Protein AF-0000000080333945 (afdb_homodimer)

Organism: Anopheles sinensis (NCBI:txid74873)

Structure (mmCIF, N/CA/C/O backbone):
data_AF-0000000080333945-model_v1
#
loop_
_entity.id
_entity.type
_entity.pdbx_description
1 polymer 'AGAP010807-PA-like protein'
#
loop_
_atom_site.group_PDB
_atom_site.id
_atom_site.type_symbol
_atom_site.label_atom_id
_atom_site.label_alt_id
_atom_site.label_comp_id
_atom_site.label_asym_id
_atom_site.label_entity_id
_atom_site.label_seq_id
_atom_site.pdbx_PDB_ins_code
_atom_site.Cartn_x
_atom_site.Cartn_y
_atom_site.Cartn_z
_atom_site.occupancy
_atom_site.B_iso_or_equiv
_atom_site.auth_seq_id
_atom_site.auth_comp_id
_atom_site.auth_asym_id
_atom_site.auth_atom_id
_atom_site.pdbx_PDB_model_num
ATOM 1 N N . MET A 1 1 ? 21.953 26.672 -57.531 1 22.06 1 MET A N 1
ATOM 2 C CA . MET A 1 1 ? 21.219 27.766 -56.906 1 22.06 1 MET A CA 1
ATOM 3 C C . MET A 1 1 ? 20.031 27.234 -56.094 1 22.06 1 MET A C 1
ATOM 5 O O . MET A 1 1 ? 18.891 27.328 -56.562 1 22.06 1 MET A O 1
ATOM 9 N N . ILE A 1 2 ? 20.094 26.062 -55.5 1 25.38 2 ILE A N 1
ATOM 10 C CA . ILE A 1 2 ? 19.094 25.094 -55.062 1 25.38 2 ILE A CA 1
ATOM 11 C C . ILE A 1 2 ? 18.297 25.672 -53.906 1 25.38 2 ILE A C 1
ATOM 13 O O . ILE A 1 2 ? 18.859 26.031 -52.875 1 25.38 2 ILE A O 1
ATOM 17 N N . GLU A 1 3 ? 17.062 26.25 -54.094 1 21.92 3 GLU A N 1
ATOM 18 C CA . GLU A 1 3 ? 16.094 27.062 -53.375 1 21.92 3 GLU A CA 1
ATOM 19 C C . GLU A 1 3 ? 15.695 26.406 -52.031 1 21.92 3 GLU A C 1
ATOM 21 O O . GLU A 1 3 ? 15.945 25.219 -51.844 1 21.92 3 GLU A O 1
ATOM 26 N N . GLY A 1 4 ? 14.664 27.062 -51.219 1 21.2 4 GLY A N 1
ATOM 27 C CA . GLY A 1 4 ? 14.234 27.5 -49.906 1 21.2 4 GLY A CA 1
ATOM 28 C C . GLY A 1 4 ? 13.398 26.469 -49.156 1 21.2 4 GLY A C 1
ATOM 29 O O . GLY A 1 4 ? 12.203 26.328 -49.438 1 21.2 4 GLY A O 1
ATOM 30 N N . PHE A 1 5 ? 13.852 25.266 -49.031 1 24.31 5 PHE A N 1
ATOM 31 C CA . PHE A 1 5 ? 12.969 24.203 -48.562 1 24.31 5 PHE A CA 1
ATOM 32 C C . PHE A 1 5 ? 12.367 24.531 -47.219 1 24.31 5 PHE A C 1
ATOM 34 O O . PHE A 1 5 ? 13.102 24.828 -46.25 1 24.31 5 PHE A O 1
ATOM 41 N N . GLY A 1 6 ? 11.133 25.062 -47.156 1 22.2 6 GLY A N 1
ATOM 42 C CA . GLY A 1 6 ? 10.203 25.562 -46.156 1 22.2 6 GLY A CA 1
ATOM 43 C C . GLY A 1 6 ? 9.992 24.609 -45 1 22.2 6 GLY A C 1
ATOM 44 O O . GLY A 1 6 ? 9.922 23.391 -45.219 1 22.2 6 GLY A O 1
ATOM 45 N N . GLY A 1 7 ? 10.469 24.906 -43.719 1 23.62 7 GLY A N 1
ATOM 46 C CA . GLY A 1 7 ? 10.672 24.438 -42.344 1 23.62 7 GLY A CA 1
ATOM 47 C C . GLY A 1 7 ? 9.406 23.906 -41.719 1 23.62 7 GLY A C 1
ATOM 48 O O . GLY A 1 7 ? 8.492 24.672 -41.406 1 23.62 7 GLY A O 1
ATOM 49 N N . LEU A 1 8 ? 8.805 22.766 -42.219 1 22.42 8 LEU A N 1
ATOM 50 C CA . LEU A 1 8 ? 7.52 22.219 -41.781 1 22.42 8 LEU A CA 1
ATOM 51 C C . LEU A 1 8 ? 7.52 22 -40.25 1 22.42 8 LEU A C 1
ATOM 53 O O . LEU A 1 8 ? 8.32 21.234 -39.75 1 22.42 8 LEU A O 1
ATOM 57 N N . ASN A 1 9 ? 7.148 23.109 -39.406 1 20.66 9 ASN A N 1
ATOM 58 C CA . ASN A 1 9 ? 6.961 23.391 -37.969 1 20.66 9 ASN A CA 1
ATOM 59 C C . ASN A 1 9 ? 5.969 22.422 -37.344 1 20.66 9 ASN A C 1
ATOM 61 O O . ASN A 1 9 ? 4.758 22.656 -37.375 1 20.66 9 ASN A O 1
ATOM 65 N N . LEU A 1 10 ? 6.102 21.078 -37.531 1 21.31 10 LEU A N 1
ATOM 66 C CA . LEU A 1 10 ? 5.09 20.125 -37.094 1 21.31 10 LEU A CA 1
ATOM 67 C C . LEU A 1 10 ? 4.973 20.125 -35.562 1 21.31 10 LEU A C 1
ATOM 69 O O . LEU A 1 10 ? 5.797 19.531 -34.875 1 21.31 10 LEU A O 1
ATOM 73 N N . TRP A 1 11 ? 4.621 21.344 -34.875 1 22.47 11 TRP A N 1
ATOM 74 C CA . TRP A 1 11 ? 4.355 21.625 -33.469 1 22.47 11 TRP A CA 1
ATOM 75 C C . TRP A 1 11 ? 3.25 20.734 -32.938 1 22.47 11 TRP A C 1
ATOM 77 O O . TRP A 1 11 ? 2.094 20.828 -33.344 1 22.47 11 TRP A O 1
ATOM 87 N N . VAL A 1 12 ? 3.48 19.406 -32.844 1 23.69 12 VAL A N 1
ATOM 88 C CA . VAL A 1 12 ? 2.463 18.422 -32.469 1 23.69 12 VAL A CA 1
ATOM 89 C C . VAL A 1 12 ? 1.834 18.797 -31.141 1 23.69 12 VAL A C 1
ATOM 91 O O . VAL A 1 12 ? 2.543 19.125 -30.188 1 23.69 12 VAL A O 1
ATOM 94 N N . PRO A 1 13 ? 0.468 19.156 -31.125 1 26.7 13 PRO A N 1
ATOM 95 C CA . PRO A 1 13 ? -0.441 19.656 -30.094 1 26.7 13 PRO A CA 1
ATOM 96 C C . PRO A 1 13 ? -0.54 18.719 -28.891 1 26.7 13 PRO A C 1
ATOM 98 O O . PRO A 1 13 ? -1.544 18.719 -28.172 1 26.7 13 PRO A O 1
ATOM 101 N N . LEU A 1 14 ? 0.524 17.891 -28.797 1 26.08 14 LEU A N 1
ATOM 102 C CA . LEU A 1 14 ? 0.558 16.859 -27.766 1 26.08 14 LEU A CA 1
ATOM 103 C C . LEU A 1 14 ? 0.188 17.422 -26.406 1 26.08 14 LEU A C 1
ATOM 105 O O . LEU A 1 14 ? 0.113 16.688 -25.422 1 26.08 14 LEU A O 1
ATOM 109 N N . ASP A 1 15 ? 0.391 18.812 -26.297 1 27.78 15 ASP A N 1
ATOM 110 C CA . ASP A 1 15 ? 0.693 19.469 -25.031 1 27.78 15 ASP A CA 1
ATOM 111 C C . ASP A 1 15 ? -0.567 19.641 -24.188 1 27.78 15 ASP A C 1
ATOM 113 O O . ASP A 1 15 ? -0.484 19.953 -23 1 27.78 15 ASP A O 1
ATOM 117 N N . LYS A 1 16 ? -1.778 19.672 -24.938 1 30.72 16 LYS A N 1
ATOM 118 C CA . LYS A 1 16 ? -2.875 20.328 -24.234 1 30.72 16 LYS A CA 1
ATOM 119 C C . LYS A 1 16 ? -3.514 19.406 -23.203 1 30.72 16 LYS A C 1
ATOM 121 O O . LYS A 1 16 ? -3.859 19.844 -22.109 1 30.72 16 LYS A O 1
ATOM 126 N N . GLU A 1 17 ? -3.713 18.141 -23.688 1 31.28 17 GLU A N 1
ATOM 127 C CA . GLU A 1 17 ? -4.527 17.297 -22.828 1 31.28 17 GLU A CA 1
ATOM 128 C C . GLU A 1 17 ? -3.793 16.938 -21.547 1 31.28 17 GLU A C 1
ATOM 130 O O . GLU A 1 17 ? -4.406 16.875 -20.469 1 31.28 17 GLU A O 1
ATOM 135 N N . LEU A 1 18 ? -2.488 16.719 -21.719 1 28.02 18 LEU A N 1
ATOM 136 C CA . LEU A 1 18 ? -1.695 16.469 -20.516 1 28.02 18 LEU A CA 1
ATOM 137 C C . LEU A 1 18 ? -1.685 17.688 -19.609 1 28.02 18 LEU A C 1
ATOM 139 O O . LEU A 1 18 ? -1.792 17.562 -18.391 1 28.02 18 LEU A O 1
ATOM 143 N N . VAL A 1 19 ? -1.687 18.859 -20.297 1 29.7 19 VAL A N 1
ATOM 144 C CA . VAL A 1 19 ? -1.774 20.094 -19.547 1 29.7 19 VAL A CA 1
ATOM 145 C C . VAL A 1 19 ? -3.102 20.156 -18.781 1 29.7 19 VAL A C 1
ATOM 147 O O . VAL A 1 19 ? -3.146 20.578 -17.625 1 29.7 19 VAL A O 1
ATOM 150 N N . GLU A 1 20 ? -4.125 19.625 -19.438 1 32.75 20 GLU A N 1
ATOM 151 C CA . GLU A 1 20 ? -5.43 19.75 -18.797 1 32.75 20 GLU A CA 1
ATOM 152 C C . GLU A 1 20 ? -5.547 18.844 -17.594 1 32.75 20 GLU A C 1
ATOM 154 O O . GLU A 1 20 ? -6.082 19.234 -16.547 1 32.75 20 GLU A O 1
ATOM 159 N N . LYS A 1 21 ? -5.074 17.625 -17.75 1 30.67 21 LYS A N 1
ATOM 160 C CA . LYS A 1 21 ? -5.156 16.703 -16.625 1 30.67 21 LYS A CA 1
ATOM 161 C C . LYS A 1 21 ? -4.242 17.156 -15.492 1 30.67 21 LYS A C 1
ATOM 163 O O . LYS A 1 21 ? -4.598 17.031 -14.312 1 30.67 21 LYS A O 1
ATOM 168 N N . ILE A 1 22 ? -3.055 17.609 -15.789 1 30.59 22 ILE A N 1
ATOM 169 C CA . ILE A 1 22 ? -2.158 18.234 -14.82 1 30.59 22 ILE A CA 1
ATOM 170 C C . ILE A 1 22 ? -2.828 19.469 -14.219 1 30.59 22 ILE A C 1
ATOM 172 O O . ILE A 1 22 ? -2.707 19.719 -13.016 1 30.59 22 ILE A O 1
ATOM 176 N N . GLN A 1 23 ? -3.545 20.156 -15 1 32.81 23 GLN A N 1
ATOM 177 C CA . GLN A 1 23 ? -4.289 21.312 -14.531 1 32.81 23 GLN A CA 1
ATOM 178 C C . GLN A 1 23 ? -5.434 20.906 -13.609 1 32.81 23 GLN A C 1
ATOM 180 O O . GLN A 1 23 ? -5.781 21.625 -12.68 1 32.81 23 GLN A O 1
ATOM 185 N N . GLN A 1 24 ? -5.992 19.734 -13.805 1 35.88 24 GLN A N 1
ATOM 186 C CA . GLN A 1 24 ? -7.109 19.281 -12.984 1 35.88 24 GLN A CA 1
ATOM 187 C C . GLN A 1 24 ? -6.641 18.891 -11.586 1 35.88 24 GLN A C 1
ATOM 189 O O . GLN A 1 24 ? -7.363 19.094 -10.609 1 35.88 24 GLN A O 1
ATOM 194 N N . LEU A 1 25 ? -5.496 18.25 -11.367 1 35.06 25 LEU A N 1
ATOM 195 C CA . LEU A 1 25 ? -4.949 17.797 -10.094 1 35.06 25 LEU A CA 1
ATOM 196 C C . LEU A 1 25 ? -4.547 18.984 -9.227 1 35.06 25 LEU A C 1
ATOM 198 O O . LEU A 1 25 ? -4.66 18.938 -8 1 35.06 25 LEU A O 1
ATOM 202 N N . GLY A 1 26 ? -3.867 20 -9.695 1 37.34 26 GLY A N 1
ATOM 203 C CA . GLY A 1 26 ? -3.859 21.297 -9.062 1 37.34 26 GLY A CA 1
ATOM 204 C C . GLY A 1 26 ? -5.23 21.75 -8.586 1 37.34 26 GLY A C 1
ATOM 205 O O . GLY A 1 26 ? -5.363 22.781 -7.941 1 37.34 26 GLY A O 1
ATOM 206 N N . ALA A 1 27 ? -6.203 20.984 -8.898 1 40.22 27 ALA A N 1
ATOM 207 C CA . ALA A 1 27 ? -7.66 21.109 -8.898 1 40.22 27 ALA A CA 1
ATOM 208 C C . ALA A 1 27 ? -8.25 20.688 -7.555 1 40.22 27 ALA A C 1
ATOM 210 O O . ALA A 1 27 ? -9.352 21.109 -7.195 1 40.22 27 ALA A O 1
ATOM 211 N N . HIS A 1 28 ? -7.402 19.953 -6.785 1 45.16 28 HIS A N 1
ATOM 212 C CA . HIS A 1 28 ? -8.172 19.5 -5.633 1 45.16 28 HIS A CA 1
ATOM 213 C C . HIS A 1 28 ? -8.484 20.656 -4.688 1 45.16 28 HIS A C 1
ATOM 215 O O . HIS A 1 28 ? -9.609 20.797 -4.207 1 45.16 28 HIS A O 1
ATOM 221 N N . ASN A 1 29 ? -7.211 21.406 -4.285 1 49.5 29 ASN A N 1
ATOM 222 C CA . ASN A 1 29 ? -7.574 22.562 -3.465 1 49.5 29 ASN A CA 1
ATOM 223 C C . ASN A 1 29 ? -8.539 23.484 -4.195 1 49.5 29 ASN A C 1
ATOM 225 O O . ASN A 1 29 ? -9.477 24.016 -3.594 1 49.5 29 ASN A O 1
ATOM 229 N N . LYS A 1 30 ? -8.086 23.484 -5.512 1 49.66 30 LYS A N 1
ATOM 230 C CA . LYS A 1 30 ? -9.055 24.219 -6.316 1 49.66 30 LYS A CA 1
ATOM 231 C C . LYS A 1 30 ? -10.414 23.516 -6.32 1 49.66 30 LYS A C 1
ATOM 233 O O . LYS A 1 30 ? -11.453 24.172 -6.219 1 49.66 30 LYS A O 1
ATOM 238 N N . GLN A 1 31 ? -10.102 22.281 -6.32 1 51.66 31 GLN A N 1
ATOM 239 C CA . GLN A 1 31 ? -11.336 21.484 -6.32 1 51.66 31 GLN A CA 1
ATOM 240 C C . GLN A 1 31 ? -12.039 21.578 -4.973 1 51.66 31 GLN A C 1
ATOM 242 O O . GLN A 1 31 ? -13.258 21.766 -4.918 1 51.66 31 GLN A O 1
ATOM 247 N N . LEU A 1 32 ? -11.023 21.453 -3.961 1 58.5 32 LEU A N 1
ATOM 248 C CA . LEU A 1 32 ? -11.664 21.562 -2.656 1 58.5 32 LEU A CA 1
ATOM 249 C C . LEU A 1 32 ? -12.25 22.953 -2.457 1 58.5 32 LEU A C 1
ATOM 251 O O . LEU A 1 32 ? -13.375 23.094 -1.962 1 58.5 32 LEU A O 1
ATOM 255 N N . LYS A 1 33 ? -11.289 23.875 -2.807 1 58.22 33 LYS A N 1
ATOM 256 C CA . LYS A 1 33 ? -11.781 25.234 -2.715 1 58.22 33 LYS A CA 1
ATOM 257 C C . LYS A 1 33 ? -13.039 25.438 -3.559 1 58.22 33 LYS A C 1
ATOM 259 O O . LYS A 1 33 ? -14.023 26.016 -3.1 1 58.22 33 LYS A O 1
ATOM 264 N N . CYS A 1 34 ? -12.859 24.859 -4.695 1 55.25 34 CYS A N 1
ATOM 265 C CA . CYS A 1 34 ? -13.992 24.984 -5.605 1 55.25 34 CYS A CA 1
ATOM 266 C C . CYS A 1 34 ? -15.188 24.188 -5.094 1 55.25 34 CYS A C 1
ATOM 268 O O . CYS A 1 34 ? -16.328 24.656 -5.145 1 55.25 34 CYS A O 1
ATOM 270 N N . ILE A 1 35 ? -14.859 23.109 -4.543 1 56.53 35 ILE A N 1
ATOM 271 C CA . ILE A 1 35 ? -15.922 22.25 -4.047 1 56.53 35 ILE A CA 1
ATOM 272 C C . ILE A 1 35 ? -16.547 22.859 -2.799 1 56.53 35 ILE A C 1
ATOM 274 O O . ILE A 1 35 ? -17.781 22.906 -2.674 1 56.53 35 ILE A O 1
ATOM 278 N N . VAL A 1 36 ? -15.664 23.266 -2.031 1 57.97 36 VAL A N 1
ATOM 279 C CA . VAL A 1 36 ? -16.156 23.859 -0.792 1 57.97 36 VAL A CA 1
ATOM 280 C C . VAL A 1 36 ? -16.938 25.141 -1.104 1 57.97 36 VAL A C 1
ATOM 282 O O . VAL A 1 36 ? -18.016 25.359 -0.557 1 57.97 36 VAL A O 1
ATOM 285 N N . GLN A 1 37 ? -16.391 25.844 -2.018 1 57 37 GLN A N 1
ATOM 286 C CA . GLN A 1 37 ? -17.031 27.094 -2.398 1 57 37 GLN A CA 1
ATOM 287 C C . GLN A 1 37 ? -18.375 26.828 -3.072 1 57 37 GLN A C 1
ATOM 289 O O . GLN A 1 37 ? -19.359 27.516 -2.791 1 57 37 GLN A O 1
ATOM 294 N N . LYS A 1 38 ? -18.281 25.953 -3.959 1 56.44 38 LYS A N 1
ATOM 295 C CA . LYS A 1 38 ? -19.484 25.641 -4.738 1 56.44 38 LYS A CA 1
ATOM 296 C C . LYS A 1 38 ? -20.578 25.062 -3.854 1 56.44 38 LYS A C 1
ATOM 298 O O . LYS A 1 38 ? -21.766 25.344 -4.051 1 56.44 38 LYS A O 1
ATOM 303 N N . ASN A 1 39 ? -20.062 24.312 -2.924 1 55.12 39 ASN A N 1
ATOM 304 C CA . ASN A 1 39 ? -21.078 23.547 -2.211 1 55.12 39 ASN A CA 1
ATOM 305 C C . ASN A 1 39 ? -21.453 24.188 -0.884 1 55.12 39 ASN A C 1
ATOM 307 O O . ASN A 1 39 ? -22.484 23.875 -0.304 1 55.12 39 ASN A O 1
ATOM 311 N N . LEU A 1 40 ? -20.547 24.938 -0.497 1 56.5 40 LEU A N 1
ATOM 312 C CA . LEU A 1 40 ? -20.875 25.547 0.785 1 56.5 40 LEU A CA 1
ATOM 313 C C . LEU A 1 40 ? -21.266 27.016 0.606 1 56.5 40 LEU A C 1
ATOM 315 O O . LEU A 1 40 ? -21.812 27.625 1.52 1 56.5 40 LEU A O 1
ATOM 319 N N . LYS A 1 41 ? -20.812 27.531 -0.583 1 53.62 41 LYS A N 1
ATOM 320 C CA . LYS A 1 41 ? -21.25 28.906 -0.824 1 53.62 41 LYS A CA 1
ATOM 321 C C . LYS A 1 41 ? -22.703 28.938 -1.295 1 53.62 41 LYS A C 1
ATOM 323 O O . LYS A 1 41 ? -23.156 28.031 -1.998 1 53.62 41 LYS A O 1
ATOM 328 N N . PRO A 1 42 ? -23.453 29.766 -0.825 1 48.09 42 PRO A N 1
ATOM 329 C CA . PRO A 1 42 ? -24.828 29.969 -1.262 1 48.09 42 PRO A CA 1
ATOM 330 C C . PRO A 1 42 ? -24.953 30.141 -2.775 1 48.09 42 PRO A C 1
ATOM 332 O O . PRO A 1 42 ? -25.984 30.594 -3.27 1 48.09 42 PRO A O 1
ATOM 335 N N . GLY A 1 43 ? -24.078 29.594 -3.605 1 41.62 43 GLY A N 1
ATOM 336 C CA . GLY A 1 43 ? -24.281 29.938 -5.004 1 41.62 43 GLY A CA 1
ATOM 337 C C . GLY A 1 43 ? -25.422 29.172 -5.648 1 41.62 43 GLY A C 1
ATOM 338 O O . GLY A 1 43 ? -25.984 28.25 -5.039 1 41.62 43 GLY A O 1
ATOM 339 N N . ASP A 1 44 ? -25.828 29.547 -7.027 1 38.88 44 ASP A N 1
ATOM 340 C CA . ASP A 1 44 ? -26.906 29.125 -7.934 1 38.88 44 ASP A CA 1
ATOM 341 C C . ASP A 1 44 ? -26.766 27.641 -8.297 1 38.88 44 ASP A C 1
ATOM 343 O O . ASP A 1 44 ? -25.734 27.234 -8.844 1 38.88 44 ASP A O 1
ATOM 347 N N . VAL A 1 45 ? -27.188 26.734 -7.566 1 34.97 45 VAL A N 1
ATOM 348 C CA . VAL A 1 45 ? -27.344 25.359 -8.023 1 34.97 45 VAL A CA 1
ATOM 349 C C . VAL A 1 45 ? -28 25.344 -9.406 1 34.97 45 VAL A C 1
ATOM 351 O O . VAL A 1 45 ? -29.109 25.844 -9.578 1 34.97 45 VAL A O 1
ATOM 354 N N . ALA A 1 46 ? -27.297 25.25 -10.391 1 34.31 46 ALA A N 1
ATOM 355 C CA . ALA A 1 46 ? -27.812 25 -11.734 1 34.31 46 ALA A CA 1
ATOM 356 C C . ALA A 1 46 ? -28.641 23.734 -11.766 1 34.31 46 ALA A C 1
ATOM 358 O O . ALA A 1 46 ? -28.109 22.625 -11.711 1 34.31 46 ALA A O 1
ATOM 359 N N . ASN A 1 47 ? -29.812 23.5 -11.062 1 31.92 47 ASN A N 1
ATOM 360 C CA . ASN A 1 47 ? -30.656 22.391 -11.5 1 31.92 47 ASN A CA 1
ATOM 361 C C . ASN A 1 47 ? -30.922 22.453 -13 1 31.92 47 ASN A C 1
ATOM 363 O O . ASN A 1 47 ? -30.969 23.531 -13.586 1 31.92 47 ASN A O 1
ATOM 367 N N . GLY A 1 48 ? -30.766 21.422 -13.719 1 32.44 48 GLY A N 1
ATOM 368 C CA . GLY A 1 48 ? -31.297 21.219 -15.055 1 32.44 48 GLY A CA 1
ATOM 369 C C . GLY A 1 48 ? -32.656 21.859 -15.258 1 32.44 48 GLY A C 1
ATOM 370 O O . GLY A 1 48 ? -32.844 22.641 -16.188 1 32.44 48 GLY A O 1
ATOM 371 N N . LYS A 1 49 ? -33.781 21 -15.109 1 34 49 LYS A N 1
ATOM 372 C CA . LYS A 1 49 ? -35.094 21.406 -15.609 1 34 49 LYS A CA 1
ATOM 373 C C . LYS A 1 49 ? -35.594 22.688 -14.938 1 34 49 LYS A C 1
ATOM 375 O O . LYS A 1 49 ? -35.469 22.828 -13.711 1 34 49 LYS A O 1
ATOM 380 N N . ALA A 1 50 ? -35.906 23.781 -15.719 1 34.69 50 ALA A N 1
ATOM 381 C CA . ALA A 1 50 ? -36.625 25.062 -15.633 1 34.69 50 ALA A CA 1
ATOM 382 C C . ALA A 1 50 ? -37.875 24.938 -14.758 1 34.69 50 ALA A C 1
ATOM 384 O O . ALA A 1 50 ? -39 24.906 -15.258 1 34.69 50 ALA A O 1
ATOM 385 N N . SER A 1 51 ? -38.25 24.016 -13.977 1 34.91 51 SER A N 1
ATOM 386 C CA . SER A 1 51 ? -39.438 24.453 -13.266 1 34.91 51 SER A CA 1
ATOM 387 C C . SER A 1 51 ? -39.188 25.734 -12.484 1 34.91 51 SER A C 1
ATOM 389 O O . SER A 1 51 ? -38.062 25.984 -12.039 1 34.91 51 SER A O 1
ATOM 391 N N . LYS A 1 52 ? -40.125 26.844 -12.492 1 37.22 52 LYS A N 1
ATOM 392 C CA . LYS A 1 52 ? -40.188 28.172 -11.875 1 37.22 52 LYS A CA 1
ATOM 393 C C . LYS A 1 52 ? -39.719 28.125 -10.422 1 37.22 52 LYS A C 1
ATOM 395 O O . LYS A 1 52 ? -40.531 28.234 -9.5 1 37.22 52 LYS A O 1
ATOM 400 N N . LYS A 1 53 ? -39.031 27.188 -10.086 1 36.66 53 LYS A N 1
ATOM 401 C CA . LYS A 1 53 ? -38.781 27.203 -8.648 1 36.66 53 LYS A CA 1
ATOM 402 C C . LYS A 1 53 ? -38.094 28.5 -8.227 1 36.66 53 LYS A C 1
ATOM 404 O O . LYS A 1 53 ? -37.25 29.047 -8.961 1 36.66 53 LYS A O 1
ATOM 409 N N . ARG A 1 54 ? -38.781 29.328 -7.254 1 40.53 54 ARG A N 1
ATOM 410 C CA . ARG A 1 54 ? -38.375 30.625 -6.707 1 40.53 54 ARG A CA 1
ATOM 411 C C . ARG A 1 54 ? -36.875 30.703 -6.5 1 40.53 54 ARG A C 1
ATOM 413 O O . ARG A 1 54 ? -36.25 29.734 -6.062 1 40.53 54 ARG A O 1
ATOM 420 N N . PRO A 1 55 ? -36.25 31.578 -7.242 1 40.31 55 PRO A N 1
ATOM 421 C CA . PRO A 1 55 ? -34.812 31.766 -7.039 1 40.31 55 PRO A CA 1
ATOM 422 C C . PRO A 1 55 ? -34.406 31.828 -5.562 1 40.31 55 PRO A C 1
ATOM 424 O O . PRO A 1 55 ? -35.125 32.438 -4.762 1 40.31 55 PRO A O 1
ATOM 427 N N . PHE A 1 56 ? -34 30.781 -4.945 1 41.25 56 PHE A N 1
ATOM 428 C CA . PHE A 1 56 ? -33.469 30.875 -3.584 1 41.25 56 PHE A CA 1
ATOM 429 C C . PHE A 1 56 ? -32.781 32.219 -3.373 1 41.25 56 PHE A C 1
ATOM 431 O O . PHE A 1 56 ? -31.922 32.594 -4.168 1 41.25 56 PHE A O 1
ATOM 438 N N . ASP A 1 57 ? -33.531 33.219 -2.945 1 42.84 57 ASP A N 1
ATOM 439 C CA . ASP A 1 57 ? -32.938 34.5 -2.58 1 42.84 57 ASP A CA 1
ATOM 440 C C . ASP A 1 57 ? -31.703 34.312 -1.685 1 42.84 57 ASP A C 1
ATOM 442 O O . ASP A 1 57 ? -31.844 34.156 -0.469 1 42.84 57 ASP A O 1
ATOM 446 N N . PHE A 1 58 ? -30.656 33.938 -2.148 1 44.47 58 PHE A N 1
ATOM 447 C CA . PHE A 1 58 ? -29.344 33.719 -1.529 1 44.47 58 PHE A CA 1
ATOM 448 C C . PHE A 1 58 ? -28.922 34.938 -0.717 1 44.47 58 PHE A C 1
ATOM 450 O O . PHE A 1 58 ? -28.078 34.844 0.174 1 44.47 58 PHE A O 1
ATOM 457 N N . CYS A 1 59 ? -29.391 36.156 -1.177 1 46.16 59 CYS A N 1
ATOM 458 C CA . CYS A 1 59 ? -29.031 37.375 -0.462 1 46.16 59 CYS A CA 1
ATOM 459 C C . CYS A 1 59 ? -29.453 37.281 1.002 1 46.16 59 CYS A C 1
ATOM 461 O O . CYS A 1 59 ? -28.984 38.062 1.828 1 46.16 59 CYS A O 1
ATOM 463 N N . LYS A 1 60 ? -30.328 36.375 1.305 1 55.91 60 LYS A N 1
ATOM 464 C CA . LYS A 1 60 ? -30.891 36.344 2.65 1 55.91 60 LYS A CA 1
ATOM 465 C C . LYS A 1 60 ? -30.203 35.281 3.514 1 55.91 60 LYS A C 1
ATOM 467 O O . LYS A 1 60 ? -30.656 34.969 4.621 1 55.91 60 LYS A O 1
ATOM 472 N N . CYS A 1 61 ? -28.984 34.75 3.039 1 72.12 61 CYS A N 1
ATOM 473 C CA . CYS A 1 61 ? -28.438 33.719 3.881 1 72.12 61 CYS A CA 1
ATOM 474 C C . CYS A 1 61 ? -27.422 34.25 4.859 1 72.12 61 CYS A C 1
ATOM 476 O O . CYS A 1 61 ? -26.688 35.188 4.535 1 72.12 61 CYS A O 1
ATOM 478 N N . PHE A 1 62 ? -27.453 33.844 6.113 1 89 62 PHE A N 1
ATOM 479 C CA . PHE A 1 62 ? -26.484 34.219 7.148 1 89 62 PHE A CA 1
ATOM 480 C C . PHE A 1 62 ? -25.156 33.5 6.914 1 89 62 PHE A C 1
ATOM 482 O O . PHE A 1 62 ? -25.109 32.438 6.305 1 89 62 PHE A O 1
ATOM 489 N N . LYS A 1 63 ? -24.094 34.25 7.219 1 89.25 63 LYS A N 1
ATOM 490 C CA . LYS A 1 63 ? -22.766 33.688 7.078 1 89.25 63 LYS A CA 1
ATOM 491 C C . LYS A 1 63 ? -22.078 33.531 8.43 1 89.25 63 LYS A C 1
ATOM 493 O O . LYS A 1 63 ? -22.438 34.25 9.383 1 89.25 63 LYS A O 1
ATOM 498 N N . ARG A 1 64 ? -21.141 32.625 8.477 1 91.38 64 ARG A N 1
ATOM 499 C CA . ARG A 1 64 ? -20.281 32.5 9.656 1 91.38 64 ARG A CA 1
ATOM 500 C C . ARG A 1 64 ? -18.875 32.062 9.273 1 91.38 64 ARG A C 1
ATOM 502 O O . ARG A 1 64 ? -18.688 31.375 8.273 1 91.38 64 ARG A O 1
ATOM 509 N N . LEU A 1 65 ? -17.922 32.469 10.148 1 92.56 65 LEU A N 1
ATOM 510 C CA . LEU A 1 65 ? -16.547 32 10.023 1 92.56 65 LEU A CA 1
ATOM 511 C C . LEU A 1 65 ? -16.375 30.672 10.758 1 92.56 65 LEU A C 1
ATOM 513 O O . LEU A 1 65 ? -16.812 30.516 11.898 1 92.56 65 LEU A O 1
ATOM 517 N N . ILE A 1 66 ? -15.75 29.703 10.047 1 95.25 66 ILE A N 1
ATOM 518 C CA . ILE A 1 66 ? -15.461 28.438 10.703 1 95.25 66 ILE A CA 1
ATOM 519 C C . ILE A 1 66 ? -14.016 28.031 10.422 1 95.25 66 ILE A C 1
ATOM 521 O O . ILE A 1 66 ? -13.391 28.531 9.484 1 95.25 66 ILE A O 1
ATOM 525 N N . LEU A 1 67 ? -13.461 27.156 11.273 1 96.56 67 LEU A N 1
ATOM 526 C CA . LEU A 1 67 ? -12.336 26.297 10.93 1 96.56 67 LEU A CA 1
ATOM 527 C C . LEU A 1 67 ? -12.828 24.938 10.453 1 96.56 67 LEU A C 1
ATOM 529 O O . LEU A 1 67 ? -13.695 24.328 11.086 1 96.56 67 LEU A O 1
ATOM 533 N N . LEU A 1 68 ? -12.32 24.5 9.375 1 96.12 68 LEU A N 1
ATOM 534 C CA . LEU A 1 68 ? -12.672 23.203 8.82 1 96.12 68 LEU A CA 1
ATOM 535 C C . LEU A 1 68 ? -11.469 22.266 8.828 1 96.12 68 LEU A C 1
ATOM 537 O O . LEU A 1 68 ? -10.438 22.562 8.227 1 96.12 68 LEU A O 1
ATOM 541 N N . ARG A 1 69 ? -11.656 21.109 9.516 1 97.19 69 ARG A N 1
ATOM 542 C CA . ARG A 1 69 ? -10.602 20.109 9.594 1 97.19 69 ARG A CA 1
ATOM 543 C C . ARG A 1 69 ? -10.828 19 8.57 1 97.19 69 ARG A C 1
ATOM 545 O O . ARG A 1 69 ? -11.914 18.422 8.508 1 97.19 69 ARG A O 1
ATOM 552 N N . PHE A 1 70 ? -9.82 18.719 7.809 1 95.94 70 PHE A N 1
ATOM 553 C CA . PHE A 1 70 ? -9.922 17.641 6.836 1 95.94 70 PHE A CA 1
ATOM 554 C C . PHE A 1 70 ? -8.57 16.953 6.652 1 95.94 70 PHE A C 1
ATOM 556 O O . PHE A 1 70 ? -7.543 17.469 7.105 1 95.94 70 PHE A O 1
ATOM 563 N N . TYR A 1 71 ? -8.586 15.703 6.125 1 96.94 71 TYR A N 1
ATOM 564 C CA . TYR A 1 71 ? -7.348 15.031 5.742 1 96.94 71 TYR A CA 1
ATOM 565 C C . TYR A 1 71 ? -7.324 14.734 4.246 1 96.94 71 TYR A C 1
ATOM 567 O O . TYR A 1 71 ? -8.367 14.766 3.586 1 96.94 71 TYR A O 1
ATOM 575 N N . TYR A 1 72 ? -6.156 14.617 3.746 1 94.12 72 TYR A N 1
ATOM 576 C CA . TYR A 1 72 ? -6 14.109 2.389 1 94.12 72 TYR A CA 1
ATOM 577 C C . TYR A 1 72 ? -4.758 13.234 2.275 1 94.12 72 TYR A C 1
ATOM 579 O O . TYR A 1 72 ? -3.758 13.469 2.959 1 94.12 72 TYR A O 1
ATOM 587 N N . LEU A 1 73 ? -4.875 12.227 1.43 1 95.94 73 LEU A N 1
ATOM 588 C CA . LEU A 1 73 ? -3.752 11.406 0.998 1 95.94 73 LEU A CA 1
ATOM 589 C C . LEU A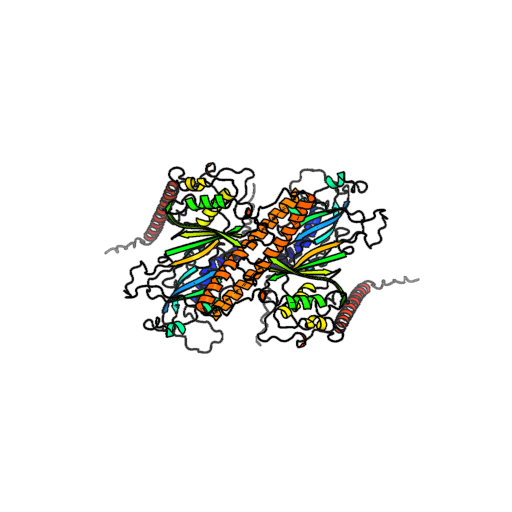 1 73 ? -3.178 11.914 -0.319 1 95.94 73 LEU A C 1
ATOM 591 O O . LEU A 1 73 ? -3.809 11.781 -1.37 1 95.94 73 LEU A O 1
ATOM 595 N N . GLY A 1 74 ? -1.944 12.469 -0.232 1 93.06 74 GLY A N 1
ATOM 596 C CA . GLY A 1 74 ? -1.426 13.281 -1.319 1 93.06 74 GLY A CA 1
ATOM 597 C C . GLY A 1 74 ? -0.657 12.477 -2.352 1 93.06 74 GLY A C 1
ATOM 598 O O . GLY A 1 74 ? -0.078 13.047 -3.281 1 93.06 74 GLY A O 1
ATOM 599 N N . TRP A 1 75 ? -0.681 11.188 -2.354 1 91.44 75 TRP A N 1
ATOM 600 C CA . TRP A 1 75 ? 0.234 10.344 -3.121 1 91.44 75 TRP A CA 1
ATOM 601 C C . TRP A 1 75 ? -0.006 10.508 -4.617 1 91.44 75 TRP A C 1
ATOM 603 O O . TRP A 1 75 ? 0.942 10.539 -5.406 1 91.44 75 TRP A O 1
ATOM 613 N N . ASP A 1 76 ? -1.204 10.523 -4.969 1 77.38 76 ASP A N 1
ATOM 614 C CA . ASP A 1 76 ? -1.526 10.625 -6.387 1 77.38 76 ASP A CA 1
ATOM 615 C C . ASP A 1 76 ? -1.905 12.062 -6.762 1 77.38 76 ASP A C 1
ATOM 617 O O . ASP A 1 76 ? -2.373 12.312 -7.875 1 77.38 76 ASP A O 1
ATOM 621 N N . TYR A 1 77 ? -1.687 12.812 -5.617 1 61.44 77 TYR A N 1
ATOM 622 C CA . TYR A 1 77 ? -2.16 14.18 -5.797 1 61.44 77 TYR A CA 1
ATOM 623 C C . TYR A 1 77 ? -1.013 15.109 -6.18 1 61.44 77 TYR A C 1
ATOM 625 O O . TYR A 1 77 ? 0.12 14.93 -5.723 1 61.44 77 TYR A O 1
ATOM 633 N N . GLN A 1 78 ? -1.074 15.867 -7.281 1 52.47 78 GLN A N 1
ATOM 634 C CA . GLN A 1 78 ? -0.08 16.891 -7.582 1 52.47 78 GLN A CA 1
ATOM 635 C C . GLN A 1 78 ? -0.135 18.031 -6.566 1 52.47 78 GLN A C 1
ATOM 637 O O . GLN A 1 78 ? -1.219 18.453 -6.156 1 52.47 78 GLN A O 1
ATOM 642 N N . GLY A 1 79 ? 0.703 18.438 -5.727 1 46.62 79 GLY A N 1
ATOM 643 C CA . GLY A 1 79 ? 0.998 19.297 -4.586 1 46.62 79 GLY A CA 1
ATOM 644 C C . GLY A 1 79 ? 0.014 20.438 -4.43 1 46.62 79 GLY A C 1
ATOM 645 O O . GLY A 1 79 ? -0.516 20.953 -5.418 1 46.62 79 GLY A O 1
ATOM 646 N N . PHE A 1 80 ? -0.489 20.812 -3.246 1 47.31 80 PHE A N 1
ATOM 647 C CA . PHE A 1 80 ? -1.433 21.844 -2.836 1 47.31 80 PHE A CA 1
ATOM 648 C C . PHE A 1 80 ? -0.906 23.234 -3.189 1 47.31 80 PHE A C 1
ATOM 650 O O . PHE A 1 80 ? -1.686 24.156 -3.402 1 47.31 80 PHE A O 1
ATOM 657 N N . ALA A 1 81 ? 0.424 23.625 -3.369 1 43.75 81 ALA A N 1
ATOM 658 C CA . ALA A 1 81 ? 1.005 24.953 -3.426 1 43.75 81 ALA A CA 1
ATOM 659 C C . ALA A 1 81 ? 0.665 25.656 -4.742 1 43.75 81 ALA A C 1
ATOM 661 O O . ALA A 1 81 ? 0.513 26.875 -4.789 1 43.75 81 ALA A O 1
ATOM 662 N N . ALA A 1 82 ? 0.742 25.047 -5.887 1 36.75 82 ALA A N 1
ATOM 663 C CA . ALA A 1 82 ? 0.966 25.766 -7.141 1 36.75 82 ALA A CA 1
ATOM 664 C C . ALA A 1 82 ? -0.222 26.656 -7.484 1 36.75 82 ALA A C 1
ATOM 666 O O . ALA A 1 82 ? -0.066 27.672 -8.172 1 36.75 82 ALA A O 1
ATOM 667 N N . GLN A 1 83 ? -1.485 26.25 -7.262 1 38.5 83 GLN A N 1
ATOM 668 C CA . GLN A 1 83 ? -2.553 26.891 -8.023 1 38.5 83 GLN A CA 1
ATOM 669 C C . GLN A 1 83 ? -3.08 28.125 -7.293 1 38.5 83 GLN A C 1
ATOM 671 O O . GLN A 1 83 ? -3.971 28.812 -7.793 1 38.5 83 GLN A O 1
ATOM 676 N N . GLU A 1 84 ? -2.633 28.375 -6.164 1 40.66 84 GLU A N 1
ATOM 677 C CA . GLU A 1 84 ? -3.148 29.609 -5.605 1 40.66 84 GLU A CA 1
ATOM 678 C C . GLU A 1 84 ? -2.943 30.781 -6.57 1 40.66 84 GLU A C 1
ATOM 680 O O . GLU A 1 84 ? -3.781 31.672 -6.648 1 40.66 84 GLU A O 1
ATOM 685 N N . ASP A 1 85 ? -1.799 30.734 -7.305 1 38.22 85 ASP A N 1
ATOM 686 C CA . ASP A 1 85 ? -1.507 31.938 -8.07 1 38.22 85 ASP A CA 1
ATOM 687 C C . ASP A 1 85 ? -2.27 31.953 -9.391 1 38.22 85 ASP A C 1
ATOM 689 O O . ASP A 1 85 ? -2.42 33 -10.023 1 38.22 85 ASP A O 1
ATOM 693 N N . SER A 1 86 ? -2.475 30.781 -9.969 1 34.56 86 SER A N 1
ATOM 694 C CA . SER A 1 86 ? -2.893 30.891 -11.367 1 34.56 86 SER A CA 1
ATOM 695 C C . SER A 1 86 ? -4.402 31.062 -11.477 1 34.56 86 SER A C 1
ATOM 697 O O . SER A 1 86 ? -4.934 31.219 -12.578 1 34.56 86 SER A O 1
ATOM 699 N N . VAL A 1 87 ? -5.184 30.453 -10.609 1 33.12 87 VAL A N 1
ATOM 700 C CA . VAL A 1 87 ? -6.582 30.609 -10.992 1 33.12 87 VAL A CA 1
ATOM 701 C C . VAL A 1 87 ? -7 32.062 -10.82 1 33.12 87 VAL A C 1
ATOM 703 O O . VAL A 1 87 ? -7.129 32.562 -9.695 1 33.12 87 VAL A O 1
ATOM 706 N N . ASP A 1 88 ? -6.648 32.906 -11.602 1 33.09 88 ASP A N 1
ATOM 707 C CA . ASP A 1 88 ? -7.316 34.188 -11.875 1 33.09 88 ASP A CA 1
ATOM 708 C C . ASP A 1 88 ? -8.82 33.969 -12.047 1 33.09 88 ASP A C 1
ATOM 710 O O . ASP A 1 88 ? -9.5 34.844 -12.633 1 33.09 88 ASP A O 1
ATOM 714 N N . THR A 1 89 ? -9.328 32.719 -12.219 1 33.16 89 THR A N 1
ATOM 715 C CA . THR A 1 89 ? -10.742 32.812 -12.555 1 33.16 89 THR A CA 1
ATOM 716 C C . THR A 1 89 ? -11.477 33.719 -11.539 1 33.16 89 THR A C 1
ATOM 718 O O . THR A 1 89 ? -11.094 33.75 -10.367 1 33.16 89 THR A O 1
ATOM 721 N N . ILE A 1 90 ? -12.461 34.594 -12.039 1 32.84 90 ILE A N 1
ATOM 722 C CA . ILE A 1 90 ? -13.414 35.625 -11.641 1 32.84 90 ILE A CA 1
ATOM 723 C C . ILE A 1 90 ? -14.172 35.156 -10.391 1 32.84 90 ILE A C 1
ATOM 725 O O . ILE A 1 90 ? -15.047 35.875 -9.898 1 32.84 90 ILE A O 1
ATOM 729 N N . ALA A 1 91 ? -14.281 33.812 -10.211 1 35.56 91 ALA A N 1
ATOM 730 C CA . ALA A 1 91 ? -15.203 33.688 -9.086 1 35.56 91 ALA A CA 1
ATOM 731 C C . ALA A 1 91 ? -14.617 34.281 -7.82 1 35.56 91 ALA A C 1
ATOM 733 O O . ALA A 1 91 ? -13.414 34.156 -7.562 1 35.56 91 ALA A O 1
ATOM 734 N N . GLU A 1 92 ? -15.281 35.219 -7.18 1 36.22 92 GLU A N 1
ATOM 735 C CA . GLU A 1 92 ? -14.961 35.969 -5.969 1 36.22 92 GLU A CA 1
ATOM 736 C C . GLU A 1 92 ? -14.242 35.094 -4.949 1 36.22 92 GLU A C 1
ATOM 738 O O . GLU A 1 92 ? -14.695 33.969 -4.656 1 36.22 92 GLU A O 1
ATOM 743 N N . LYS A 1 93 ? -12.977 35.156 -4.855 1 43.88 93 LYS A N 1
ATOM 744 C CA . LYS A 1 93 ? -12.195 34.656 -3.738 1 43.88 93 LYS A CA 1
ATOM 745 C C . LYS A 1 93 ? -13.016 34.625 -2.451 1 43.88 93 LYS A C 1
ATOM 747 O O . LYS A 1 93 ? -13.617 35.656 -2.092 1 43.88 93 LYS A O 1
ATOM 752 N N . PRO A 1 94 ? -13.445 33.344 -2.016 1 49.22 94 PRO A N 1
ATOM 753 C CA . PRO A 1 94 ? -14.117 33.5 -0.719 1 49.22 94 PRO A CA 1
ATOM 754 C C . PRO A 1 94 ? -13.438 34.5 0.19 1 49.22 94 PRO A C 1
ATOM 756 O O . PRO A 1 94 ? -12.211 34.688 0.138 1 49.22 94 PRO A O 1
ATOM 759 N N . GLN A 1 95 ? -14.164 35.406 0.633 1 56 95 GLN A N 1
ATOM 760 C CA . GLN A 1 95 ? -13.719 36.312 1.674 1 56 95 GLN A CA 1
ATOM 761 C C . GLN A 1 95 ? -13.156 35.562 2.875 1 56 95 GLN A C 1
ATOM 763 O O . GLN A 1 95 ? -13.789 34.625 3.377 1 56 95 GLN A O 1
ATOM 768 N N . ASN A 1 96 ? -11.867 35.5 3.291 1 68.38 96 ASN A N 1
ATOM 769 C CA . ASN A 1 96 ? -11.18 35.062 4.504 1 68.38 96 ASN A CA 1
ATOM 770 C C . ASN A 1 96 ? -10.703 33.625 4.414 1 68.38 96 ASN A C 1
ATOM 772 O O . ASN A 1 96 ? -10.836 32.875 5.375 1 68.38 96 ASN A O 1
ATOM 776 N N . TYR A 1 97 ? -10.391 33.156 3.256 1 78.88 97 TYR A N 1
ATOM 777 C CA . TYR A 1 97 ? -9.844 31.812 3.102 1 78.88 97 TYR A CA 1
ATOM 778 C C . TYR A 1 97 ? -8.359 31.797 3.467 1 78.88 97 TYR A C 1
ATOM 780 O O . TYR A 1 97 ? -7.547 32.469 2.832 1 78.88 97 TYR A O 1
ATOM 788 N N . ASN A 1 98 ? -8.07 30.969 4.605 1 85.06 98 ASN A N 1
ATOM 789 C CA . ASN A 1 98 ? -6.691 30.75 5.031 1 85.06 98 ASN A CA 1
ATOM 790 C C . ASN A 1 98 ? -6.438 29.281 5.344 1 85.06 98 ASN A C 1
ATOM 792 O O . ASN A 1 98 ? -7.246 28.625 6.012 1 85.06 98 ASN A O 1
ATOM 796 N N . ARG A 1 99 ? -5.34 28.828 4.832 1 87.06 99 ARG A N 1
ATOM 797 C CA . ARG A 1 99 ? -4.934 27.453 5.105 1 87.06 99 ARG A CA 1
ATOM 798 C C . ARG A 1 99 ? -3.836 27.406 6.164 1 87.06 99 ARG A C 1
ATOM 800 O O . ARG A 1 99 ? -2.93 28.25 6.164 1 87.06 99 ARG A O 1
ATOM 807 N N . CYS A 1 100 ? -3.918 26.391 6.926 1 88.38 100 CYS A N 1
ATOM 808 C CA . CYS A 1 100 ? -2.973 26.25 8.031 1 88.38 100 CYS A CA 1
ATOM 809 C C . CYS A 1 100 ? -1.591 25.859 7.52 1 88.38 100 CYS A C 1
ATOM 811 O O . CYS A 1 100 ? -0.583 26.422 7.953 1 88.38 100 CYS A O 1
ATOM 813 N N . GLY A 1 101 ? -1.547 24.828 6.652 1 82.06 101 GLY A N 1
ATOM 814 C CA . GLY A 1 101 ? -0.262 24.359 6.16 1 82.06 101 GLY A CA 1
ATOM 815 C C . GLY A 1 101 ? -0.266 24.062 4.676 1 82.06 101 GLY A C 1
ATOM 816 O O . GLY A 1 101 ? -1.249 23.547 4.145 1 82.06 101 GLY A O 1
ATOM 817 N N . ARG A 1 102 ? 0.851 24.516 4.004 1 79.31 102 ARG A N 1
ATOM 818 C CA . ARG A 1 102 ? 1.058 24.141 2.609 1 79.31 102 ARG A CA 1
ATOM 819 C C . ARG A 1 102 ? 1.871 22.859 2.502 1 79.31 102 ARG A C 1
ATOM 821 O O . ARG A 1 102 ? 2.793 22.625 3.289 1 79.31 102 ARG A O 1
ATOM 828 N N . THR A 1 103 ? 1.313 21.922 1.778 1 87.25 103 THR A N 1
ATOM 829 C CA . THR A 1 103 ? 2.043 20.688 1.539 1 87.25 103 THR A CA 1
ATOM 830 C C . THR A 1 103 ? 2.453 20.578 0.073 1 87.25 103 THR A C 1
ATOM 832 O O . THR A 1 103 ? 1.715 21 -0.818 1 87.25 103 THR A O 1
ATOM 835 N N . ASP A 1 104 ? 3.639 20.125 -0.118 1 86.69 104 ASP A N 1
ATOM 836 C CA . ASP A 1 104 ? 4.148 19.906 -1.467 1 86.69 104 ASP A CA 1
ATOM 837 C C . ASP A 1 104 ? 3.438 18.719 -2.131 1 86.69 104 ASP A C 1
ATOM 839 O O . ASP A 1 104 ? 2.705 17.984 -1.473 1 86.69 104 ASP A O 1
ATOM 843 N N . LYS A 1 105 ? 3.744 18.641 -3.412 1 86.06 105 LYS A N 1
ATOM 844 C CA . LYS A 1 105 ? 3.234 17.516 -4.176 1 86.06 105 LYS A CA 1
ATOM 845 C C . LYS A 1 105 ? 3.643 16.188 -3.533 1 86.06 105 LYS A C 1
ATOM 847 O O . LYS A 1 105 ? 4.789 16.031 -3.109 1 86.06 105 LYS A O 1
ATOM 852 N N . GLY A 1 106 ? 2.611 15.297 -3.422 1 91.94 106 GLY A N 1
ATOM 853 C CA . GLY A 1 106 ? 2.885 13.953 -2.922 1 91.94 106 GLY A CA 1
ATOM 854 C C . GLY A 1 106 ? 2.783 13.852 -1.413 1 91.94 106 GLY A C 1
ATOM 855 O O . GLY A 1 106 ? 2.717 12.75 -0.865 1 91.94 106 GLY A O 1
ATOM 856 N N . VAL A 1 107 ? 2.787 15 -0.785 1 95.44 107 VAL A N 1
ATOM 857 C CA . VAL A 1 107 ? 2.756 15.016 0.674 1 95.44 107 VAL A CA 1
ATOM 858 C C . VAL A 1 107 ? 1.311 14.945 1.162 1 95.44 107 VAL A C 1
ATOM 860 O O . VAL A 1 107 ? 0.424 15.586 0.591 1 95.44 107 VAL A O 1
ATOM 863 N N . SER A 1 108 ? 1.082 14.141 2.215 1 96.94 108 SER A N 1
ATOM 864 C CA . SER A 1 108 ? -0.243 13.977 2.803 1 96.94 108 SER A CA 1
ATOM 865 C C . SER A 1 108 ? -0.434 14.898 4.004 1 96.94 108 SER A C 1
ATOM 867 O O . SER A 1 108 ? 0.533 15.461 4.52 1 96.94 108 SER A O 1
ATOM 869 N N . ALA A 1 109 ? -1.693 15.062 4.352 1 97.19 109 ALA A N 1
ATOM 870 C CA . ALA A 1 109 ? -2.031 15.766 5.586 1 97.19 109 ALA A CA 1
ATOM 871 C C . ALA A 1 109 ? -3.186 15.078 6.309 1 97.19 109 ALA A C 1
ATOM 873 O O . ALA A 1 109 ? -4.238 14.828 5.719 1 97.19 109 ALA A O 1
ATOM 874 N N . PHE A 1 110 ? -2.938 14.766 7.566 1 98.25 110 PHE A N 1
ATOM 875 C CA . PHE A 1 110 ? -3.986 14.188 8.406 1 98.25 110 PHE A CA 1
ATOM 876 C C . PHE A 1 110 ? -4.77 15.281 9.117 1 98.25 110 PHE A C 1
ATOM 878 O O . PHE A 1 110 ? -5.969 15.141 9.359 1 98.25 110 PHE A O 1
ATOM 885 N N . HIS A 1 111 ? -4.082 16.312 9.414 1 96.94 111 HIS A N 1
ATOM 886 C CA . HIS A 1 111 ? -4.68 17.422 10.141 1 96.94 111 HIS A CA 1
ATOM 887 C C . HIS A 1 111 ? -4.469 18.734 9.398 1 96.94 111 HIS A C 1
ATOM 889 O O . HIS A 1 111 ? -3.82 19.656 9.922 1 96.94 111 HIS A O 1
ATOM 895 N N . GLN A 1 112 ? -5.141 18.859 8.305 1 94.81 112 GLN A N 1
ATOM 896 C CA . GLN A 1 112 ? -5.199 20.156 7.629 1 94.81 112 GLN A CA 1
ATOM 897 C C . GLN A 1 112 ? -6.418 20.953 8.086 1 94.81 112 GLN A C 1
ATOM 899 O O . GLN A 1 112 ? -7.453 20.375 8.422 1 94.81 112 GLN A O 1
ATOM 904 N N . VAL A 1 113 ? -6.203 22.266 8.219 1 95.88 113 VAL A N 1
ATOM 905 C CA . VAL A 1 113 ? -7.289 23.141 8.672 1 95.88 113 VAL A CA 1
ATOM 906 C C . VAL A 1 113 ? -7.344 24.391 7.801 1 95.88 113 VAL A C 1
ATOM 908 O O . VAL A 1 113 ? -6.305 24.969 7.477 1 95.88 113 VAL A O 1
ATOM 911 N N . ILE A 1 114 ? -8.586 24.781 7.434 1 92.81 114 ILE A N 1
ATOM 912 C CA . ILE A 1 114 ? -8.781 26.031 6.723 1 92.81 114 ILE A CA 1
ATOM 913 C C . ILE A 1 114 ? -9.812 26.891 7.461 1 92.81 114 ILE A C 1
ATOM 915 O O . ILE A 1 114 ? -10.68 26.359 8.156 1 92.81 114 ILE A O 1
ATOM 919 N N . SER A 1 115 ? -9.594 28.172 7.449 1 92.31 115 SER A N 1
ATOM 920 C CA . SER A 1 115 ? -10.617 29.125 7.875 1 92.31 115 SER A CA 1
ATOM 921 C C . SER A 1 115 ? -11.367 29.703 6.68 1 92.31 115 SER A C 1
ATOM 923 O O . SER A 1 115 ? -10.766 30.062 5.672 1 92.31 115 SER A O 1
ATOM 925 N N . LEU A 1 116 ? -12.711 29.703 6.781 1 89.62 116 LEU A N 1
ATOM 926 C CA . LEU A 1 116 ? -13.5 30.203 5.664 1 89.62 116 LEU A CA 1
ATOM 927 C C . LEU A 1 116 ? -14.891 30.625 6.129 1 89.62 116 LEU A C 1
ATOM 929 O O . LEU A 1 116 ? -15.391 30.125 7.141 1 89.62 116 LEU A O 1
ATOM 933 N N . ASP A 1 117 ? -15.453 31.562 5.371 1 88.56 117 ASP A N 1
ATOM 934 C CA . ASP A 1 117 ? -16.859 31.922 5.582 1 88.56 117 ASP A CA 1
ATOM 935 C C . ASP A 1 117 ? -17.781 30.953 4.859 1 88.56 117 ASP A C 1
ATOM 937 O O . ASP A 1 117 ? -17.578 30.641 3.686 1 88.56 117 ASP A O 1
ATOM 941 N N . VAL A 1 118 ? -18.812 30.5 5.656 1 88.25 118 VAL A N 1
ATOM 942 C CA . VAL A 1 118 ? -19.781 29.578 5.07 1 88.25 118 VAL A CA 1
ATOM 943 C C . VAL A 1 118 ? -21.203 30.047 5.367 1 88.25 118 VAL A C 1
ATOM 945 O O . VAL A 1 118 ? -21.406 30.891 6.227 1 88.25 118 VAL A O 1
ATOM 948 N N . ARG A 1 119 ? -22.078 29.469 4.625 1 87.75 119 ARG A N 1
ATOM 949 C CA . ARG A 1 119 ? -23.484 29.719 4.895 1 87.75 119 ARG A CA 1
ATOM 950 C C . ARG A 1 119 ? -23.891 29.172 6.258 1 87.75 119 ARG A C 1
ATOM 952 O O . ARG A 1 119 ? -23.422 28.094 6.66 1 87.75 119 ARG A O 1
ATOM 959 N N . SER A 1 120 ? -24.797 29.938 6.938 1 92 120 SER A N 1
ATOM 960 C CA . SER A 1 120 ? -25.312 29.5 8.227 1 92 120 SER A CA 1
ATOM 961 C C . SER A 1 120 ? -26.844 29.516 8.242 1 92 120 SER A C 1
ATOM 963 O O . SER A 1 120 ? -27.469 30.344 7.594 1 92 120 SER A O 1
ATOM 965 N N . LYS A 1 121 ? -27.406 28.609 9 1 91.94 121 LYS A N 1
ATOM 966 C CA . LYS A 1 121 ? -28.844 28.562 9.203 1 91.94 121 LYS A CA 1
ATOM 967 C C . LYS A 1 121 ? -29.312 29.672 10.141 1 91.94 121 LYS A C 1
ATOM 969 O O . LYS A 1 121 ? -30.484 30.062 10.125 1 91.94 121 LYS A O 1
ATOM 974 N N . PHE A 1 122 ? -28.453 30.203 10.906 1 94.25 122 PHE A N 1
ATOM 975 C CA . PHE A 1 122 ? -28.859 31.062 12.008 1 94.25 122 PHE A CA 1
ATOM 976 C C . PHE A 1 122 ? -28.25 32.438 11.867 1 94.25 122 PHE A C 1
ATOM 978 O O . PHE A 1 122 ? -27.156 32.594 11.328 1 94.25 122 PHE A O 1
ATOM 985 N N . PRO A 1 123 ? -28.969 33.438 12.344 1 93.56 123 PRO A N 1
ATOM 986 C CA . PRO A 1 123 ? -28.391 34.781 12.352 1 93.56 123 PRO A CA 1
ATOM 987 C C . PRO A 1 123 ? -27.172 34.906 13.273 1 93.56 123 PRO A C 1
ATOM 989 O O . PRO A 1 123 ? -27.031 34.125 14.211 1 93.56 123 PRO A O 1
ATOM 992 N N . PRO A 1 124 ? -26.328 35.844 13.016 1 90.75 124 PRO A N 1
ATOM 993 C CA . PRO A 1 124 ? -25.047 36 13.734 1 90.75 124 PRO A CA 1
ATOM 994 C C . PRO A 1 124 ? -25.234 36 15.25 1 90.75 124 PRO A C 1
ATOM 996 O O . PRO A 1 124 ? -24.438 35.375 15.969 1 90.75 124 PRO A O 1
ATOM 999 N N . GLU A 1 125 ? -26.328 36.562 15.773 1 91.88 125 GLU A N 1
ATOM 1000 C CA . GLU A 1 125 ? -26.516 36.75 17.203 1 91.88 125 GLU A CA 1
ATOM 1001 C C . GLU A 1 125 ? -26.859 35.406 17.875 1 91.88 125 GLU A C 1
ATOM 1003 O O . GLU A 1 125 ? -26.719 35.25 19.078 1 91.88 125 GLU A O 1
ATOM 1008 N N . GLU A 1 126 ? -27.188 34.438 17.078 1 94.88 126 GLU A N 1
ATOM 1009 C CA . GLU A 1 126 ? -27.688 33.156 17.625 1 94.88 126 GLU A CA 1
ATOM 1010 C C . GLU A 1 126 ? -26.781 32 17.25 1 94.88 126 GLU A C 1
ATOM 1012 O O . GLU A 1 126 ? -27 30.859 17.656 1 94.88 126 GLU A O 1
ATOM 1017 N N . GLN A 1 127 ? -25.766 32.219 16.594 1 93.62 127 GLN A N 1
ATOM 1018 C CA . GLN A 1 127 ? -24.969 31.172 15.953 1 93.62 127 GLN A CA 1
ATOM 1019 C C . GLN A 1 127 ? -24.156 30.391 16.984 1 93.62 127 GLN A C 1
ATOM 1021 O O . GLN A 1 127 ? -23.828 29.234 16.766 1 93.62 127 GLN A O 1
ATOM 1026 N N . LEU A 1 128 ? -23.875 30.984 18.094 1 93.25 128 LEU A N 1
ATOM 1027 C CA . LEU A 1 128 ? -22.969 30.344 19.047 1 93.25 128 LEU A CA 1
ATOM 1028 C C . LEU A 1 128 ? -23.75 29.641 20.156 1 93.25 128 LEU A C 1
ATOM 1030 O O . LEU A 1 128 ? -23.156 29.016 21.031 1 93.25 128 LEU A O 1
ATOM 1034 N N . LEU A 1 129 ? -25.109 29.75 20.031 1 94.62 129 LEU A N 1
ATOM 1035 C CA . LEU A 1 129 ? -25.938 28.984 20.969 1 94.62 129 LEU A CA 1
ATOM 1036 C C . LEU A 1 129 ? -25.797 27.484 20.719 1 94.62 129 LEU A C 1
ATOM 1038 O O . LEU A 1 129 ? -25.812 27.047 19.578 1 94.62 129 LEU A O 1
ATOM 1042 N N . ASP A 1 130 ? -25.688 26.719 21.766 1 93.75 130 ASP A N 1
ATOM 1043 C CA . ASP A 1 130 ? -25.422 25.281 21.688 1 93.75 130 ASP A CA 1
ATOM 1044 C C . ASP A 1 130 ? -26.469 24.578 20.828 1 93.75 130 ASP A C 1
ATOM 1046 O O . ASP A 1 130 ? -26.141 23.719 20 1 93.75 130 ASP A O 1
ATOM 1050 N N . GLU A 1 131 ? -27.656 24.875 21.062 1 95.38 131 GLU A N 1
ATOM 1051 C CA . GLU A 1 131 ? -28.75 24.25 20.312 1 95.38 131 GLU A CA 1
ATOM 1052 C C . GLU A 1 131 ? -28.641 24.547 18.828 1 95.38 131 GLU A C 1
ATOM 1054 O O . GLU A 1 131 ? -28.953 23.703 17.984 1 95.38 131 GLU A O 1
ATOM 1059 N N . ASN A 1 132 ? -28.25 25.812 18.547 1 95.44 132 ASN A N 1
ATOM 1060 C CA . ASN A 1 132 ? -28.156 26.219 17.141 1 95.44 132 ASN A CA 1
ATOM 1061 C C . ASN A 1 132 ? -26.922 25.609 16.469 1 95.44 132 ASN A C 1
ATOM 1063 O O . ASN A 1 132 ? -26.953 25.297 15.273 1 95.44 132 ASN A O 1
ATOM 1067 N N . VAL A 1 133 ? -25.859 25.484 17.266 1 95.44 133 VAL A N 1
ATOM 1068 C CA . VAL A 1 133 ? -24.688 24.812 16.734 1 95.44 133 VAL A CA 1
ATOM 1069 C C . VAL A 1 133 ? -25.016 23.359 16.391 1 95.44 133 VAL A C 1
ATOM 1071 O O . VAL A 1 133 ? -24.641 22.859 15.336 1 95.44 133 VAL A O 1
ATOM 1074 N N . ALA A 1 134 ? -25.75 22.688 17.203 1 94.19 134 ALA A N 1
ATOM 1075 C CA . ALA A 1 134 ? -26.141 21.297 17 1 94.19 134 ALA A CA 1
ATOM 1076 C C . ALA A 1 134 ? -27.062 21.156 15.789 1 94.19 134 ALA A C 1
ATOM 1078 O O . ALA A 1 134 ? -27.047 20.141 15.094 1 94.19 134 ALA A O 1
ATOM 1079 N N . ALA A 1 135 ? -27.828 22.172 15.547 1 95.12 135 ALA A N 1
ATOM 1080 C CA . ALA A 1 135 ? -28.844 22.125 14.492 1 95.12 135 ALA A CA 1
ATOM 1081 C C . ALA A 1 135 ? -28.312 22.734 13.195 1 95.12 135 ALA A C 1
ATOM 1083 O O . ALA A 1 135 ? -29.031 22.812 12.203 1 95.12 135 ALA A O 1
ATOM 1084 N N . GLU A 1 136 ? -27.125 23.172 13.203 1 95.38 136 GLU A N 1
ATOM 1085 C CA . GLU A 1 136 ? -26.516 23.812 12.047 1 95.38 136 GLU A CA 1
ATOM 1086 C C . GLU A 1 136 ? -26.359 22.844 10.883 1 95.38 136 GLU A C 1
ATOM 1088 O O . GLU A 1 136 ? -26.516 21.641 11.055 1 95.38 136 GLU A O 1
ATOM 1093 N N . LEU A 1 137 ? -26.016 23.406 9.703 1 92.69 137 LEU A N 1
ATOM 1094 C CA . LEU A 1 137 ? -25.75 22.609 8.516 1 92.69 137 LEU A CA 1
ATOM 1095 C C . LEU A 1 137 ? -24.594 21.625 8.773 1 92.69 137 LEU A C 1
ATOM 1097 O O . LEU A 1 137 ? -23.641 21.969 9.469 1 92.69 137 LEU A O 1
ATOM 1101 N N . ASP A 1 138 ? -24.734 20.438 8.203 1 93.56 138 ASP A N 1
ATOM 1102 C CA . ASP A 1 138 ? -23.656 19.453 8.305 1 93.56 138 ASP A CA 1
ATOM 1103 C C . ASP A 1 138 ? -22.594 19.688 7.23 1 93.56 138 ASP A C 1
ATOM 1105 O O . ASP A 1 138 ? -22.547 18.984 6.223 1 93.56 138 ASP A O 1
ATOM 1109 N N . TYR A 1 139 ? -21.75 20.609 7.527 1 93.94 139 TYR A N 1
ATOM 1110 C CA . TYR A 1 139 ? -20.75 21.047 6.555 1 93.94 139 TYR A CA 1
ATOM 1111 C C . TYR A 1 139 ? -19.906 19.875 6.078 1 93.94 139 TYR A C 1
ATOM 1113 O O . TYR A 1 139 ? -19.625 19.734 4.883 1 93.94 139 TYR A O 1
ATOM 1121 N N . CYS A 1 140 ? -19.469 19.031 6.98 1 95.62 140 CYS A N 1
ATOM 1122 C CA . CYS A 1 140 ? -18.594 17.922 6.641 1 95.62 140 CYS A CA 1
ATOM 1123 C C . CYS A 1 140 ? -19.297 16.922 5.73 1 95.62 140 CYS A C 1
ATOM 1125 O O . CYS A 1 140 ? -18.75 16.5 4.711 1 95.62 140 CYS A O 1
ATOM 1127 N N . ALA A 1 141 ? -20.484 16.562 6.082 1 93.75 141 ALA A N 1
ATOM 1128 C CA . ALA A 1 141 ? -21.25 15.625 5.258 1 93.75 141 ALA A CA 1
ATOM 1129 C C . ALA A 1 141 ? -21.484 16.188 3.859 1 93.75 141 ALA A C 1
ATOM 1131 O O . ALA A 1 141 ? -21.344 15.461 2.865 1 93.75 141 ALA A O 1
ATOM 1132 N N . MET A 1 142 ? -21.828 17.469 3.838 1 90.31 142 MET A N 1
ATOM 1133 C CA . MET A 1 142 ? -22.094 18.141 2.562 1 90.31 142 MET A CA 1
ATOM 1134 C C . MET A 1 142 ? -20.859 18.094 1.671 1 90.31 142 MET A C 1
ATOM 1136 O O . MET A 1 142 ? -20.953 17.812 0.476 1 90.31 142 MET A O 1
ATOM 1140 N N . LEU A 1 143 ? -19.75 18.312 2.207 1 90.94 143 LEU A N 1
ATOM 1141 C CA . LEU A 1 143 ? -18.5 18.344 1.442 1 90.94 143 LEU A CA 1
ATOM 1142 C C . LEU A 1 143 ? -18.062 16.938 1.067 1 90.94 143 LEU A C 1
ATOM 1144 O O . LEU A 1 143 ? -17.609 16.703 -0.057 1 90.94 143 LEU A O 1
ATOM 1148 N N . ASN A 1 144 ? -18.188 15.984 1.972 1 92.69 144 ASN A N 1
ATOM 1149 C CA . ASN A 1 144 ? -17.734 14.617 1.762 1 92.69 144 ASN A CA 1
ATOM 1150 C C . ASN A 1 144 ? -18.531 13.922 0.658 1 92.69 144 ASN A C 1
ATOM 1152 O O . ASN A 1 144 ? -18.062 12.945 0.069 1 92.69 144 ASN A O 1
ATOM 1156 N N . ARG A 1 145 ? -19.641 14.414 0.344 1 87.56 145 ARG A N 1
ATOM 1157 C CA . ARG A 1 145 ? -20.438 13.852 -0.731 1 87.56 145 ARG A CA 1
ATOM 1158 C C . ARG A 1 145 ? -19.797 14.102 -2.09 1 87.56 145 ARG A C 1
ATOM 1160 O O . ARG A 1 145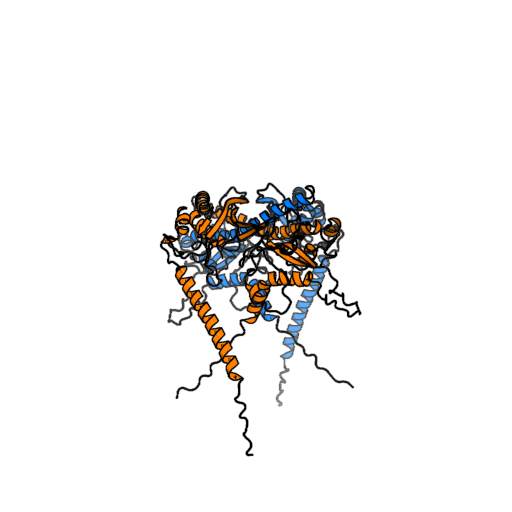 ? -19.984 13.32 -3.027 1 87.56 145 ARG A O 1
ATOM 1167 N N . VAL A 1 146 ? -19.047 15.141 -2.154 1 85.31 146 VAL A N 1
ATOM 1168 C CA . VAL A 1 146 ? -18.531 15.523 -3.465 1 85.31 146 VAL A CA 1
ATOM 1169 C C . VAL A 1 146 ? -17.016 15.344 -3.49 1 85.31 146 VAL A C 1
ATOM 1171 O O . VAL A 1 146 ? -16.391 15.414 -4.555 1 85.31 146 VAL A O 1
ATOM 1174 N N . LEU A 1 147 ? -16.453 15.07 -2.381 1 87.81 147 LEU A N 1
ATOM 1175 C CA . LEU A 1 147 ? -15 14.922 -2.311 1 87.81 147 LEU A CA 1
ATOM 1176 C C . LEU A 1 147 ? -14.578 13.516 -2.699 1 87.81 147 LEU A C 1
ATOM 1178 O O . LEU A 1 147 ? -15.289 12.547 -2.416 1 87.81 147 LEU A O 1
ATOM 1182 N N . PRO A 1 148 ? -13.422 13.406 -3.357 1 86.19 148 PRO A N 1
ATOM 1183 C CA . PRO A 1 148 ? -12.898 12.062 -3.615 1 86.19 148 PRO A CA 1
ATOM 1184 C C . PRO A 1 148 ? -12.562 11.305 -2.332 1 86.19 148 PRO A C 1
ATOM 1186 O O . PRO A 1 148 ? -12.484 11.906 -1.258 1 86.19 148 PRO A O 1
ATOM 1189 N N . GLU A 1 149 ? -12.312 10.047 -2.455 1 87.94 149 GLU A N 1
ATOM 1190 C CA . GLU A 1 149 ? -12.156 9.164 -1.3 1 87.94 149 GLU A CA 1
ATOM 1191 C C . GLU A 1 149 ? -10.875 9.492 -0.533 1 87.94 149 GLU A C 1
ATOM 1193 O O . GLU A 1 149 ? -10.758 9.18 0.654 1 87.94 149 GLU A O 1
ATOM 1198 N N . GLU A 1 150 ? -9.93 10.156 -1.171 1 92.06 150 GLU A N 1
ATOM 1199 C CA . GLU A 1 150 ? -8.633 10.43 -0.551 1 92.06 150 GLU A CA 1
ATOM 1200 C C . GLU A 1 150 ? -8.672 11.719 0.259 1 92.06 150 GLU A C 1
ATOM 1202 O O . GLU A 1 150 ? -7.699 12.062 0.938 1 92.06 150 GLU A O 1
ATOM 1207 N N . ILE A 1 151 ? -9.727 12.453 0.208 1 93.06 151 ILE A N 1
ATOM 1208 C CA . ILE A 1 151 ? -9.922 13.695 0.95 1 93.06 151 ILE A CA 1
ATOM 1209 C C . ILE A 1 151 ? -11.242 13.633 1.721 1 93.06 151 ILE A C 1
ATOM 1211 O O . ILE A 1 151 ? -12.297 13.367 1.141 1 93.06 151 ILE A O 1
ATOM 1215 N N . ARG A 1 152 ? -11.133 13.859 3 1 96.06 152 ARG A N 1
ATOM 1216 C CA . ARG A 1 152 ? -12.352 13.836 3.803 1 96.06 152 ARG A CA 1
ATOM 1217 C C . ARG A 1 152 ? -12.328 14.914 4.879 1 96.06 152 ARG A C 1
ATOM 1219 O O . ARG A 1 152 ? -11.289 15.141 5.516 1 96.06 152 ARG A O 1
ATOM 1226 N N . CYS A 1 153 ? -13.484 15.562 4.988 1 96.62 153 CYS A N 1
ATOM 1227 C CA . CYS A 1 153 ? -13.688 16.484 6.098 1 96.62 153 CYS A CA 1
ATOM 1228 C C . CYS A 1 153 ? -14.109 15.75 7.359 1 96.62 153 CYS A C 1
ATOM 1230 O O . CYS A 1 153 ? -14.953 14.844 7.305 1 96.62 153 CYS A O 1
ATOM 1232 N N . LEU A 1 154 ? -13.578 16.156 8.461 1 97.88 154 LEU A N 1
ATOM 1233 C CA . LEU A 1 154 ? -13.781 15.398 9.695 1 97.88 154 LEU A CA 1
ATOM 1234 C C . LEU A 1 154 ? -14.625 16.203 10.688 1 97.88 154 LEU A C 1
ATOM 1236 O O . LEU A 1 154 ? -15.492 15.648 11.359 1 97.88 154 LEU A O 1
ATOM 1240 N N . ALA A 1 155 ? -14.32 17.5 10.742 1 98.06 155 ALA A N 1
ATOM 1241 C CA . ALA A 1 155 ? -14.953 18.312 11.773 1 98.06 155 ALA A CA 1
ATOM 1242 C C . ALA A 1 155 ? -14.859 19.797 11.422 1 98.06 155 ALA A C 1
ATOM 1244 O O . ALA A 1 155 ? -14.109 20.188 10.523 1 98.06 155 ALA A O 1
ATOM 1245 N N . TRP A 1 156 ? -15.68 20.578 12.062 1 97.12 156 TRP A N 1
ATOM 1246 C CA . TRP A 1 156 ? -15.602 22.031 11.945 1 97.12 156 TRP A CA 1
ATOM 1247 C C . TRP A 1 156 ? -15.727 22.688 13.32 1 97.12 156 TRP A C 1
ATOM 1249 O O . TRP A 1 156 ? -16.172 22.062 14.281 1 97.12 156 TRP A O 1
ATOM 1259 N N . MET A 1 157 ? -15.219 23.859 13.414 1 97.5 157 MET A N 1
ATOM 1260 C CA . MET A 1 157 ? -15.25 24.656 14.648 1 97.5 157 MET A CA 1
ATOM 1261 C C . MET A 1 157 ? -15.797 26.047 14.383 1 97.5 157 MET A C 1
ATOM 1263 O O . MET A 1 157 ? -15.297 26.766 13.516 1 97.5 157 MET A O 1
ATOM 1267 N N . PRO A 1 158 ? -16.906 26.406 15.07 1 96.06 158 PRO A N 1
ATOM 1268 C CA . PRO A 1 158 ? -17.391 27.797 14.938 1 96.06 158 PRO A CA 1
ATOM 1269 C C . PRO A 1 158 ? -16.438 28.812 15.562 1 96.06 158 PRO A C 1
ATOM 1271 O O . PRO A 1 158 ? -15.922 28.578 16.656 1 96.06 158 PRO A O 1
ATOM 1274 N N . MET A 1 159 ? -16.266 29.875 14.844 1 93.06 159 MET A N 1
ATOM 1275 C CA . MET A 1 159 ? -15.352 30.875 15.383 1 93.06 159 MET A CA 1
ATOM 1276 C C . MET A 1 159 ? -16.125 32.031 16 1 93.06 159 MET A C 1
ATOM 1278 O O . MET A 1 159 ? -17.156 32.469 15.469 1 93.06 159 MET A O 1
ATOM 1282 N N . VAL A 1 160 ? -15.578 32.438 17.125 1 90.5 160 VAL A N 1
ATOM 1283 C CA . VAL A 1 160 ? -16.172 33.562 17.812 1 90.5 160 VAL A CA 1
ATOM 1284 C C . VAL A 1 160 ? -15.562 34.875 17.266 1 90.5 160 VAL A C 1
ATOM 1286 O O . VAL A 1 160 ? -16.25 35.875 17.156 1 90.5 160 VAL A O 1
ATOM 1289 N N . ASN A 1 161 ? -14.305 34.781 17 1 89.5 161 ASN A N 1
ATOM 1290 C CA . ASN A 1 161 ? -13.547 35.906 16.453 1 89.5 161 ASN A CA 1
ATOM 1291 C C . ASN A 1 161 ? -13.516 35.875 14.93 1 89.5 161 ASN A C 1
ATOM 1293 O O . ASN A 1 161 ? -12.891 34.969 14.336 1 89.5 161 ASN A O 1
ATOM 1297 N N . PRO A 1 162 ? -14.102 36.781 14.289 1 86.38 162 PRO A N 1
ATOM 1298 C CA . PRO A 1 162 ? -14.172 36.812 12.828 1 86.38 162 PRO A CA 1
ATOM 1299 C C . PRO A 1 162 ? -12.812 37.031 12.172 1 86.38 162 PRO A C 1
ATOM 1301 O O . PRO A 1 162 ? -12.672 36.844 10.961 1 86.38 162 PRO A O 1
ATOM 1304 N N . SER A 1 163 ? -11.844 37.406 12.891 1 88.25 163 SER A N 1
ATOM 1305 C CA . SER A 1 163 ? -10.523 37.688 12.328 1 88.25 163 SER A CA 1
ATOM 1306 C C . SER A 1 163 ? -9.594 36.5 12.5 1 88.25 163 SER A C 1
ATOM 1308 O O . SER A 1 163 ? -8.422 36.562 12.117 1 88.25 163 SER A O 1
ATOM 1310 N N . TYR A 1 164 ? -10.125 35.469 13.148 1 92.81 164 TYR A N 1
ATOM 1311 C CA . TYR A 1 164 ? -9.289 34.312 13.406 1 92.81 164 TYR A CA 1
ATOM 1312 C C . TYR A 1 164 ? -8.844 33.656 12.102 1 92.81 164 TYR A C 1
ATOM 1314 O O . TYR A 1 164 ? -9.641 33.5 11.172 1 92.81 164 TYR A O 1
ATOM 1322 N N . SER A 1 165 ? -7.562 33.312 11.977 1 92.06 165 SER A N 1
ATOM 1323 C CA . SER A 1 165 ? -6.973 32.781 10.758 1 92.06 165 SER A CA 1
ATOM 1324 C C . SER A 1 165 ? -6.32 31.422 11.016 1 92.06 165 SER A C 1
ATOM 1326 O O . SER A 1 165 ? -5.484 31.281 11.914 1 92.06 165 SER A O 1
ATOM 1328 N N . ALA A 1 166 ? -6.668 30.453 10.188 1 92.88 166 ALA A N 1
ATOM 1329 C CA . ALA A 1 166 ? -6.043 29.125 10.312 1 92.88 166 ALA A CA 1
ATOM 1330 C C . ALA A 1 166 ? -4.535 29.219 10.109 1 92.88 166 ALA A C 1
ATOM 1332 O O . ALA A 1 166 ? -3.779 28.422 10.664 1 92.88 166 ALA A O 1
ATOM 1333 N N . ARG A 1 167 ? -4.086 30.109 9.336 1 90.56 167 ARG A N 1
ATOM 1334 C CA . ARG A 1 167 ? -2.67 30.25 9 1 90.56 167 ARG A CA 1
ATOM 1335 C C . ARG A 1 167 ? -1.918 30.984 10.102 1 90.56 167 ARG A C 1
ATOM 1337 O O . ARG A 1 167 ? -0.961 30.453 10.672 1 90.56 167 ARG A O 1
ATOM 1344 N N . PHE A 1 168 ? -2.48 32.188 10.492 1 91.06 168 PHE A N 1
ATOM 1345 C CA . PHE A 1 168 ? -1.717 33.094 11.328 1 91.06 168 PHE A CA 1
ATOM 1346 C C . PHE A 1 168 ? -1.896 32.75 12.805 1 91.06 168 PHE A C 1
ATOM 1348 O O . PHE A 1 168 ? -1.061 33.125 13.633 1 91.06 168 PHE A O 1
ATOM 1355 N N . ASP A 1 169 ? -2.934 32.094 13.07 1 94.31 169 ASP A N 1
ATOM 1356 C CA . ASP A 1 169 ? -3.199 31.797 14.469 1 94.31 169 ASP A CA 1
ATOM 1357 C C . ASP A 1 169 ? -2.826 30.344 14.789 1 94.31 169 ASP A C 1
ATOM 1359 O O . ASP A 1 169 ? -3.184 29.828 15.844 1 94.31 169 ASP A O 1
ATOM 1363 N N . CYS A 1 170 ? -2.154 29.719 13.82 1 95.12 170 CYS A N 1
ATOM 1364 C CA . CYS A 1 170 ? -1.61 28.391 14.078 1 95.12 170 CYS A CA 1
ATOM 1365 C C . CYS A 1 170 ? -0.376 28.469 14.969 1 95.12 170 CYS A C 1
ATOM 1367 O O . CYS A 1 170 ? 0.601 29.125 14.625 1 95.12 170 CYS A O 1
ATOM 1369 N N . ARG A 1 171 ? -0.437 27.766 16.031 1 95.19 171 ARG A N 1
ATOM 1370 C CA . ARG A 1 171 ? 0.623 27.812 17.047 1 95.19 171 ARG A CA 1
ATOM 1371 C C . ARG A 1 171 ? 1.757 26.859 16.688 1 95.19 171 ARG A C 1
ATOM 1373 O O . ARG A 1 171 ? 2.928 27.156 16.922 1 95.19 171 ARG A O 1
ATOM 1380 N N . SER A 1 172 ? 1.393 25.688 16.219 1 96.94 172 SER A N 1
ATOM 1381 C CA . SER A 1 172 ? 2.422 24.719 15.883 1 96.94 172 SER A CA 1
ATOM 1382 C C . SER A 1 172 ? 1.904 23.688 14.875 1 96.94 172 SER A C 1
ATOM 1384 O O . SER A 1 172 ? 0.695 23.484 14.758 1 96.94 172 SER A O 1
ATOM 1386 N N . ARG A 1 173 ? 2.842 23.203 14.125 1 97.25 173 ARG A N 1
ATOM 1387 C CA . ARG A 1 173 ? 2.609 22.109 13.18 1 97.25 173 ARG A CA 1
ATOM 1388 C C . ARG A 1 173 ? 3.477 20.906 13.516 1 97.25 173 ARG A C 1
ATOM 1390 O O . ARG A 1 173 ? 4.645 21.047 13.883 1 97.25 173 ARG A O 1
ATOM 1397 N N . THR A 1 174 ? 2.877 19.75 13.508 1 98.19 174 THR A N 1
ATOM 1398 C CA . THR A 1 174 ? 3.582 18.484 13.703 1 98.19 174 THR A CA 1
ATOM 1399 C C . THR A 1 174 ? 3.582 17.656 12.422 1 98.19 174 THR A C 1
ATOM 1401 O O . THR A 1 174 ? 2.529 17.422 11.82 1 98.19 174 THR A O 1
ATOM 1404 N N . TYR A 1 175 ? 4.762 17.281 12.031 1 98.25 175 TYR A N 1
ATOM 1405 C CA . TYR A 1 175 ? 4.926 16.406 10.867 1 98.25 175 TYR A CA 1
ATOM 1406 C C . TYR A 1 175 ? 5.41 15.023 11.289 1 98.25 175 TYR A C 1
ATOM 1408 O O . TYR A 1 175 ? 6.137 14.883 12.273 1 98.25 175 TYR A O 1
ATOM 1416 N N . ARG A 1 176 ? 4.961 14 10.539 1 98.81 176 ARG A N 1
ATOM 1417 C CA . ARG A 1 176 ? 5.496 12.648 10.656 1 98.81 176 ARG A CA 1
ATOM 1418 C C . ARG A 1 176 ? 6.031 12.148 9.32 1 98.81 176 ARG A C 1
ATOM 1420 O O . ARG A 1 176 ? 5.402 12.359 8.281 1 98.81 176 ARG A O 1
ATOM 1427 N N . TYR A 1 177 ? 7.195 11.641 9.336 1 98.81 177 TYR A N 1
ATOM 1428 C CA . TYR A 1 177 ? 7.797 10.977 8.18 1 98.81 177 TYR A CA 1
ATOM 1429 C C . TYR A 1 177 ? 7.984 9.492 8.438 1 98.81 177 TYR A C 1
ATOM 1431 O O . TYR A 1 177 ? 8.828 9.094 9.242 1 98.81 177 TYR A O 1
ATOM 1439 N N . PHE A 1 178 ? 7.277 8.633 7.68 1 98.88 178 PHE A N 1
ATOM 1440 C CA . PHE A 1 178 ? 7.246 7.199 7.926 1 98.88 178 PHE A CA 1
ATOM 1441 C C . PHE A 1 178 ? 8.336 6.488 7.129 1 98.88 178 PHE A C 1
ATOM 1443 O O . PHE A 1 178 ? 8.555 6.797 5.957 1 98.88 178 PHE A O 1
ATOM 1450 N N . PHE A 1 179 ? 9.047 5.543 7.809 1 98.75 179 PHE A N 1
ATOM 1451 C CA . PHE A 1 179 ? 10.133 4.848 7.129 1 98.75 179 PHE A CA 1
ATOM 1452 C C . PHE A 1 179 ? 10.375 3.479 7.754 1 98.75 179 PHE A C 1
ATOM 1454 O O . PHE A 1 179 ? 10.07 3.264 8.93 1 98.75 179 PHE A O 1
ATOM 1461 N N . PRO A 1 180 ? 10.828 2.57 6.938 1 98.56 180 PRO A N 1
ATOM 1462 C CA . PRO A 1 180 ? 11.227 1.277 7.5 1 98.56 180 PRO A CA 1
ATOM 1463 C C . PRO A 1 180 ? 12.555 1.34 8.242 1 98.56 180 PRO A C 1
ATOM 1465 O O . PRO A 1 180 ? 13.438 2.123 7.879 1 98.56 180 PRO A O 1
ATOM 1468 N N . ARG A 1 181 ? 12.742 0.527 9.18 1 97.62 181 ARG A N 1
ATOM 1469 C CA . ARG A 1 181 ? 13.984 0.463 9.945 1 97.62 181 ARG A CA 1
ATOM 1470 C C . ARG A 1 181 ? 15.156 0.054 9.055 1 97.62 181 ARG A C 1
ATOM 1472 O O . ARG A 1 181 ? 16.219 0.688 9.078 1 97.62 181 ARG A O 1
ATOM 1479 N N . GLY A 1 182 ? 14.836 -1.041 8.211 1 96.25 182 GLY A N 1
ATOM 1480 C CA . GLY A 1 182 ? 15.945 -1.548 7.41 1 96.25 182 GLY A CA 1
ATOM 1481 C C . GLY A 1 182 ? 17.188 -1.847 8.234 1 96.25 182 GLY A C 1
ATOM 1482 O O . GLY A 1 182 ? 17.094 -2.465 9.297 1 96.25 182 GLY A O 1
ATOM 1483 N N . ASN A 1 183 ? 18.328 -1.423 7.68 1 95.06 183 ASN A N 1
ATOM 1484 C CA . ASN A 1 183 ? 19.578 -1.57 8.406 1 95.06 183 ASN A CA 1
ATOM 1485 C C . ASN A 1 183 ? 20.062 -0.236 8.961 1 95.06 183 ASN A C 1
ATOM 1487 O O . ASN A 1 183 ? 21.266 -0.06 9.203 1 95.06 183 ASN A O 1
ATOM 1491 N N . LEU A 1 184 ? 19.219 0.619 9.164 1 97.81 184 LEU A N 1
ATOM 1492 C CA . LEU A 1 184 ? 19.547 1.962 9.617 1 97.81 184 LEU A CA 1
ATOM 1493 C C . LEU A 1 184 ? 20 1.947 11.078 1 97.81 184 LEU A C 1
ATOM 1495 O O . LEU A 1 184 ? 19.406 1.234 11.898 1 97.81 184 LEU A O 1
ATOM 1499 N N . ASN A 1 185 ? 21 2.705 11.414 1 98.38 185 ASN A N 1
ATOM 1500 C CA . ASN A 1 185 ? 21.375 2.971 12.797 1 98.38 185 ASN A CA 1
ATOM 1501 C C . ASN A 1 185 ? 20.453 4.016 13.438 1 98.38 185 ASN A C 1
ATOM 1503 O O . ASN A 1 185 ? 20.766 5.211 13.406 1 98.38 185 ASN A O 1
ATOM 1507 N N . ILE A 1 186 ? 19.438 3.588 14.094 1 98.56 186 ILE A N 1
ATOM 1508 C CA . ILE A 1 186 ? 18.391 4.457 14.609 1 98.56 186 ILE A CA 1
ATOM 1509 C C . ILE A 1 186 ? 18.938 5.332 15.727 1 98.56 186 ILE A C 1
ATOM 1511 O O . ILE A 1 186 ? 18.594 6.508 15.836 1 98.56 186 ILE A O 1
ATOM 1515 N N . SER A 1 187 ? 19.766 4.766 16.531 1 98.62 187 SER A N 1
ATOM 1516 C CA . SER A 1 187 ? 20.375 5.531 17.625 1 98.62 187 SER A CA 1
ATOM 1517 C C . SER A 1 187 ? 21.172 6.711 17.094 1 98.62 187 SER A C 1
ATOM 1519 O O . SER A 1 187 ? 21.094 7.816 17.625 1 98.62 187 SER A O 1
ATOM 1521 N N . ALA A 1 188 ? 21.953 6.496 16.078 1 98.81 188 ALA A N 1
ATOM 1522 C CA . ALA A 1 188 ? 22.719 7.578 15.461 1 98.81 188 ALA A CA 1
ATOM 1523 C C . ALA A 1 188 ? 21.797 8.641 14.867 1 98.81 188 ALA A C 1
ATOM 1525 O O . ALA A 1 188 ? 22.062 9.836 14.969 1 98.81 188 ALA A O 1
ATOM 1526 N N . MET A 1 189 ? 20.75 8.195 14.234 1 98.88 189 MET A N 1
ATOM 1527 C CA . MET A 1 189 ? 19.75 9.125 13.68 1 98.88 189 MET A CA 1
ATOM 1528 C C . MET A 1 189 ? 19.141 9.992 14.773 1 98.88 189 MET A C 1
ATOM 1530 O O . MET A 1 189 ? 18.984 11.195 14.602 1 98.88 189 MET A O 1
ATOM 1534 N N . GLU A 1 190 ? 18.828 9.352 15.867 1 98.75 190 GLU A N 1
ATOM 1535 C CA . GLU A 1 190 ? 18.25 10.07 17 1 98.75 190 GLU A CA 1
ATOM 1536 C C . GLU A 1 190 ? 19.234 11.109 17.547 1 98.75 190 GLU A C 1
ATOM 1538 O O . GLU A 1 190 ? 18.828 12.234 17.875 1 98.75 190 GLU A O 1
ATOM 1543 N N . GLU A 1 191 ? 20.438 10.68 17.688 1 98.75 191 GLU A N 1
ATOM 1544 C CA . GLU A 1 191 ? 21.453 11.617 18.141 1 98.75 191 GLU A CA 1
ATOM 1545 C C . GLU A 1 191 ? 21.562 12.82 17.203 1 98.75 191 GLU A C 1
ATOM 1547 O O . GLU A 1 191 ? 21.594 13.961 17.656 1 98.75 191 GLU A O 1
ATOM 1552 N N . ALA A 1 192 ? 21.578 12.562 15.961 1 98.88 192 ALA A N 1
ATOM 1553 C CA . ALA A 1 192 ? 21.641 13.633 14.961 1 98.88 192 ALA A CA 1
ATOM 1554 C C . ALA A 1 192 ? 20.406 14.539 15.055 1 98.88 192 ALA A C 1
ATOM 1556 O O . ALA A 1 192 ? 20.531 15.766 15.023 1 98.88 192 ALA A O 1
ATOM 1557 N N . ALA A 1 193 ? 19.25 13.977 15.172 1 98.75 193 ALA A N 1
ATOM 1558 C CA . ALA A 1 193 ? 18 14.711 15.234 1 98.75 193 ALA A CA 1
ATOM 1559 C C . ALA A 1 193 ? 17.969 15.656 16.438 1 98.75 193 ALA A C 1
ATOM 1561 O O . ALA A 1 193 ? 17.484 16.781 16.344 1 98.75 193 ALA A O 1
ATOM 1562 N N . ARG A 1 194 ? 18.547 15.266 17.484 1 98.31 194 ARG A N 1
ATOM 1563 C CA . ARG A 1 194 ? 18.531 16.031 18.719 1 98.31 194 ARG A CA 1
ATOM 1564 C C . ARG A 1 194 ? 19.297 17.344 18.562 1 98.31 194 ARG A C 1
ATOM 1566 O O . ARG A 1 194 ? 19 18.328 19.234 1 98.31 194 ARG A O 1
ATOM 1573 N N . HIS A 1 195 ? 20.25 17.359 17.719 1 98.56 195 HIS A N 1
ATOM 1574 C CA . HIS A 1 195 ? 21.016 18.578 17.484 1 98.56 195 HIS A CA 1
ATOM 1575 C C . HIS A 1 195 ? 20.156 19.672 16.859 1 98.56 195 HIS A C 1
ATOM 1577 O O . HIS A 1 195 ? 20.531 20.844 16.859 1 98.56 195 HIS A O 1
ATOM 1583 N N . MET A 1 196 ? 18.984 19.281 16.344 1 98.5 196 MET A N 1
ATOM 1584 C CA . MET A 1 196 ? 18.141 20.234 15.625 1 98.5 196 MET A CA 1
ATOM 1585 C C . MET A 1 196 ? 17.141 20.891 16.578 1 98.5 196 MET A C 1
ATOM 1587 O O . MET A 1 196 ? 16.438 21.828 16.188 1 98.5 196 MET A O 1
ATOM 1591 N N . LEU A 1 197 ? 17.078 20.422 17.797 1 98.31 197 LEU A N 1
ATOM 1592 C CA . LEU A 1 197 ? 16.172 21 18.781 1 98.31 197 LEU A CA 1
ATOM 1593 C C . LEU A 1 197 ? 16.547 22.453 19.062 1 98.31 197 LEU A C 1
ATOM 1595 O O . LEU A 1 197 ? 17.719 22.766 19.219 1 98.31 197 LEU A O 1
ATOM 1599 N N . GLY A 1 198 ? 15.516 23.297 19.094 1 97.94 198 GLY A N 1
ATOM 1600 C CA . GLY A 1 198 ? 15.742 24.719 19.375 1 97.94 198 GLY A CA 1
ATOM 1601 C C . GLY A 1 198 ? 15.766 25.562 18.109 1 97.94 198 GLY A C 1
ATOM 1602 O O . GLY A 1 198 ? 15.219 25.172 17.078 1 97.94 198 GLY A O 1
ATOM 1603 N N . SER A 1 199 ? 16.25 26.797 18.266 1 98.06 199 SER A N 1
ATOM 1604 C CA . SER A 1 199 ? 16.297 27.766 17.172 1 98.06 199 SER A CA 1
ATOM 1605 C C . SER A 1 199 ? 17.625 27.719 16.438 1 98.06 199 SER A C 1
ATOM 1607 O O . SER A 1 199 ? 18.688 27.828 17.047 1 98.06 199 SER A O 1
ATOM 1609 N N . HIS A 1 200 ? 17.562 27.469 15.148 1 98.25 200 HIS A N 1
ATOM 1610 C CA . HIS A 1 200 ? 18.75 27.375 14.305 1 98.25 200 HIS A CA 1
ATOM 1611 C C . HIS A 1 200 ? 18.484 27.953 12.914 1 98.25 200 HIS A C 1
ATOM 1613 O O . HIS A 1 200 ? 17.344 28.172 12.539 1 98.25 200 HIS A O 1
ATOM 1619 N N . ASP A 1 201 ? 19.562 28.328 12.258 1 97.69 201 ASP A N 1
ATOM 1620 C CA . ASP A 1 201 ? 19.5 28.625 10.828 1 97.69 201 ASP A CA 1
ATOM 1621 C C . ASP A 1 201 ? 19.516 27.359 9.992 1 97.69 201 ASP A C 1
ATOM 1623 O O . ASP A 1 201 ? 20.531 26.656 9.93 1 97.69 201 ASP A O 1
ATOM 1627 N N . PHE A 1 202 ? 18.438 27.062 9.266 1 98 202 PHE A N 1
ATOM 1628 C CA . PHE A 1 202 ? 18.266 25.797 8.586 1 98 202 PHE A CA 1
ATOM 1629 C C . PHE A 1 202 ? 18.5 25.938 7.086 1 98 202 PHE A C 1
ATOM 1631 O O . PHE A 1 202 ? 18.031 25.125 6.293 1 98 202 PHE A O 1
ATOM 1638 N N . ARG A 1 203 ? 19.219 26.938 6.613 1 96.25 203 ARG A N 1
ATOM 1639 C CA . ARG A 1 203 ? 19.391 27.234 5.195 1 96.25 203 ARG A CA 1
ATOM 1640 C C . ARG A 1 203 ? 20.016 26.078 4.457 1 96.25 203 ARG A C 1
ATOM 1642 O O . ARG A 1 203 ? 19.766 25.875 3.268 1 96.25 203 ARG A O 1
ATOM 1649 N N . ASN A 1 204 ? 20.859 25.25 5.199 1 97.62 204 ASN A N 1
ATOM 1650 C CA . ASN A 1 204 ? 21.516 24.094 4.59 1 97.62 204 ASN A CA 1
ATOM 1651 C C . ASN A 1 204 ? 20.625 22.859 4.621 1 97.62 204 ASN A C 1
ATOM 1653 O O . ASN A 1 204 ? 21 21.812 4.098 1 97.62 204 ASN A O 1
ATOM 1657 N N . LEU A 1 205 ? 19.438 22.953 5.281 1 98 205 LEU A N 1
ATOM 1658 C CA . LEU A 1 205 ? 18.5 21.828 5.438 1 98 205 LEU A CA 1
ATOM 1659 C C . LEU A 1 205 ? 17.125 22.188 4.867 1 98 205 LEU A C 1
ATOM 1661 O O . LEU A 1 205 ? 16.109 21.812 5.434 1 98 205 LEU A O 1
ATOM 1665 N N . CYS A 1 206 ? 17.125 22.953 3.838 1 96.75 206 CYS A N 1
ATOM 1666 C CA . CYS A 1 206 ? 15.906 23.312 3.129 1 96.75 206 CYS A CA 1
ATOM 1667 C C . CYS A 1 206 ? 16.203 23.672 1.681 1 96.75 206 CYS A C 1
ATOM 1669 O O . CYS A 1 206 ? 17.344 23.547 1.226 1 96.75 206 CYS A O 1
ATOM 1671 N N . LYS A 1 207 ? 15.18 23.953 0.911 1 92.19 207 LYS A N 1
ATOM 1672 C CA . LYS A 1 207 ? 15.328 24.641 -0.365 1 92.19 207 LYS A CA 1
ATOM 1673 C C . LYS A 1 207 ? 15.141 26.156 -0.196 1 92.19 207 LYS A C 1
ATOM 1675 O O . LYS A 1 207 ? 14.109 26.609 0.307 1 92.19 207 LYS A O 1
ATOM 1680 N N . MET A 1 208 ? 16.125 26.859 -0.581 1 87.56 208 MET A N 1
ATOM 1681 C CA . MET A 1 208 ? 16.062 28.297 -0.371 1 87.56 208 MET A CA 1
ATOM 1682 C C . MET A 1 208 ? 15.094 28.953 -1.352 1 87.56 208 MET A C 1
ATOM 1684 O O . MET A 1 208 ? 15.32 28.922 -2.562 1 87.56 208 MET A O 1
ATOM 1688 N N . ASP A 1 209 ? 14.109 29.438 -0.846 1 82.06 209 ASP A N 1
ATOM 1689 C CA . ASP A 1 209 ? 13.047 30.062 -1.628 1 82.06 209 ASP A CA 1
ATOM 1690 C C . ASP A 1 209 ? 13.188 31.578 -1.645 1 82.06 209 ASP A C 1
ATOM 1692 O O . ASP A 1 209 ? 12.242 32.281 -1.319 1 82.06 209 ASP A O 1
ATOM 1696 N N . VAL A 1 210 ? 14.289 32.094 -2.041 1 81.88 210 VAL A N 1
ATOM 1697 C CA . VAL A 1 210 ? 14.578 33.531 -2.01 1 81.88 210 VAL A CA 1
ATOM 1698 C C . VAL A 1 210 ? 13.711 34.25 -3.031 1 81.88 210 VAL A C 1
ATOM 1700 O O . VAL A 1 210 ? 13.297 35.406 -2.801 1 81.88 210 VAL A O 1
ATOM 1703 N N . GLY A 1 211 ? 13.445 33.594 -4.043 1 76.62 211 GLY A N 1
ATOM 1704 C CA . GLY A 1 211 ? 12.602 34.156 -5.074 1 76.62 211 GLY A CA 1
ATOM 1705 C C . GLY A 1 211 ? 11.227 34.562 -4.57 1 76.62 211 GLY A C 1
ATOM 1706 O O . GLY A 1 211 ? 10.625 35.5 -5.078 1 76.62 211 GLY A O 1
ATOM 1707 N N . ASN A 1 212 ? 10.828 33.875 -3.576 1 77.31 212 ASN A N 1
ATOM 1708 C CA . ASN A 1 212 ? 9.516 34.156 -3.01 1 77.31 212 ASN A CA 1
ATOM 1709 C C . ASN A 1 212 ? 9.617 35.031 -1.765 1 77.31 212 ASN A C 1
ATOM 1711 O O . ASN A 1 212 ? 8.68 35.125 -0.973 1 77.31 212 ASN A O 1
ATOM 1715 N N . GLY A 1 213 ? 10.836 35.562 -1.561 1 81.62 213 GLY A N 1
ATOM 1716 C CA . GLY A 1 213 ? 10.984 36.594 -0.538 1 81.62 213 GLY A CA 1
ATOM 1717 C C . GLY A 1 213 ? 11.477 36.031 0.789 1 81.62 213 GLY A C 1
ATOM 1718 O O . GLY A 1 213 ? 11.555 36.781 1.777 1 81.62 213 GLY A O 1
ATOM 1719 N N . VAL A 1 214 ? 11.758 34.844 0.818 1 86.75 214 VAL A N 1
ATOM 1720 C CA . VAL A 1 214 ? 12.25 34.25 2.059 1 86.75 214 VAL A CA 1
ATOM 1721 C C . VAL A 1 214 ? 13.742 34.562 2.213 1 86.75 214 VAL A C 1
ATOM 1723 O O . VAL A 1 214 ? 14.562 34.031 1.439 1 86.75 214 VAL A O 1
ATOM 1726 N N . VAL A 1 215 ? 14.062 35.344 3.219 1 89.31 215 VAL A N 1
ATOM 1727 C CA . VAL A 1 215 ? 15.461 35.719 3.387 1 89.31 215 VAL A CA 1
ATOM 1728 C C . VAL A 1 215 ? 15.93 35.344 4.793 1 89.31 215 VAL A C 1
ATOM 1730 O O . VAL A 1 215 ? 17.094 35.562 5.133 1 89.31 215 VAL A O 1
ATOM 1733 N N . ASN A 1 216 ? 14.992 34.969 5.598 1 92.56 216 ASN A N 1
ATOM 1734 C CA . ASN A 1 216 ? 15.297 34.469 6.938 1 92.56 216 ASN A CA 1
ATOM 1735 C C . ASN A 1 216 ? 15.078 32.969 7.043 1 92.56 216 ASN A C 1
ATOM 1737 O O . ASN A 1 216 ? 13.992 32.469 6.75 1 92.56 216 ASN A O 1
ATOM 1741 N N . PHE A 1 217 ? 16.047 32.312 7.535 1 95.69 217 PHE A N 1
ATOM 1742 C CA . PHE A 1 217 ? 15.984 30.844 7.52 1 95.69 217 PHE A CA 1
ATOM 1743 C C . PHE A 1 217 ? 16.078 30.281 8.93 1 95.69 217 PHE A C 1
ATOM 1745 O O . PHE A 1 217 ? 16.359 29.094 9.109 1 95.69 217 PHE A O 1
ATOM 1752 N N . VAL A 1 218 ? 15.953 31.156 9.906 1 97.19 218 VAL A N 1
ATOM 1753 C CA . VAL A 1 218 ? 15.922 30.703 11.297 1 97.19 218 VAL A CA 1
ATOM 1754 C C . VAL A 1 218 ? 14.547 30.156 11.633 1 97.19 218 VAL A C 1
ATOM 1756 O O . VAL A 1 218 ? 13.523 30.781 11.336 1 97.19 218 VAL A O 1
ATOM 1759 N N . ARG A 1 219 ? 14.508 28.969 12.094 1 97.31 219 ARG A N 1
ATOM 1760 C CA . ARG A 1 219 ? 13.305 28.312 12.586 1 97.31 219 ARG A CA 1
ATOM 1761 C C . ARG A 1 219 ? 13.57 27.625 13.922 1 97.31 219 ARG A C 1
ATOM 1763 O O . ARG A 1 219 ? 14.719 27.406 14.297 1 97.31 219 ARG A O 1
ATOM 1770 N N . SER A 1 220 ? 12.484 27.328 14.602 1 97.75 220 SER A N 1
ATOM 1771 C CA . SER A 1 220 ? 12.594 26.641 15.883 1 97.75 220 SER A CA 1
ATOM 1772 C C . SER A 1 220 ? 11.859 25.297 15.859 1 97.75 220 SER A C 1
ATOM 1774 O O . SER A 1 220 ? 10.68 25.234 15.523 1 97.75 220 SER A O 1
ATOM 1776 N N . ILE A 1 221 ? 12.57 24.281 16.156 1 98.25 221 ILE A N 1
ATOM 1777 C CA . ILE A 1 221 ? 11.984 22.953 16.344 1 98.25 221 ILE A CA 1
ATOM 1778 C C . ILE A 1 221 ? 11.773 22.672 17.828 1 98.25 221 ILE A C 1
ATOM 1780 O O . ILE A 1 221 ? 12.734 22.672 18.594 1 98.25 221 ILE A O 1
ATOM 1784 N N . GLU A 1 222 ? 10.562 22.422 18.188 1 98.31 222 GLU A N 1
ATOM 1785 C CA . GLU A 1 222 ? 10.18 22.25 19.578 1 98.31 222 GLU A CA 1
ATOM 1786 C C . GLU A 1 222 ? 10.336 20.797 20.016 1 98.31 222 GLU A C 1
ATOM 1788 O O . GLU A 1 222 ? 10.602 20.516 21.188 1 98.31 222 GLU A O 1
ATOM 1793 N N . GLU A 1 223 ? 10.031 19.969 19.156 1 98.31 223 GLU A N 1
ATOM 1794 C CA . GLU A 1 223 ? 10.117 18.531 19.406 1 98.31 223 GLU A CA 1
ATOM 1795 C C . GLU A 1 223 ? 10.602 17.781 18.172 1 98.31 223 GLU A C 1
ATOM 1797 O O . GLU A 1 223 ? 10.234 18.109 17.047 1 98.31 223 GLU A O 1
ATOM 1802 N N . ILE A 1 224 ? 11.453 16.828 18.422 1 98.5 224 ILE A N 1
ATOM 1803 C CA . ILE A 1 224 ? 11.906 15.945 17.359 1 98.5 224 ILE A CA 1
ATOM 1804 C C . ILE A 1 224 ? 12.242 14.57 17.938 1 98.5 224 ILE A C 1
ATOM 1806 O O . ILE A 1 224 ? 12.969 14.469 18.922 1 98.5 224 ILE A O 1
ATOM 1810 N N . CYS A 1 225 ? 11.648 13.539 17.438 1 98.5 225 CYS A N 1
ATOM 1811 C CA . CYS A 1 225 ? 11.906 12.203 17.938 1 98.5 225 CYS A CA 1
ATOM 1812 C C . CYS A 1 225 ? 11.609 11.148 16.875 1 98.5 225 CYS A C 1
ATOM 1814 O O . CYS A 1 225 ? 10.914 11.422 15.898 1 98.5 225 CYS A O 1
ATOM 1816 N N . ILE A 1 226 ? 12.227 10.031 17.016 1 98.69 226 ILE A N 1
ATOM 1817 C CA . ILE A 1 226 ? 11.922 8.859 16.203 1 98.69 226 ILE A CA 1
ATOM 1818 C C . ILE A 1 226 ? 11.172 7.832 17.062 1 98.69 226 ILE A C 1
ATOM 1820 O O . ILE A 1 226 ? 11.602 7.496 18.156 1 98.69 226 ILE A O 1
ATOM 1824 N N . ARG A 1 227 ? 10.055 7.355 16.547 1 98.25 227 ARG A N 1
ATOM 1825 C CA . ARG A 1 227 ? 9.203 6.438 17.297 1 98.25 227 ARG A CA 1
ATOM 1826 C C . ARG A 1 227 ? 8.891 5.188 16.484 1 98.25 227 ARG A C 1
ATOM 1828 O O . ARG A 1 227 ? 8.789 5.25 15.25 1 98.25 227 ARG A O 1
ATOM 1835 N N . PRO A 1 228 ? 8.703 4.02 17.219 1 97.25 228 PRO A N 1
ATOM 1836 C CA . PRO A 1 228 ? 8.195 2.84 16.516 1 97.25 228 PRO A CA 1
ATOM 1837 C C . PRO A 1 228 ? 6.715 2.963 16.156 1 97.25 228 PRO A C 1
ATOM 1839 O O . PRO A 1 228 ? 5.953 3.621 16.875 1 97.25 228 PRO A O 1
ATOM 1842 N N . SER A 1 229 ? 6.289 2.391 15.039 1 97.19 229 SER A N 1
ATOM 1843 C CA . SER A 1 229 ? 4.891 2.375 14.625 1 97.19 229 SER A CA 1
ATOM 1844 C C . SER A 1 229 ? 4.367 0.947 14.516 1 97.19 229 SER A C 1
ATOM 1846 O O . SER A 1 229 ? 3.703 0.45 15.43 1 97.19 229 SER A O 1
ATOM 1848 N N . GLN A 1 230 ? 4.73 0.163 13.469 1 96.62 230 GLN A N 1
ATOM 1849 C CA . GLN A 1 230 ? 4.324 -1.225 13.273 1 96.62 230 GLN A CA 1
ATOM 1850 C C . GLN A 1 230 ? 5.531 -2.16 13.312 1 96.62 230 GLN A C 1
ATOM 1852 O O . GLN A 1 230 ? 6.531 -1.92 12.633 1 96.62 230 GLN A O 1
ATOM 1857 N N . ALA A 1 231 ? 5.379 -3.205 14.086 1 95.75 231 ALA A N 1
ATOM 1858 C CA . ALA A 1 231 ? 6.445 -4.199 14.18 1 95.75 231 ALA A CA 1
ATOM 1859 C C . ALA A 1 231 ? 6.172 -5.387 13.266 1 95.75 231 ALA A C 1
ATOM 1861 O O . ALA A 1 231 ? 5.027 -5.828 13.133 1 95.75 231 ALA A O 1
ATOM 1862 N N . ASP A 1 232 ? 7.227 -5.852 12.625 1 94.94 232 ASP A N 1
ATOM 1863 C CA . ASP A 1 232 ? 7.109 -7.059 11.812 1 94.94 232 ASP A CA 1
ATOM 1864 C C . ASP A 1 232 ? 6.848 -8.281 12.68 1 94.94 232 ASP A C 1
ATOM 1866 O O . ASP A 1 232 ? 7.434 -8.43 13.758 1 94.94 232 ASP A O 1
ATOM 1870 N N . THR A 1 233 ? 6.027 -9.18 12.203 1 91.5 233 THR A N 1
ATOM 1871 C CA . THR A 1 233 ? 5.629 -10.352 12.977 1 91.5 233 THR A CA 1
ATOM 1872 C C . THR A 1 233 ? 6.73 -11.406 12.969 1 91.5 233 THR A C 1
ATOM 1874 O O . THR A 1 233 ? 6.898 -12.141 13.945 1 91.5 233 THR A O 1
ATOM 1877 N N . THR A 1 234 ? 7.562 -11.727 11.852 1 84.12 234 THR A N 1
ATOM 1878 C CA . THR A 1 234 ? 8.562 -12.773 11.719 1 84.12 234 THR A CA 1
ATOM 1879 C C . THR A 1 234 ? 9.844 -12.398 12.461 1 84.12 234 THR A C 1
ATOM 1881 O O . THR A 1 234 ? 10.883 -13.047 12.297 1 84.12 234 THR A O 1
ATOM 1884 N N . ASP A 1 235 ? 9.906 -11.523 13.406 1 79.06 235 ASP A N 1
ATOM 1885 C CA . ASP A 1 235 ? 11.016 -11.062 14.234 1 79.06 235 ASP A CA 1
ATOM 1886 C C . ASP A 1 235 ? 12.141 -10.492 13.367 1 79.06 235 ASP A C 1
ATOM 1888 O O . ASP A 1 235 ? 13.305 -10.477 13.781 1 79.06 235 ASP A O 1
ATOM 1892 N N . ASP A 1 236 ? 12 -10.297 12.148 1 91.12 236 ASP A N 1
ATOM 1893 C CA . ASP A 1 236 ? 12.938 -9.516 11.344 1 91.12 236 ASP A CA 1
ATOM 1894 C C . ASP A 1 236 ? 12.703 -8.023 11.523 1 91.12 236 ASP A C 1
ATOM 1896 O O . ASP A 1 236 ? 11.883 -7.43 10.812 1 91.12 236 ASP A O 1
ATOM 1900 N N . ARG A 1 237 ? 13.461 -7.426 12.344 1 93.25 237 ARG A N 1
ATOM 1901 C CA . ARG A 1 237 ? 13.266 -6.043 12.766 1 93.25 237 ARG A CA 1
ATOM 1902 C C . ARG A 1 237 ? 13.508 -5.078 11.609 1 93.25 237 ARG A C 1
ATOM 1904 O O . ARG A 1 237 ? 13.133 -3.908 11.68 1 93.25 237 ARG A O 1
ATOM 1911 N N . SER A 1 238 ? 14.156 -5.555 10.547 1 96.06 238 SER A N 1
ATOM 1912 C CA . SER A 1 238 ? 14.438 -4.672 9.422 1 96.06 238 SER A CA 1
ATOM 1913 C C . SER A 1 238 ? 13.156 -4.223 8.734 1 96.06 238 SER A C 1
ATOM 1915 O O . SER A 1 238 ? 13.141 -3.209 8.031 1 96.06 238 SER A O 1
ATOM 1917 N N . TYR A 1 239 ? 12.047 -4.941 8.961 1 97.44 239 TYR A N 1
ATOM 1918 C CA . TYR A 1 239 ? 10.781 -4.605 8.32 1 97.44 239 TYR A CA 1
ATOM 1919 C C . TYR A 1 239 ? 9.859 -3.869 9.281 1 97.44 239 TYR A C 1
ATOM 1921 O O . TYR A 1 239 ? 8.68 -3.664 8.984 1 97.44 239 TYR A O 1
ATOM 1929 N N . ASP A 1 240 ? 10.414 -3.465 10.461 1 97.62 240 ASP A N 1
ATOM 1930 C CA . ASP A 1 240 ? 9.664 -2.576 11.344 1 97.62 240 ASP A CA 1
ATOM 1931 C C . ASP A 1 240 ? 9.414 -1.224 10.68 1 97.62 240 ASP A C 1
ATOM 1933 O O . ASP A 1 240 ? 10.289 -0.701 9.984 1 97.62 240 ASP A O 1
ATOM 1937 N N . MET A 1 241 ? 8.242 -0.694 10.922 1 98.31 241 MET A N 1
ATOM 1938 C CA . MET A 1 241 ? 7.957 0.669 10.484 1 98.31 241 MET A CA 1
ATOM 1939 C C . MET A 1 241 ? 8.109 1.655 11.641 1 98.31 241 MET A C 1
ATOM 1941 O O . MET A 1 241 ? 7.703 1.365 12.766 1 98.31 241 MET A O 1
ATOM 1945 N N . MET A 1 242 ? 8.664 2.799 11.281 1 98.38 242 MET A N 1
ATOM 1946 C CA . MET A 1 242 ? 8.906 3.881 12.227 1 98.38 242 MET A CA 1
ATOM 1947 C C . MET A 1 242 ? 8.492 5.227 11.641 1 98.38 242 MET A C 1
ATOM 1949 O O . MET A 1 242 ? 8.148 5.312 10.461 1 98.38 242 MET A O 1
ATOM 1953 N N . TYR A 1 243 ? 8.492 6.223 12.508 1 98.75 243 TYR A N 1
ATOM 1954 C CA . TYR A 1 243 ? 8.328 7.555 11.945 1 98.75 243 TYR A CA 1
ATOM 1955 C C . TYR A 1 243 ? 9.156 8.578 12.719 1 98.75 243 TYR A C 1
ATOM 1957 O O . TYR A 1 243 ? 9.375 8.43 13.922 1 98.75 243 TYR A O 1
ATOM 1965 N N . LEU A 1 244 ? 9.68 9.531 12.008 1 98.81 244 LEU A N 1
ATOM 1966 C CA . LEU A 1 244 ? 10.219 10.766 12.562 1 98.81 244 LEU A CA 1
ATOM 1967 C C . LEU A 1 244 ? 9.109 11.781 12.812 1 98.81 244 LEU A C 1
ATOM 1969 O O . LEU A 1 244 ? 8.297 12.047 11.93 1 98.81 244 LEU A O 1
ATOM 1973 N N . GLN A 1 245 ? 9.086 12.305 14 1 98.75 245 GLN A N 1
ATOM 1974 C CA . GLN A 1 245 ? 8.109 13.336 14.336 1 98.75 245 GLN A CA 1
ATOM 1975 C C . GLN A 1 245 ? 8.805 14.656 14.672 1 98.75 245 GLN A C 1
ATOM 1977 O O . GLN A 1 245 ? 9.758 14.68 15.453 1 98.75 245 GLN A O 1
ATOM 1982 N N . LEU A 1 246 ? 8.328 15.727 14.039 1 97.88 246 LEU A N 1
ATOM 1983 C CA . LEU A 1 246 ? 8.828 17.078 14.289 1 97.88 246 LEU A CA 1
ATOM 1984 C C . LEU A 1 246 ? 7.68 18.031 14.57 1 97.88 246 LEU A C 1
ATOM 1986 O O . LEU A 1 246 ? 6.641 17.984 13.906 1 97.88 246 LEU A O 1
ATOM 1990 N N . ARG A 1 247 ? 7.918 18.797 15.562 1 98.5 247 ARG A N 1
ATOM 1991 C CA . ARG A 1 247 ? 6.957 19.859 15.875 1 98.5 247 ARG A CA 1
ATOM 1992 C C . ARG A 1 247 ? 7.641 21.219 15.922 1 98.5 247 ARG A C 1
ATOM 1994 O O . ARG A 1 247 ? 8.703 21.375 16.531 1 98.5 247 ARG A O 1
ATOM 2001 N N . GLY A 1 248 ? 7.113 22.141 15.203 1 97.31 248 GLY A N 1
ATOM 2002 C CA . GLY A 1 248 ? 7.57 23.516 15.172 1 97.31 248 GLY A CA 1
ATOM 2003 C C . GLY A 1 248 ? 6.496 24.5 14.742 1 97.31 248 GLY A C 1
ATOM 2004 O O . GLY A 1 248 ? 5.406 24.094 14.336 1 97.31 248 GLY A O 1
ATOM 2005 N N . LYS A 1 249 ? 6.793 25.75 14.852 1 92.44 249 LYS A N 1
ATOM 2006 C CA . LYS A 1 249 ? 5.82 26.781 14.484 1 92.44 249 LYS A CA 1
ATOM 2007 C C . LYS A 1 249 ? 5.668 26.875 12.969 1 92.44 249 LYS A C 1
ATOM 2009 O O . LYS A 1 249 ? 4.547 26.969 12.461 1 92.44 249 LYS A O 1
ATOM 2014 N N . ALA A 1 250 ? 6.746 26.938 12.336 1 92.81 250 ALA A N 1
ATOM 2015 C CA . ALA A 1 250 ? 6.793 27.031 10.875 1 92.81 250 ALA A CA 1
ATOM 2016 C C . ALA A 1 250 ? 8.016 26.312 10.32 1 92.81 250 ALA A C 1
ATOM 2018 O O . ALA A 1 250 ? 9.047 26.203 10.992 1 92.81 250 ALA A O 1
ATOM 2019 N N . PHE A 1 251 ? 7.863 25.859 9.125 1 95 251 PHE A N 1
ATOM 2020 C CA . PHE A 1 251 ? 8.953 25.156 8.445 1 95 251 PHE A CA 1
ATOM 2021 C C . PHE A 1 251 ? 9.273 25.828 7.109 1 95 251 PHE A C 1
ATOM 2023 O O . PHE A 1 251 ? 8.398 26.438 6.496 1 95 251 PHE A O 1
ATOM 2030 N N . LEU A 1 252 ? 10.469 25.688 6.738 1 95.31 252 LEU A N 1
ATOM 2031 C CA . LEU A 1 252 ? 10.906 26.188 5.438 1 95.31 252 LEU A CA 1
ATOM 2032 C C . LEU A 1 252 ? 10.531 25.203 4.328 1 95.31 252 LEU A C 1
ATOM 2034 O O . LEU A 1 252 ? 10.117 24.078 4.602 1 95.31 252 LEU A O 1
ATOM 2038 N N . TRP A 1 253 ? 10.648 25.719 3.078 1 93.62 253 TRP A N 1
ATOM 2039 C CA . TRP A 1 253 ? 10.32 24.906 1.915 1 93.62 253 TRP A CA 1
ATOM 2040 C C . TRP A 1 253 ? 11.172 23.641 1.884 1 93.62 253 TRP A C 1
ATOM 2042 O O . TRP A 1 253 ? 12.406 23.719 1.912 1 93.62 253 TRP A O 1
ATOM 2052 N N . HIS A 1 254 ? 10.555 22.516 1.947 1 95.75 254 HIS A N 1
ATOM 2053 C CA . HIS A 1 254 ? 11.148 21.188 1.848 1 95.75 254 HIS A CA 1
ATOM 2054 C C . HIS A 1 254 ? 12.016 20.875 3.064 1 95.75 254 HIS A C 1
ATOM 2056 O O . HIS A 1 254 ? 12.836 19.953 3.031 1 95.75 254 HIS A O 1
ATOM 2062 N N . GLN A 1 255 ? 11.93 21.578 4.082 1 97.56 255 GLN A N 1
ATOM 2063 C CA . GLN A 1 255 ? 12.805 21.453 5.246 1 97.56 255 GLN A CA 1
ATOM 2064 C C . GLN A 1 255 ? 12.734 20.031 5.824 1 97.56 255 GLN A C 1
ATOM 2066 O O . GLN A 1 255 ? 13.766 19.406 6.059 1 97.56 255 GLN A O 1
ATOM 2071 N N . VAL A 1 256 ? 11.516 19.469 6.059 1 98.12 256 VAL A N 1
ATOM 2072 C CA . VAL A 1 256 ? 11.367 18.156 6.699 1 98.12 256 VAL A CA 1
ATOM 2073 C C . VAL A 1 256 ? 11.992 17.078 5.824 1 98.12 256 VAL A C 1
ATOM 2075 O O . VAL A 1 256 ? 12.672 16.188 6.324 1 98.12 256 VAL A O 1
ATOM 2078 N N . ARG A 1 257 ? 11.812 17.141 4.551 1 98 257 ARG A N 1
ATOM 2079 C CA . ARG A 1 257 ? 12.352 16.141 3.627 1 98 257 ARG A CA 1
ATOM 2080 C C . ARG A 1 257 ? 13.875 16.25 3.535 1 98 257 ARG A C 1
ATOM 2082 O O . ARG A 1 257 ? 14.562 15.25 3.363 1 98 257 ARG A O 1
ATOM 2089 N N . CYS A 1 258 ? 14.406 17.484 3.588 1 98.06 258 CYS A N 1
ATOM 2090 C CA . CYS A 1 258 ? 15.852 17.656 3.627 1 98.06 258 CYS A CA 1
ATOM 2091 C C . CYS A 1 258 ? 16.438 17.094 4.926 1 98.06 258 CYS A C 1
ATOM 2093 O O . CYS A 1 258 ? 17.469 16.438 4.914 1 98.06 258 CYS A O 1
ATOM 2095 N N . ILE A 1 259 ? 15.773 17.391 6.004 1 98.69 259 ILE A N 1
ATOM 2096 C CA . ILE A 1 259 ? 16.172 16.859 7.297 1 98.69 259 ILE A CA 1
ATOM 2097 C C . ILE A 1 259 ? 16.219 15.336 7.227 1 98.69 259 ILE A C 1
ATOM 2099 O O . ILE A 1 259 ? 17.219 14.719 7.625 1 98.69 259 ILE A O 1
ATOM 2103 N N . MET A 1 260 ? 15.195 14.734 6.68 1 98.62 260 MET A N 1
ATOM 2104 C CA . MET A 1 260 ? 15.133 13.281 6.602 1 98.62 260 MET A CA 1
ATOM 2105 C C . MET A 1 260 ? 16.25 12.727 5.711 1 98.62 260 MET A C 1
ATOM 2107 O O . MET A 1 260 ? 16.812 11.68 6.004 1 98.62 260 MET A O 1
ATOM 2111 N N . ALA A 1 261 ? 16.5 13.391 4.629 1 98 261 ALA A N 1
ATOM 2112 C CA . ALA A 1 261 ? 17.562 12.953 3.732 1 98 261 ALA A CA 1
ATOM 2113 C C . ALA A 1 261 ? 18.891 12.844 4.473 1 98 261 ALA A C 1
ATOM 2115 O O . ALA A 1 261 ? 19.609 11.844 4.332 1 98 261 ALA A O 1
ATOM 2116 N N . VAL A 1 262 ? 19.219 13.836 5.246 1 98.38 262 VAL A N 1
ATOM 2117 C CA . VAL A 1 262 ? 20.469 13.859 5.996 1 98.38 262 VAL A CA 1
ATOM 2118 C C . VAL A 1 262 ? 20.438 12.781 7.078 1 98.38 262 VAL A C 1
ATOM 2120 O O . VAL A 1 262 ? 21.422 12.062 7.277 1 98.38 262 VAL A O 1
ATOM 2123 N N . LEU A 1 263 ? 19.328 12.641 7.766 1 98.81 263 LEU A N 1
ATOM 2124 C CA . LEU A 1 263 ? 19.203 11.625 8.805 1 98.81 263 LEU A CA 1
ATOM 2125 C C . LEU A 1 263 ? 19.359 10.227 8.227 1 98.81 263 LEU A C 1
ATOM 2127 O O . LEU A 1 263 ? 19.922 9.336 8.875 1 98.81 263 LEU A O 1
ATOM 2131 N N . LEU A 1 264 ? 18.875 10.016 7.008 1 98.19 264 LEU A N 1
ATOM 2132 C CA . LEU A 1 264 ? 19.031 8.727 6.34 1 98.19 264 LEU A CA 1
ATOM 2133 C C . LEU A 1 264 ? 20.5 8.438 6.059 1 98.19 264 LEU A C 1
ATOM 2135 O O . LEU A 1 264 ? 20.969 7.305 6.23 1 98.19 264 LEU A O 1
ATOM 2139 N N . LEU A 1 265 ? 21.25 9.438 5.648 1 97.38 265 LEU A N 1
ATOM 2140 C CA . LEU A 1 265 ? 22.688 9.266 5.438 1 97.38 265 LEU A CA 1
ATOM 2141 C C . LEU A 1 265 ? 23.375 8.859 6.73 1 97.38 265 LEU A C 1
ATOM 2143 O O . LEU A 1 265 ? 24.25 7.992 6.73 1 97.38 265 LEU A O 1
ATOM 2147 N N . VAL A 1 266 ? 22.969 9.508 7.816 1 98.56 266 VAL A N 1
ATOM 2148 C CA . VAL A 1 266 ? 23.531 9.18 9.125 1 98.56 266 VAL A CA 1
ATOM 2149 C C . VAL A 1 266 ? 23.156 7.738 9.492 1 98.56 266 VAL A C 1
ATOM 2151 O O . VAL A 1 266 ? 24.016 6.965 9.922 1 98.56 266 VAL A O 1
ATOM 2154 N N . GLY A 1 267 ? 21.891 7.391 9.344 1 98.25 267 GLY A N 1
ATOM 2155 C CA . GLY A 1 267 ? 21.438 6.043 9.656 1 98.25 267 GLY A CA 1
ATOM 2156 C C . GLY A 1 267 ? 22.156 4.977 8.844 1 98.25 267 GLY A C 1
ATOM 2157 O O . GLY A 1 267 ? 22.344 3.854 9.312 1 98.25 267 GLY A O 1
ATOM 2158 N N . GLN A 1 268 ? 22.578 5.34 7.629 1 96.31 268 GLN A N 1
ATOM 2159 C CA . GLN A 1 268 ? 23.266 4.414 6.734 1 96.31 268 GLN A CA 1
ATOM 2160 C C . GLN A 1 268 ? 24.75 4.34 7.059 1 96.31 268 GLN A C 1
ATOM 2162 O O . GLN A 1 268 ? 25.484 3.557 6.453 1 96.31 268 GLN A O 1
ATOM 2167 N N . GLY A 1 269 ? 25.203 5.188 7.961 1 96.69 269 GLY A N 1
ATOM 2168 C CA . GLY A 1 269 ? 26.594 5.211 8.359 1 96.69 269 GLY A CA 1
ATOM 2169 C C . GLY A 1 269 ? 27.484 5.988 7.398 1 96.69 269 GLY A C 1
ATOM 2170 O O . GLY A 1 269 ? 28.703 5.934 7.492 1 96.69 269 GLY A O 1
ATOM 2171 N N . LYS A 1 270 ? 26.906 6.641 6.512 1 96.25 270 LYS A N 1
ATOM 2172 C CA . LYS A 1 270 ? 27.656 7.418 5.527 1 96.25 270 LYS A CA 1
ATOM 2173 C C . LYS A 1 270 ? 28.109 8.75 6.109 1 96.25 270 LYS A C 1
ATOM 2175 O O . LYS A 1 270 ? 29.078 9.336 5.645 1 96.25 270 LYS A O 1
ATOM 2180 N N . GLU A 1 271 ? 27.359 9.328 7.02 1 98.06 271 GLU A N 1
ATOM 2181 C CA . GLU A 1 271 ? 27.703 10.523 7.785 1 98.06 271 GLU A CA 1
ATOM 2182 C C . GLU A 1 271 ? 27.625 10.25 9.289 1 98.06 271 GLU A C 1
ATOM 2184 O O . GLU A 1 271 ? 26.906 9.352 9.727 1 98.06 271 GLU A O 1
ATOM 2189 N N . THR A 1 272 ? 28.328 11.008 10.047 1 98.38 272 THR A N 1
ATOM 2190 C CA . THR A 1 272 ? 28.203 10.953 11.5 1 98.38 272 THR A CA 1
ATOM 2191 C C . THR A 1 272 ? 27.109 11.891 11.992 1 98.38 272 THR A C 1
ATOM 2193 O O . THR A 1 272 ? 26.703 12.812 11.281 1 98.38 272 THR A O 1
ATOM 2196 N N . PRO A 1 273 ? 26.594 11.617 13.195 1 98.69 273 PRO A N 1
ATOM 2197 C CA . PRO A 1 273 ? 25.562 12.508 13.742 1 98.69 273 PRO A CA 1
ATOM 2198 C C . PRO A 1 273 ? 26.031 13.969 13.797 1 98.69 273 PRO A C 1
ATOM 2200 O O . PRO A 1 273 ? 25.203 14.875 13.68 1 98.69 273 PRO A O 1
ATOM 2203 N N . ALA A 1 274 ? 27.281 14.211 13.859 1 98.44 274 ALA A N 1
ATOM 2204 C CA . ALA A 1 274 ? 27.859 15.547 13.984 1 98.44 274 ALA A CA 1
ATOM 2205 C C . ALA A 1 274 ? 27.625 16.359 12.711 1 98.44 274 ALA A C 1
ATOM 2207 O O . ALA A 1 274 ? 27.766 17.594 12.719 1 98.44 274 ALA A O 1
ATOM 2208 N N . ILE A 1 275 ? 27.25 15.688 11.672 1 98.69 275 ILE A N 1
ATOM 2209 C CA . ILE A 1 275 ? 27.047 16.359 10.391 1 98.69 275 ILE A CA 1
ATOM 2210 C C . ILE A 1 275 ? 25.938 17.391 10.523 1 98.69 275 ILE A C 1
ATOM 2212 O O . ILE A 1 275 ? 25.969 18.453 9.875 1 98.69 275 ILE A O 1
ATOM 2216 N N . VAL A 1 276 ? 24.984 17.125 11.375 1 98.75 276 VAL A N 1
ATOM 2217 C CA . VAL A 1 276 ? 23.875 18.047 11.562 1 98.75 276 VAL A CA 1
ATOM 2218 C C . VAL A 1 276 ? 24.375 19.359 12.18 1 98.75 276 VAL A C 1
ATOM 2220 O O . VAL A 1 276 ? 24.016 20.438 11.727 1 98.75 276 VAL A O 1
ATOM 2223 N N . GLN A 1 277 ? 25.234 19.25 13.125 1 98.44 277 GLN A N 1
ATOM 2224 C CA . GLN A 1 277 ? 25.828 20.438 13.742 1 98.44 277 GLN A CA 1
ATOM 2225 C C . GLN A 1 277 ? 26.625 21.234 12.719 1 98.44 277 GLN A C 1
ATOM 2227 O O . GLN A 1 277 ? 26.578 22.469 12.719 1 98.44 277 GLN A O 1
ATOM 2232 N N . GLU A 1 278 ? 27.328 20.531 11.93 1 98.38 278 GLU A N 1
ATOM 2233 C CA . GLU A 1 278 ? 28.109 21.188 10.883 1 98.38 278 GLU A CA 1
ATOM 2234 C C . GLU A 1 278 ? 27.203 21.969 9.922 1 98.38 278 GLU A C 1
ATOM 2236 O O . GLU A 1 278 ? 27.5 23.109 9.57 1 98.38 278 GLU A O 1
ATOM 2241 N N . LEU A 1 279 ? 26.125 21.406 9.547 1 98.38 279 LEU A N 1
ATOM 2242 C CA . LEU A 1 279 ? 25.219 22.016 8.578 1 98.38 279 LEU A CA 1
ATOM 2243 C C . LEU A 1 279 ? 24.469 23.188 9.195 1 98.38 279 LEU A C 1
ATOM 2245 O O . LEU A 1 279 ? 24.062 24.109 8.492 1 98.38 279 LEU A O 1
ATOM 2249 N N . LEU A 1 280 ? 24.297 23.156 10.508 1 98.31 280 LEU A N 1
ATOM 2250 C CA . LEU A 1 280 ? 23.594 24.219 11.211 1 98.31 280 LEU A CA 1
ATOM 2251 C C . LEU A 1 280 ? 24.531 25.391 11.492 1 98.31 280 LEU A C 1
ATOM 2253 O O . LEU A 1 280 ? 24.078 26.5 11.781 1 98.31 280 LEU A O 1
ATOM 2257 N N . ASP A 1 281 ? 25.828 25.141 11.469 1 97.75 281 ASP A N 1
ATOM 2258 C CA . ASP A 1 281 ? 26.828 26.188 11.617 1 97.75 281 ASP A CA 1
ATOM 2259 C C . ASP A 1 281 ? 27.047 26.938 10.297 1 97.75 281 ASP A C 1
ATOM 2261 O O . ASP A 1 281 ? 27.969 26.609 9.547 1 97.75 281 ASP A O 1
ATOM 2265 N N . VAL A 1 282 ? 26.297 27.922 10.062 1 95.5 282 VAL A N 1
ATOM 2266 C CA . VAL A 1 282 ? 26.266 28.578 8.758 1 95.5 282 VAL A CA 1
ATOM 2267 C C . VAL A 1 282 ? 27.438 29.547 8.633 1 95.5 282 VAL A C 1
ATOM 2269 O O . VAL A 1 282 ? 27.703 30.078 7.555 1 95.5 282 VAL A O 1
ATOM 2272 N N . GLU A 1 283 ? 28.109 29.875 9.695 1 95.56 283 GLU A N 1
ATOM 2273 C CA . GLU A 1 283 ? 29.344 30.641 9.602 1 95.56 283 GLU A CA 1
ATOM 2274 C C . GLU A 1 283 ? 30.469 29.797 9.008 1 95.56 283 GLU A C 1
ATOM 2276 O O . GLU A 1 283 ? 31.219 30.266 8.133 1 95.56 283 GLU A O 1
ATOM 2281 N N . LYS A 1 284 ? 30.531 28.594 9.523 1 95.5 284 LYS A N 1
ATOM 2282 C CA . LYS A 1 284 ? 31.547 27.656 9.031 1 95.5 284 LYS A CA 1
ATOM 2283 C C . LYS A 1 284 ? 31.156 27.094 7.668 1 95.5 284 LYS A C 1
ATOM 2285 O O . LYS A 1 284 ? 32 26.891 6.809 1 95.5 284 LYS A O 1
ATOM 2290 N N . ASN A 1 285 ? 29.844 26.859 7.48 1 96 285 ASN A N 1
ATOM 2291 C CA . ASN A 1 285 ? 29.297 26.312 6.246 1 96 285 ASN A CA 1
ATOM 2292 C C . ASN A 1 285 ? 28.156 27.172 5.707 1 96 285 ASN A C 1
ATOM 2294 O O . ASN A 1 285 ? 26.984 26.812 5.84 1 96 285 ASN A O 1
ATOM 2298 N N . PRO A 1 286 ? 28.484 28.203 5 1 93.31 286 PRO A N 1
ATOM 2299 C CA . PRO A 1 286 ? 27.469 29.188 4.613 1 93.31 286 PRO A CA 1
ATOM 2300 C C . PRO A 1 286 ? 26.609 28.734 3.443 1 93.31 286 PRO A C 1
ATOM 2302 O O . PRO A 1 286 ? 25.531 29.297 3.207 1 93.31 286 PRO A O 1
ATOM 2305 N N . CYS A 1 287 ? 27.172 27.719 2.686 1 93.75 287 CYS A N 1
ATOM 2306 C CA . CYS A 1 287 ? 26.453 27.281 1.491 1 93.75 287 CYS A CA 1
ATOM 2307 C C . CYS A 1 287 ? 26.047 25.828 1.6 1 93.75 287 CYS A C 1
ATOM 2309 O O . CYS A 1 287 ? 26.844 24.984 2.064 1 93.75 287 CYS A O 1
ATOM 2311 N N . LYS A 1 288 ? 24.891 25.547 1.118 1 95.38 288 LYS A N 1
ATOM 2312 C CA . LYS A 1 288 ? 24.312 24.203 1.207 1 95.38 288 LYS A CA 1
ATOM 2313 C C . LYS A 1 288 ? 25.047 23.234 0.278 1 95.38 288 LYS A C 1
ATOM 2315 O O . LYS A 1 288 ? 25.172 23.5 -0.922 1 95.38 288 LYS A O 1
ATOM 2320 N N . PRO A 1 289 ? 25.5 22.109 0.849 1 95.88 289 PRO A N 1
ATOM 2321 C CA . PRO A 1 289 ? 26.031 21.062 -0.039 1 95.88 289 PRO A CA 1
ATOM 2322 C C . PRO A 1 289 ? 24.938 20.422 -0.897 1 95.88 289 PRO A C 1
ATOM 2324 O O . PRO A 1 289 ? 23.781 20.375 -0.488 1 95.88 289 PRO A O 1
ATOM 2327 N N . GLN A 1 290 ? 25.359 19.906 -2.025 1 93.25 290 GLN A N 1
ATOM 2328 C CA . GLN A 1 290 ? 24.406 19.266 -2.934 1 93.25 290 GLN A CA 1
ATOM 2329 C C . GLN A 1 290 ? 23.984 17.891 -2.422 1 93.25 290 GLN A C 1
ATOM 2331 O O . GLN A 1 290 ? 24.828 17.047 -2.154 1 93.25 290 GLN A O 1
ATOM 2336 N N . TYR A 1 291 ? 22.703 17.719 -2.264 1 94.12 291 TYR A N 1
ATOM 2337 C CA . TYR A 1 291 ? 22.094 16.406 -1.982 1 94.12 291 TYR A CA 1
ATOM 2338 C C . TYR A 1 291 ? 20.625 16.391 -2.367 1 94.12 291 TYR A C 1
ATOM 2340 O O . TYR A 1 291 ? 19.984 17.453 -2.471 1 94.12 291 TYR A O 1
ATOM 2348 N N . SER A 1 292 ? 20.109 15.18 -2.6 1 93.31 292 SER A N 1
ATOM 2349 C CA . SER A 1 292 ? 18.688 15.023 -2.93 1 93.31 292 SER A CA 1
ATOM 2350 C C . SER A 1 292 ? 17.844 14.898 -1.67 1 93.31 292 SER A C 1
ATOM 2352 O O . SER A 1 292 ? 18.234 14.234 -0.71 1 93.31 292 SER A O 1
ATOM 2354 N N . MET A 1 293 ? 16.719 15.539 -1.656 1 95.12 293 MET A N 1
ATOM 2355 C CA . MET A 1 293 ? 15.812 15.438 -0.513 1 95.12 293 MET A CA 1
ATOM 2356 C C . MET A 1 293 ? 15.125 14.078 -0.482 1 95.12 293 MET A C 1
ATOM 2358 O O . MET A 1 293 ? 15.133 13.352 -1.477 1 95.12 293 MET A O 1
ATOM 2362 N N . ALA A 1 294 ? 14.57 13.727 0.663 1 97.5 294 ALA A N 1
ATOM 2363 C CA . ALA A 1 294 ? 13.875 12.453 0.832 1 97.5 294 ALA A CA 1
ATOM 2364 C C . ALA A 1 294 ? 12.523 12.461 0.111 1 97.5 294 ALA A C 1
ATOM 2366 O O . ALA A 1 294 ? 11.992 13.531 -0.2 1 97.5 294 ALA A O 1
ATOM 2367 N N . SER A 1 295 ? 11.992 11.312 -0.134 1 96.44 295 SER A N 1
ATOM 2368 C CA . SER A 1 295 ? 10.727 11.125 -0.835 1 96.44 295 SER A CA 1
ATOM 2369 C C . SER A 1 295 ? 9.594 11.891 -0.155 1 96.44 295 SER A C 1
ATOM 2371 O O . SER A 1 295 ? 9.594 12.047 1.067 1 96.44 295 SER A O 1
ATOM 2373 N N . ASP A 1 296 ? 8.633 12.32 -0.942 1 95.81 296 ASP A N 1
ATOM 2374 C CA . ASP A 1 296 ? 7.496 13.078 -0.434 1 95.81 296 ASP A CA 1
ATOM 2375 C C . ASP A 1 296 ? 6.41 12.148 0.107 1 95.81 296 ASP A C 1
ATOM 2377 O O . ASP A 1 296 ? 5.699 12.5 1.049 1 95.81 296 ASP A O 1
ATOM 2381 N N . VAL A 1 297 ? 6.332 10.922 -0.324 1 95.94 297 VAL A N 1
ATOM 2382 C CA . VAL A 1 297 ? 5.234 9.992 -0.077 1 95.94 297 VAL A CA 1
ATOM 2383 C C . VAL A 1 297 ? 5.109 9.727 1.422 1 95.94 297 VAL A C 1
ATOM 2385 O O . VAL A 1 297 ? 4.004 9.719 1.966 1 95.94 297 VAL A O 1
ATOM 2388 N N . PRO A 1 298 ? 6.176 9.664 2.156 1 98.31 298 PRO A N 1
ATOM 2389 C CA . PRO A 1 298 ? 6.07 9.281 3.564 1 98.31 298 PRO A CA 1
ATOM 2390 C C . PRO A 1 298 ? 5.719 10.453 4.477 1 98.31 298 PRO A C 1
ATOM 2392 O O . PRO A 1 298 ? 5.547 10.273 5.684 1 98.31 298 PRO A O 1
ATOM 2395 N N . LEU A 1 299 ? 5.695 11.609 3.957 1 98.19 299 LEU A N 1
ATOM 2396 C CA . LEU A 1 299 ? 5.531 12.797 4.785 1 98.19 299 LEU A CA 1
ATOM 2397 C C . LEU A 1 299 ? 4.055 13.125 4.984 1 98.19 299 LEU A C 1
ATOM 2399 O O . LEU A 1 299 ? 3.268 13.062 4.035 1 98.19 299 LEU A O 1
ATOM 2403 N N . ASN A 1 300 ? 3.693 13.406 6.234 1 98.5 300 ASN A N 1
ATOM 2404 C CA . ASN A 1 300 ? 2.316 13.711 6.617 1 98.5 300 ASN A CA 1
ATOM 2405 C C . ASN A 1 300 ? 2.25 14.859 7.613 1 98.5 300 ASN A C 1
ATOM 2407 O O . ASN A 1 300 ? 2.932 14.836 8.641 1 98.5 300 ASN A O 1
ATOM 2411 N N . LEU A 1 301 ? 1.535 15.992 7.262 1 97.88 301 LEU A N 1
ATOM 2412 C CA . LEU A 1 301 ? 1.15 16.969 8.273 1 97.88 301 LEU A CA 1
ATOM 2413 C C . LEU A 1 301 ? 0.156 16.375 9.258 1 97.88 301 LEU A C 1
ATOM 2415 O O . LEU A 1 301 ? -1.029 16.234 8.945 1 97.88 301 LEU A O 1
ATOM 2419 N N . TYR A 1 302 ? 0.587 16.141 10.453 1 98.19 302 TYR A N 1
ATOM 2420 C CA . TYR A 1 302 ? -0.136 15.188 11.289 1 98.19 302 TYR A CA 1
ATOM 2421 C C . TYR A 1 302 ? -0.99 15.906 12.32 1 98.19 302 TYR A C 1
ATOM 2423 O O . TYR A 1 302 ? -2.027 15.398 12.75 1 98.19 302 TYR A O 1
ATOM 2431 N N . GLU A 1 303 ? -0.499 17.078 12.75 1 97.38 303 GLU A N 1
ATOM 2432 C CA . GLU A 1 303 ? -1.26 17.812 13.75 1 97.38 303 GLU A CA 1
ATOM 2433 C C . GLU A 1 303 ? -0.968 19.312 13.68 1 97.38 303 GLU A C 1
ATOM 2435 O O . GLU A 1 303 ? 0.18 19.719 13.484 1 97.38 303 GLU A O 1
ATOM 2440 N N . CYS A 1 304 ? -2.031 20.078 13.781 1 96.69 304 CYS A N 1
ATOM 2441 C CA . CYS A 1 304 ? -1.93 21.516 13.922 1 96.69 304 CYS A CA 1
ATOM 2442 C C . CYS A 1 304 ? -2.564 21.984 15.227 1 96.69 304 CYS A C 1
ATOM 2444 O O . CYS A 1 304 ? -3.658 21.547 15.578 1 96.69 304 CYS A O 1
ATOM 2446 N N . GLN A 1 305 ? -1.832 22.812 15.914 1 96.5 305 GLN A N 1
ATOM 2447 C CA . GLN A 1 305 ? -2.361 23.438 17.125 1 96.5 305 GLN A CA 1
ATOM 2448 C C . GLN A 1 305 ? -2.572 24.922 16.922 1 96.5 305 GLN A C 1
ATOM 2450 O O . GLN A 1 305 ? -1.815 25.578 16.203 1 96.5 305 GLN A O 1
ATOM 2455 N N . PHE A 1 306 ? -3.537 25.469 17.656 1 96.25 306 PHE A N 1
ATOM 2456 C CA . PHE A 1 306 ? -3.934 26.844 17.422 1 96.25 306 PHE A CA 1
ATOM 2457 C C . PHE A 1 306 ? -3.885 27.656 18.719 1 96.25 306 PHE A C 1
ATOM 2459 O O . PHE A 1 306 ? -4.086 27.109 19.797 1 96.25 306 PHE A O 1
ATOM 2466 N N . ASN A 1 307 ? -3.736 28.938 18.5 1 95.44 307 ASN A N 1
ATOM 2467 C CA . ASN A 1 307 ? -3.697 29.859 19.625 1 95.44 307 ASN A CA 1
ATOM 2468 C C . ASN A 1 307 ? -5.086 30.078 20.219 1 95.44 307 ASN A C 1
ATOM 2470 O O . ASN A 1 307 ? -6.074 30.156 19.5 1 95.44 307 ASN A O 1
ATOM 2474 N N . GLU A 1 308 ? -5.074 30.203 21.516 1 94.5 308 GLU A N 1
ATOM 2475 C CA . GLU A 1 308 ? -6.336 30.453 22.188 1 94.5 308 GLU A CA 1
ATOM 2476 C C . GLU A 1 308 ? -6.926 31.812 21.781 1 94.5 308 GLU A C 1
ATOM 2478 O O . GLU A 1 308 ? -8.141 31.953 21.688 1 94.5 308 GLU A O 1
ATOM 2483 N N . LYS A 1 309 ? -6.066 32.719 21.609 1 92.81 309 LYS A N 1
ATOM 2484 C CA . LYS A 1 309 ? -6.477 34.062 21.172 1 92.81 309 LYS A CA 1
ATOM 2485 C C . LYS A 1 309 ? -5.746 34.469 19.906 1 92.81 309 LYS A C 1
ATOM 2487 O O . LYS A 1 309 ? -4.547 34.219 19.766 1 92.81 309 LYS A O 1
ATOM 2492 N N . SER A 1 310 ? -6.562 35 19.016 1 90.88 310 SER A N 1
ATOM 2493 C CA . SER A 1 310 ? -5.941 35.469 17.781 1 90.88 310 SER A CA 1
ATOM 2494 C C . SER A 1 310 ? -4.98 36.625 18.062 1 90.88 310 SER A C 1
ATOM 2496 O O . SER A 1 310 ? -5.23 37.438 18.953 1 90.88 310 SER A O 1
ATOM 2498 N N . GLY A 1 311 ? -3.924 36.688 17.297 1 81.06 311 GLY A N 1
ATOM 2499 C CA . GLY A 1 311 ? -2.996 37.812 17.391 1 81.06 311 GLY A CA 1
ATOM 2500 C C . GLY A 1 311 ? -3.449 39.031 16.609 1 81.06 311 GLY A C 1
ATOM 2501 O O . GLY A 1 311 ? -2.908 40.125 16.781 1 81.06 311 GLY A O 1
ATOM 2502 N N . GLU A 1 312 ? -4.434 38.781 15.773 1 75.69 312 GLU A N 1
ATOM 2503 C CA . GLU A 1 312 ? -4.91 39.875 14.938 1 75.69 312 GLU A CA 1
ATOM 2504 C C . GLU A 1 312 ? -5.918 40.75 15.688 1 75.69 312 GLU A C 1
ATOM 2506 O O . GLU A 1 312 ? -6.754 40.219 16.438 1 75.69 312 GLU A O 1
ATOM 2511 N N . PRO A 1 313 ? -5.715 42.094 15.562 1 68.38 313 PRO A N 1
ATOM 2512 C CA . PRO A 1 313 ? -6.676 43 16.219 1 68.38 313 PRO A CA 1
ATOM 2513 C C . PRO A 1 313 ? -8.102 42.781 15.711 1 68.38 313 PRO A C 1
ATOM 2515 O O . PRO A 1 313 ? -8.305 42.531 14.516 1 68.38 313 PRO A O 1
ATOM 2518 N N . SER A 1 314 ? -8.93 42.312 16.531 1 66.56 314 SER A N 1
ATOM 2519 C CA . SER A 1 314 ? -10.32 42.219 16.125 1 66.56 314 SER A CA 1
ATOM 2520 C C . SER A 1 314 ? -11.156 43.344 16.703 1 66.56 314 SER A C 1
ATOM 2522 O O . SER A 1 314 ? -10.867 43.844 17.797 1 66.56 314 SER A O 1
ATOM 2524 N N . ASP A 1 315 ? -11.914 44.031 15.828 1 59.19 315 ASP A N 1
ATOM 2525 C CA . ASP A 1 315 ? -12.828 45.062 16.281 1 59.19 315 ASP A CA 1
ATOM 2526 C C . ASP A 1 315 ? -13.82 44.531 17.312 1 59.19 315 ASP A C 1
ATOM 2528 O O . ASP A 1 315 ? -14.484 45.312 17.984 1 59.19 315 ASP A O 1
ATOM 2532 N N . ARG A 1 316 ? -14.055 43.281 17.281 1 59.91 316 ARG A N 1
ATOM 2533 C CA . ARG A 1 316 ? -15.023 42.719 18.219 1 59.91 316 ARG A CA 1
ATOM 2534 C C . ARG A 1 316 ? -14.336 42.156 19.453 1 59.91 316 ARG A C 1
ATOM 2536 O O . ARG A 1 316 ? -13.5 41.25 19.359 1 59.91 316 ARG A O 1
ATOM 2543 N N . LYS A 1 317 ? -14.125 43.031 20.469 1 55.03 317 LYS A N 1
ATOM 2544 C CA . LYS A 1 317 ? -13.625 42.594 21.766 1 55.03 317 LYS A CA 1
ATOM 2545 C C . LYS A 1 317 ? -14.523 41.5 22.344 1 55.03 317 LYS A C 1
ATOM 2547 O O . LYS A 1 317 ? -15.719 41.719 22.531 1 55.03 317 LYS A O 1
ATOM 2552 N N . THR A 1 318 ? -14.242 40.219 22 1 60.72 318 THR A N 1
ATOM 2553 C CA . THR A 1 318 ? -15.039 39.219 22.688 1 60.72 318 THR A CA 1
ATOM 2554 C C . THR A 1 318 ? -14.5 38.969 24.094 1 60.72 318 THR A C 1
ATOM 2556 O O . THR A 1 318 ? -13.289 39.062 24.328 1 60.72 318 THR A O 1
ATOM 2559 N N . ASP A 1 319 ? -15.352 39.125 25.125 1 62.12 319 ASP A N 1
ATOM 2560 C CA . ASP A 1 319 ? -15.047 38.906 26.531 1 62.12 319 ASP A CA 1
ATOM 2561 C C . ASP A 1 319 ? -14.664 37.438 26.781 1 62.12 319 ASP A C 1
ATOM 2563 O O . ASP A 1 319 ? -14.383 37.062 27.922 1 62.12 319 ASP A O 1
ATOM 2567 N N . ASP A 1 320 ? -14.555 36.75 25.625 1 71.25 320 ASP A N 1
ATOM 2568 C CA . ASP A 1 320 ? -14.289 35.344 25.812 1 71.25 320 ASP A CA 1
ATOM 2569 C C . ASP A 1 320 ? -12.812 35.094 26.109 1 71.25 320 ASP A C 1
ATOM 2571 O O . ASP A 1 320 ? -11.945 35.781 25.594 1 71.25 320 ASP A O 1
ATOM 2575 N N . LYS A 1 321 ? -12.523 34.25 27.062 1 81.5 321 LYS A N 1
ATOM 2576 C CA . LYS A 1 321 ? -11.172 33.844 27.453 1 81.5 321 LYS A CA 1
ATOM 2577 C C . LYS A 1 321 ? -10.453 33.156 26.281 1 81.5 321 LYS A C 1
ATOM 2579 O O . LYS A 1 321 ? -9.234 33.281 26.141 1 81.5 321 LYS A O 1
ATOM 2584 N N . SER A 1 322 ? -11.203 32.562 25.344 1 91.25 322 SER A N 1
ATOM 2585 C CA . SER A 1 322 ? -10.625 31.859 24.203 1 91.25 322 SER A CA 1
ATOM 2586 C C . SER A 1 322 ? -11.438 32.094 22.938 1 91.25 322 SER A C 1
ATOM 2588 O O . SER A 1 322 ? -12.664 32.219 22.984 1 91.25 322 SER A O 1
ATOM 2590 N N . ASP A 1 323 ? -10.711 32.188 21.812 1 93.06 323 ASP A N 1
ATOM 2591 C CA . ASP A 1 323 ? -11.367 32.312 20.516 1 93.06 323 ASP A CA 1
ATOM 2592 C C . ASP A 1 323 ? -11.758 30.922 19.984 1 93.06 323 ASP A C 1
ATOM 2594 O O . ASP A 1 323 ? -12.492 30.812 19 1 93.06 323 ASP A O 1
ATOM 2598 N N . LEU A 1 324 ? -11.281 29.922 20.641 1 94.38 324 LEU A N 1
ATOM 2599 C CA . LEU A 1 324 ? -11.484 28.547 20.172 1 94.38 324 LEU A CA 1
ATOM 2600 C C . LEU A 1 324 ? -12.695 27.922 20.844 1 94.38 324 LEU A C 1
ATOM 2602 O O . LEU A 1 324 ? -13.039 28.266 21.969 1 94.38 324 LEU A O 1
ATOM 2606 N N . ARG A 1 325 ? -13.359 27.141 20.125 1 94.31 325 ARG A N 1
ATOM 2607 C CA . ARG A 1 325 ? -14.406 26.234 20.625 1 94.31 325 ARG A CA 1
ATOM 2608 C C . ARG A 1 325 ? -14.047 24.781 20.359 1 94.31 325 ARG A C 1
ATOM 2610 O O . ARG A 1 325 ? -12.953 24.484 19.875 1 94.31 325 ARG A O 1
ATOM 2617 N N . GLU A 1 326 ? -14.914 23.906 20.719 1 94.56 326 GLU A N 1
ATOM 2618 C CA . GLU A 1 326 ? -14.688 22.484 20.484 1 94.56 326 GLU A CA 1
ATOM 2619 C C . GLU A 1 326 ? -14.953 22.125 19.016 1 94.56 326 GLU A C 1
ATOM 2621 O O . GLU A 1 326 ? -15.859 22.688 18.391 1 94.56 326 GLU A O 1
ATOM 2626 N N . TRP A 1 327 ? -14.094 21.219 18.562 1 97.31 327 TRP A N 1
ATOM 2627 C CA . TRP A 1 327 ? -14.375 20.656 17.234 1 97.31 327 TRP A CA 1
ATOM 2628 C C . TRP A 1 327 ? -15.719 19.922 17.234 1 97.31 327 TRP A C 1
ATOM 2630 O O . TRP A 1 327 ? -16.016 19.156 18.156 1 97.31 327 TRP A O 1
ATOM 2640 N N . ILE A 1 328 ? -16.516 20.156 16.25 1 97.44 328 ILE A N 1
ATOM 2641 C CA . ILE A 1 328 ? -17.812 19.5 16.125 1 97.44 328 ILE A CA 1
ATOM 2642 C C . ILE A 1 328 ? -17.719 18.328 15.156 1 97.44 328 ILE A C 1
ATOM 2644 O O . ILE A 1 328 ? -17.453 18.516 13.969 1 97.44 328 ILE A O 1
ATOM 2648 N N . TYR A 1 329 ? -17.953 17.188 15.75 1 96.75 329 TYR A N 1
ATOM 2649 C CA . TYR A 1 329 ? -18 15.945 14.984 1 96.75 329 TYR A CA 1
ATOM 2650 C C . TYR A 1 329 ? -19.438 15.438 14.883 1 96.75 329 TYR A C 1
ATOM 2652 O O . TYR A 1 329 ? -20.219 15.57 15.828 1 96.75 329 TYR A O 1
ATOM 2660 N N . LYS A 1 330 ? -19.766 14.938 13.719 1 96.44 330 LYS A N 1
ATOM 2661 C CA . LYS A 1 330 ? -21 14.172 13.578 1 96.44 330 LYS A CA 1
ATOM 2662 C C . LYS A 1 330 ? -20.719 12.68 13.531 1 96.44 330 LYS A C 1
ATOM 2664 O O . LYS A 1 330 ? -19.844 12.234 12.773 1 96.44 330 LYS A O 1
ATOM 2669 N N . GLU A 1 331 ? -21.406 11.938 14.281 1 95.25 331 GLU A N 1
ATOM 2670 C CA . GLU A 1 331 ? -21.156 10.508 14.445 1 95.25 331 GLU A CA 1
ATOM 2671 C C . GLU A 1 331 ? -21.203 9.773 13.109 1 95.25 331 GLU A C 1
ATOM 2673 O O . GLU A 1 331 ? -20.297 9.008 12.781 1 95.25 331 GLU A O 1
ATOM 2678 N N . ASP A 1 332 ? -22.234 10 12.383 1 94.75 332 ASP A N 1
ATOM 2679 C CA . ASP A 1 332 ? -22.422 9.305 11.117 1 94.75 332 ASP A CA 1
ATOM 2680 C C . ASP A 1 332 ? -21.281 9.625 10.141 1 94.75 332 ASP A C 1
ATOM 2682 O O . ASP A 1 332 ? -20.766 8.734 9.461 1 94.75 332 ASP A O 1
ATOM 2686 N N . ASN A 1 333 ? -20.938 10.859 10.117 1 95.06 333 ASN A N 1
ATOM 2687 C CA . ASN A 1 333 ? -19.875 11.281 9.211 1 95.06 333 ASN A CA 1
ATOM 2688 C C . ASN A 1 333 ? -18.531 10.68 9.602 1 95.06 333 ASN A C 1
ATOM 2690 O O . ASN A 1 333 ? -17.797 10.18 8.742 1 95.06 333 ASN A O 1
ATOM 2694 N N . LEU A 1 334 ? -18.219 10.719 10.844 1 95.94 334 LEU A N 1
ATOM 2695 C CA . LEU A 1 334 ? -16.938 10.188 11.312 1 95.94 334 LEU A CA 1
ATOM 2696 C C . LEU A 1 334 ? -16.875 8.68 11.125 1 95.94 334 LEU A C 1
ATOM 2698 O O . LEU A 1 334 ? -15.844 8.141 10.719 1 95.94 334 LEU A O 1
ATOM 2702 N N . SER A 1 335 ? -17.984 8 11.375 1 95.25 335 SER A N 1
ATOM 2703 C CA . SER A 1 335 ? -18.062 6.559 11.18 1 95.25 335 SER A CA 1
ATOM 2704 C C . SER A 1 335 ? -17.828 6.191 9.719 1 95.25 335 SER A C 1
ATOM 2706 O O . SER A 1 335 ? -17.062 5.273 9.414 1 95.25 335 SER A O 1
ATOM 2708 N N . ARG A 1 336 ? -18.469 6.891 8.875 1 94.88 336 ARG A N 1
ATOM 2709 C CA . ARG A 1 336 ? -18.328 6.648 7.441 1 94.88 336 ARG A CA 1
ATOM 2710 C C . ARG A 1 336 ? -16.891 6.902 6.98 1 94.88 336 ARG A C 1
ATOM 2712 O O . ARG A 1 336 ? -16.344 6.125 6.207 1 94.88 336 ARG A O 1
ATOM 2719 N N . THR A 1 337 ? -16.359 7.961 7.469 1 96.06 337 THR A N 1
ATOM 2720 C CA . THR A 1 337 ? -14.992 8.32 7.098 1 96.06 337 THR A CA 1
ATOM 2721 C C . THR A 1 337 ? -14.008 7.258 7.578 1 96.06 337 THR A C 1
ATOM 2723 O O . THR A 1 337 ? -13.094 6.875 6.844 1 96.06 337 THR A O 1
ATOM 2726 N N . ILE A 1 338 ? -14.18 6.762 8.75 1 96.62 338 ILE A N 1
ATOM 2727 C CA . ILE A 1 338 ? -13.328 5.719 9.297 1 96.62 338 ILE A CA 1
ATOM 2728 C C . ILE A 1 338 ? -13.445 4.453 8.453 1 96.62 338 ILE A C 1
ATOM 2730 O O . ILE A 1 338 ? -12.445 3.834 8.102 1 96.62 338 ILE A O 1
ATOM 2734 N N . SER A 1 339 ? -14.648 4.09 8.078 1 95.81 339 SER A N 1
ATOM 2735 C CA . SER A 1 339 ? -14.875 2.908 7.25 1 95.81 339 SER A CA 1
ATOM 2736 C C . SER A 1 339 ? -14.203 3.047 5.887 1 95.81 339 SER A C 1
ATOM 2738 O O . SER A 1 339 ? -13.594 2.096 5.391 1 95.81 339 SER A O 1
ATOM 2740 N N . GLU A 1 340 ? -14.344 4.211 5.332 1 96.06 340 GLU A N 1
ATOM 2741 C CA . GLU A 1 340 ? -13.734 4.469 4.031 1 96.06 340 GLU A CA 1
ATOM 2742 C C . GLU A 1 340 ? -12.211 4.418 4.113 1 96.06 340 GLU A C 1
ATOM 2744 O O . GLU A 1 340 ? -11.547 3.896 3.215 1 96.06 340 GLU A O 1
ATOM 2749 N N . LEU A 1 341 ? -11.68 4.953 5.16 1 97.44 341 LEU A N 1
ATOM 2750 C CA . LEU A 1 341 ? -10.234 4.914 5.367 1 97.44 341 LEU A CA 1
ATOM 2751 C C . LEU A 1 341 ? -9.766 3.488 5.617 1 97.44 341 LEU A C 1
ATOM 2753 O O . LEU A 1 341 ? -8.672 3.109 5.191 1 97.44 341 LEU A O 1
ATOM 2757 N N . GLN A 1 342 ? -10.562 2.66 6.293 1 97.69 342 GLN A N 1
ATOM 2758 C CA . GLN A 1 342 ? -10.273 1.243 6.477 1 97.69 342 GLN A CA 1
ATOM 2759 C C . GLN A 1 342 ? -10.195 0.52 5.133 1 97.69 342 GLN A C 1
ATOM 2761 O O . GLN A 1 342 ? -9.344 -0.35 4.941 1 97.69 342 GLN A O 1
ATOM 2766 N N . THR A 1 343 ? -11.078 0.89 4.277 1 96.44 343 THR A N 1
ATOM 2767 C CA . THR A 1 343 ? -11.07 0.312 2.939 1 96.44 343 THR A CA 1
ATOM 2768 C C . THR A 1 343 ? -9.766 0.629 2.223 1 96.44 343 THR A C 1
ATOM 2770 O O . THR A 1 343 ? -9.148 -0.254 1.616 1 96.44 343 THR A O 1
ATOM 2773 N N . LEU A 1 344 ? -9.359 1.849 2.322 1 96.56 344 LEU A N 1
ATOM 2774 C CA . LEU A 1 344 ? -8.102 2.248 1.713 1 96.56 344 LEU A CA 1
ATOM 2775 C C . LEU A 1 344 ? -6.926 1.531 2.371 1 96.56 344 LEU A C 1
ATOM 2777 O O . LEU A 1 344 ? -5.992 1.097 1.689 1 96.56 344 LEU A O 1
ATOM 2781 N N . TRP A 1 345 ? -6.977 1.408 3.654 1 98.31 345 TRP A N 1
ATOM 2782 C CA . TRP A 1 345 ? -5.953 0.675 4.391 1 98.31 345 TRP A CA 1
ATOM 2783 C C . TRP A 1 345 ? -5.844 -0.761 3.889 1 98.31 345 TRP A C 1
ATOM 2785 O O . TRP A 1 345 ? -4.742 -1.262 3.65 1 98.31 345 TRP A O 1
ATOM 2795 N N . THR A 1 346 ? -6.961 -1.425 3.732 1 98.31 346 THR A N 1
ATOM 2796 C CA . THR A 1 346 ? -7 -2.812 3.281 1 98.31 346 THR A CA 1
ATOM 2797 C C . THR A 1 346 ? -6.34 -2.955 1.913 1 98.31 346 THR A C 1
ATOM 2799 O O . THR A 1 346 ? -5.555 -3.879 1.69 1 98.31 346 THR A O 1
ATOM 2802 N N . LYS A 1 347 ? -6.629 -2.043 1.062 1 96.12 347 LYS A N 1
ATOM 2803 C CA . LYS A 1 347 ? -6.066 -2.074 -0.285 1 96.12 347 LYS A CA 1
ATOM 2804 C C . LYS A 1 347 ? -4.543 -2.066 -0.245 1 96.12 347 LYS A C 1
ATOM 2806 O O . LYS A 1 347 ? -3.893 -2.85 -0.942 1 96.12 347 LYS A O 1
ATOM 2811 N N . HIS A 1 348 ? -3.982 -1.27 0.578 1 97.44 348 HIS A N 1
ATOM 2812 C CA . HIS A 1 348 ? -2.531 -1.17 0.676 1 97.44 348 HIS A CA 1
ATOM 2813 C C . HIS A 1 348 ? -1.957 -2.301 1.522 1 97.44 348 HIS A C 1
ATOM 2815 O O . HIS A 1 348 ? -0.879 -2.82 1.223 1 97.44 348 HIS A O 1
ATOM 2821 N N . SER A 1 349 ? -2.699 -2.674 2.561 1 98.5 349 SER A N 1
ATOM 2822 C CA . SER A 1 349 ? -2.215 -3.697 3.48 1 98.5 349 SER A CA 1
ATOM 2823 C C . SER A 1 349 ? -2.127 -5.059 2.797 1 98.5 349 SER A C 1
ATOM 2825 O O . SER A 1 349 ? -1.213 -5.84 3.07 1 98.5 349 SER A O 1
ATOM 2827 N N . VAL A 1 350 ? -3.037 -5.328 1.952 1 98.44 350 VAL A N 1
ATOM 2828 C CA . VAL A 1 350 ? -3.023 -6.566 1.183 1 98.44 350 VAL A CA 1
ATOM 2829 C C . VAL A 1 350 ? -1.747 -6.645 0.349 1 98.44 350 VAL A C 1
ATOM 2831 O O . VAL A 1 350 ? -1.051 -7.66 0.362 1 98.44 350 VAL A O 1
ATOM 2834 N N . LYS A 1 351 ? -1.428 -5.594 -0.319 1 98 351 LYS A N 1
ATOM 2835 C CA . LYS A 1 351 ? -0.235 -5.555 -1.16 1 98 351 LYS A CA 1
ATOM 2836 C C . LYS A 1 351 ? 1.033 -5.672 -0.32 1 98 351 LYS A C 1
ATOM 2838 O O . LYS A 1 351 ? 1.937 -6.441 -0.657 1 98 351 LYS A O 1
ATOM 2843 N N . THR A 1 352 ? 1.046 -4.941 0.76 1 98.56 352 THR A N 1
ATOM 2844 C CA . THR A 1 352 ? 2.191 -4.949 1.662 1 98.56 352 THR A CA 1
ATOM 2845 C C . THR A 1 352 ? 2.434 -6.348 2.221 1 98.56 352 THR A C 1
ATOM 2847 O O . THR A 1 352 ? 3.564 -6.836 2.217 1 98.56 352 THR A O 1
ATOM 2850 N N . THR A 1 353 ? 1.386 -6.984 2.664 1 98.56 353 THR A N 1
ATOM 2851 C CA . THR A 1 353 ? 1.477 -8.305 3.281 1 98.56 353 THR A CA 1
ATOM 2852 C C . THR A 1 353 ? 1.899 -9.352 2.254 1 98.56 353 THR A C 1
ATOM 2854 O O . THR A 1 353 ? 2.74 -10.211 2.543 1 98.56 353 THR A O 1
ATOM 2857 N N . MET A 1 354 ? 1.273 -9.258 1.119 1 98.62 354 MET A N 1
ATOM 2858 C CA . MET A 1 354 ? 1.624 -10.172 0.038 1 98.62 354 MET A CA 1
ATOM 2859 C C . MET A 1 354 ? 3.111 -10.086 -0.285 1 98.62 354 MET A C 1
ATOM 2861 O O . MET A 1 354 ? 3.803 -11.109 -0.317 1 98.62 354 MET A O 1
ATOM 2865 N N . ILE A 1 355 ? 3.65 -8.875 -0.49 1 98.62 355 ILE A N 1
ATOM 2866 C CA . ILE A 1 355 ? 5.055 -8.68 -0.827 1 98.62 355 ILE A CA 1
ATOM 2867 C C . ILE A 1 355 ? 5.934 -9.148 0.331 1 98.62 355 ILE A C 1
ATOM 2869 O O . ILE A 1 355 ? 6.992 -9.75 0.113 1 98.62 355 ILE A O 1
ATOM 2873 N N . ARG A 1 356 ? 5.484 -8.883 1.553 1 98.31 356 ARG A N 1
ATOM 2874 C CA . ARG A 1 356 ? 6.277 -9.297 2.705 1 98.31 356 ARG A CA 1
ATOM 2875 C C . ARG A 1 356 ? 6.414 -10.812 2.76 1 98.31 356 ARG A C 1
ATOM 2877 O O . ARG A 1 356 ? 7.488 -11.336 3.061 1 98.31 356 ARG A O 1
ATOM 2884 N N . GLU A 1 357 ? 5.316 -11.547 2.498 1 98 357 GLU A N 1
ATOM 2885 C CA . GLU A 1 357 ? 5.359 -13.008 2.441 1 98 357 GLU A CA 1
ATOM 2886 C C . GLU A 1 357 ? 6.316 -13.484 1.351 1 98 357 GLU A C 1
ATOM 2888 O O . GLU A 1 357 ? 7.07 -14.438 1.555 1 98 357 GLU A O 1
ATOM 2893 N N . MET A 1 358 ? 6.258 -12.836 0.206 1 98.25 358 MET A N 1
ATOM 2894 C CA . MET A 1 358 ? 7.168 -13.164 -0.888 1 98.25 358 MET A CA 1
ATOM 2895 C C . MET A 1 358 ? 8.617 -12.953 -0.47 1 98.25 358 MET A C 1
ATOM 2897 O O . MET A 1 358 ? 9.477 -13.805 -0.733 1 98.25 358 MET A O 1
ATOM 2901 N N . LEU A 1 359 ? 8.859 -11.836 0.194 1 97.62 359 LEU A N 1
ATOM 2902 C CA . LEU A 1 359 ? 10.211 -11.5 0.633 1 97.62 359 LEU A CA 1
ATOM 2903 C C . LEU A 1 359 ? 10.719 -12.508 1.655 1 97.62 359 LEU A C 1
ATOM 2905 O O . LEU A 1 359 ? 11.883 -12.906 1.618 1 97.62 359 LEU A O 1
ATOM 2909 N N . ALA A 1 360 ? 9.844 -12.898 2.557 1 96.19 360 ALA A N 1
ATOM 2910 C CA . ALA A 1 360 ? 10.234 -13.906 3.537 1 96.19 360 ALA A CA 1
ATOM 2911 C C . ALA A 1 360 ? 10.633 -15.211 2.855 1 96.19 360 ALA A C 1
ATOM 2913 O O . ALA A 1 360 ? 11.641 -15.82 3.207 1 96.19 360 ALA A O 1
ATOM 2914 N N . THR A 1 361 ? 9.836 -15.609 1.865 1 96.44 361 THR A N 1
ATOM 2915 C CA . THR A 1 361 ? 10.117 -16.828 1.119 1 96.44 361 THR A CA 1
ATOM 2916 C C . THR A 1 361 ? 11.43 -16.703 0.351 1 96.44 361 THR A C 1
ATOM 2918 O O . THR A 1 361 ? 12.266 -17.609 0.376 1 96.44 361 THR A O 1
ATOM 2921 N N . LEU A 1 362 ? 11.648 -15.578 -0.345 1 96.56 362 LEU A N 1
ATOM 2922 C CA . LEU A 1 362 ? 12.852 -15.367 -1.148 1 96.56 362 LEU A CA 1
ATOM 2923 C C . LEU A 1 362 ? 14.094 -15.305 -0.265 1 96.56 362 LEU A C 1
ATOM 2925 O O . LEU A 1 362 ? 15.172 -15.742 -0.674 1 96.56 362 LEU A O 1
ATOM 2929 N N . HIS A 1 363 ? 13.953 -14.719 0.878 1 94.44 363 HIS A N 1
ATOM 2930 C CA . HIS A 1 363 ? 15.078 -14.711 1.809 1 94.44 363 HIS A CA 1
ATOM 2931 C C . HIS A 1 363 ? 15.469 -16.125 2.217 1 94.44 363 HIS A C 1
ATOM 2933 O O . HIS A 1 363 ? 16.656 -16.438 2.344 1 94.44 363 HIS A O 1
ATOM 2939 N N . GLY A 1 364 ? 14.461 -16.953 2.477 1 93.88 364 GLY A N 1
ATOM 2940 C CA . GLY A 1 364 ? 14.742 -18.359 2.73 1 93.88 364 GLY A CA 1
ATOM 2941 C C . GLY A 1 364 ? 15.469 -19.031 1.585 1 93.88 364 GLY A C 1
ATOM 2942 O O . GLY A 1 364 ? 16.438 -19.766 1.805 1 93.88 364 GLY A O 1
ATOM 2943 N N . VAL A 1 365 ? 15.062 -18.75 0.393 1 95.62 365 VAL A N 1
ATOM 2944 C CA . VAL A 1 365 ? 15.695 -19.297 -0.804 1 95.62 365 VAL A CA 1
ATOM 2945 C C . VAL A 1 365 ? 17.141 -18.797 -0.896 1 95.62 365 VAL A C 1
ATOM 2947 O O . VAL A 1 365 ? 18.047 -19.562 -1.21 1 95.62 365 VAL A O 1
ATOM 2950 N N . PHE A 1 366 ? 17.344 -17.531 -0.669 1 96 366 PHE A N 1
ATOM 2951 C CA . PHE A 1 366 ? 18.672 -16.938 -0.723 1 96 366 PHE A CA 1
ATOM 2952 C C . PHE A 1 366 ? 19.609 -17.609 0.273 1 96 366 PHE A C 1
ATOM 2954 O O . PHE A 1 366 ? 20.734 -17.969 -0.076 1 96 366 PHE A O 1
ATOM 2961 N N . GLN A 1 367 ? 19.094 -17.828 1.493 1 93.94 367 GLN A N 1
ATOM 2962 C CA . GLN A 1 367 ? 19.906 -18.453 2.543 1 93.94 367 GLN A CA 1
ATOM 2963 C C . GLN A 1 367 ? 20.234 -19.906 2.201 1 93.94 367 GLN A C 1
ATOM 2965 O O . GLN A 1 367 ? 21.344 -20.359 2.422 1 93.94 367 GLN A O 1
ATOM 2970 N N . GLU A 1 368 ? 19.281 -20.562 1.678 1 94 368 GLU A N 1
ATOM 2971 C CA . GLU A 1 368 ? 19.453 -21.953 1.321 1 94 368 GLU A CA 1
ATOM 2972 C C . GLU A 1 368 ? 20.484 -22.125 0.204 1 94 368 GLU A C 1
ATOM 2974 O O . GLU A 1 368 ? 21.266 -23.078 0.2 1 94 368 GLU A O 1
ATOM 2979 N N . ASN A 1 369 ? 20.531 -21.188 -0.711 1 93.94 369 ASN A N 1
ATOM 2980 C CA . ASN A 1 369 ? 21.359 -21.328 -1.897 1 93.94 369 ASN A CA 1
ATOM 2981 C C . ASN A 1 369 ? 22.734 -20.672 -1.7 1 93.94 369 ASN A C 1
ATOM 2983 O O . ASN A 1 369 ? 23.719 -21.141 -2.262 1 93.94 369 ASN A O 1
ATOM 2987 N N . PHE A 1 370 ? 22.797 -19.641 -0.907 1 93.31 370 PHE A N 1
ATOM 2988 C CA . PHE A 1 370 ? 24.031 -18.875 -0.897 1 93.31 370 PHE A CA 1
ATOM 2989 C C . PHE A 1 370 ? 24.516 -18.656 0.529 1 93.31 370 PHE A C 1
ATOM 2991 O O . PHE A 1 370 ? 25.531 -18 0.746 1 93.31 370 PHE A O 1
ATOM 2998 N N . GLY A 1 371 ? 23.891 -19.109 1.532 1 85.38 371 GLY A N 1
ATOM 2999 C CA . GLY A 1 371 ? 24.344 -19.047 2.912 1 85.38 371 GLY A CA 1
ATOM 3000 C C . GLY A 1 371 ? 23.703 -17.922 3.705 1 85.38 371 GLY A C 1
ATOM 3001 O O . GLY A 1 371 ? 23.188 -16.969 3.129 1 85.38 371 GLY A O 1
ATOM 3002 N N . ALA A 1 372 ? 23.656 -18.062 5.02 1 70.69 372 ALA A N 1
ATOM 3003 C CA . ALA A 1 372 ? 22.906 -17.266 5.98 1 70.69 372 ALA A CA 1
ATOM 3004 C C . ALA A 1 372 ? 23.578 -15.914 6.227 1 70.69 372 ALA A C 1
ATOM 3006 O O . ALA A 1 372 ? 22.922 -14.969 6.68 1 70.69 372 ALA A O 1
ATOM 3007 N N . ALA A 1 373 ? 24.75 -15.742 5.984 1 64.19 373 ALA A N 1
ATOM 3008 C CA . ALA A 1 373 ? 25.516 -14.609 6.508 1 64.19 373 ALA A CA 1
ATOM 3009 C C . ALA A 1 373 ? 25.078 -13.305 5.848 1 64.19 373 ALA A C 1
ATOM 3011 O O . ALA A 1 373 ? 25.375 -12.219 6.355 1 64.19 373 ALA A O 1
ATOM 3012 N N . ARG A 1 374 ? 24.203 -13.453 4.848 1 69.56 374 ARG A N 1
ATOM 3013 C CA . ARG A 1 374 ? 23.984 -12.195 4.133 1 69.56 374 ARG A CA 1
ATOM 3014 C C . ARG A 1 374 ? 22.516 -11.836 4.078 1 69.56 374 ARG A C 1
ATOM 3016 O O . ARG A 1 374 ? 21.703 -12.578 3.51 1 69.56 374 ARG A O 1
ATOM 3023 N N . SER A 1 375 ? 22.078 -10.938 5.105 1 82.81 375 SER A N 1
ATOM 3024 C CA . SER A 1 375 ? 20.719 -10.438 5.008 1 82.81 375 SER A CA 1
ATOM 3025 C C . SER A 1 375 ? 20.641 -9.195 4.129 1 82.81 375 SER A C 1
ATOM 3027 O O . SER A 1 375 ? 21.531 -8.344 4.172 1 82.81 375 SER A O 1
ATOM 3029 N N . ILE A 1 376 ? 19.719 -9.242 3.189 1 90.06 376 ILE A N 1
ATOM 3030 C CA . ILE A 1 376 ? 19.5 -8.094 2.318 1 90.06 376 ILE A CA 1
ATOM 3031 C C . ILE A 1 376 ? 18.453 -7.172 2.934 1 90.06 376 ILE A C 1
ATOM 3033 O O . ILE A 1 376 ? 17.297 -7.562 3.09 1 90.06 376 ILE A O 1
ATOM 3037 N N . SER A 1 377 ? 18.875 -6.012 3.426 1 92.69 377 SER A N 1
ATOM 3038 C CA . SER A 1 377 ? 17.969 -5.062 4.078 1 92.69 377 SER A CA 1
ATOM 3039 C C . SER A 1 377 ? 18.109 -3.672 3.461 1 92.69 377 SER A C 1
ATOM 3041 O O . SER A 1 377 ? 18.609 -2.748 4.102 1 92.69 377 SER A O 1
ATOM 3043 N N . ASN A 1 378 ? 17.562 -3.5 2.258 1 91.56 378 ASN A N 1
ATOM 3044 C CA . ASN A 1 378 ? 17.672 -2.244 1.527 1 91.56 378 ASN A CA 1
ATOM 3045 C C . ASN A 1 378 ? 16.344 -1.504 1.472 1 91.56 378 ASN A C 1
ATOM 3047 O O . ASN A 1 378 ? 16.109 -0.715 0.557 1 91.56 378 ASN A O 1
ATOM 3051 N N . GLN A 1 379 ? 15.516 -1.72 2.465 1 93.56 379 GLN A N 1
ATOM 3052 C CA . GLN A 1 379 ? 14.148 -1.207 2.447 1 93.56 379 GLN A CA 1
ATOM 3053 C C . GLN A 1 379 ? 14.133 0.318 2.408 1 93.56 379 GLN A C 1
ATOM 3055 O O . GLN A 1 379 ? 13.258 0.919 1.783 1 93.56 379 GLN A O 1
ATOM 3060 N N . ALA A 1 380 ? 15.094 0.925 3.037 1 91.19 380 ALA A N 1
ATOM 3061 C CA . ALA A 1 380 ? 15.062 2.375 3.209 1 91.19 380 ALA A CA 1
ATOM 3062 C C . ALA A 1 380 ? 15.742 3.082 2.039 1 91.19 380 ALA A C 1
ATOM 3064 O O . ALA A 1 380 ? 15.672 4.309 1.919 1 91.19 380 ALA A O 1
ATOM 3065 N N . ASP A 1 381 ? 16.328 2.354 1.079 1 90 381 ASP A N 1
ATOM 3066 C CA . ASP A 1 381 ? 17.141 2.93 0.014 1 90 381 ASP A CA 1
ATOM 3067 C C . ASP A 1 381 ? 16.281 3.771 -0.934 1 90 381 ASP A C 1
ATOM 3069 O O . ASP A 1 381 ? 16.766 4.766 -1.487 1 90 381 ASP A O 1
ATOM 3073 N N . SER A 1 382 ? 15.094 3.434 -1.024 1 90.62 382 SER A N 1
ATOM 3074 C CA . SER A 1 382 ? 14.234 4.098 -2 1 90.62 382 SER A CA 1
ATOM 3075 C C . SER A 1 382 ? 13.734 5.438 -1.474 1 90.62 382 SER A C 1
ATOM 3077 O O . SER A 1 382 ? 13.141 6.219 -2.221 1 90.62 382 SER A O 1
ATOM 3079 N N . LEU A 1 383 ? 13.984 5.723 -0.286 1 94.81 383 LEU A N 1
ATOM 3080 C CA . LEU A 1 383 ? 13.453 6.941 0.32 1 94.81 383 LEU A CA 1
ATOM 3081 C C . LEU A 1 383 ? 14.273 8.156 -0.111 1 94.81 383 LEU A C 1
ATOM 3083 O O . LEU A 1 383 ? 13.805 9.297 0.005 1 94.81 383 LEU A O 1
ATOM 3087 N N . THR A 1 384 ? 15.469 7.938 -0.481 1 89.06 384 THR A N 1
ATOM 3088 C CA . THR A 1 384 ? 16.281 9.031 -1.002 1 89.06 384 THR A CA 1
ATOM 3089 C C . THR A 1 384 ? 16.125 9.148 -2.516 1 89.06 384 THR A C 1
ATOM 3091 O O . THR A 1 384 ? 16.312 8.164 -3.24 1 89.06 384 THR A O 1
ATOM 3094 N N . GLN A 1 385 ? 15.836 10.312 -2.857 1 82.75 385 GLN A N 1
ATOM 3095 C CA . GLN A 1 385 ? 15.641 10.547 -4.285 1 82.75 385 GLN A CA 1
ATOM 3096 C C . GLN A 1 385 ? 16.969 10.719 -5 1 82.75 385 GLN A C 1
ATOM 3098 O O . GLN A 1 385 ? 18 10.984 -4.367 1 82.75 385 GLN A O 1
ATOM 3103 N N . GLY A 1 386 ? 16.984 10.438 -6.184 1 74.44 386 GLY A N 1
ATOM 3104 C CA . GLY A 1 386 ? 18.156 10.688 -6.996 1 74.44 386 GLY A CA 1
ATOM 3105 C C . GLY A 1 386 ? 18.984 9.445 -7.246 1 74.44 386 GLY A C 1
ATOM 3106 O O . GLY A 1 386 ? 18.688 8.375 -6.711 1 74.44 386 GLY A O 1
ATOM 3107 N N . VAL A 1 387 ? 19.953 9.562 -8.102 1 68.81 387 VAL A N 1
ATOM 3108 C CA . VAL A 1 387 ? 20.812 8.461 -8.516 1 68.81 387 VAL A CA 1
ATOM 3109 C C . VAL A 1 387 ? 21.891 8.234 -7.469 1 68.81 387 VAL A C 1
ATOM 3111 O O . VAL A 1 387 ? 22.5 9.188 -6.969 1 68.81 387 VAL A O 1
ATOM 3114 N N . ARG A 1 388 ? 21.984 7.027 -7.02 1 68.56 388 ARG A N 1
ATOM 3115 C CA . ARG A 1 388 ? 23.016 6.656 -6.062 1 68.56 388 ARG A CA 1
ATOM 3116 C C . ARG A 1 388 ? 24.375 6.504 -6.75 1 68.56 388 ARG A C 1
ATOM 3118 O O . ARG A 1 388 ? 24.469 5.871 -7.805 1 68.56 388 ARG A O 1
ATOM 3125 N N . SER A 1 389 ? 25.234 7.254 -6.203 1 69.56 389 SER A N 1
ATOM 3126 C CA . SER A 1 389 ? 26.578 7.145 -6.73 1 69.56 389 SER A CA 1
ATOM 3127 C C . SER A 1 389 ? 27.266 5.871 -6.242 1 69.56 389 SER A C 1
ATOM 3129 O O . SER A 1 389 ? 26.984 5.391 -5.141 1 69.56 389 SER A O 1
ATOM 3131 N N . LYS A 1 390 ? 28.047 5.223 -7.074 1 76.25 390 LYS A N 1
ATOM 3132 C CA . LYS A 1 390 ? 28.828 4.039 -6.73 1 76.25 390 LYS A CA 1
ATOM 3133 C C . LYS A 1 390 ? 29.75 4.316 -5.551 1 76.25 390 LYS A C 1
ATOM 3135 O O . LYS A 1 390 ? 29.859 3.494 -4.637 1 76.25 390 LYS A O 1
ATOM 3140 N N . GLU A 1 391 ? 30.312 5.547 -5.566 1 86.81 391 GLU A N 1
ATOM 3141 C CA . GLU A 1 391 ? 31.156 5.949 -4.453 1 86.81 391 GLU A CA 1
ATOM 3142 C C . GLU A 1 391 ? 30.547 7.109 -3.676 1 86.81 391 GLU A C 1
ATOM 3144 O O . GLU A 1 391 ? 30.203 8.141 -4.262 1 86.81 391 GLU A O 1
ATOM 3149 N N . TYR A 1 392 ? 30.422 6.891 -2.41 1 91.19 392 TYR A N 1
ATOM 3150 C CA . TYR A 1 392 ? 29.797 7.918 -1.577 1 91.19 392 TYR A CA 1
ATOM 3151 C C . TYR A 1 392 ? 30.75 9.086 -1.359 1 91.19 392 TYR A C 1
ATOM 3153 O O . TYR A 1 392 ? 31.922 8.891 -1 1 91.19 392 TYR A O 1
ATOM 3161 N N . CYS A 1 393 ? 30.328 10.266 -1.628 1 93.81 393 CYS A N 1
ATOM 3162 C CA . CYS A 1 393 ? 31.031 11.508 -1.312 1 93.81 393 CYS A CA 1
ATOM 3163 C C . CYS A 1 393 ? 30.422 12.195 -0.104 1 93.81 393 CYS A C 1
ATOM 3165 O O . CYS A 1 393 ? 29.25 12.578 -0.136 1 93.81 393 CYS A O 1
ATOM 3167 N N . PRO A 1 394 ? 31.266 12.359 0.913 1 95.81 394 PRO A N 1
ATOM 3168 C CA . PRO A 1 394 ? 30.719 13.031 2.102 1 95.81 394 PRO A CA 1
ATOM 3169 C C . PRO A 1 394 ? 30.109 14.391 1.787 1 95.81 394 PRO A C 1
ATOM 3171 O O . PRO A 1 394 ? 30.578 15.094 0.894 1 95.81 394 PRO A O 1
ATOM 3174 N N . LEU A 1 395 ? 29.109 14.719 2.562 1 96.12 395 LEU A N 1
ATOM 3175 C CA . LEU A 1 395 ? 28.297 15.891 2.279 1 96.12 395 LEU A CA 1
ATOM 3176 C C . LEU A 1 395 ? 29.156 17.141 2.193 1 96.12 395 LEU A C 1
ATOM 3178 O O . LEU A 1 395 ? 29.016 17.938 1.257 1 96.12 395 LEU A O 1
ATOM 3182 N N . LEU A 1 396 ? 30.062 17.328 3.111 1 96.25 396 LEU A N 1
ATOM 3183 C CA . LEU A 1 396 ? 30.828 18.562 3.219 1 96.25 396 LEU A CA 1
ATOM 3184 C C . LEU A 1 396 ? 31.875 18.656 2.113 1 96.25 396 LEU A C 1
ATOM 3186 O O . LEU A 1 396 ? 32.469 19.719 1.896 1 96.25 396 LEU A O 1
ATOM 3190 N N . GLN A 1 397 ? 32.094 17.609 1.374 1 94.81 397 GLN A N 1
ATOM 3191 C CA . GLN A 1 397 ? 33.062 17.578 0.278 1 94.81 397 GLN A CA 1
ATOM 3192 C C . GLN A 1 397 ? 32.344 17.75 -1.069 1 94.81 397 GLN A C 1
ATOM 3194 O O . GLN A 1 397 ? 33 17.828 -2.109 1 94.81 397 GLN A O 1
ATOM 3199 N N . ARG A 1 398 ? 31.078 17.828 -1.034 1 94.5 398 ARG A N 1
ATOM 3200 C CA . ARG A 1 398 ? 30.312 17.969 -2.27 1 94.5 398 ARG A CA 1
ATOM 3201 C C . ARG A 1 398 ? 30.281 19.406 -2.75 1 94.5 398 ARG A C 1
ATOM 3203 O O . ARG A 1 398 ? 30.656 20.328 -2.006 1 94.5 398 ARG A O 1
ATOM 3210 N N . GLN A 1 399 ? 29.891 19.516 -4.039 1 90.44 399 GLN A N 1
ATOM 3211 C CA . GLN A 1 399 ? 29.656 20.844 -4.586 1 90.44 399 GLN A CA 1
ATOM 3212 C C . GLN A 1 399 ? 28.578 21.594 -3.801 1 90.44 399 GLN A C 1
ATOM 3214 O O . GLN A 1 399 ? 27.594 21 -3.383 1 90.44 399 GLN A O 1
ATOM 3219 N N . ARG A 1 400 ? 28.812 22.891 -3.656 1 91.06 400 ARG A N 1
ATOM 3220 C CA . ARG A 1 400 ? 27.906 23.703 -2.854 1 91.06 400 ARG A CA 1
ATOM 3221 C C . ARG A 1 400 ? 27.062 24.625 -3.736 1 91.06 400 ARG A C 1
ATOM 3223 O O . ARG A 1 400 ? 27.5 25 -4.828 1 91.06 400 ARG A O 1
ATOM 3230 N N . CYS A 1 401 ? 25.922 24.891 -3.252 1 86.94 401 CYS A N 1
ATOM 3231 C CA . CYS A 1 401 ? 25.031 25.844 -3.93 1 86.94 401 CYS A CA 1
ATOM 3232 C C . CYS A 1 401 ? 25.516 27.266 -3.723 1 86.94 401 CYS A C 1
ATOM 3234 O O . CYS A 1 401 ? 26.5 27.5 -3.014 1 86.94 401 CYS A O 1
ATOM 3236 N N . GLU A 1 402 ? 24.859 28.188 -4.414 1 83.38 402 GLU A N 1
ATOM 3237 C CA . GLU A 1 402 ? 25.156 29.609 -4.258 1 83.38 402 GLU A CA 1
ATOM 3238 C C . GLU A 1 402 ? 24.812 30.094 -2.852 1 83.38 402 GLU A C 1
ATOM 3240 O O . GLU A 1 402 ? 23.891 29.562 -2.217 1 83.38 402 GLU A O 1
ATOM 3245 N N . SER A 1 403 ? 25.547 31.094 -2.457 1 83.94 403 SER A N 1
ATOM 3246 C CA . SER A 1 403 ? 25.297 31.641 -1.127 1 83.94 403 SER A CA 1
ATOM 3247 C C . SER A 1 403 ? 23.969 32.375 -1.065 1 83.94 403 SER A C 1
ATOM 3249 O O . SER A 1 403 ? 23.406 32.75 -2.1 1 83.94 403 SER A O 1
ATOM 3251 N N . LEU A 1 404 ? 23.453 32.5 0.105 1 84.19 404 LEU A N 1
ATOM 3252 C CA . LEU A 1 404 ? 22.219 33.25 0.336 1 84.19 404 LEU A CA 1
ATOM 3253 C C . LEU A 1 404 ? 22.359 34.688 -0.18 1 84.19 404 LEU A C 1
ATOM 3255 O O . LEU A 1 404 ? 21.469 35.188 -0.848 1 84.19 404 LEU A O 1
ATOM 3259 N N . GLU A 1 405 ? 23.469 35.25 0.137 1 83.12 405 GLU A N 1
ATOM 3260 C CA . GLU A 1 405 ? 23.75 36.625 -0.26 1 83.12 405 GLU A CA 1
ATOM 3261 C C . GLU A 1 405 ? 23.703 36.781 -1.777 1 83.12 405 GLU A C 1
ATOM 3263 O O . GLU A 1 405 ? 23.125 37.75 -2.291 1 83.12 405 GLU A O 1
ATOM 3268 N N . ASN A 1 406 ? 24.312 35.844 -2.379 1 84.88 406 ASN A N 1
ATOM 3269 C CA . ASN A 1 406 ? 24.312 35.875 -3.838 1 84.88 406 ASN A CA 1
ATOM 3270 C C . ASN A 1 406 ? 22.906 35.719 -4.398 1 84.88 406 ASN A C 1
ATOM 3272 O O . ASN A 1 406 ? 22.547 36.375 -5.371 1 84.88 406 ASN A O 1
ATOM 3276 N N . ARG A 1 407 ? 22.141 34.938 -3.779 1 84.25 407 ARG A N 1
ATOM 3277 C CA . ARG A 1 407 ? 20.766 34.688 -4.238 1 84.25 407 ARG A CA 1
ATOM 3278 C C . ARG A 1 407 ? 19.891 35.906 -3.996 1 84.25 407 ARG A C 1
ATOM 3280 O O . ARG A 1 407 ? 19.062 36.281 -4.84 1 84.25 407 ARG A O 1
ATOM 3287 N N . ILE A 1 408 ? 20.094 36.5 -2.867 1 81.5 408 ILE A N 1
ATOM 3288 C CA . ILE A 1 408 ? 19.344 37.719 -2.547 1 81.5 408 ILE A CA 1
ATOM 3289 C C . ILE A 1 408 ? 19.641 38.812 -3.572 1 81.5 408 ILE A C 1
ATOM 3291 O O . ILE A 1 408 ? 18.734 39.469 -4.07 1 81.5 408 ILE A O 1
ATOM 3295 N N . GLU A 1 409 ? 20.922 38.969 -3.842 1 81.69 409 GLU A N 1
ATOM 3296 C CA . GLU A 1 409 ? 21.344 39.938 -4.832 1 81.69 409 GLU A CA 1
ATOM 3297 C C . GLU A 1 409 ? 20.734 39.656 -6.203 1 81.69 409 GLU A C 1
ATOM 3299 O O . GLU A 1 409 ? 20.281 40.562 -6.898 1 81.69 409 GLU A O 1
ATOM 3304 N N . HIS A 1 410 ? 20.781 38.469 -6.504 1 81.38 410 HIS A N 1
ATOM 3305 C CA . HIS A 1 410 ? 20.266 38.031 -7.793 1 81.38 410 HIS A CA 1
ATOM 3306 C C . HIS A 1 410 ? 18.766 38.344 -7.922 1 81.38 410 HIS A C 1
ATOM 3308 O O . HIS A 1 410 ? 18.328 38.906 -8.922 1 81.38 410 HIS A O 1
ATOM 3314 N N . TYR A 1 411 ? 18.016 38.031 -6.941 1 79.38 411 TYR A N 1
ATOM 3315 C CA . TYR A 1 411 ? 16.562 38.219 -7.023 1 79.38 411 TYR A CA 1
ATOM 3316 C C . TYR A 1 411 ? 16.172 39.656 -6.766 1 79.38 411 TYR A C 1
ATOM 3318 O O . TYR A 1 411 ? 15.148 40.125 -7.277 1 79.38 411 TYR A O 1
ATOM 3326 N N . SER A 1 412 ? 16.953 40.406 -5.93 1 75.44 412 SER A N 1
ATOM 3327 C CA . SER A 1 412 ? 16.734 41.844 -5.77 1 75.44 412 SER A CA 1
ATOM 3328 C C . SER A 1 412 ? 16.922 42.594 -7.09 1 75.44 412 SER A C 1
ATOM 3330 O O . SER A 1 412 ? 16.172 43.5 -7.414 1 75.44 412 SER A O 1
ATOM 3332 N N . LYS A 1 413 ? 17.875 42.156 -7.789 1 70.06 413 LYS A N 1
ATOM 3333 C CA . LYS A 1 413 ? 18.141 42.719 -9.102 1 70.06 413 LYS A CA 1
ATOM 3334 C C . LYS A 1 413 ? 17.031 42.375 -10.086 1 70.06 413 LYS A C 1
ATOM 3336 O O . LYS A 1 413 ? 16.594 43.25 -10.867 1 70.06 413 LYS A O 1
ATOM 3341 N N . LYS A 1 414 ? 16.609 41.219 -10 1 70.06 414 LYS A N 1
ATOM 3342 C CA . LYS A 1 414 ? 15.539 40.781 -10.883 1 70.06 414 LYS A CA 1
ATOM 3343 C C . LYS A 1 414 ? 14.234 41.531 -10.586 1 70.06 414 LYS A C 1
ATOM 3345 O O . LYS A 1 414 ? 13.516 41.906 -11.508 1 70.06 414 LYS A O 1
ATOM 3350 N N . ARG A 1 415 ? 13.836 41.688 -9.289 1 66.56 415 ARG A N 1
ATOM 3351 C CA . ARG A 1 415 ? 12.648 42.438 -8.898 1 66.56 415 ARG A CA 1
ATOM 3352 C C . ARG A 1 415 ? 12.773 43.906 -9.289 1 66.56 415 ARG A C 1
ATOM 3354 O O . ARG A 1 415 ? 11.805 44.531 -9.734 1 66.56 415 ARG A O 1
ATOM 3361 N N . ARG A 1 416 ? 13.945 44.469 -9.156 1 60.34 416 ARG A N 1
ATOM 3362 C CA . ARG A 1 416 ? 14.195 45.844 -9.602 1 60.34 416 ARG A CA 1
ATOM 3363 C C . ARG A 1 416 ? 14.031 45.969 -11.117 1 60.34 416 ARG A C 1
ATOM 3365 O O . ARG A 1 416 ? 13.469 46.938 -11.609 1 60.34 416 ARG A O 1
ATOM 3372 N N . ILE A 1 417 ? 14.453 44.906 -11.68 1 59.75 417 ILE A N 1
ATOM 3373 C CA . ILE A 1 417 ? 14.336 44.875 -13.133 1 59.75 417 ILE A CA 1
ATOM 3374 C C . ILE A 1 417 ? 12.867 44.719 -13.523 1 59.75 417 ILE A C 1
ATOM 3376 O O . ILE A 1 417 ? 12.406 45.375 -14.461 1 59.75 417 ILE A O 1
ATOM 3380 N N . GLU A 1 418 ? 12.188 43.906 -12.805 1 59.91 418 GLU A N 1
ATOM 3381 C CA . GLU A 1 418 ? 10.766 43.688 -13.086 1 59.91 418 GLU A CA 1
ATOM 3382 C C . GLU A 1 418 ? 9.961 44.969 -12.773 1 59.91 418 GLU A C 1
ATOM 3384 O O . GLU A 1 418 ? 9.039 45.312 -13.516 1 59.91 418 GLU A O 1
ATOM 3389 N N . VAL A 1 419 ? 10.242 45.75 -11.75 1 59.34 419 VAL A N 1
ATOM 3390 C CA . VAL A 1 419 ? 9.586 47 -11.383 1 59.34 419 VAL A CA 1
ATOM 3391 C C . VAL A 1 419 ? 9.969 48.094 -12.383 1 59.34 419 VAL A C 1
ATOM 3393 O O . VAL A 1 419 ? 9.117 48.906 -12.789 1 59.34 419 VAL A O 1
ATOM 3396 N N . SER A 1 420 ? 11.203 48.156 -12.766 1 57.47 420 SER A N 1
ATOM 3397 C CA . SER A 1 420 ? 11.641 49.125 -13.766 1 57.47 420 SER A CA 1
ATOM 3398 C C . SER A 1 420 ? 11.016 48.844 -15.125 1 57.47 420 SER A C 1
ATOM 3400 O O . SER A 1 420 ? 10.625 49.75 -15.844 1 57.47 420 SER A O 1
ATOM 3402 N N . ALA A 1 421 ? 10.906 47.562 -15.312 1 52.91 421 ALA A N 1
ATOM 3403 C CA . ALA A 1 421 ? 10.32 47.188 -16.594 1 52.91 421 ALA A CA 1
ATOM 3404 C C . ALA A 1 421 ? 8.82 47.5 -16.625 1 52.91 421 ALA A C 1
ATOM 3406 O O . ALA A 1 421 ? 8.289 47.938 -17.641 1 52.91 421 ALA A O 1
ATOM 3407 N N . LYS A 1 422 ? 8.203 47.344 -15.555 1 58.69 422 LYS A N 1
ATOM 3408 C CA . LYS A 1 422 ? 6.789 47.656 -15.445 1 58.69 422 LYS A CA 1
ATOM 3409 C C . LYS A 1 422 ? 6.578 49.188 -15.461 1 58.69 422 LYS A C 1
ATOM 3411 O O . LYS A 1 422 ? 5.578 49.656 -15.992 1 58.69 422 LYS A O 1
ATOM 3416 N N . SER A 1 423 ? 7.469 49.875 -14.961 1 57.03 423 SER A N 1
ATOM 3417 C CA . SER A 1 423 ? 7.41 51.344 -15.008 1 57.03 423 SER A CA 1
ATOM 3418 C C . SER A 1 423 ? 7.652 51.844 -16.422 1 57.03 423 SER A C 1
ATOM 3420 O O . SER A 1 423 ? 7.016 52.812 -16.844 1 57.03 423 SER A O 1
ATOM 3422 N N . ILE A 1 424 ? 8.484 51.25 -17.125 1 58.12 424 ILE A N 1
ATOM 3423 C CA . ILE A 1 424 ? 8.75 51.625 -18.5 1 58.12 424 ILE A CA 1
ATOM 3424 C C . ILE A 1 424 ? 7.543 51.312 -19.375 1 58.12 424 ILE A C 1
ATOM 3426 O O . ILE A 1 424 ? 7.148 52.094 -20.234 1 58.12 424 ILE A O 1
ATOM 3430 N N . GLU A 1 425 ? 7.004 50.188 -19.125 1 56.72 425 GLU A N 1
ATOM 3431 C CA . GLU A 1 425 ? 5.824 49.781 -19.891 1 56.72 425 GLU A CA 1
ATOM 3432 C C . GLU A 1 425 ? 4.633 50.688 -19.562 1 56.72 425 GLU A C 1
ATOM 3434 O O . GLU A 1 425 ? 3.842 51.031 -20.453 1 56.72 425 GLU A O 1
ATOM 3439 N N . SER A 1 426 ? 4.488 51.125 -18.375 1 57.09 426 SER A N 1
ATOM 3440 C CA . SER A 1 426 ? 3.434 52.062 -17.984 1 57.09 426 SER A CA 1
ATOM 3441 C C . SER A 1 426 ? 3.691 53.469 -18.516 1 57.09 426 SER A C 1
ATOM 3443 O O . SER A 1 426 ? 2.756 54.156 -18.906 1 57.09 426 SER A O 1
ATOM 3445 N N . ASN A 1 427 ? 4.879 53.969 -18.641 1 50.72 427 ASN A N 1
ATOM 3446 C CA . ASN A 1 427 ? 5.215 55.25 -19.203 1 50.72 427 ASN A CA 1
ATOM 3447 C C . ASN A 1 427 ? 5.109 55.25 -20.719 1 50.72 427 ASN A C 1
ATOM 3449 O O . ASN A 1 427 ? 4.785 56.281 -21.328 1 50.72 427 ASN A O 1
ATOM 3453 N N . ALA A 1 428 ? 5.434 54.031 -21.203 1 53.31 428 ALA A N 1
ATOM 3454 C CA . ALA A 1 428 ? 5.332 53.938 -22.656 1 53.31 428 ALA A CA 1
ATOM 3455 C C . ALA A 1 428 ? 3.877 53.969 -23.109 1 53.31 428 ALA A C 1
ATOM 3457 O O . ALA A 1 428 ? 3.568 54.469 -24.188 1 53.31 428 ALA A O 1
ATOM 3458 N N . ALA A 1 429 ? 2.914 53.719 -22.328 1 52.09 429 ALA A N 1
ATOM 3459 C CA . ALA A 1 429 ? 1.482 53.719 -22.609 1 52.09 429 ALA A CA 1
ATOM 3460 C C . ALA A 1 429 ? 0.907 55.125 -22.406 1 52.09 429 ALA A C 1
ATOM 3462 O O . ALA A 1 429 ? -0.114 55.469 -23.016 1 52.09 429 ALA A O 1
ATOM 3463 N N . ARG A 1 430 ? 1.438 55.938 -21.609 1 50.34 430 ARG A N 1
ATOM 3464 C CA . ARG A 1 430 ? 0.927 57.281 -21.359 1 50.34 430 ARG A CA 1
ATOM 3465 C C . ARG A 1 430 ? 1.343 58.25 -22.484 1 50.34 430 ARG A C 1
ATOM 3467 O O . ARG A 1 430 ? 0.713 59.281 -22.688 1 50.34 430 ARG A O 1
ATOM 3474 N N . THR A 1 431 ? 2.453 58 -23.094 1 46 431 THR A N 1
ATOM 3475 C CA . THR A 1 431 ? 2.975 58.969 -24.031 1 46 431 THR A CA 1
ATOM 3476 C C . THR A 1 431 ? 2.172 58.938 -25.344 1 46 431 THR A C 1
ATOM 3478 O O . THR A 1 431 ? 2.332 59.812 -26.188 1 46 431 THR A O 1
ATOM 3481 N N . ASP A 1 432 ? 1.452 57.844 -25.562 1 43.53 432 ASP A N 1
ATOM 3482 C CA . ASP A 1 432 ? 0.871 57.844 -26.906 1 43.53 432 ASP A CA 1
ATOM 3483 C C . ASP A 1 432 ? -0.355 58.75 -26.969 1 43.53 432 ASP A C 1
ATOM 3485 O O . ASP A 1 432 ? -0.971 58.906 -28.031 1 43.53 432 ASP A O 1
ATOM 3489 N N . GLY A 1 433 ? -0.979 59.125 -25.797 1 37.84 433 GLY A N 1
ATOM 3490 C CA . GLY A 1 433 ? -2.291 59.719 -26 1 37.84 433 GLY A CA 1
ATOM 3491 C C . GLY A 1 433 ? -2.232 61.219 -26.297 1 37.84 433 GLY A C 1
ATOM 3492 O O . GLY A 1 433 ? -3.268 61.875 -26.422 1 37.84 433 GLY A O 1
ATOM 3493 N N . SER A 1 434 ? -1.229 61.906 -25.75 1 36.62 434 SER A N 1
ATOM 3494 C CA . SER A 1 434 ? -1.455 63.344 -25.75 1 36.62 434 SER A CA 1
ATOM 3495 C C . SER A 1 434 ? -1.222 63.938 -27.141 1 36.62 434 SER A C 1
ATOM 3497 O O . SER A 1 434 ? -0.078 64.062 -27.578 1 36.62 434 SER A O 1
ATOM 3499 N N . GLY A 1 435 ? -2.062 63.562 -28.109 1 36.38 435 GLY A N 1
ATOM 3500 C CA . GLY A 1 435 ? -2.027 64.25 -29.391 1 36.38 435 GLY A CA 1
ATOM 3501 C C . GLY A 1 435 ? -2.201 65.75 -29.266 1 36.38 435 GLY A C 1
ATOM 3502 O O . GLY A 1 435 ? -2.867 66.188 -28.344 1 36.38 435 GLY A O 1
ATOM 3503 N N . PRO A 1 436 ? -1.172 66.562 -29.656 1 35.19 436 PRO A N 1
ATOM 3504 C CA . PRO A 1 436 ? -1.124 68.062 -29.547 1 35.19 436 PRO A CA 1
ATOM 3505 C C . PRO A 1 436 ? -2.367 68.688 -30.125 1 35.19 436 PRO A C 1
ATOM 3507 O O . PRO A 1 436 ? -2.838 68.312 -31.203 1 35.19 436 PRO A O 1
ATOM 3510 N N . SER A 1 437 ? -3.471 68.938 -29.328 1 32.78 437 SER A N 1
ATOM 3511 C CA . SER A 1 437 ? -4.641 69.688 -29.797 1 32.78 437 SER A CA 1
ATOM 3512 C C . SER A 1 437 ? -4.246 71.062 -30.328 1 32.78 437 SER A C 1
ATOM 3514 O O . SER A 1 437 ? -3.561 71.812 -29.656 1 32.78 437 SER A O 1
ATOM 3516 N N . THR A 1 438 ? -4.031 71.25 -31.672 1 30.98 438 THR A N 1
ATOM 3517 C CA . THR A 1 438 ? -3.707 72.375 -32.5 1 30.98 438 THR A CA 1
ATOM 3518 C C . THR A 1 438 ? -4.715 73.5 -32.25 1 30.98 438 THR A C 1
ATOM 3520 O O . THR A 1 438 ? -5.914 73.312 -32.469 1 30.98 438 THR A O 1
ATOM 3523 N N . GLN A 1 439 ? -4.543 74.375 -31.234 1 28.45 439 GLN A N 1
ATOM 3524 C CA . GLN A 1 439 ? -5.301 75.562 -30.953 1 28.45 439 GLN A CA 1
ATOM 3525 C C . GLN A 1 439 ? -5.277 76.562 -32.125 1 28.45 439 GLN A C 1
ATOM 3527 O O . GLN A 1 439 ? -4.207 76.938 -32.594 1 28.45 439 GLN A O 1
ATOM 3532 N N . THR A 1 440 ? -6.25 76.375 -33.062 1 27.86 440 THR A N 1
ATOM 3533 C CA . THR A 1 440 ? -6.504 77.25 -34.219 1 27.86 440 THR A CA 1
ATOM 3534 C C . THR A 1 440 ? -6.754 78.688 -33.719 1 27.86 440 THR A C 1
ATOM 3536 O O . THR A 1 440 ? -7.672 78.938 -32.938 1 27.86 440 THR A O 1
ATOM 3539 N N . VAL A 1 441 ? -5.734 79.438 -33.469 1 25.64 441 VAL A N 1
ATOM 3540 C CA . VAL A 1 441 ? -5.73 80.875 -33.188 1 25.64 441 VAL A CA 1
ATOM 3541 C C . VAL A 1 441 ? -6.492 81.625 -34.312 1 25.64 441 VAL A C 1
ATOM 3543 O O . VAL A 1 441 ? -6.152 81.5 -35.469 1 25.64 441 VAL A O 1
ATOM 3546 N N . GLY A 1 442 ? -7.863 81.688 -34.125 1 25.02 442 GLY A N 1
ATOM 3547 C CA . GLY A 1 442 ? -8.711 82.625 -34.875 1 25.02 442 GLY A CA 1
ATOM 3548 C C . GLY A 1 442 ? -8.18 84.062 -34.906 1 25.02 442 GLY A C 1
ATOM 3549 O O . GLY A 1 442 ? -7.582 84.5 -33.938 1 25.02 442 GLY A O 1
ATOM 3550 N N . SER A 1 443 ? -7.879 84.625 -36.094 1 28.81 443 SER A N 1
ATOM 3551 C CA . SER A 1 443 ? -7.609 86 -36.594 1 28.81 443 SER A CA 1
ATOM 3552 C C . SER A 1 443 ? -8.586 87 -36.031 1 28.81 443 SER A C 1
ATOM 3554 O O . SER A 1 443 ? -9.742 86.688 -35.75 1 28.81 443 SER A O 1
ATOM 3556 N N . THR A 1 444 ? -8.117 88.375 -35.781 1 24.5 444 THR A N 1
ATOM 3557 C CA . THR A 1 444 ? -8.727 89.688 -35.781 1 24.5 444 THR A CA 1
ATOM 3558 C C . THR A 1 444 ? -9.477 89.938 -37.094 1 24.5 444 THR A C 1
ATOM 3560 O O . THR A 1 444 ? -8.953 89.688 -38.156 1 24.5 444 THR A O 1
ATOM 3563 N N . MET B 1 1 ? -44.062 19.312 -45.594 1 23.02 1 MET B N 1
ATOM 3564 C CA . MET B 1 1 ? -43 18.922 -46.5 1 23.02 1 MET B CA 1
ATOM 3565 C C . MET B 1 1 ? -41.656 18.859 -45.781 1 23.02 1 MET B C 1
ATOM 3567 O O . MET B 1 1 ? -41 19.891 -45.562 1 23.02 1 MET B O 1
ATOM 3571 N N . ILE B 1 2 ? -41.562 18.047 -44.656 1 25.97 2 ILE B N 1
ATOM 3572 C CA . ILE B 1 2 ? -40.781 17.969 -43.438 1 25.97 2 ILE B CA 1
ATOM 3573 C C . ILE B 1 2 ? -39.344 17.531 -43.75 1 25.97 2 ILE B C 1
ATOM 3575 O O . ILE B 1 2 ? -39.125 16.391 -44.188 1 25.97 2 ILE B O 1
ATOM 3579 N N . GLU B 1 3 ? -38.5 18.375 -44.438 1 21.62 3 GLU B N 1
ATOM 3580 C CA . GLU B 1 3 ? -37.219 18.188 -45.094 1 21.62 3 GLU B CA 1
ATOM 3581 C C . GLU B 1 3 ? -36.219 17.5 -44.188 1 21.62 3 GLU B C 1
ATOM 3583 O O . GLU B 1 3 ? -36.375 17.484 -42.969 1 21.62 3 GLU B O 1
ATOM 3588 N N . GLY B 1 4 ? -34.938 17.109 -44.656 1 21.81 4 GLY B N 1
ATOM 3589 C CA . GLY B 1 4 ? -33.875 16.125 -44.75 1 21.81 4 GLY B CA 1
ATOM 3590 C C . GLY B 1 4 ? -32.812 16.281 -43.688 1 21.81 4 GLY B C 1
ATOM 3591 O O . GLY B 1 4 ? -31.828 17.016 -43.906 1 21.81 4 GLY B O 1
ATOM 3592 N N . PHE B 1 5 ? -33.156 16.484 -42.406 1 24.92 5 PHE B N 1
ATOM 3593 C CA . PHE B 1 5 ? -32.188 16.953 -41.438 1 24.92 5 PHE B CA 1
ATOM 3594 C C . PHE B 1 5 ? -31.016 15.969 -41.344 1 24.92 5 PHE B C 1
ATOM 3596 O O . PHE B 1 5 ? -31.219 14.773 -41.125 1 24.92 5 PHE B O 1
ATOM 3603 N N . GLY B 1 6 ? -29.875 16.219 -42.031 1 23.06 6 GLY B N 1
ATOM 3604 C CA . GLY B 1 6 ? -28.578 15.602 -42.281 1 23.06 6 GLY B CA 1
ATOM 3605 C C . GLY B 1 6 ? -27.891 15.148 -41 1 23.06 6 GLY B C 1
ATOM 3606 O O . GLY B 1 6 ? -27.875 15.867 -40 1 23.06 6 GLY B O 1
ATOM 3607 N N . GLY B 1 7 ? -27.781 13.773 -40.656 1 23.86 7 GLY B N 1
ATOM 3608 C CA . GLY B 1 7 ? -27.391 12.828 -39.625 1 23.86 7 GLY B CA 1
ATOM 3609 C C . GLY B 1 7 ? -25.938 12.992 -39.188 1 23.86 7 GLY B C 1
ATOM 3610 O O . GLY B 1 7 ? -25.016 12.547 -39.875 1 23.86 7 GLY B O 1
ATOM 3611 N N . LEU B 1 8 ? -25.547 14.258 -38.625 1 22.53 8 LEU B N 1
ATOM 3612 C CA . LEU B 1 8 ? -24.156 14.547 -38.312 1 22.53 8 LEU B CA 1
ATOM 3613 C C . LEU B 1 8 ? -23.594 13.484 -37.375 1 22.53 8 LEU B C 1
ATOM 3615 O O . LEU B 1 8 ? -24.094 13.297 -36.25 1 22.53 8 LEU B O 1
ATOM 3619 N N . ASN B 1 9 ? -22.922 12.344 -37.938 1 21.41 9 ASN B N 1
ATOM 3620 C CA . ASN B 1 9 ? -22.234 11.117 -37.5 1 21.41 9 ASN B CA 1
ATOM 3621 C C . ASN B 1 9 ? -21.047 11.422 -36.594 1 21.41 9 ASN B C 1
ATOM 3623 O O . ASN B 1 9 ? -19.938 11.656 -37.094 1 21.41 9 ASN B O 1
ATOM 3627 N N . LEU B 1 10 ? -21.188 12.344 -35.562 1 21.84 10 LEU B N 1
ATOM 3628 C CA . LEU B 1 10 ? -20.031 12.789 -34.781 1 21.84 10 LEU B CA 1
ATOM 3629 C C . LEU B 1 10 ? -19.391 11.633 -34.031 1 21.84 10 LEU B C 1
ATOM 3631 O O . LEU B 1 10 ? -19.891 11.211 -33 1 21.84 10 LEU B O 1
ATOM 3635 N N . TRP B 1 11 ? -18.906 10.547 -34.781 1 22.44 11 TRP B N 1
ATOM 3636 C CA . TRP B 1 11 ? -18.172 9.352 -34.344 1 22.44 11 TRP B CA 1
ATOM 3637 C C . TRP B 1 11 ? -16.906 9.727 -33.594 1 22.44 11 TRP B C 1
ATOM 3639 O O . TRP B 1 11 ? -15.969 10.281 -34.188 1 22.44 11 TRP B O 1
ATOM 3649 N N . VAL B 1 12 ? -17.031 10.422 -32.438 1 24.12 12 VAL B N 1
ATOM 3650 C CA . VAL B 1 12 ? -15.883 10.93 -31.703 1 24.12 12 VAL B CA 1
ATOM 3651 C C . VAL B 1 12 ? -14.898 9.797 -31.438 1 24.12 12 VAL B C 1
ATOM 3653 O O . VAL B 1 12 ? -15.289 8.703 -31.016 1 24.12 12 VAL B O 1
ATOM 3656 N N . PRO B 1 13 ? -13.68 9.922 -32.094 1 26.69 13 PRO B N 1
ATOM 3657 C CA . PRO B 1 13 ? -12.547 8.992 -32.125 1 26.69 13 PRO B CA 1
ATOM 3658 C C . PRO B 1 13 ? -12.047 8.625 -30.734 1 26.69 13 PRO B C 1
ATOM 3660 O O . PRO B 1 13 ? -11.25 9.359 -30.156 1 26.69 13 PRO B O 1
ATOM 3663 N N . LEU B 1 14 ? -13.086 8.469 -29.859 1 25.55 14 LEU B N 1
ATOM 3664 C CA . LEU B 1 14 ? -12.883 8.148 -28.453 1 25.55 14 LEU B CA 1
ATOM 3665 C C . LEU B 1 14 ? -11.758 7.129 -28.281 1 25.55 14 LEU B C 1
ATOM 3667 O O . LEU B 1 14 ? -11.117 7.074 -27.234 1 25.55 14 LEU B O 1
ATOM 3671 N N . ASP B 1 15 ? -11.805 6.117 -29.234 1 27.86 15 ASP B N 1
ATOM 3672 C CA . ASP B 1 15 ? -11.625 4.734 -28.812 1 27.86 15 ASP B CA 1
ATOM 3673 C C . ASP B 1 15 ? -10.148 4.348 -28.781 1 27.86 15 ASP B C 1
ATOM 3675 O O . ASP B 1 15 ? -9.812 3.186 -28.547 1 27.86 15 ASP B O 1
ATOM 3679 N N . LYS B 1 16 ? -9.258 5.164 -29.531 1 30.59 16 LYS B N 1
ATOM 3680 C CA . LYS B 1 16 ? -8.031 4.504 -29.953 1 30.59 16 LYS B CA 1
ATOM 3681 C C . LYS B 1 16 ? -7.051 4.371 -28.797 1 30.59 16 LYS B C 1
ATOM 3683 O O . LYS B 1 16 ? -6.379 3.346 -28.656 1 30.59 16 LYS B O 1
ATOM 3688 N N . GLU B 1 17 ? -6.988 5.551 -28.094 1 30.61 17 GLU B N 1
ATOM 3689 C CA . GLU B 1 17 ? -5.914 5.555 -27.094 1 30.61 17 GLU B CA 1
ATOM 3690 C C . GLU B 1 17 ? -6.184 4.539 -26 1 30.61 17 GLU B C 1
ATOM 3692 O O . GLU B 1 17 ? -5.254 3.895 -25.5 1 30.61 17 GLU B O 1
ATOM 3697 N N . LEU B 1 18 ? -7.523 4.453 -25.656 1 27.66 18 LEU B N 1
ATOM 3698 C CA . LEU B 1 18 ? -7.887 3.445 -24.672 1 27.66 18 LEU B CA 1
ATOM 3699 C C . LEU B 1 18 ? -7.609 2.041 -25.203 1 27.66 18 LEU B C 1
ATOM 3701 O O . LEU B 1 18 ? -7.113 1.185 -24.469 1 27.66 18 LEU B O 1
ATOM 3705 N N . VAL B 1 19 ? -7.852 1.937 -26.516 1 29.7 19 VAL B N 1
ATOM 3706 C CA . VAL B 1 19 ? -7.586 0.646 -27.141 1 29.7 19 VAL B CA 1
ATOM 3707 C C . VAL B 1 19 ? -6.09 0.34 -27.094 1 29.7 19 VAL B C 1
ATOM 3709 O O . VAL B 1 19 ? -5.691 -0.794 -26.812 1 29.7 19 VAL B O 1
ATOM 3712 N N . GLU B 1 20 ? -5.312 1.428 -27.25 1 32.75 20 GLU B N 1
ATOM 3713 C CA . GLU B 1 20 ? -3.877 1.161 -27.312 1 32.75 20 GLU B CA 1
ATOM 3714 C C . GLU B 1 20 ? -3.332 0.765 -25.953 1 32.75 20 GLU B C 1
ATOM 3716 O O . GLU B 1 20 ? -2.506 -0.144 -25.844 1 32.75 20 GLU B O 1
ATOM 3721 N N . LYS B 1 21 ? -3.771 1.474 -24.953 1 30.78 21 LYS B N 1
ATOM 3722 C CA . LYS B 1 21 ? -3.295 1.163 -23.609 1 30.78 21 LYS B CA 1
ATOM 3723 C C . LYS B 1 21 ? -3.812 -0.194 -23.141 1 30.78 21 LYS B C 1
ATOM 3725 O O . LYS B 1 21 ? -3.094 -0.943 -22.469 1 30.78 21 LYS B O 1
ATOM 3730 N N . ILE B 1 22 ? -5.047 -0.512 -23.406 1 30.2 22 ILE B N 1
ATOM 3731 C CA . ILE B 1 22 ? -5.621 -1.833 -23.188 1 30.2 22 ILE B CA 1
ATOM 3732 C C . ILE B 1 22 ? -4.836 -2.879 -23.969 1 30.2 22 ILE B C 1
ATOM 3734 O O . ILE B 1 22 ? -4.578 -3.977 -23.469 1 30.2 22 ILE B O 1
ATOM 3738 N N . GLN B 1 23 ? -4.41 -2.541 -25.125 1 33.03 23 GLN B N 1
ATOM 3739 C CA . GLN B 1 23 ? -3.629 -3.447 -25.969 1 33.03 23 GLN B CA 1
ATOM 3740 C C . GLN B 1 23 ? -2.232 -3.658 -25.391 1 33.03 23 GLN B C 1
ATOM 3742 O O . GLN B 1 23 ? -1.661 -4.742 -25.516 1 33.03 23 GLN B O 1
ATOM 3747 N N . GLN B 1 24 ? -1.692 -2.691 -24.688 1 36.03 24 GLN B N 1
ATOM 3748 C CA . GLN B 1 24 ? -0.349 -2.785 -24.125 1 36.03 24 GLN B CA 1
ATOM 3749 C C . GLN B 1 24 ? -0.325 -3.711 -22.922 1 36.03 24 GLN B C 1
ATOM 3751 O O . GLN B 1 24 ? 0.657 -4.422 -22.688 1 36.03 24 GLN B O 1
ATOM 3756 N N . LEU B 1 25 ? -1.299 -3.744 -22.016 1 34.84 25 LEU B N 1
ATOM 3757 C CA . LEU B 1 25 ? -1.401 -4.527 -20.797 1 34.84 25 LEU B CA 1
ATOM 3758 C C . LEU B 1 25 ? -1.55 -6.012 -21.109 1 34.84 25 LEU B C 1
ATOM 3760 O O . LEU B 1 25 ? -1.022 -6.859 -20.375 1 34.84 25 LEU B O 1
ATOM 3764 N N . GLY B 1 26 ? -2.404 -6.469 -21.969 1 37.44 26 GLY B N 1
ATOM 3765 C CA . GLY B 1 26 ? -2.322 -7.766 -22.609 1 37.44 26 GLY B CA 1
ATOM 3766 C C . GLY B 1 26 ? -0.918 -8.117 -23.078 1 37.44 26 GLY B C 1
ATOM 3767 O O . GLY B 1 26 ? -0.657 -9.242 -23.484 1 37.44 26 GLY B O 1
ATOM 3768 N N . ALA B 1 27 ? -0.036 -7.238 -22.938 1 40.72 27 ALA B N 1
ATOM 3769 C CA . ALA B 1 27 ? 1.304 -7.02 -23.469 1 40.72 27 ALA B CA 1
ATOM 3770 C C . ALA B 1 27 ? 2.365 -7.641 -22.578 1 40.72 27 ALA B C 1
ATOM 3772 O O . ALA B 1 27 ? 3.447 -8.008 -23.031 1 40.72 27 ALA B O 1
ATOM 3773 N N . HIS B 1 28 ? 1.946 -7.898 -21.281 1 45.31 28 HIS B N 1
ATOM 3774 C CA . HIS B 1 28 ? 3.117 -8.336 -20.531 1 45.31 28 HIS B CA 1
ATOM 3775 C C . HIS B 1 28 ? 3.541 -9.742 -20.953 1 45.31 28 HIS B C 1
ATOM 3777 O O . HIS B 1 28 ? 4.73 -10 -21.156 1 45.31 28 HIS B O 1
ATOM 3783 N N . ASN B 1 29 ? 2.373 -10.734 -20.812 1 49.72 29 ASN B N 1
ATOM 3784 C CA . ASN B 1 29 ? 2.809 -12.031 -21.312 1 49.72 29 ASN B CA 1
ATOM 3785 C C . ASN B 1 29 ? 3.307 -11.953 -22.75 1 49.72 29 ASN B C 1
ATOM 3787 O O . ASN B 1 29 ? 4.305 -12.586 -23.109 1 49.72 29 ASN B O 1
ATOM 3791 N N . LYS B 1 30 ? 2.418 -11.094 -23.375 1 49.84 30 LYS B N 1
ATOM 3792 C CA . LYS B 1 30 ? 2.926 -10.828 -24.719 1 49.84 30 LYS B CA 1
ATOM 3793 C C . LYS B 1 30 ? 4.281 -10.133 -24.656 1 49.84 30 LYS B C 1
ATOM 3795 O O . LYS B 1 30 ? 5.184 -10.453 -25.438 1 49.84 30 LYS B O 1
ATOM 3800 N N . GLN B 1 31 ? 4.176 -9.344 -23.641 1 52.22 31 GLN B N 1
ATOM 3801 C CA . GLN B 1 31 ? 5.43 -8.617 -23.484 1 52.22 31 GLN B CA 1
ATOM 3802 C C . GLN B 1 31 ? 6.543 -9.539 -23 1 52.22 31 GLN B C 1
ATOM 3804 O O . GLN B 1 31 ? 7.66 -9.5 -23.516 1 52.22 31 GLN B O 1
ATOM 3809 N N . LEU B 1 32 ? 5.98 -10.359 -21.938 1 58.66 32 LEU B N 1
ATOM 3810 C CA . LEU B 1 32 ? 7.02 -11.281 -21.484 1 58.66 32 LEU B CA 1
ATOM 3811 C C . LEU B 1 32 ? 7.418 -12.25 -22.594 1 58.66 32 LEU B C 1
ATOM 3813 O O . LEU B 1 32 ? 8.609 -12.516 -22.781 1 58.66 32 LEU B O 1
ATOM 3817 N N . LYS B 1 33 ? 6.266 -12.781 -23.125 1 57.91 33 LYS B N 1
ATOM 3818 C CA . LYS B 1 33 ? 6.547 -13.672 -24.25 1 57.91 33 LYS B CA 1
ATOM 3819 C C . LYS B 1 33 ? 7.383 -12.969 -25.312 1 57.91 33 LYS B C 1
ATOM 3821 O O . LYS B 1 33 ? 8.359 -13.531 -25.812 1 57.91 33 LYS B O 1
ATOM 3826 N N . CYS B 1 34 ? 6.898 -11.797 -25.516 1 55.53 34 CYS B N 1
ATOM 3827 C CA . CYS B 1 34 ? 7.613 -11.023 -26.516 1 55.53 34 CYS B CA 1
ATOM 3828 C C . CYS B 1 34 ? 9.016 -10.664 -26.047 1 55.53 34 CYS B C 1
ATOM 3830 O O . CYS B 1 34 ? 9.977 -10.75 -26.812 1 55.53 34 CYS B O 1
ATOM 3832 N N . ILE B 1 35 ? 9.062 -10.406 -24.812 1 56.56 35 ILE B N 1
ATOM 3833 C CA . ILE B 1 35 ? 10.352 -10.016 -24.25 1 56.56 35 ILE B CA 1
ATOM 3834 C C . ILE B 1 35 ? 11.273 -11.234 -24.172 1 56.56 35 ILE B C 1
ATOM 3836 O O . ILE B 1 35 ? 12.438 -11.156 -24.562 1 56.56 35 ILE B O 1
ATOM 3840 N N . VAL B 1 36 ? 10.648 -12.211 -23.734 1 57.91 36 VAL B N 1
ATOM 3841 C CA . VAL B 1 36 ? 11.445 -13.43 -23.609 1 57.91 36 VAL B CA 1
ATOM 3842 C C . VAL B 1 36 ? 11.875 -13.914 -24.984 1 57.91 36 VAL B C 1
ATOM 3844 O O . VAL B 1 36 ? 13.039 -14.273 -25.203 1 57.91 36 VAL B O 1
ATOM 3847 N N . GLN B 1 37 ? 10.945 -13.812 -25.859 1 56.62 37 GLN B N 1
ATOM 3848 C CA . GLN B 1 37 ? 11.227 -14.242 -27.234 1 56.62 37 GLN B CA 1
ATOM 3849 C C . GLN B 1 37 ? 12.281 -13.352 -27.875 1 56.62 37 GLN B C 1
ATOM 3851 O O . GLN B 1 37 ? 13.188 -13.852 -28.547 1 56.62 37 GLN B O 1
ATOM 3856 N N . LYS B 1 38 ? 12 -12.133 -27.719 1 56.12 38 LYS B N 1
ATOM 3857 C CA . LYS B 1 38 ? 12.898 -11.164 -28.344 1 56.12 38 LYS B CA 1
ATOM 3858 C C . LYS B 1 38 ? 14.297 -11.242 -27.75 1 56.12 38 LYS B C 1
ATOM 3860 O O . LYS B 1 38 ? 15.289 -11.086 -28.469 1 56.12 38 LYS B O 1
ATOM 3865 N N . ASN B 1 39 ? 14.258 -11.5 -26.469 1 54.28 39 ASN B N 1
ATOM 3866 C CA . ASN B 1 39 ? 15.547 -11.328 -25.812 1 54.28 39 ASN B CA 1
ATOM 3867 C C . ASN B 1 39 ? 16.25 -12.672 -25.609 1 54.28 39 ASN B C 1
ATOM 3869 O O . ASN B 1 39 ? 17.469 -12.703 -25.375 1 54.28 39 ASN B O 1
ATOM 3873 N N . LEU B 1 40 ? 15.43 -13.609 -25.641 1 55.16 40 LEU B N 1
ATOM 3874 C CA . LEU B 1 40 ? 16.094 -14.898 -25.453 1 55.16 40 LEU B CA 1
ATOM 3875 C C . LEU B 1 40 ? 16.203 -15.656 -26.766 1 55.16 40 LEU B C 1
ATOM 3877 O O . LEU B 1 40 ? 16.906 -16.656 -26.859 1 55.16 40 LEU B O 1
ATOM 3881 N N . LYS B 1 41 ? 15.344 -15.133 -27.75 1 52.09 41 LYS B N 1
ATOM 3882 C CA . LYS B 1 41 ? 15.531 -15.734 -29.062 1 52.09 41 LYS B CA 1
ATOM 3883 C C . LYS B 1 41 ? 16.766 -15.172 -29.766 1 52.09 41 LYS B C 1
ATOM 3885 O O . LYS B 1 41 ? 17.125 -14.008 -29.562 1 52.09 41 LYS B O 1
ATOM 3890 N N . PRO B 1 42 ? 17.484 -15.891 -30.344 1 46.44 42 PRO B N 1
ATOM 3891 C CA . PRO B 1 42 ? 18.656 -15.461 -31.125 1 46.44 42 PRO B CA 1
ATOM 3892 C C . PRO B 1 42 ? 18.312 -14.383 -32.156 1 46.44 42 PRO B C 1
ATOM 3894 O O . PRO B 1 42 ? 19.078 -14.148 -33.094 1 46.44 42 PRO B O 1
ATOM 3897 N N . GLY B 1 43 ? 17.297 -13.547 -31.984 1 40.84 43 GLY B N 1
ATOM 3898 C CA . GLY B 1 43 ? 17.016 -12.664 -33.094 1 40.84 43 GLY B CA 1
ATOM 3899 C C . GLY B 1 43 ? 18.062 -11.586 -33.281 1 40.84 43 GLY B C 1
ATOM 3900 O O . GLY B 1 43 ? 18.922 -11.391 -32.406 1 40.84 43 GLY B O 1
ATOM 3901 N N . ASP B 1 44 ? 17.984 -10.734 -34.5 1 38.5 44 ASP B N 1
ATOM 3902 C CA . ASP B 1 44 ? 18.797 -9.672 -35.062 1 38.5 44 ASP B CA 1
ATOM 3903 C C . ASP B 1 44 ? 18.859 -8.469 -34.125 1 38.5 44 ASP B C 1
ATOM 3905 O O . ASP B 1 44 ? 17.828 -7.855 -33.812 1 38.5 44 ASP B O 1
ATOM 3909 N N . VAL B 1 45 ? 19.641 -8.406 -33.188 1 35.34 45 VAL B N 1
ATOM 3910 C CA . VAL B 1 45 ? 19.922 -7.129 -32.531 1 35.34 45 VAL B CA 1
ATOM 3911 C C . VAL B 1 45 ? 20.141 -6.043 -33.562 1 35.34 45 VAL B C 1
ATOM 3913 O O . VAL B 1 45 ? 21.094 -6.125 -34.375 1 35.34 45 VAL B O 1
ATOM 3916 N N . ALA B 1 46 ? 19.125 -5.398 -33.938 1 32.59 46 ALA B N 1
ATOM 3917 C CA . ALA B 1 46 ? 19.297 -4.207 -34.781 1 32.59 46 ALA B CA 1
ATOM 3918 C C . ALA B 1 46 ? 20.203 -3.188 -34.094 1 32.59 46 ALA B C 1
ATOM 3920 O O . ALA B 1 46 ? 19.781 -2.516 -33.125 1 32.59 46 ALA B O 1
ATOM 3921 N N . ASN B 1 47 ? 21.562 -3.418 -33.938 1 32.34 47 ASN B N 1
ATOM 3922 C CA . ASN B 1 47 ? 22.484 -2.346 -33.594 1 32.34 47 ASN B CA 1
ATOM 3923 C C . ASN B 1 47 ? 22.375 -1.171 -34.562 1 32.34 47 ASN B C 1
ATOM 3925 O O . ASN B 1 47 ? 22.109 -1.362 -35.75 1 32.34 47 ASN B O 1
ATOM 3929 N N . GLY B 1 48 ? 22.281 -0.011 -34.219 1 31.36 48 GLY B N 1
ATOM 3930 C CA . GLY B 1 48 ? 22.438 1.242 -34.938 1 31.36 48 GLY B CA 1
ATOM 3931 C C . GLY B 1 48 ? 23.516 1.184 -36 1 31.36 48 GLY B C 1
ATOM 3932 O O . GLY B 1 48 ? 23.266 1.55 -37.156 1 31.36 48 GLY B O 1
ATOM 3933 N N . LYS B 1 49 ? 24.875 1.637 -35.719 1 32.84 49 LYS B N 1
ATOM 3934 C CA . LYS B 1 49 ? 25.797 1.888 -36.812 1 32.84 49 LYS B CA 1
ATOM 3935 C C . LYS B 1 49 ? 26.047 0.619 -37.625 1 32.84 49 LYS B C 1
ATOM 3937 O O . LYS B 1 49 ? 26.328 -0.439 -37.062 1 32.84 49 LYS B O 1
ATOM 3942 N N . ALA B 1 50 ? 25.719 0.631 -38.906 1 32.94 50 ALA B N 1
ATOM 3943 C CA . ALA B 1 50 ? 25.969 -0.233 -40.031 1 32.94 50 ALA B CA 1
ATOM 3944 C C . ALA B 1 50 ? 27.391 -0.78 -40 1 32.94 50 ALA B C 1
ATOM 3946 O O . ALA B 1 50 ? 28.266 -0.318 -40.75 1 32.94 50 ALA B O 1
ATOM 3947 N N . SER B 1 51 ? 28.25 -0.784 -39.031 1 34.47 51 SER B N 1
ATOM 3948 C CA . SER B 1 51 ? 29.438 -1.533 -39.406 1 34.47 51 SER B CA 1
ATOM 3949 C C . SER B 1 51 ? 29.078 -2.949 -39.844 1 34.47 51 SER B C 1
ATOM 3951 O O . SER B 1 51 ? 28.109 -3.525 -39.375 1 34.47 51 SER B O 1
ATOM 3953 N N . LYS B 1 52 ? 29.641 -3.578 -41 1 36.47 52 LYS B N 1
ATOM 3954 C CA . LYS B 1 52 ? 29.594 -4.879 -41.656 1 36.47 52 LYS B CA 1
ATOM 3955 C C . LYS B 1 52 ? 29.594 -6.016 -40.656 1 36.47 52 LYS B C 1
ATOM 3957 O O . LYS B 1 52 ? 30.625 -6.633 -40.406 1 36.47 52 LYS B O 1
ATOM 3962 N N . LYS B 1 53 ? 29.234 -5.676 -39.5 1 36.41 53 LYS B N 1
ATOM 3963 C CA . LYS B 1 53 ? 29.422 -6.785 -38.562 1 36.41 53 LYS B CA 1
ATOM 3964 C C . LYS B 1 53 ? 28.688 -8.031 -39.031 1 36.41 53 LYS B C 1
ATOM 3966 O O . LYS B 1 53 ? 27.594 -7.934 -39.594 1 36.41 53 LYS B O 1
ATOM 3971 N N . ARG B 1 54 ? 29.438 -9.211 -39.281 1 40.09 54 ARG B N 1
ATOM 3972 C CA . ARG B 1 54 ? 29.031 -10.531 -39.75 1 40.09 54 ARG B CA 1
ATOM 3973 C C . ARG B 1 54 ? 27.672 -10.93 -39.156 1 40.09 54 ARG B C 1
ATOM 3975 O O . ARG B 1 54 ? 27.406 -10.68 -38 1 40.09 54 ARG B O 1
ATOM 3982 N N . PRO B 1 55 ? 26.672 -11.031 -40 1 40.06 55 PRO B N 1
ATOM 3983 C CA . PRO B 1 55 ? 25.375 -11.5 -39.531 1 40.06 55 PRO B CA 1
ATOM 3984 C C . PRO B 1 55 ? 25.484 -12.68 -38.562 1 40.06 55 PRO B C 1
ATOM 3986 O O . PRO B 1 55 ? 26.312 -13.57 -38.75 1 40.06 55 PRO B O 1
ATOM 3989 N N . PHE B 1 56 ? 25.469 -12.461 -37.312 1 40.97 56 PHE B N 1
ATOM 3990 C CA . PHE B 1 56 ? 25.422 -13.586 -36.375 1 40.97 56 PHE B CA 1
ATOM 3991 C C . PHE B 1 56 ? 24.594 -14.734 -36.938 1 40.97 56 PHE B C 1
ATOM 3993 O O . PHE B 1 56 ? 23.469 -14.531 -37.406 1 40.97 56 PHE B O 1
ATOM 4000 N N . ASP B 1 57 ? 25.234 -15.617 -37.656 1 42.5 57 ASP B N 1
ATOM 4001 C CA . ASP B 1 57 ? 24.594 -16.828 -38.156 1 42.5 57 ASP B CA 1
ATOM 4002 C C . ASP B 1 57 ? 23.797 -17.516 -37.062 1 42.5 57 ASP B C 1
ATOM 4004 O O . ASP B 1 57 ? 24.375 -18.266 -36.25 1 42.5 57 ASP B O 1
ATOM 4008 N N . PHE B 1 58 ? 22.734 -17.078 -36.688 1 44.22 58 PHE B N 1
ATOM 4009 C CA . PHE B 1 58 ? 21.766 -17.562 -35.688 1 44.22 58 PHE B CA 1
ATOM 4010 C C . PHE B 1 58 ? 21.469 -19.031 -35.906 1 44.22 58 PHE B C 1
ATOM 4012 O O . PHE B 1 58 ? 21.047 -19.734 -35 1 44.22 58 PHE B O 1
ATOM 4019 N N . CYS B 1 59 ? 21.562 -19.469 -37.219 1 45.84 59 CYS B N 1
ATOM 4020 C CA . CYS B 1 59 ? 21.266 -20.859 -37.531 1 45.84 59 CYS B CA 1
ATOM 4021 C C . CYS B 1 59 ? 22.203 -21.797 -36.75 1 45.84 59 CYS B C 1
ATOM 4023 O O . CYS B 1 59 ? 21.938 -23 -36.656 1 45.84 59 CYS B O 1
ATOM 4025 N N . LYS B 1 60 ? 23.234 -21.234 -36.219 1 55.56 60 LYS B N 1
ATOM 4026 C CA . LYS B 1 60 ? 24.25 -22.094 -35.594 1 55.56 60 LYS B CA 1
ATOM 4027 C C . LYS B 1 60 ? 24.109 -22.109 -34.062 1 55.56 60 LYS B C 1
ATOM 4029 O O . LYS B 1 60 ? 24.969 -22.641 -33.375 1 55.56 60 LYS B O 1
ATOM 4034 N N . CYS B 1 61 ? 22.891 -21.578 -33.531 1 71.62 61 CYS B N 1
ATOM 4035 C CA . CYS B 1 61 ? 22.859 -21.562 -32.062 1 71.62 61 CYS B CA 1
ATOM 4036 C C . CYS B 1 61 ? 22.141 -22.797 -31.531 1 71.62 61 CYS B C 1
ATOM 4038 O O . CYS B 1 61 ? 21.219 -23.312 -32.156 1 71.62 61 CYS B O 1
ATOM 4040 N N . PHE B 1 62 ? 22.672 -23.438 -30.484 1 88.88 62 PHE B N 1
ATOM 4041 C CA . PHE B 1 62 ? 22.078 -24.562 -29.781 1 88.88 62 PHE B CA 1
ATOM 4042 C C . PHE B 1 62 ? 20.875 -24.125 -28.953 1 88.88 62 PHE B C 1
ATOM 4044 O O . PHE B 1 62 ? 20.797 -22.969 -28.531 1 88.88 62 PHE B O 1
ATOM 4051 N N . LYS B 1 63 ? 19.891 -25 -28.953 1 89.06 63 LYS B N 1
ATOM 4052 C CA . LYS B 1 63 ? 18.688 -24.703 -28.172 1 89.06 63 LYS B CA 1
ATOM 4053 C C . LYS B 1 63 ? 18.531 -25.703 -27.031 1 89.06 63 LYS B C 1
ATOM 4055 O O . LYS B 1 63 ? 19.078 -26.812 -27.078 1 89.06 63 LYS B O 1
ATOM 4060 N N . ARG B 1 64 ? 17.828 -25.266 -26.016 1 91.19 64 ARG B N 1
ATOM 4061 C CA . ARG B 1 64 ? 17.469 -26.172 -24.922 1 91.19 64 ARG B CA 1
ATOM 4062 C C . ARG B 1 64 ? 16.094 -25.812 -24.359 1 91.19 64 ARG B C 1
ATOM 4064 O O . ARG B 1 64 ? 15.68 -24.656 -24.391 1 91.19 64 ARG B O 1
ATOM 4071 N N . LEU B 1 65 ? 15.43 -26.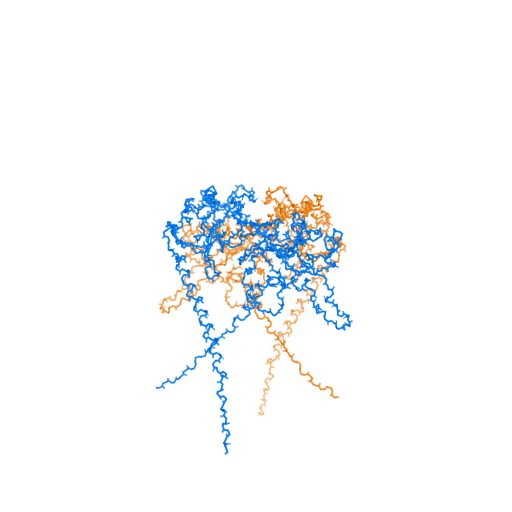875 -23.812 1 92.44 65 LEU B N 1
ATOM 4072 C CA . LEU B 1 65 ? 14.195 -26.672 -23.062 1 92.44 65 LEU B CA 1
ATOM 4073 C C . LEU B 1 65 ? 14.484 -26.328 -21.609 1 92.44 65 LEU B C 1
ATOM 4075 O O . LEU B 1 65 ? 15.305 -26.984 -20.969 1 92.44 65 LEU B O 1
ATOM 4079 N N . ILE B 1 66 ? 13.82 -25.266 -21.141 1 95.19 66 ILE B N 1
ATOM 4080 C CA . ILE B 1 66 ? 13.969 -24.922 -19.719 1 95.19 66 ILE B CA 1
ATOM 4081 C C . ILE B 1 66 ? 12.594 -24.688 -19.109 1 95.19 66 ILE B C 1
ATOM 4083 O O . ILE B 1 66 ? 11.617 -24.438 -19.812 1 95.19 66 ILE B O 1
ATOM 4087 N N . LEU B 1 67 ? 12.5 -24.797 -17.766 1 96.5 67 LEU B N 1
ATOM 4088 C CA . LEU B 1 67 ? 11.484 -24.141 -16.969 1 96.5 67 LEU B CA 1
ATOM 4089 C C . LEU B 1 67 ? 11.992 -22.797 -16.438 1 96.5 67 LEU B C 1
ATOM 4091 O O . LEU B 1 67 ? 13.109 -22.719 -15.914 1 96.5 67 LEU B O 1
ATOM 4095 N N . LEU B 1 68 ? 11.219 -21.812 -16.609 1 96 68 LEU B N 1
ATOM 4096 C CA . LEU B 1 68 ? 11.562 -20.484 -16.109 1 96 68 LEU B CA 1
ATOM 4097 C C . LEU B 1 68 ? 10.594 -20.047 -15.023 1 96 68 LEU B C 1
ATOM 4099 O O . LEU B 1 68 ? 9.383 -19.969 -15.25 1 96 68 LEU B O 1
ATOM 4103 N N . ARG B 1 69 ? 11.172 -19.734 -13.844 1 97.12 69 ARG B N 1
ATOM 4104 C CA . ARG B 1 69 ? 10.383 -19.281 -12.703 1 97.12 69 ARG B CA 1
ATOM 4105 C C . ARG B 1 69 ? 10.414 -17.766 -12.594 1 97.12 69 ARG B C 1
ATOM 4107 O O . ARG B 1 69 ? 11.484 -17.156 -12.586 1 97.12 69 ARG B O 1
ATOM 4114 N N . PHE B 1 70 ? 9.258 -17.172 -12.508 1 95.81 70 PHE B N 1
ATOM 4115 C CA . PHE B 1 70 ? 9.188 -15.719 -12.344 1 95.81 70 PHE B CA 1
ATOM 4116 C C . PHE B 1 70 ? 7.977 -15.336 -11.492 1 95.81 70 PHE B C 1
ATOM 4118 O O . PHE B 1 70 ? 7.102 -16.156 -11.234 1 95.81 70 PHE B O 1
ATOM 4125 N N . TYR B 1 71 ? 8.008 -14.109 -10.914 1 96.88 71 TYR B N 1
ATOM 4126 C CA . TYR B 1 71 ? 6.832 -13.578 -10.234 1 96.88 71 TYR B CA 1
ATOM 4127 C C . TYR B 1 71 ? 6.348 -12.297 -10.906 1 96.88 71 TYR B C 1
ATOM 4129 O O . TYR B 1 71 ? 7.086 -11.68 -11.68 1 96.88 71 TYR B O 1
ATOM 4137 N N . TYR B 1 72 ? 5.117 -12.031 -10.719 1 93.94 72 TYR B N 1
ATOM 4138 C CA . TYR B 1 72 ? 4.586 -10.727 -11.109 1 93.94 72 TYR B CA 1
ATOM 4139 C C . TYR B 1 72 ? 3.531 -10.25 -10.117 1 93.94 72 TYR B C 1
ATOM 4141 O O . TYR B 1 72 ? 2.801 -11.055 -9.547 1 93.94 72 TYR B O 1
ATOM 4149 N N . LEU B 1 73 ? 3.508 -8.953 -9.938 1 95.88 73 LEU B N 1
ATOM 4150 C CA . LEU B 1 73 ? 2.447 -8.258 -9.219 1 95.88 73 LEU B CA 1
ATOM 4151 C C . LEU B 1 73 ? 1.386 -7.734 -10.18 1 95.88 73 LEU B C 1
ATOM 4153 O O . LEU B 1 73 ? 1.632 -6.785 -10.922 1 95.88 73 LEU B O 1
ATOM 4157 N N . GLY B 1 74 ? 0.195 -8.352 -10.109 1 93 74 GLY B N 1
ATOM 4158 C CA . GLY B 1 74 ? -0.784 -8.188 -11.172 1 93 74 GLY B CA 1
ATOM 4159 C C . GLY B 1 74 ? -1.723 -7.02 -10.945 1 93 74 GLY B C 1
ATOM 4160 O O . GLY B 1 74 ? -2.666 -6.816 -11.719 1 93 74 GLY B O 1
ATOM 4161 N N . TRP B 1 75 ? -1.507 -6.152 -10.023 1 91.31 75 TRP B N 1
ATOM 4162 C CA . TRP B 1 75 ? -2.482 -5.168 -9.562 1 91.31 75 TRP B CA 1
ATOM 4163 C C . TRP B 1 75 ? -2.789 -4.152 -10.656 1 91.31 75 TRP B C 1
ATOM 4165 O O . TRP B 1 75 ? -3.939 -3.744 -10.828 1 91.31 75 TRP B O 1
ATOM 4175 N N . ASP B 1 76 ? -1.794 -3.721 -11.289 1 77 76 ASP B N 1
ATOM 4176 C CA . ASP B 1 76 ? -1.991 -2.713 -12.32 1 77 76 ASP B CA 1
ATOM 4177 C C . ASP B 1 76 ? -1.984 -3.346 -13.711 1 77 76 ASP B C 1
ATOM 4179 O O . ASP B 1 76 ? -1.964 -2.639 -14.719 1 77 76 ASP B O 1
ATOM 4183 N N . TYR B 1 77 ? -1.915 -4.711 -13.5 1 60.97 77 TYR B N 1
ATOM 4184 C CA . TYR B 1 77 ? -1.74 -5.426 -14.758 1 60.97 77 TYR B CA 1
ATOM 4185 C C . TYR B 1 77 ? -3.072 -5.957 -15.273 1 60.97 77 TYR B C 1
ATOM 4187 O O . TYR B 1 77 ? -3.941 -6.34 -14.484 1 60.97 77 TYR B O 1
ATOM 4195 N N . GLN B 1 78 ? -3.492 -5.648 -16.484 1 51.88 78 GLN B N 1
ATOM 4196 C CA . GLN B 1 78 ? -4.664 -6.289 -17.078 1 51.88 78 GLN B CA 1
ATOM 4197 C C . GLN B 1 78 ? -4.426 -7.781 -17.281 1 51.88 78 GLN B C 1
ATOM 4199 O O . GLN B 1 78 ? -3.328 -8.195 -17.672 1 51.88 78 GLN B O 1
ATOM 4204 N N . GLY B 1 79 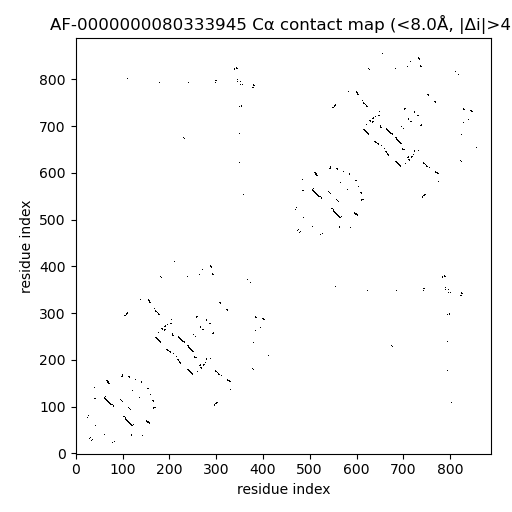? -5.055 -8.812 -16.828 1 47 79 GLY B N 1
ATOM 4205 C CA . GLY B 1 79 ? -5.066 -10.258 -16.656 1 47 79 GLY B CA 1
ATOM 4206 C C . GLY B 1 79 ? -4.281 -10.984 -17.719 1 47 79 GLY B C 1
ATOM 4207 O O . GLY B 1 79 ? -4.207 -10.531 -18.875 1 47 79 GLY B O 1
ATOM 4208 N N . PHE B 1 80 ? -3.469 -12 -17.453 1 47.41 80 PHE B N 1
ATOM 4209 C CA . PHE B 1 80 ? -2.615 -12.844 -18.281 1 47.41 80 PHE B CA 1
ATOM 4210 C C . PHE B 1 80 ? -3.441 -13.602 -19.328 1 47.41 80 PHE B C 1
ATOM 4212 O O . PHE B 1 80 ? -2.934 -13.953 -20.391 1 47.41 80 PHE B O 1
ATOM 4219 N N . ALA B 1 81 ? -4.812 -13.891 -19.281 1 43.34 81 ALA B N 1
ATOM 4220 C CA . ALA B 1 81 ? -5.582 -14.836 -20.094 1 43.34 81 ALA B CA 1
ATOM 4221 C C . ALA B 1 81 ? -5.785 -14.312 -21.516 1 43.34 81 ALA B C 1
ATOM 4223 O O . ALA B 1 81 ? -5.84 -15.094 -22.469 1 43.34 81 ALA B O 1
ATOM 4224 N N . ALA B 1 82 ? -6.129 -13.094 -21.766 1 36.62 82 ALA B N 1
ATOM 4225 C CA . ALA B 1 82 ? -6.863 -12.719 -22.969 1 36.62 82 ALA B CA 1
ATOM 4226 C C . ALA B 1 82 ? -6.004 -12.922 -24.219 1 36.62 82 ALA B C 1
ATOM 4228 O O . ALA B 1 82 ? -6.531 -13.156 -25.312 1 36.62 82 ALA B O 1
ATOM 4229 N N . GLN B 1 83 ? -4.703 -12.57 -24.234 1 38.47 83 GLN B N 1
ATOM 4230 C CA . GLN B 1 83 ? -4.082 -12.32 -25.531 1 38.47 83 GLN B CA 1
ATOM 4231 C C . GLN B 1 83 ? -3.553 -13.609 -26.156 1 38.47 83 GLN B C 1
ATOM 4233 O O . GLN B 1 83 ? -3.01 -13.594 -27.25 1 38.47 83 GLN B O 1
ATOM 4238 N N . GLU B 1 84 ? -3.637 -14.664 -25.5 1 40.84 84 GLU B N 1
ATOM 4239 C CA . GLU B 1 84 ? -3.166 -15.836 -26.234 1 40.84 84 GLU B CA 1
ATOM 4240 C C . GLU B 1 84 ? -3.855 -15.953 -27.578 1 40.84 84 GLU B C 1
ATOM 4242 O O . GLU B 1 84 ? -3.242 -16.391 -28.562 1 40.84 84 GLU B O 1
ATOM 4247 N N . ASP B 1 85 ? -5.152 -15.562 -27.625 1 38.09 85 ASP B N 1
ATOM 4248 C CA . ASP B 1 85 ? -5.863 -15.875 -28.859 1 38.09 85 ASP B CA 1
ATOM 4249 C C . ASP B 1 85 ? -5.594 -14.82 -29.938 1 38.09 85 ASP B C 1
ATOM 4251 O O . ASP B 1 85 ? -5.82 -15.07 -31.125 1 38.09 85 ASP B O 1
ATOM 4255 N N . SER B 1 86 ? -5.441 -13.57 -29.531 1 34.62 86 SER B N 1
ATOM 4256 C CA . SER B 1 86 ? -5.547 -12.594 -30.609 1 34.62 86 SER B CA 1
ATOM 4257 C C . SER B 1 86 ? -4.203 -12.391 -31.312 1 34.62 86 SER B C 1
ATOM 4259 O O . SER B 1 86 ? -4.105 -11.633 -32.281 1 34.62 86 SER B O 1
ATOM 4261 N N . VAL B 1 87 ? -3.084 -12.492 -30.594 1 33.28 87 VAL B N 1
ATOM 4262 C CA . VAL B 1 87 ? -1.94 -12.117 -31.406 1 33.28 87 VAL B CA 1
ATOM 4263 C C . VAL B 1 87 ? -1.733 -13.148 -32.531 1 33.28 87 VAL B C 1
ATOM 4265 O O . VAL B 1 87 ? -1.334 -14.281 -32.25 1 33.28 87 VAL B O 1
ATOM 4268 N N . ASP B 1 88 ? -2.436 -13.188 -33.469 1 33.22 88 ASP B N 1
ATOM 4269 C CA . ASP B 1 88 ? -2.123 -13.75 -34.781 1 33.22 88 ASP B CA 1
ATOM 4270 C C . ASP B 1 88 ? -0.738 -13.305 -35.25 1 33.22 88 ASP B C 1
ATOM 4272 O O . ASP B 1 88 ? -0.425 -13.391 -36.438 1 33.22 88 ASP B O 1
ATOM 4276 N N . THR B 1 89 ? -0.12 -12.219 -34.656 1 33.25 89 THR B N 1
ATOM 4277 C CA . THR B 1 89 ? 1.062 -11.859 -35.438 1 33.25 89 THR B CA 1
ATOM 4278 C C . THR B 1 89 ? 1.938 -13.086 -35.688 1 33.25 89 THR B C 1
ATOM 4280 O O . THR B 1 89 ? 1.984 -14 -34.844 1 33.25 89 THR B O 1
ATOM 4283 N N . ILE B 1 90 ? 2.547 -13.188 -36.938 1 32.97 90 ILE B N 1
ATOM 4284 C CA . ILE B 1 90 ? 3.391 -14.047 -37.75 1 32.97 90 ILE B CA 1
ATOM 4285 C C . ILE B 1 90 ? 4.574 -14.547 -36.938 1 32.97 90 ILE B C 1
ATOM 4287 O O . ILE B 1 90 ? 5.414 -15.297 -37.438 1 32.97 90 ILE B O 1
ATOM 4291 N N . ALA B 1 91 ? 5.027 -13.719 -35.906 1 35.56 91 ALA B N 1
ATOM 4292 C CA . ALA B 1 91 ? 6.285 -14.312 -35.5 1 35.56 91 ALA B CA 1
ATOM 4293 C C . ALA B 1 91 ? 6.062 -15.711 -34.906 1 35.56 91 ALA B C 1
ATOM 4295 O O . ALA B 1 91 ? 5.059 -15.961 -34.25 1 35.56 91 ALA B O 1
ATOM 4296 N N . GLU B 1 92 ? 6.754 -16.719 -35.406 1 36.28 92 GLU B N 1
ATOM 4297 C CA . GLU B 1 92 ? 6.734 -18.141 -35.062 1 36.28 92 GLU B CA 1
ATOM 4298 C C . GLU B 1 92 ? 6.559 -18.359 -33.562 1 36.28 92 GLU B C 1
ATOM 4300 O O . GLU B 1 92 ? 7.254 -17.734 -32.75 1 36.28 92 GLU B O 1
ATOM 4305 N N . LYS B 1 93 ? 5.402 -18.641 -33.094 1 44.22 93 LYS B N 1
ATOM 4306 C CA . LYS B 1 93 ? 5.137 -19.188 -31.781 1 44.22 93 LYS B CA 1
ATOM 4307 C C . LYS B 1 93 ? 6.332 -19.984 -31.266 1 44.22 93 LYS B C 1
ATOM 4309 O O . LYS B 1 93 ? 6.867 -20.844 -31.969 1 44.22 93 LYS B O 1
ATOM 4314 N N . PRO B 1 94 ? 7.078 -19.359 -30.234 1 49.28 94 PRO B N 1
ATOM 4315 C CA . PRO B 1 94 ? 8.102 -20.281 -29.75 1 49.28 94 PRO B CA 1
ATOM 4316 C C . PRO B 1 94 ? 7.617 -21.734 -29.703 1 49.28 94 PRO B C 1
ATOM 4318 O O . PRO B 1 94 ? 6.438 -21.984 -29.453 1 49.28 94 PRO B O 1
ATOM 4321 N N . GLN B 1 95 ? 8.305 -22.547 -30.344 1 56.06 95 GLN B N 1
ATOM 4322 C CA . GLN B 1 95 ? 8.094 -23.984 -30.234 1 56.06 95 GLN B CA 1
ATOM 4323 C C . GLN B 1 95 ? 8.086 -24.438 -28.766 1 56.06 95 GLN B C 1
ATOM 4325 O O . GLN B 1 95 ? 8.984 -24.078 -28 1 56.06 95 GLN B O 1
ATOM 4330 N N . ASN B 1 96 ? 7.043 -24.859 -28.031 1 68.25 96 ASN B N 1
ATOM 4331 C CA . ASN B 1 96 ? 6.867 -25.562 -26.766 1 68.25 96 ASN B CA 1
ATOM 4332 C C . ASN B 1 96 ? 6.617 -24.594 -25.609 1 68.25 96 ASN B C 1
ATOM 4334 O O . ASN B 1 96 ? 7.188 -24.75 -24.531 1 68.25 96 ASN B O 1
ATOM 4338 N N . TYR B 1 97 ? 6 -23.5 -25.875 1 78.69 97 TYR B N 1
ATOM 4339 C CA . TYR B 1 97 ? 5.645 -22.562 -24.812 1 78.69 97 TYR B CA 1
ATOM 4340 C C . TYR B 1 97 ? 4.402 -23.031 -24.062 1 78.69 97 TYR B C 1
ATOM 4342 O O . TYR B 1 97 ? 3.322 -23.156 -24.641 1 78.69 97 TYR B O 1
ATOM 4350 N N . ASN B 1 98 ? 4.648 -23.359 -22.688 1 85 98 ASN B N 1
ATOM 4351 C CA . ASN B 1 98 ? 3.553 -23.719 -21.797 1 85 98 ASN B CA 1
ATOM 4352 C C . ASN B 1 98 ? 3.654 -23 -20.469 1 85 98 ASN B C 1
ATOM 4354 O O . ASN B 1 98 ? 4.734 -22.906 -19.875 1 85 98 ASN B O 1
ATOM 4358 N N . ARG B 1 99 ? 2.525 -22.5 -20.062 1 87 99 ARG B N 1
ATOM 4359 C CA . ARG B 1 99 ? 2.457 -21.828 -18.766 1 87 99 ARG B CA 1
ATOM 4360 C C . ARG B 1 99 ? 1.804 -22.734 -17.734 1 87 99 ARG B C 1
ATOM 4362 O O . ARG B 1 99 ? 0.83 -23.422 -18.016 1 87 99 ARG B O 1
ATOM 4369 N N . CYS B 1 100 ? 2.307 -22.594 -16.562 1 88.31 100 CYS B N 1
ATOM 4370 C CA . CYS B 1 100 ? 1.825 -23.438 -15.477 1 88.31 100 CYS B CA 1
ATOM 4371 C C . CYS B 1 100 ? 0.43 -23.016 -15.031 1 88.31 100 CYS B C 1
ATOM 4373 O O . CYS B 1 100 ? -0.444 -23.875 -14.836 1 88.31 100 CYS B O 1
ATOM 4375 N N . GLY B 1 101 ? 0.256 -21.719 -14.789 1 82.12 101 GLY B N 1
ATOM 4376 C CA . GLY B 1 101 ? -1.029 -21.234 -14.305 1 82.12 101 GLY B CA 1
ATOM 4377 C C . GLY B 1 101 ? -1.488 -19.969 -14.984 1 82.12 101 GLY B C 1
ATOM 4378 O O . GLY B 1 101 ? -0.678 -19.078 -15.273 1 82.12 101 GLY B O 1
ATOM 4379 N N . ARG B 1 102 ? -2.816 -19.938 -15.344 1 79.38 102 ARG B N 1
ATOM 4380 C CA . ARG B 1 102 ? -3.428 -18.719 -15.844 1 79.38 102 ARG B CA 1
ATOM 4381 C C . ARG B 1 102 ? -4.027 -17.906 -14.703 1 79.38 102 ARG B C 1
ATOM 4383 O O . ARG B 1 102 ? -4.586 -18.469 -13.758 1 79.38 102 ARG B O 1
ATOM 4390 N N . THR B 1 103 ? -3.609 -16.672 -14.641 1 87.31 103 THR B N 1
ATOM 4391 C CA . THR B 1 103 ? -4.176 -15.781 -13.641 1 87.31 103 THR B CA 1
ATOM 4392 C C . THR B 1 103 ? -5.039 -14.703 -14.297 1 87.31 103 THR B C 1
ATOM 4394 O O . THR B 1 103 ? -4.723 -14.234 -15.391 1 87.31 103 THR B O 1
ATOM 4397 N N . ASP B 1 104 ? -6.133 -14.453 -13.695 1 86.69 104 ASP B N 1
ATOM 4398 C CA . ASP B 1 104 ? -7.027 -13.398 -14.164 1 86.69 104 ASP B CA 1
ATOM 4399 C C . ASP B 1 104 ? -6.418 -12.016 -13.953 1 86.69 104 ASP B C 1
ATOM 4401 O O . ASP B 1 104 ? -5.398 -11.883 -13.266 1 86.69 104 ASP B O 1
ATOM 4405 N N . LYS B 1 105 ? -7.133 -11.094 -14.555 1 85.88 105 LYS B N 1
ATOM 4406 C CA . LYS B 1 105 ? -6.75 -9.695 -14.359 1 85.88 105 LYS B CA 1
ATOM 4407 C C . LYS B 1 105 ? -6.707 -9.336 -12.883 1 85.88 105 LYS B C 1
ATOM 4409 O O . LYS B 1 105 ? -7.602 -9.711 -12.117 1 85.88 105 LYS B O 1
ATOM 4414 N N . GLY B 1 106 ? -5.566 -8.656 -12.523 1 91.81 106 GLY B N 1
ATOM 4415 C CA . GLY B 1 106 ? -5.449 -8.156 -11.156 1 91.81 106 GLY B CA 1
ATOM 4416 C C . GLY B 1 106 ? -4.824 -9.164 -10.211 1 91.81 106 GLY B C 1
ATOM 4417 O O . GLY B 1 106 ? -4.406 -8.805 -9.109 1 91.81 106 GLY B O 1
ATOM 4418 N N . VAL B 1 107 ? -4.789 -10.391 -10.664 1 95.38 107 VAL B N 1
ATOM 4419 C CA . VAL B 1 107 ? -4.266 -11.453 -9.812 1 95.38 107 VAL B CA 1
ATOM 4420 C C . VAL B 1 107 ? -2.748 -11.531 -9.953 1 95.38 107 VAL B C 1
ATOM 4422 O O . VAL B 1 107 ? -2.217 -11.406 -11.062 1 95.38 107 VAL B O 1
ATOM 4425 N N . SER B 1 108 ? -2.049 -11.727 -8.828 1 96.88 108 SER B N 1
ATOM 4426 C CA . SER B 1 108 ? -0.594 -11.836 -8.812 1 96.88 108 SER B CA 1
ATOM 4427 C C . SER B 1 108 ? -0.15 -13.297 -8.82 1 96.88 108 SER B C 1
ATOM 4429 O O . SER B 1 108 ? -0.957 -14.195 -8.586 1 96.88 108 SER B O 1
ATOM 4431 N N . ALA B 1 109 ? 1.111 -13.461 -9.156 1 97.12 109 ALA B N 1
ATOM 4432 C CA . ALA B 1 109 ? 1.739 -14.773 -9.047 1 97.12 109 ALA B CA 1
ATOM 4433 C C . ALA B 1 109 ? 3.162 -14.656 -8.508 1 97.12 109 ALA B C 1
ATOM 4435 O O . ALA B 1 109 ? 3.977 -13.898 -9.047 1 97.12 109 ALA B O 1
ATOM 4436 N N . PHE B 1 110 ? 3.406 -15.383 -7.434 1 98.25 110 PHE B N 1
ATOM 4437 C CA . PHE B 1 110 ? 4.75 -15.445 -6.871 1 98.25 110 PHE B CA 1
ATOM 4438 C C . PHE B 1 110 ? 5.551 -16.578 -7.504 1 98.25 110 PHE B C 1
ATOM 4440 O O . PHE B 1 110 ? 6.77 -16.469 -7.672 1 98.25 110 PHE B O 1
ATOM 4447 N N . HIS B 1 111 ? 4.859 -17.578 -7.816 1 97 111 HIS B N 1
ATOM 4448 C CA . HIS B 1 111 ? 5.488 -18.766 -8.398 1 97 111 HIS B CA 1
ATOM 4449 C C . HIS B 1 111 ? 4.824 -19.141 -9.719 1 97 111 HIS B C 1
ATOM 4451 O O . HIS B 1 111 ? 4.227 -20.219 -9.836 1 97 111 HIS B O 1
ATOM 4457 N N . GLN B 1 112 ? 5.07 -18.328 -10.711 1 94.81 112 GLN B N 1
ATOM 4458 C CA . GLN B 1 112 ? 4.695 -18.719 -12.07 1 94.81 112 GLN B CA 1
ATOM 4459 C C . GLN B 1 112 ? 5.852 -19.391 -12.789 1 94.81 112 GLN B C 1
ATOM 4461 O O . GLN B 1 112 ? 7.02 -19.094 -12.531 1 94.81 112 GLN B O 1
ATOM 4466 N N . VAL B 1 113 ? 5.496 -20.406 -13.594 1 95.81 113 VAL B N 1
ATOM 4467 C CA . VAL B 1 113 ? 6.523 -21.156 -14.32 1 95.81 113 VAL B CA 1
ATOM 4468 C C . VAL B 1 113 ? 6.082 -21.359 -15.766 1 95.81 113 VAL B C 1
ATOM 4470 O O . VAL B 1 113 ? 4.918 -21.672 -16.031 1 95.81 113 VAL B O 1
ATOM 4473 N N . ILE B 1 114 ? 7.047 -21.156 -16.688 1 92.62 114 ILE B N 1
ATOM 4474 C CA . ILE B 1 114 ? 6.789 -21.469 -18.094 1 92.62 114 ILE B CA 1
ATOM 4475 C C . ILE B 1 114 ? 7.859 -22.422 -18.609 1 92.62 114 ILE B C 1
ATOM 4477 O O . ILE B 1 114 ? 8.984 -22.438 -18.109 1 92.62 114 ILE B O 1
ATOM 4481 N N . SER B 1 115 ? 7.469 -23.297 -19.484 1 92.19 115 SER B N 1
ATOM 4482 C CA . SER B 1 115 ? 8.414 -24.078 -20.266 1 92.19 115 SER B CA 1
ATOM 4483 C C . SER B 1 115 ? 8.617 -23.484 -21.656 1 92.19 115 SER B C 1
ATOM 4485 O O . SER B 1 115 ? 7.656 -23.094 -22.312 1 92.19 115 SER B O 1
ATOM 4487 N N . LEU B 1 116 ? 9.883 -23.375 -22.062 1 89.31 116 LEU B N 1
ATOM 4488 C CA . LEU B 1 116 ? 10.156 -22.781 -23.359 1 89.31 116 LEU B CA 1
ATOM 4489 C C . LEU B 1 116 ? 11.547 -23.172 -23.859 1 89.31 116 LEU B C 1
ATOM 4491 O O . LEU B 1 116 ? 12.43 -23.5 -23.047 1 89.31 116 LEU B O 1
ATOM 4495 N N . ASP B 1 117 ? 11.672 -23.188 -25.172 1 88.31 117 ASP B N 1
ATOM 4496 C CA . ASP B 1 117 ? 12.984 -23.359 -25.781 1 88.31 117 ASP B CA 1
ATOM 4497 C C . ASP B 1 117 ? 13.758 -22.047 -25.828 1 88.31 117 ASP B C 1
ATOM 4499 O O . ASP B 1 117 ? 13.219 -21.016 -26.25 1 88.31 117 ASP B O 1
ATOM 4503 N N . VAL B 1 118 ? 15.039 -22.172 -25.391 1 87.75 118 VAL B N 1
ATOM 4504 C CA . VAL B 1 118 ? 15.875 -20.969 -25.391 1 87.75 118 VAL B CA 1
ATOM 4505 C C . VAL B 1 118 ? 17.219 -21.281 -26.047 1 87.75 118 VAL B C 1
ATOM 4507 O O . VAL B 1 118 ? 17.578 -22.453 -26.219 1 87.75 118 VAL B O 1
ATOM 4510 N N . ARG B 1 119 ? 17.875 -20.234 -26.375 1 87.31 119 ARG B N 1
ATOM 4511 C CA . ARG B 1 119 ? 19.234 -20.375 -26.875 1 87.31 119 ARG B CA 1
ATOM 4512 C C . ARG B 1 119 ? 20.156 -20.938 -25.797 1 87.31 119 ARG B C 1
ATOM 4514 O O . ARG B 1 119 ? 20.016 -20.578 -24.625 1 87.31 119 ARG B O 1
ATOM 4521 N N . SER B 1 120 ? 21.109 -21.797 -26.25 1 91.69 120 SER B N 1
ATOM 4522 C CA . SER B 1 120 ? 22.094 -22.359 -25.328 1 91.69 120 SER B CA 1
ATOM 4523 C C . SER B 1 120 ? 23.516 -22.141 -25.859 1 91.69 120 SER B C 1
ATOM 4525 O O . SER B 1 120 ? 23.734 -22.141 -27.062 1 91.69 120 SER B O 1
ATOM 4527 N N . LYS B 1 121 ? 24.438 -22 -24.922 1 91.75 121 LYS B N 1
ATOM 4528 C CA . LYS B 1 121 ? 25.859 -21.891 -25.266 1 91.75 121 LYS B CA 1
ATOM 4529 C C . LYS B 1 121 ? 26.422 -23.25 -25.672 1 91.75 121 LYS B C 1
ATOM 4531 O O . LYS B 1 121 ? 27.453 -23.312 -26.359 1 91.75 121 LYS B O 1
ATOM 4536 N N . PHE B 1 122 ? 25.812 -24.281 -25.312 1 94.12 122 PHE B N 1
ATOM 4537 C CA . PHE B 1 122 ? 26.422 -25.609 -25.422 1 94.12 122 PHE B CA 1
ATOM 4538 C C . PHE B 1 122 ? 25.594 -26.531 -26.297 1 94.12 122 PHE B C 1
ATOM 4540 O O . PHE B 1 122 ? 24.359 -26.406 -26.344 1 94.12 122 PHE B O 1
ATOM 4547 N N . PRO B 1 123 ? 26.266 -27.422 -26.969 1 93.44 123 PRO B N 1
ATOM 4548 C CA . PRO B 1 123 ? 25.516 -28.422 -27.734 1 93.44 123 PRO B CA 1
ATOM 4549 C C . PRO B 1 123 ? 24.688 -29.359 -26.859 1 93.44 123 PRO B C 1
ATOM 4551 O O . PRO B 1 123 ? 25 -29.531 -25.688 1 93.44 123 PRO B O 1
ATOM 4554 N N . PRO B 1 124 ? 23.656 -29.938 -27.422 1 90.56 124 PRO B N 1
ATOM 4555 C CA . PRO B 1 124 ? 22.703 -30.734 -26.656 1 90.56 124 PRO B CA 1
ATOM 4556 C C . PRO B 1 124 ? 23.375 -31.812 -25.797 1 90.56 124 PRO B C 1
ATOM 4558 O O . PRO B 1 124 ? 22.984 -32.031 -24.656 1 90.56 124 PRO B O 1
ATOM 4561 N N . GLU B 1 125 ? 24.484 -32.406 -26.266 1 91.81 125 GLU B N 1
ATOM 4562 C CA . GLU B 1 125 ? 25.125 -33.531 -25.594 1 91.81 125 GLU B CA 1
ATOM 4563 C C . GLU B 1 125 ? 25.891 -33.062 -24.359 1 91.81 125 GLU B C 1
ATOM 4565 O O . GLU B 1 125 ? 26.188 -33.875 -23.469 1 91.81 125 GLU B O 1
ATOM 4570 N N . GLU B 1 126 ? 26.078 -31.781 -24.234 1 94.81 126 GLU B N 1
ATOM 4571 C CA . GLU B 1 126 ? 26.922 -31.266 -23.172 1 94.81 126 GLU B CA 1
ATOM 4572 C C . GLU B 1 126 ? 26.125 -30.344 -22.25 1 94.81 126 GLU B C 1
ATOM 4574 O O . GLU B 1 126 ? 26.656 -29.844 -21.25 1 94.81 126 GLU B O 1
ATOM 4579 N N . GLN B 1 127 ? 24.922 -30.188 -22.438 1 93.5 127 GLN B N 1
ATOM 4580 C CA . GLN B 1 127 ? 24.141 -29.141 -21.797 1 93.5 127 GLN B CA 1
ATOM 4581 C C . GLN B 1 127 ? 23.859 -29.484 -20.344 1 93.5 127 GLN B C 1
ATOM 4583 O O . GLN B 1 127 ? 23.641 -28.578 -19.516 1 93.5 127 GLN B O 1
ATOM 4588 N N . LEU B 1 128 ? 23.891 -30.719 -20 1 93.12 128 LEU B N 1
ATOM 4589 C CA . LEU B 1 128 ? 23.469 -31.125 -18.656 1 93.12 128 LEU B CA 1
ATOM 4590 C C . LEU B 1 128 ? 24.672 -31.328 -17.75 1 93.12 128 LEU B C 1
ATOM 4592 O O . LEU B 1 128 ? 24.531 -31.641 -16.578 1 93.12 128 LEU B O 1
ATOM 4596 N N . LEU B 1 129 ? 25.891 -31.094 -18.359 1 94.56 129 LEU B N 1
ATOM 4597 C CA . LEU B 1 129 ? 27.094 -31.125 -17.531 1 94.56 129 LEU B CA 1
ATOM 4598 C C . LEU B 1 129 ? 27.109 -29.969 -16.547 1 94.56 129 LEU B C 1
ATOM 4600 O O . LEU B 1 129 ? 26.812 -28.828 -16.922 1 94.56 129 LEU B O 1
ATOM 4604 N N . ASP B 1 130 ? 27.469 -30.219 -15.328 1 93.75 130 ASP B N 1
ATOM 4605 C CA . ASP B 1 130 ? 27.422 -29.25 -14.25 1 93.75 130 ASP B CA 1
ATOM 4606 C C . ASP B 1 130 ? 28.219 -27.984 -14.617 1 93.75 130 ASP B C 1
ATOM 4608 O O . ASP B 1 130 ? 27.75 -26.875 -14.367 1 93.75 130 ASP B O 1
ATOM 4612 N N . GLU B 1 131 ? 29.359 -28.172 -15.102 1 95.25 131 GLU B N 1
ATOM 4613 C CA . GLU B 1 131 ? 30.203 -27.047 -15.453 1 95.25 131 GLU B CA 1
ATOM 4614 C C . GLU B 1 131 ? 29.562 -26.172 -16.531 1 95.25 131 GLU B C 1
ATOM 4616 O O . GLU B 1 131 ? 29.688 -24.953 -16.516 1 95.25 131 GLU B O 1
ATOM 4621 N N . ASN B 1 132 ? 28.906 -26.891 -17.469 1 95.38 132 ASN B N 1
ATOM 4622 C CA . ASN B 1 132 ? 28.281 -26.156 -18.578 1 95.38 132 ASN B CA 1
ATOM 4623 C C . ASN B 1 132 ? 27 -25.453 -18.125 1 95.38 132 ASN B C 1
ATOM 4625 O O . ASN B 1 132 ? 26.672 -24.375 -18.625 1 95.38 132 ASN B O 1
ATOM 4629 N N . VAL B 1 133 ? 26.297 -26.109 -17.203 1 95.38 133 VAL B N 1
ATOM 4630 C CA . VAL B 1 133 ? 25.125 -25.469 -16.625 1 95.38 133 VAL B CA 1
ATOM 4631 C C . VAL B 1 133 ? 25.547 -24.188 -15.898 1 95.38 133 VAL B C 1
ATOM 4633 O O . VAL B 1 133 ? 24.906 -23.141 -16.031 1 95.38 133 VAL B O 1
ATOM 4636 N N . ALA B 1 134 ? 26.609 -24.203 -15.172 1 94.12 134 ALA B N 1
ATOM 4637 C CA . ALA B 1 134 ? 27.125 -23.062 -14.422 1 94.12 134 ALA B CA 1
ATOM 4638 C C . ALA B 1 134 ? 27.594 -21.953 -15.367 1 94.12 134 ALA B C 1
ATOM 4640 O O . ALA B 1 134 ? 27.5 -20.766 -15.039 1 94.12 134 ALA B O 1
ATOM 4641 N N . ALA B 1 135 ? 28.062 -22.344 -16.516 1 95 135 ALA B N 1
ATOM 4642 C CA . ALA B 1 135 ? 28.641 -21.391 -17.453 1 95 135 ALA B CA 1
ATOM 4643 C C . ALA B 1 135 ? 27.609 -20.938 -18.484 1 95 135 ALA B C 1
ATOM 4645 O O . ALA B 1 135 ? 27.938 -20.156 -19.391 1 95 135 ALA B O 1
ATOM 4646 N N . GLU B 1 136 ? 26.438 -21.438 -18.391 1 95.25 136 GLU B N 1
ATOM 4647 C CA . GLU B 1 136 ? 25.375 -21.125 -19.344 1 95.25 136 GLU B CA 1
ATOM 4648 C C . GLU B 1 136 ? 25 -19.641 -19.281 1 95.25 136 GLU B C 1
ATOM 4650 O O . GLU B 1 136 ? 25.391 -18.938 -18.359 1 95.25 136 GLU B O 1
ATOM 4655 N N . LEU B 1 137 ? 24.203 -19.219 -20.281 1 92.5 137 LEU B N 1
ATOM 4656 C CA . LEU B 1 137 ? 23.656 -17.859 -20.312 1 92.5 137 LEU B CA 1
ATOM 4657 C C . LEU B 1 137 ? 22.844 -17.578 -19.062 1 92.5 137 LEU B C 1
ATOM 4659 O O . LEU B 1 137 ? 22.141 -18.453 -18.562 1 92.5 137 LEU B O 1
ATOM 4663 N N . ASP B 1 138 ? 22.938 -16.344 -18.594 1 93.38 138 ASP B N 1
ATOM 4664 C CA . ASP B 1 138 ? 22.125 -15.922 -17.453 1 93.38 138 ASP B CA 1
ATOM 4665 C C . ASP B 1 138 ? 20.75 -15.461 -17.906 1 93.38 138 ASP B C 1
ATOM 4667 O O . ASP B 1 138 ? 20.469 -14.266 -17.984 1 93.38 138 ASP B O 1
ATOM 4671 N N . TYR B 1 139 ? 19.906 -16.422 -18.109 1 93.62 139 TYR B N 1
ATOM 4672 C CA . TYR B 1 139 ? 18.594 -16.156 -18.656 1 93.62 139 TYR B CA 1
ATOM 4673 C C . TYR B 1 139 ? 17.828 -15.156 -17.797 1 93.62 139 TYR B C 1
ATOM 4675 O O . TYR B 1 139 ? 17.188 -14.242 -18.328 1 93.62 139 TYR B O 1
ATOM 4683 N N . CYS B 1 140 ? 17.875 -15.305 -16.516 1 95.44 140 CYS B N 1
ATOM 4684 C CA . CYS B 1 140 ? 17.125 -14.445 -15.609 1 95.44 140 CYS B CA 1
ATOM 4685 C C . CYS B 1 140 ? 17.625 -13.008 -15.672 1 95.44 140 CYS B C 1
ATOM 4687 O O . CYS B 1 140 ? 16.828 -12.07 -15.789 1 95.44 140 CYS B O 1
ATOM 4689 N N . ALA B 1 141 ? 18.906 -12.844 -15.609 1 93.62 141 ALA B N 1
ATOM 4690 C CA . ALA B 1 141 ? 19.469 -11.5 -15.68 1 93.62 141 ALA B CA 1
ATOM 4691 C C . ALA B 1 141 ? 19.125 -10.828 -17 1 93.62 141 ALA B C 1
ATOM 4693 O O . ALA B 1 141 ? 18.766 -9.641 -17.031 1 93.62 141 ALA B O 1
ATOM 4694 N N . MET B 1 142 ? 19.234 -11.633 -18.078 1 90.06 142 MET B N 1
ATOM 4695 C CA . MET B 1 142 ? 18.938 -11.109 -19.406 1 90.06 142 MET B CA 1
ATOM 4696 C C . MET B 1 142 ? 17.484 -10.625 -19.5 1 90.06 142 MET B C 1
ATOM 4698 O O . MET B 1 142 ? 17.219 -9.555 -20.047 1 90.06 142 MET B O 1
ATOM 4702 N N . LEU B 1 143 ? 16.609 -11.328 -18.953 1 90.62 143 LEU B N 1
ATOM 4703 C CA . LEU B 1 143 ? 15.195 -10.984 -19.016 1 90.62 143 LEU B CA 1
ATOM 4704 C C . LEU B 1 143 ? 14.883 -9.828 -18.062 1 90.62 143 LEU B C 1
ATOM 4706 O O . LEU B 1 143 ? 14.117 -8.93 -18.406 1 90.62 143 LEU B O 1
ATOM 4710 N N . ASN B 1 144 ? 15.461 -9.828 -16.875 1 92.56 144 ASN B N 1
ATOM 4711 C CA . ASN B 1 144 ? 15.18 -8.82 -15.852 1 92.56 144 ASN B CA 1
ATOM 4712 C C . ASN B 1 144 ? 15.648 -7.438 -16.281 1 92.56 144 ASN B C 1
ATOM 4714 O O . ASN B 1 144 ? 15.164 -6.426 -15.773 1 92.56 144 ASN B O 1
ATOM 4718 N N . ARG B 1 145 ? 16.5 -7.379 -17.219 1 87.25 145 ARG B N 1
ATOM 4719 C CA . ARG B 1 145 ? 16.969 -6.098 -17.734 1 87.25 145 ARG B CA 1
ATOM 4720 C C . ARG B 1 145 ? 15.867 -5.379 -18.5 1 87.25 145 ARG B C 1
ATOM 4722 O O . ARG B 1 145 ? 15.852 -4.148 -18.578 1 87.25 145 ARG B O 1
ATOM 4729 N N . VAL B 1 146 ? 14.992 -6.152 -19.047 1 84.69 146 VAL B N 1
ATOM 4730 C CA . VAL B 1 146 ? 14.008 -5.539 -19.922 1 84.69 146 VAL B CA 1
ATOM 4731 C C . VAL B 1 146 ? 12.617 -5.629 -19.297 1 84.69 146 VAL B C 1
ATOM 4733 O O . VAL B 1 146 ? 11.672 -5.004 -19.781 1 84.69 146 VAL B O 1
ATOM 4736 N N . LEU B 1 147 ? 12.508 -6.344 -18.234 1 87.38 147 LEU B N 1
ATOM 4737 C CA . LEU B 1 147 ? 11.211 -6.516 -17.594 1 87.38 147 LEU B CA 1
ATOM 4738 C C . LEU B 1 147 ? 10.906 -5.352 -16.672 1 87.38 147 LEU B C 1
ATOM 4740 O O . LEU B 1 147 ? 11.812 -4.797 -16.031 1 87.38 147 LEU B O 1
ATOM 4744 N N . PRO B 1 148 ? 9.625 -4.973 -16.594 1 85.94 148 PRO B N 1
ATOM 4745 C CA . PRO B 1 148 ? 9.266 -3.963 -15.594 1 85.94 148 PRO B CA 1
ATOM 4746 C C . PRO B 1 148 ? 9.508 -4.434 -14.156 1 85.94 148 PRO B C 1
ATOM 4748 O O . PRO B 1 148 ? 9.711 -5.629 -13.922 1 85.94 148 PRO B O 1
ATOM 4751 N N . GLU B 1 149 ? 9.438 -3.533 -13.234 1 87.75 149 GLU B N 1
ATOM 4752 C CA . GLU B 1 149 ? 9.82 -3.803 -11.852 1 87.75 149 GLU B CA 1
ATOM 4753 C C . GLU B 1 149 ? 8.844 -4.77 -11.188 1 87.75 149 GLU B C 1
ATOM 4755 O O . GLU B 1 149 ? 9.188 -5.441 -10.211 1 87.75 149 GLU B O 1
ATOM 4760 N N . GLU B 1 150 ? 7.641 -4.902 -11.727 1 91.94 150 GLU B N 1
ATOM 4761 C CA . GLU B 1 150 ? 6.609 -5.727 -11.102 1 91.94 150 GLU B CA 1
ATOM 4762 C C . GLU B 1 150 ? 6.711 -7.18 -11.57 1 91.94 150 GLU B C 1
ATOM 4764 O O . GLU B 1 150 ? 5.988 -8.047 -11.078 1 91.94 150 GLU B O 1
ATOM 4769 N N . ILE B 1 151 ? 7.562 -7.469 -12.492 1 92.88 151 ILE B N 1
ATOM 4770 C CA . ILE B 1 151 ? 7.797 -8.812 -13.016 1 92.88 151 ILE B CA 1
ATOM 4771 C C . ILE B 1 151 ? 9.289 -9.133 -12.961 1 92.88 151 ILE B C 1
ATOM 4773 O O . ILE B 1 151 ? 10.117 -8.367 -13.469 1 92.88 151 ILE B O 1
ATOM 4777 N N . ARG B 1 152 ? 9.602 -10.219 -12.32 1 95.88 152 ARG B N 1
ATOM 4778 C CA . ARG B 1 152 ? 11.008 -10.594 -12.234 1 95.88 152 ARG B CA 1
ATOM 4779 C C . ARG B 1 152 ? 11.18 -12.109 -12.359 1 95.88 152 ARG B C 1
ATOM 4781 O O . ARG B 1 152 ? 10.398 -12.875 -11.789 1 95.88 152 ARG B O 1
ATOM 4788 N N . CYS B 1 153 ? 12.18 -12.445 -13.156 1 96.5 153 CYS B N 1
ATOM 4789 C CA . CYS B 1 153 ? 12.602 -13.844 -13.234 1 96.5 153 CYS B CA 1
ATOM 4790 C C . CYS B 1 153 ? 13.539 -14.188 -12.078 1 96.5 153 CYS B C 1
ATOM 4792 O O . CYS B 1 153 ? 14.43 -13.414 -11.742 1 96.5 153 CYS B O 1
ATOM 4794 N N . LEU B 1 154 ? 13.359 -15.359 -11.539 1 97.88 154 LEU B N 1
ATOM 4795 C CA . LEU B 1 154 ? 14.086 -15.711 -10.328 1 97.88 154 LEU B CA 1
ATOM 4796 C C . LEU B 1 154 ? 15.078 -16.844 -10.594 1 97.88 154 LEU B C 1
ATOM 4798 O O . LEU B 1 154 ? 16.203 -16.812 -10.094 1 97.88 154 LEU B O 1
ATOM 4802 N N . ALA B 1 155 ? 14.625 -17.781 -11.383 1 98.06 155 ALA B N 1
ATOM 4803 C CA . ALA B 1 155 ? 15.43 -18.984 -11.578 1 98.06 155 ALA B CA 1
ATOM 4804 C C . ALA B 1 155 ? 14.992 -19.75 -12.828 1 98.06 155 ALA B C 1
ATOM 4806 O O . ALA B 1 155 ? 13.93 -19.469 -13.391 1 98.06 155 ALA B O 1
ATOM 4807 N N . TRP B 1 156 ? 15.852 -20.594 -13.281 1 97.06 156 TRP B N 1
ATOM 4808 C CA . TRP B 1 156 ? 15.516 -21.5 -14.375 1 97.06 156 TRP B CA 1
ATOM 4809 C C . TRP B 1 156 ? 16 -22.922 -14.078 1 97.06 156 TRP B C 1
ATOM 4811 O O . TRP B 1 156 ? 16.828 -23.125 -13.195 1 97.06 156 TRP B O 1
ATOM 4821 N N . MET B 1 157 ? 15.383 -23.875 -14.703 1 97.5 157 MET B N 1
ATOM 4822 C CA . MET B 1 157 ? 15.703 -25.281 -14.547 1 97.5 157 MET B CA 1
ATOM 4823 C C . MET B 1 157 ? 15.906 -25.953 -15.906 1 97.5 157 MET B C 1
ATOM 4825 O O . MET B 1 157 ? 15.039 -25.875 -16.766 1 97.5 157 MET B O 1
ATOM 4829 N N . PRO B 1 158 ? 17.109 -26.516 -16.141 1 96.06 158 PRO B N 1
ATOM 4830 C CA . PRO B 1 158 ? 17.297 -27.281 -17.375 1 96.06 158 PRO B CA 1
ATOM 4831 C C . PRO B 1 158 ? 16.469 -28.562 -17.422 1 96.06 158 PRO B C 1
ATOM 4833 O O . PRO B 1 158 ? 16.391 -29.281 -16.422 1 96.06 158 PRO B O 1
ATOM 4836 N N . MET B 1 159 ? 15.906 -28.781 -18.562 1 93.06 159 MET B N 1
ATOM 4837 C CA . MET B 1 159 ? 15.086 -29.984 -18.656 1 93.06 159 MET B CA 1
ATOM 4838 C C . MET B 1 159 ? 15.828 -31.094 -19.391 1 93.06 159 MET B C 1
ATOM 4840 O O . MET B 1 159 ? 16.531 -30.844 -20.375 1 93.06 159 MET B O 1
ATOM 4844 N N . VAL B 1 160 ? 15.648 -32.25 -18.812 1 90.56 160 VAL B N 1
ATOM 4845 C CA . VAL B 1 160 ? 16.25 -33.438 -19.438 1 90.56 160 VAL B CA 1
ATOM 4846 C C . VAL B 1 160 ? 15.297 -34 -20.5 1 90.56 160 VAL B C 1
ATOM 4848 O O . VAL B 1 160 ? 15.742 -34.5 -21.531 1 90.56 160 VAL B O 1
ATOM 4851 N N . ASN B 1 161 ? 14.055 -33.938 -20.156 1 89.56 161 ASN B N 1
ATOM 4852 C CA . ASN B 1 161 ? 12.992 -34.406 -21.031 1 89.56 161 ASN B CA 1
ATOM 4853 C C . ASN B 1 161 ? 12.445 -33.281 -21.906 1 89.56 161 ASN B C 1
ATOM 4855 O O . ASN B 1 161 ? 11.805 -32.344 -21.406 1 89.56 161 ASN B O 1
ATOM 4859 N N . PRO B 1 162 ? 12.617 -33.344 -23.172 1 86.38 162 PRO B N 1
ATOM 4860 C CA . PRO B 1 162 ? 12.188 -32.281 -24.078 1 86.38 162 PRO B CA 1
ATOM 4861 C C . PRO B 1 162 ? 10.672 -32.156 -24.172 1 86.38 162 PRO B C 1
ATOM 4863 O O . PRO B 1 162 ? 10.156 -31.188 -24.703 1 86.38 162 PRO B O 1
ATOM 4866 N N . SER B 1 163 ? 9.961 -33.094 -23.688 1 88.31 163 SER B N 1
ATOM 4867 C CA . SER B 1 163 ? 8.508 -33.062 -23.766 1 88.31 163 SER B CA 1
ATOM 4868 C C . SER B 1 163 ? 7.883 -32.531 -22.484 1 88.31 163 SER B C 1
ATOM 4870 O O . SER B 1 163 ? 6.66 -32.469 -22.359 1 88.31 163 SER B O 1
ATOM 4872 N N . TYR B 1 164 ? 8.758 -32.219 -21.531 1 92.88 164 TYR B N 1
ATOM 4873 C CA . TYR B 1 164 ? 8.258 -31.766 -20.25 1 92.88 164 TYR B CA 1
ATOM 4874 C C . TYR B 1 164 ? 7.504 -30.438 -20.406 1 92.88 164 TYR B C 1
ATOM 4876 O O . TYR B 1 164 ? 7.953 -29.547 -21.125 1 92.88 164 TYR B O 1
ATOM 4884 N N . SER B 1 165 ? 6.32 -30.328 -19.797 1 92.06 165 SER B N 1
ATOM 4885 C CA . SER B 1 165 ? 5.445 -29.172 -19.938 1 92.06 165 SER B CA 1
ATOM 4886 C C . SER B 1 165 ? 5.137 -28.547 -18.578 1 92.06 165 SER B C 1
ATOM 4888 O O . SER B 1 165 ? 4.688 -29.234 -17.656 1 92.06 165 SER B O 1
ATOM 4890 N N . ALA B 1 166 ? 5.332 -27.25 -18.484 1 92.88 166 ALA B N 1
ATOM 4891 C CA . ALA B 1 166 ? 4.996 -26.547 -17.25 1 92.88 166 ALA B CA 1
ATOM 4892 C C . ALA B 1 166 ? 3.512 -26.688 -16.922 1 92.88 166 ALA B C 1
ATOM 4894 O O . ALA B 1 166 ? 3.125 -26.672 -15.75 1 92.88 166 ALA B O 1
ATOM 4895 N N . ARG B 1 167 ? 2.697 -26.797 -17.891 1 90.56 167 ARG B N 1
ATOM 4896 C CA . ARG B 1 167 ? 1.252 -26.875 -17.703 1 90.56 167 ARG B CA 1
ATOM 4897 C C . ARG B 1 167 ? 0.813 -28.281 -17.328 1 90.56 167 ARG B C 1
ATOM 4899 O O . ARG B 1 167 ? 0.205 -28.5 -16.281 1 90.56 167 ARG B O 1
ATOM 4906 N N . PHE B 1 168 ? 1.285 -29.266 -18.141 1 91.06 168 PHE B N 1
ATOM 4907 C CA . PHE B 1 168 ? 0.721 -30.609 -18.047 1 91.06 168 PHE B CA 1
ATOM 4908 C C . PHE B 1 168 ? 1.441 -31.422 -16.969 1 91.06 168 PHE B C 1
ATOM 4910 O O . PHE B 1 168 ? 0.894 -32.406 -16.453 1 91.06 168 PHE B O 1
ATOM 4917 N N . ASP B 1 169 ? 2.588 -31.031 -16.703 1 94.31 169 ASP B N 1
ATOM 4918 C CA . ASP B 1 169 ? 3.355 -31.797 -15.719 1 94.31 169 ASP B CA 1
ATOM 4919 C C . ASP B 1 169 ? 3.344 -31.109 -14.359 1 94.31 169 ASP B C 1
ATOM 4921 O O . ASP B 1 169 ? 4.113 -31.469 -13.469 1 94.31 169 ASP B O 1
ATOM 4925 N N . CYS B 1 170 ? 2.488 -30.078 -14.25 1 95.12 170 CYS B N 1
ATOM 4926 C CA . CYS B 1 170 ? 2.281 -29.469 -12.945 1 95.12 170 CYS B CA 1
ATOM 4927 C C . CYS B 1 170 ? 1.428 -30.359 -12.047 1 95.12 170 CYS B C 1
ATOM 4929 O O . CYS B 1 170 ? 0.3 -30.703 -12.406 1 95.12 170 CYS B O 1
ATOM 4931 N N . ARG B 1 171 ? 1.968 -30.656 -10.922 1 95.19 171 ARG B N 1
ATOM 4932 C CA . ARG B 1 171 ? 1.318 -31.578 -9.992 1 95.19 171 ARG B CA 1
ATOM 4933 C C . ARG B 1 171 ? 0.292 -30.859 -9.133 1 95.19 171 ARG B C 1
ATOM 4935 O O . ARG B 1 171 ? -0.762 -31.406 -8.812 1 95.19 171 ARG B O 1
ATOM 4942 N N . SER B 1 172 ? 0.651 -29.672 -8.688 1 96.94 172 SER B N 1
ATOM 4943 C CA . SER B 1 172 ? -0.269 -28.922 -7.832 1 96.94 172 SER B CA 1
ATOM 4944 C C . SER B 1 172 ? 0.026 -27.422 -7.875 1 96.94 172 SER B C 1
ATOM 4946 O O . SER B 1 172 ? 1.146 -27.016 -8.188 1 96.94 172 SER B O 1
ATOM 4948 N N . ARG B 1 173 ? -1.024 -26.688 -7.652 1 97.25 173 ARG B N 1
ATOM 4949 C CA . ARG B 1 173 ? -0.962 -25.25 -7.508 1 97.25 173 ARG B CA 1
ATOM 4950 C C . ARG B 1 173 ? -1.463 -24.812 -6.137 1 97.25 173 ARG B C 1
ATOM 4952 O O . ARG B 1 173 ? -2.447 -25.344 -5.629 1 97.25 173 ARG B O 1
ATOM 4959 N N . THR B 1 174 ? -0.726 -23.922 -5.5 1 98.19 174 THR B N 1
ATOM 4960 C CA . THR B 1 174 ? -1.115 -23.328 -4.227 1 98.19 174 THR B CA 1
ATOM 4961 C C . THR B 1 174 ? -1.428 -21.844 -4.395 1 98.19 174 THR B C 1
ATOM 4963 O O . THR B 1 174 ? -0.618 -21.094 -4.945 1 98.19 174 THR B O 1
ATOM 4966 N N . TYR B 1 175 ? -2.602 -21.5 -3.963 1 98.25 175 TYR B N 1
ATOM 4967 C CA . TYR B 1 175 ? -3.016 -20.094 -3.973 1 98.25 175 TYR B CA 1
ATOM 4968 C C . TYR B 1 175 ? -3.107 -19.547 -2.555 1 98.25 175 TYR B C 1
ATOM 4970 O O . TYR B 1 175 ? -3.432 -20.281 -1.617 1 98.25 175 TYR B O 1
ATOM 4978 N N . ARG B 1 176 ? -2.789 -18.25 -2.416 1 98.81 176 ARG B N 1
ATOM 4979 C CA . ARG B 1 176 ? -3.035 -17.516 -1.182 1 98.81 176 ARG B CA 1
ATOM 4980 C C . ARG B 1 176 ? -3.908 -16.281 -1.439 1 98.81 176 ARG B C 1
ATOM 4982 O O . ARG B 1 176 ? -3.711 -15.57 -2.426 1 98.81 176 ARG B O 1
ATOM 4989 N N . TYR B 1 177 ? -4.91 -16.125 -0.661 1 98.81 177 TYR B N 1
ATOM 4990 C CA . TYR B 1 177 ? -5.758 -14.945 -0.674 1 98.81 177 TYR B CA 1
ATOM 4991 C C . TYR B 1 177 ? -5.617 -14.156 0.625 1 98.81 177 TYR B C 1
ATOM 4993 O O . TYR B 1 177 ? -6.062 -14.609 1.683 1 98.81 177 TYR B O 1
ATOM 5001 N N . PHE B 1 178 ? -5.086 -12.93 0.546 1 98.88 178 PHE B N 1
ATOM 5002 C CA . PHE B 1 178 ? -4.754 -12.141 1.725 1 98.88 178 PHE B CA 1
ATOM 5003 C C . PHE B 1 178 ? -5.93 -11.258 2.131 1 98.88 178 PHE B C 1
ATOM 5005 O O . PHE B 1 178 ? -6.582 -10.656 1.278 1 98.88 178 PHE B O 1
ATOM 5012 N N . PHE B 1 179 ? -6.203 -11.219 3.467 1 98.75 179 PHE B N 1
ATOM 5013 C CA . PHE B 1 179 ? -7.34 -10.43 3.934 1 98.75 179 PHE B CA 1
ATOM 5014 C C . PHE B 1 179 ? -7.137 -9.992 5.383 1 98.75 179 PHE B C 1
ATOM 5016 O O . PHE B 1 179 ? -6.422 -10.656 6.137 1 98.75 179 PHE B O 1
ATOM 5023 N N . PRO B 1 180 ? -7.699 -8.859 5.711 1 98.56 180 PRO B N 1
ATOM 5024 C CA . PRO B 1 180 ? -7.676 -8.461 7.121 1 98.56 180 PRO B CA 1
ATOM 5025 C C . PRO B 1 180 ? -8.664 -9.25 7.977 1 98.56 180 PRO B C 1
ATOM 5027 O O . PRO B 1 180 ? -9.727 -9.648 7.488 1 98.56 180 PRO B O 1
ATOM 5030 N N . ARG B 1 181 ? -8.391 -9.414 9.195 1 97.62 181 ARG B N 1
ATOM 5031 C CA . ARG B 1 181 ? -9.273 -10.117 10.125 1 97.62 181 ARG B CA 1
ATOM 5032 C C . ARG B 1 181 ? -10.602 -9.383 10.289 1 97.62 181 ARG B C 1
ATOM 5034 O O . ARG B 1 181 ? -11.672 -9.992 10.211 1 97.62 181 ARG B O 1
ATOM 5041 N N . GLY B 1 182 ? -10.43 -7.984 10.445 1 96.31 182 GLY B N 1
ATOM 5042 C CA . GLY B 1 182 ? -11.648 -7.234 10.711 1 96.31 182 GLY B CA 1
ATOM 5043 C C . GLY B 1 182 ? -12.477 -7.816 11.844 1 96.31 182 GLY B C 1
ATOM 5044 O O . GLY B 1 182 ? -11.938 -8.148 12.906 1 96.31 182 GLY B O 1
ATOM 5045 N N . ASN B 1 183 ? -13.781 -7.883 11.594 1 95.19 183 ASN B N 1
ATOM 5046 C CA . ASN B 1 183 ? -14.68 -8.5 12.562 1 95.19 183 ASN B CA 1
ATOM 5047 C C . ASN B 1 183 ? -15.148 -9.875 12.094 1 95.19 183 ASN B C 1
ATOM 5049 O O . ASN B 1 183 ? -16.203 -10.352 12.523 1 95.19 183 ASN B O 1
ATOM 5053 N N . LEU B 1 184 ? -14.414 -10.469 11.305 1 97.81 184 LEU B N 1
ATOM 5054 C CA . LEU B 1 184 ? -14.781 -11.758 10.727 1 97.81 184 LEU B CA 1
ATOM 5055 C C . LEU B 1 184 ? -14.68 -12.867 11.758 1 97.81 184 LEU B C 1
ATOM 5057 O O . LEU B 1 184 ? -13.75 -12.891 12.57 1 97.81 184 LEU B O 1
ATOM 5061 N N . ASN B 1 185 ? -15.617 -13.781 11.75 1 98.38 185 ASN B N 1
ATOM 5062 C CA . ASN B 1 185 ? -15.531 -15.016 12.523 1 98.38 185 ASN B CA 1
ATOM 5063 C C . ASN B 1 185 ? -14.625 -16.047 11.836 1 98.38 185 ASN B C 1
ATOM 5065 O O . ASN B 1 185 ? -15.102 -16.859 11.047 1 98.38 185 ASN B O 1
ATOM 5069 N N . ILE B 1 186 ? -13.398 -16.062 12.18 1 98.56 186 ILE B N 1
ATOM 5070 C CA . ILE B 1 186 ? -12.375 -16.859 11.508 1 98.56 186 ILE B CA 1
ATOM 5071 C C . ILE B 1 186 ? -12.648 -18.344 11.734 1 98.56 186 ILE B C 1
ATOM 5073 O O . ILE B 1 186 ? -12.469 -19.172 10.828 1 98.56 186 ILE B O 1
ATOM 5077 N N . SER B 1 187 ? -13.055 -18.672 12.906 1 98.62 187 SER B N 1
ATOM 5078 C CA . SER B 1 187 ? -13.352 -20.078 13.211 1 98.62 187 SER B CA 1
ATOM 5079 C C . SER B 1 187 ? -14.469 -20.609 12.312 1 98.62 187 SER B C 1
ATOM 5081 O O . SER B 1 187 ? -14.375 -21.734 11.805 1 98.62 187 SER B O 1
ATOM 5083 N N . ALA B 1 188 ? -15.492 -19.859 12.125 1 98.81 188 ALA B N 1
ATOM 5084 C CA . ALA B 1 188 ? -16.578 -20.25 11.234 1 98.81 188 ALA B CA 1
ATOM 5085 C C . ALA B 1 188 ? -16.094 -20.391 9.797 1 98.81 188 ALA B C 1
ATOM 5087 O O . ALA B 1 188 ? -16.5 -21.312 9.086 1 98.81 188 ALA B O 1
ATOM 5088 N N . MET B 1 189 ? -15.273 -19.484 9.375 1 98.88 189 MET B N 1
ATOM 5089 C CA . MET B 1 189 ? -14.688 -19.547 8.039 1 98.88 189 MET B CA 1
ATOM 5090 C C . MET B 1 189 ? -13.883 -20.828 7.863 1 98.88 189 MET B C 1
ATOM 5092 O O . MET B 1 189 ? -13.977 -21.484 6.824 1 98.88 189 MET B O 1
ATOM 5096 N N . GLU B 1 190 ? -13.109 -21.141 8.875 1 98.75 190 GLU B N 1
ATOM 5097 C CA . GLU B 1 190 ? -12.305 -22.359 8.836 1 98.75 190 GLU B CA 1
ATOM 5098 C C . GLU B 1 190 ? -13.18 -23.594 8.742 1 98.75 190 GLU B C 1
ATOM 5100 O O . GLU B 1 190 ? -12.875 -24.531 7.992 1 98.75 190 GLU B O 1
ATOM 5105 N N . GLU B 1 191 ? -14.188 -23.609 9.547 1 98.75 191 GLU B N 1
ATOM 5106 C CA . GLU B 1 191 ? -15.133 -24.719 9.492 1 98.75 191 GLU B CA 1
ATOM 5107 C C . GLU B 1 191 ? -15.727 -24.859 8.094 1 98.75 191 GLU B C 1
ATOM 5109 O O . GLU B 1 191 ? -15.781 -25.953 7.543 1 98.75 191 GLU B O 1
ATOM 5114 N N . ALA B 1 192 ? -16.125 -23.797 7.535 1 98.88 192 ALA B N 1
ATOM 5115 C CA . ALA B 1 192 ? -16.688 -23.797 6.184 1 98.88 192 ALA B CA 1
ATOM 5116 C C . ALA B 1 192 ? -15.656 -24.281 5.168 1 98.88 192 ALA B C 1
ATOM 5118 O O . ALA B 1 192 ? -15.969 -25.109 4.305 1 98.88 192 ALA B O 1
ATOM 5119 N N . ALA B 1 193 ? -14.461 -23.812 5.246 1 98.75 193 ALA B N 1
ATOM 5120 C CA . ALA B 1 193 ? -13.383 -24.156 4.324 1 98.75 193 ALA B CA 1
ATOM 5121 C C . ALA B 1 193 ? -13.102 -25.656 4.355 1 98.75 193 ALA B C 1
ATOM 5123 O O . ALA B 1 193 ? -12.859 -26.266 3.312 1 98.75 193 ALA B O 1
ATOM 5124 N N . ARG B 1 194 ? -13.203 -26.234 5.461 1 98.31 194 ARG B N 1
ATOM 5125 C CA . ARG B 1 194 ? -12.891 -27.656 5.637 1 98.31 194 ARG B CA 1
ATOM 5126 C C . ARG B 1 194 ? -13.859 -28.531 4.855 1 98.31 194 ARG B C 1
ATOM 5128 O O . ARG B 1 194 ? -13.508 -29.641 4.449 1 98.31 194 ARG B O 1
ATOM 5135 N N . HIS B 1 195 ? -15.031 -28.078 4.656 1 98.56 195 HIS B N 1
ATOM 5136 C CA . HIS B 1 195 ? -16.016 -28.844 3.9 1 98.56 195 HIS B CA 1
ATOM 5137 C C . HIS B 1 195 ? -15.586 -29 2.443 1 98.56 195 HIS B C 1
ATOM 5139 O O . HIS B 1 195 ? -16.125 -29.844 1.72 1 98.56 195 HIS B O 1
ATOM 5145 N N . MET B 1 196 ? -14.625 -28.172 2.018 1 98.5 196 MET B N 1
ATOM 5146 C CA . MET B 1 196 ? -14.234 -28.172 0.611 1 98.5 196 MET B CA 1
ATOM 5147 C C . MET B 1 196 ? -13.078 -29.125 0.359 1 98.5 196 MET B C 1
ATOM 5149 O O . MET B 1 196 ? -12.703 -29.375 -0.79 1 98.5 196 MET B O 1
ATOM 5153 N N . LEU B 1 197 ? -12.539 -29.688 1.418 1 98.31 197 LEU B N 1
ATOM 5154 C CA . LEU B 1 197 ? -11.445 -30.656 1.278 1 98.31 197 LEU B CA 1
ATOM 5155 C C . LEU B 1 197 ? -11.914 -31.891 0.531 1 98.31 197 LEU B C 1
ATOM 5157 O O . LEU B 1 197 ? -13 -32.406 0.795 1 98.31 197 LEU B O 1
ATOM 5161 N N . GLY B 1 198 ? -11.086 -32.344 -0.427 1 97.94 198 GLY B N 1
ATOM 5162 C CA . GLY B 1 198 ? -11.422 -33.5 -1.207 1 97.94 198 GLY B CA 1
ATOM 5163 C C . GLY B 1 198 ? -12.008 -33.188 -2.568 1 97.94 198 GLY B C 1
ATOM 5164 O O . GLY B 1 198 ? -11.789 -32.094 -3.094 1 97.94 198 GLY B O 1
ATOM 5165 N N . SER B 1 199 ? -12.602 -34.188 -3.193 1 98.06 199 SER B N 1
ATOM 5166 C CA . SER B 1 199 ? -13.156 -34.062 -4.539 1 98.06 199 SER B CA 1
ATOM 5167 C C . SER B 1 199 ? -14.633 -33.688 -4.496 1 98.06 199 SER B C 1
ATOM 5169 O O . SER B 1 199 ? -15.43 -34.375 -3.844 1 98.06 199 SER B O 1
ATOM 5171 N N . HIS B 1 200 ? -14.984 -32.594 -5.105 1 98.25 200 HIS B N 1
ATOM 5172 C CA . HIS B 1 200 ? -16.359 -32.094 -5.141 1 98.25 200 HIS B CA 1
ATOM 5173 C C . HIS B 1 200 ? -16.672 -31.438 -6.477 1 98.25 200 HIS B C 1
ATOM 5175 O O . HIS B 1 200 ? -15.773 -31.141 -7.258 1 98.25 200 HIS B O 1
ATOM 5181 N N . ASP B 1 201 ? -17.938 -31.391 -6.789 1 97.62 201 ASP B N 1
ATOM 5182 C CA . ASP B 1 201 ? -18.406 -30.547 -7.887 1 97.62 201 ASP B CA 1
ATOM 5183 C C . ASP B 1 201 ? -18.531 -29.094 -7.461 1 97.62 201 ASP B C 1
ATOM 5185 O O . ASP B 1 201 ? -19.375 -28.734 -6.641 1 97.62 201 ASP B O 1
ATOM 5189 N N . PHE B 1 202 ? -17.719 -28.203 -8.047 1 97.94 202 PHE B N 1
ATOM 5190 C CA . PHE B 1 202 ? -17.594 -26.812 -7.594 1 97.94 202 PHE B CA 1
ATOM 5191 C C . PHE B 1 202 ? -18.359 -25.875 -8.516 1 97.94 202 PHE B C 1
ATOM 5193 O O . PHE B 1 202 ? -18.062 -24.672 -8.562 1 97.94 202 PHE B O 1
ATOM 5200 N N . ARG B 1 203 ? -19.344 -26.312 -9.273 1 96.19 203 ARG B N 1
ATOM 5201 C CA . ARG B 1 203 ? -20.031 -25.5 -10.289 1 96.19 203 ARG B CA 1
ATOM 5202 C C . ARG B 1 203 ? -20.688 -24.281 -9.664 1 96.19 203 ARG B C 1
ATOM 5204 O O . ARG B 1 203 ? -20.828 -23.25 -10.312 1 96.19 203 ARG B O 1
ATOM 5211 N N . ASN B 1 204 ? -21.078 -24.406 -8.344 1 97.56 204 ASN B N 1
ATOM 5212 C CA . ASN B 1 204 ? -21.719 -23.281 -7.652 1 97.56 204 ASN B CA 1
ATOM 5213 C C . ASN B 1 204 ? -20.688 -22.344 -7.039 1 97.56 204 ASN B C 1
ATOM 5215 O O . ASN B 1 204 ? -21.047 -21.312 -6.461 1 97.56 204 ASN B O 1
ATOM 5219 N N . LEU B 1 205 ? -19.375 -22.703 -7.113 1 98 205 LEU B N 1
ATOM 5220 C CA . LEU B 1 205 ? -18.281 -21.922 -6.531 1 98 205 LEU B CA 1
ATOM 5221 C C . LEU B 1 205 ? -17.266 -21.531 -7.594 1 98 205 LEU B C 1
ATOM 5223 O O . LEU B 1 205 ? -16.062 -21.531 -7.328 1 98 205 LEU B O 1
ATOM 5227 N N . CYS B 1 206 ? -17.734 -21.297 -8.766 1 96.69 206 CYS B N 1
ATOM 5228 C CA . CYS B 1 206 ? -16.891 -20.844 -9.867 1 96.69 206 CYS B CA 1
ATOM 5229 C C . CYS B 1 206 ? -17.719 -20.078 -10.906 1 96.69 206 CYS B C 1
ATOM 5231 O O . CYS B 1 206 ? -18.906 -19.844 -10.703 1 96.69 206 CYS B O 1
ATOM 5233 N N . LYS B 1 207 ? -17.078 -19.547 -11.906 1 92.06 207 LYS B N 1
ATOM 5234 C CA . LYS B 1 207 ? -17.75 -19.094 -13.125 1 92.06 207 LYS B CA 1
ATOM 5235 C C . LYS B 1 207 ? -17.766 -20.203 -14.18 1 92.06 207 LYS B C 1
ATOM 5237 O O . LYS B 1 207 ? -16.703 -20.734 -14.547 1 92.06 207 LYS B O 1
ATOM 5242 N N . MET B 1 208 ? -18.922 -20.547 -14.594 1 87.12 208 MET B N 1
ATOM 5243 C CA . MET B 1 208 ? -19 -21.656 -15.539 1 87.12 208 MET B CA 1
ATOM 5244 C C . MET B 1 208 ? -18.531 -21.219 -16.922 1 87.12 208 MET B C 1
ATOM 5246 O O . MET B 1 208 ? -19.141 -20.359 -17.547 1 87.12 208 MET B O 1
ATOM 5250 N N . ASP B 1 209 ? -17.531 -21.781 -17.312 1 81.81 209 ASP B N 1
ATOM 5251 C CA . ASP B 1 209 ? -16.906 -21.453 -18.594 1 81.81 209 ASP B CA 1
ATOM 5252 C C . ASP B 1 209 ? -17.266 -22.484 -19.656 1 81.81 209 ASP B C 1
ATOM 5254 O O . ASP B 1 209 ? -16.391 -23.062 -20.297 1 81.81 209 ASP B O 1
ATOM 5258 N N . VAL B 1 210 ? -18.5 -22.734 -19.906 1 81.62 210 VAL B N 1
ATOM 5259 C CA . VAL B 1 210 ? -18.984 -23.766 -20.812 1 81.62 210 VAL B CA 1
ATOM 5260 C C . VAL B 1 210 ? -18.641 -23.375 -22.25 1 81.62 210 VAL B C 1
ATOM 5262 O O . VAL B 1 210 ? -18.344 -24.25 -23.078 1 81.62 210 VAL B O 1
ATOM 5265 N N . GLY B 1 211 ? -18.625 -22.141 -22.453 1 76.56 211 GLY B N 1
ATOM 5266 C CA . GLY B 1 211 ? -18.281 -21.656 -23.781 1 76.56 211 GLY B CA 1
ATOM 5267 C C . GLY B 1 211 ? -16.891 -22.078 -24.234 1 76.56 211 GLY B C 1
ATOM 5268 O O . GLY B 1 211 ? -16.656 -22.25 -25.438 1 76.56 211 GLY B O 1
ATOM 5269 N N . ASN B 1 212 ? -16.078 -22.266 -23.25 1 77.25 212 ASN B N 1
ATOM 5270 C CA . ASN B 1 212 ? -14.719 -22.672 -23.562 1 77.25 212 ASN B CA 1
ATOM 5271 C C . ASN B 1 212 ? -14.523 -24.172 -23.422 1 77.25 212 ASN B C 1
ATOM 5273 O O . ASN B 1 212 ? -13.398 -24.656 -23.328 1 77.25 212 ASN B O 1
ATOM 5277 N N . GLY B 1 213 ? -15.664 -24.875 -23.281 1 81.25 213 GLY B N 1
ATOM 5278 C CA . GLY B 1 213 ? -15.609 -26.328 -23.359 1 81.25 213 GLY B CA 1
ATOM 5279 C C . GLY B 1 213 ? -15.531 -27 -22 1 81.25 213 GLY B C 1
ATOM 5280 O O . GLY B 1 213 ? -15.383 -28.219 -21.906 1 81.25 213 GLY B O 1
ATOM 5281 N N . VAL B 1 214 ? -15.602 -26.266 -21.031 1 86.5 214 VAL B N 1
ATOM 5282 C CA . VAL B 1 214 ? -15.547 -26.844 -19.688 1 86.5 214 VAL B CA 1
ATOM 5283 C C . VAL B 1 214 ? -16.922 -27.375 -19.297 1 86.5 214 VAL B C 1
ATOM 5285 O O . VAL B 1 214 ? -17.875 -26.609 -19.125 1 86.5 214 VAL B O 1
ATOM 5288 N N . VAL B 1 215 ? -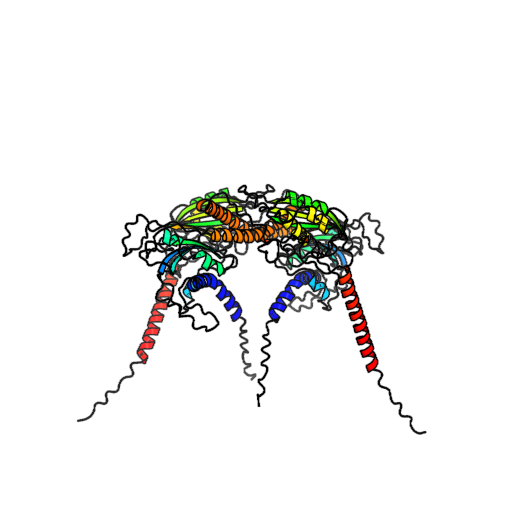17 -28.688 -19.156 1 89.06 215 VAL B N 1
ATOM 5289 C CA . VAL B 1 215 ? -18.297 -29.281 -18.859 1 89.06 215 VAL B CA 1
ATOM 5290 C C . VAL B 1 215 ? -18.203 -30.125 -17.594 1 89.06 215 VAL B C 1
ATOM 5292 O O . VAL B 1 215 ? -19.203 -30.688 -17.125 1 89.06 215 VAL B O 1
ATOM 5295 N N . ASN B 1 216 ? -16.984 -30.312 -17.141 1 92.38 216 ASN B N 1
ATOM 5296 C CA . ASN B 1 216 ? -16.75 -31 -15.883 1 92.38 216 ASN B CA 1
ATOM 5297 C C . ASN B 1 216 ? -16.281 -30.031 -14.797 1 92.38 216 ASN B C 1
ATOM 5299 O O . ASN B 1 216 ? -15.289 -29.328 -14.984 1 92.38 216 ASN B O 1
ATOM 5303 N N . PHE B 1 217 ? -16.922 -30.078 -13.688 1 95.5 217 PHE B N 1
ATOM 5304 C CA . PHE B 1 217 ? -16.641 -29.078 -12.672 1 95.5 217 PHE B CA 1
ATOM 5305 C C . PHE B 1 217 ? -16.156 -29.75 -11.383 1 95.5 217 PHE B C 1
ATOM 5307 O O . PHE B 1 217 ? -16.172 -29.125 -10.32 1 95.5 217 PHE B O 1
ATOM 5314 N N . VAL B 1 218 ? -15.836 -31.031 -11.461 1 97.12 218 VAL B N 1
ATOM 5315 C CA . VAL B 1 218 ? -15.266 -31.734 -10.32 1 97.12 218 VAL B CA 1
ATOM 5316 C C . VAL B 1 218 ? -13.781 -31.375 -10.18 1 97.12 218 VAL B C 1
ATOM 5318 O O . VAL B 1 218 ? -13.039 -31.438 -11.164 1 97.12 218 VAL B O 1
ATOM 5321 N N . ARG B 1 219 ? -13.422 -30.922 -9.062 1 97.31 219 ARG B N 1
ATOM 5322 C CA . ARG B 1 219 ? -12.031 -30.641 -8.703 1 97.31 219 ARG B CA 1
ATOM 5323 C C . ARG B 1 219 ? -11.719 -31.188 -7.309 1 97.31 219 ARG B C 1
ATOM 5325 O O . ARG B 1 219 ? -12.625 -31.5 -6.539 1 97.31 219 ARG B O 1
ATOM 5332 N N . SER B 1 220 ? -10.43 -31.312 -7.059 1 97.75 220 SER B N 1
ATOM 5333 C CA . SER B 1 220 ? -9.984 -31.797 -5.758 1 97.75 220 SER B CA 1
ATOM 5334 C C . SER B 1 220 ? -9.117 -30.766 -5.051 1 97.75 220 SER B C 1
ATOM 5336 O O . SER B 1 220 ? -8.117 -30.297 -5.609 1 97.75 220 SER B O 1
ATOM 5338 N N . ILE B 1 221 ? -9.516 -30.406 -3.893 1 98.25 221 ILE B N 1
ATOM 5339 C CA . ILE B 1 221 ? -8.703 -29.547 -3.029 1 98.25 221 ILE B CA 1
ATOM 5340 C C . ILE B 1 221 ? -7.961 -30.406 -2.008 1 98.25 221 ILE B C 1
ATOM 5342 O O . ILE B 1 221 ? -8.586 -31.109 -1.206 1 98.25 221 ILE B O 1
ATOM 5346 N N . GLU B 1 222 ? -6.668 -30.312 -2.035 1 98.31 222 GLU B N 1
ATOM 5347 C CA . GLU B 1 222 ? -5.812 -31.156 -1.202 1 98.31 222 GLU B CA 1
ATOM 5348 C C . GLU B 1 222 ? -5.578 -30.516 0.164 1 98.31 222 GLU B C 1
ATOM 5350 O O . GLU B 1 222 ? -5.379 -31.219 1.157 1 98.31 222 GLU B O 1
ATOM 5355 N N . GLU B 1 223 ? -5.48 -29.281 0.165 1 98.31 223 GLU B N 1
ATOM 5356 C CA . GLU B 1 223 ? -5.246 -28.516 1.384 1 98.31 223 GLU B CA 1
ATOM 5357 C C . GLU B 1 223 ? -6.004 -27.188 1.355 1 98.31 223 GLU B C 1
ATOM 5359 O O . GLU B 1 223 ? -6.094 -26.547 0.31 1 98.31 223 GLU B O 1
ATOM 5364 N N . ILE B 1 224 ? -6.562 -26.875 2.475 1 98.44 224 ILE B N 1
ATOM 5365 C CA . ILE B 1 224 ? -7.211 -25.578 2.633 1 98.44 224 ILE B CA 1
ATOM 5366 C C . ILE B 1 224 ? -7.113 -25.125 4.09 1 98.44 224 ILE B C 1
ATOM 5368 O O . ILE B 1 224 ? -7.434 -25.891 5.004 1 98.44 224 ILE B O 1
ATOM 5372 N N . CYS B 1 225 ? -6.566 -23.969 4.332 1 98.5 225 CYS B N 1
ATOM 5373 C CA . CYS B 1 225 ? -6.422 -23.484 5.695 1 98.5 225 CYS B CA 1
ATOM 5374 C C . CYS B 1 225 ? -6.352 -21.953 5.723 1 98.5 225 CYS B C 1
ATOM 5376 O O . CYS B 1 225 ? -6.086 -21.328 4.699 1 98.5 225 CYS B O 1
ATOM 5378 N N . ILE B 1 226 ? -6.707 -21.406 6.82 1 98.75 226 ILE B N 1
ATOM 5379 C CA . ILE B 1 226 ? -6.52 -19.984 7.09 1 98.75 226 ILE B CA 1
ATOM 5380 C C . ILE B 1 226 ? -5.383 -19.797 8.086 1 98.75 226 ILE B C 1
ATOM 5382 O O . ILE B 1 226 ? -5.352 -20.438 9.141 1 98.75 226 ILE B O 1
ATOM 5386 N N . ARG B 1 227 ? -4.441 -18.922 7.746 1 98.25 227 ARG B N 1
ATOM 5387 C CA . ARG B 1 227 ? -3.258 -18.719 8.578 1 98.25 227 ARG B CA 1
ATOM 5388 C C . ARG B 1 227 ? -3.051 -17.234 8.883 1 98.25 227 ARG B C 1
ATOM 5390 O O . ARG B 1 227 ? -3.377 -16.375 8.055 1 98.25 227 ARG B O 1
ATOM 5397 N N . PRO B 1 228 ? -2.451 -16.953 10.094 1 97.31 228 PRO B N 1
ATOM 5398 C CA . PRO B 1 228 ? -2.029 -15.578 10.352 1 97.31 228 PRO B CA 1
ATOM 5399 C C . PRO B 1 228 ? -0.799 -15.172 9.539 1 97.31 228 PRO B C 1
ATOM 5401 O O . PRO B 1 228 ? 0.048 -16.016 9.234 1 97.31 228 PRO B O 1
ATOM 5404 N N . SER B 1 229 ? -0.702 -13.914 9.141 1 97.19 229 SER B N 1
ATOM 5405 C CA . SER B 1 229 ? 0.459 -13.391 8.422 1 97.19 229 SER B CA 1
ATOM 5406 C C . SER B 1 229 ? 1.133 -12.273 9.211 1 97.19 229 SER B C 1
ATOM 5408 O O . SER B 1 229 ? 2.152 -12.492 9.867 1 97.19 229 SER B O 1
ATOM 5410 N N . GLN B 1 230 ? 0.55 -11.055 9.297 1 96.62 230 GLN B N 1
ATOM 5411 C CA . GLN B 1 230 ? 1.072 -9.922 10.047 1 96.62 230 GLN B CA 1
ATOM 5412 C C . GLN B 1 230 ? 0.111 -9.5 11.156 1 96.62 230 GLN B C 1
ATOM 5414 O O . GLN B 1 230 ? -1.084 -9.32 10.914 1 96.62 230 GLN B O 1
ATOM 5419 N N . ALA B 1 231 ? 0.678 -9.336 12.328 1 95.69 231 ALA B N 1
ATOM 5420 C CA . ALA B 1 231 ? -0.125 -8.906 13.469 1 95.69 231 ALA B CA 1
ATOM 5421 C C . ALA B 1 231 ? -0 -7.398 13.68 1 95.69 231 ALA B C 1
ATOM 5423 O O . ALA B 1 231 ? 1.085 -6.832 13.531 1 95.69 231 ALA B O 1
ATOM 5424 N N . ASP B 1 232 ? -1.128 -6.781 13.984 1 95 232 ASP B N 1
ATOM 5425 C CA . ASP B 1 232 ? -1.11 -5.363 14.328 1 95 232 ASP B CA 1
ATOM 5426 C C . ASP B 1 232 ? -0.376 -5.125 15.648 1 95 232 ASP B C 1
ATOM 5428 O O . ASP B 1 232 ? -0.526 -5.895 16.594 1 95 232 ASP B O 1
ATOM 5432 N N . THR B 1 233 ? 0.357 -4.043 15.734 1 91.62 233 THR B N 1
ATOM 5433 C CA . THR B 1 233 ? 1.174 -3.752 16.906 1 91.62 233 THR B CA 1
ATOM 5434 C C . THR B 1 233 ? 0.313 -3.209 18.047 1 91.62 233 THR B C 1
ATOM 5436 O O . THR B 1 233 ? 0.603 -3.445 19.219 1 91.62 233 THR B O 1
ATOM 5439 N N . THR B 1 234 ? -0.805 -2.316 17.891 1 84.31 234 THR B N 1
ATOM 5440 C CA . THR B 1 234 ? -1.617 -1.669 18.906 1 84.31 234 THR B CA 1
ATOM 5441 C C . THR B 1 234 ? -2.617 -2.652 19.5 1 84.31 234 THR B C 1
ATOM 5443 O O . THR B 1 234 ? -3.537 -2.254 20.219 1 84.31 234 THR B O 1
ATOM 5446 N N . ASP B 1 235 ? -2.48 -3.945 19.5 1 79.06 235 ASP B N 1
ATOM 5447 C CA . ASP B 1 235 ? -3.309 -5.02 20.031 1 79.06 235 ASP B CA 1
ATOM 5448 C C . ASP B 1 235 ? -4.73 -4.949 19.484 1 79.06 235 ASP B C 1
ATOM 5450 O O . ASP B 1 235 ? -5.672 -5.438 20.109 1 79.06 235 ASP B O 1
ATOM 5454 N N . ASP B 1 236 ? -5.047 -4.184 18.547 1 91.12 236 ASP B N 1
ATOM 5455 C CA . ASP B 1 236 ? -6.305 -4.266 17.812 1 91.12 236 ASP B CA 1
ATOM 5456 C C . ASP B 1 236 ? -6.254 -5.359 16.75 1 91.12 236 ASP B C 1
ATOM 5458 O O . ASP B 1 236 ? -5.82 -5.117 15.625 1 91.12 236 ASP B O 1
ATOM 5462 N N . ARG B 1 237 ? -6.766 -6.477 17.078 1 93.25 237 ARG B N 1
ATOM 5463 C CA . ARG B 1 237 ? -6.648 -7.676 16.25 1 93.25 237 ARG B CA 1
ATOM 5464 C C . ARG B 1 237 ? -7.418 -7.52 14.945 1 93.25 237 ARG B C 1
ATOM 5466 O O . ARG B 1 237 ? -7.223 -8.305 14.016 1 93.25 237 ARG B O 1
ATOM 5473 N N . SER B 1 238 ? -8.305 -6.539 14.883 1 96.12 238 SER B N 1
ATOM 5474 C CA . SER B 1 238 ? -9.086 -6.355 13.664 1 96.12 238 SER B CA 1
ATOM 5475 C C . SER B 1 238 ? -8.188 -5.957 12.492 1 96.12 238 SER B C 1
ATOM 5477 O O . SER B 1 238 ? -8.57 -6.125 11.328 1 96.12 238 SER B O 1
ATOM 5479 N N . TYR B 1 239 ? -6.977 -5.473 12.773 1 97.44 239 TYR B N 1
ATOM 5480 C CA . TYR B 1 239 ? -6.074 -5.035 11.719 1 97.44 239 TYR B CA 1
ATOM 5481 C C . TYR B 1 239 ? -5.004 -6.086 11.445 1 97.44 239 TYR B C 1
ATOM 5483 O O . TYR B 1 239 ? -4.039 -5.824 10.719 1 97.44 239 TYR B O 1
ATOM 5491 N N . ASP B 1 240 ? -5.176 -7.301 12.055 1 97.62 240 ASP B N 1
ATOM 5492 C CA . ASP B 1 240 ? -4.316 -8.414 11.68 1 97.62 240 ASP B CA 1
ATOM 5493 C C . ASP B 1 240 ? -4.523 -8.805 10.219 1 97.62 240 ASP B C 1
ATOM 5495 O O . ASP B 1 240 ? -5.652 -8.781 9.719 1 97.62 240 ASP B O 1
ATOM 5499 N N . MET B 1 241 ? -3.43 -9.164 9.586 1 98.31 241 MET B N 1
ATOM 5500 C CA . MET B 1 241 ? -3.525 -9.719 8.234 1 98.31 241 MET B CA 1
ATOM 5501 C C . MET B 1 241 ? -3.426 -11.242 8.266 1 98.31 241 MET B C 1
ATOM 5503 O O . MET B 1 241 ? -2.621 -11.797 9.016 1 98.31 241 MET B O 1
ATOM 5507 N N . MET B 1 242 ? -4.242 -11.828 7.41 1 98.38 242 MET B N 1
ATOM 5508 C CA . MET B 1 242 ? -4.312 -13.281 7.277 1 98.38 242 MET B CA 1
ATOM 5509 C C . MET B 1 242 ? -4.34 -13.695 5.812 1 98.38 242 MET B C 1
ATOM 5511 O O . MET B 1 242 ? -4.434 -12.844 4.926 1 98.38 242 MET B O 1
ATOM 5515 N N . TYR B 1 243 ? -4.199 -14.992 5.609 1 98.75 243 TYR B N 1
ATOM 5516 C CA . TYR B 1 243 ? -4.441 -15.461 4.25 1 98.75 243 TYR B CA 1
ATOM 5517 C C . TYR B 1 243 ? -5.109 -16.828 4.25 1 98.75 243 TYR B C 1
ATOM 5519 O O . TYR B 1 243 ? -4.883 -17.641 5.156 1 98.75 243 TYR B O 1
ATOM 5527 N N . LEU B 1 244 ? -5.977 -17.031 3.309 1 98.81 244 LEU B N 1
ATOM 5528 C CA . LEU B 1 244 ? -6.48 -18.359 2.93 1 98.81 244 LEU B CA 1
ATOM 5529 C C . LEU B 1 244 ? -5.52 -19.047 1.97 1 98.81 244 LEU B C 1
ATOM 5531 O O . LEU B 1 244 ? -5.098 -18.453 0.972 1 98.81 244 LEU B O 1
ATOM 5535 N N . GLN B 1 245 ? -5.172 -20.25 2.297 1 98.81 245 GLN B N 1
ATOM 5536 C CA . GLN B 1 245 ? -4.32 -21.047 1.415 1 98.81 245 GLN B CA 1
ATOM 5537 C C . GLN B 1 245 ? -5.051 -22.281 0.9 1 98.81 245 GLN B C 1
ATOM 5539 O O . GLN B 1 245 ? -5.668 -23.016 1.678 1 98.81 245 GLN B O 1
ATOM 5544 N N . LEU B 1 246 ? -4.988 -22.469 -0.421 1 97.81 246 LEU B N 1
ATOM 5545 C CA . LEU B 1 246 ? -5.574 -23.625 -1.083 1 97.81 246 LEU B CA 1
ATOM 5546 C C . LEU B 1 246 ? -4.559 -24.297 -1.998 1 97.81 246 LEU B C 1
ATOM 5548 O O . LEU B 1 246 ? -3.812 -23.625 -2.711 1 97.81 246 LEU B O 1
ATOM 5552 N N . ARG B 1 247 ? -4.562 -25.578 -1.878 1 98.5 247 ARG B N 1
ATOM 5553 C CA . ARG B 1 247 ? -3.727 -26.359 -2.779 1 98.5 247 ARG B CA 1
ATOM 5554 C C . ARG B 1 247 ? -4.551 -27.422 -3.504 1 98.5 247 ARG B C 1
ATOM 5556 O O . ARG B 1 247 ? -5.355 -28.109 -2.885 1 98.5 247 ARG B O 1
ATOM 5563 N N . GLY B 1 248 ? -4.445 -27.438 -4.781 1 97.31 248 GLY B N 1
ATOM 5564 C CA . GLY B 1 248 ? -5.09 -28.406 -5.637 1 97.31 248 GLY B CA 1
ATOM 5565 C C . GLY B 1 248 ? -4.395 -28.578 -6.973 1 97.31 248 GLY B C 1
ATOM 5566 O O . GLY B 1 248 ? -3.457 -27.844 -7.293 1 97.31 248 GLY B O 1
ATOM 5567 N N . LYS B 1 249 ? -4.82 -29.562 -7.707 1 92.38 249 LYS B N 1
ATOM 5568 C CA . LYS B 1 249 ? -4.207 -29.828 -9 1 92.38 249 LYS B CA 1
ATOM 5569 C C . LYS B 1 249 ? -4.594 -28.781 -10.031 1 92.38 249 LYS B C 1
ATOM 5571 O O . LYS B 1 249 ? -3.746 -28.297 -10.781 1 92.38 249 LYS B O 1
ATOM 5576 N N . ALA B 1 250 ? -5.82 -28.516 -10.094 1 92.81 250 ALA B N 1
ATOM 5577 C CA . ALA B 1 250 ? -6.375 -27.531 -11.023 1 92.81 250 ALA B CA 1
ATOM 5578 C C . ALA B 1 250 ? -7.59 -26.844 -10.414 1 92.81 250 ALA B C 1
ATOM 5580 O O . ALA B 1 250 ? -8.297 -27.406 -9.586 1 92.81 250 ALA B O 1
ATOM 5581 N N . PHE B 1 251 ? -7.789 -25.641 -10.859 1 94.94 251 PHE B N 1
ATOM 5582 C CA . PHE B 1 251 ? -8.922 -24.859 -10.391 1 94.94 251 PHE B CA 1
ATOM 5583 C C . PHE B 1 251 ? -9.773 -24.375 -11.562 1 94.94 251 PHE B C 1
ATOM 5585 O O . PHE B 1 251 ? -9.273 -24.203 -12.672 1 94.94 251 PHE B O 1
ATOM 5592 N N . LEU B 1 252 ? -11 -24.203 -11.281 1 95.31 252 LEU B N 1
ATOM 5593 C CA . LEU B 1 252 ? -11.922 -23.656 -12.266 1 95.31 252 LEU B CA 1
ATOM 5594 C C . LEU B 1 252 ? -11.797 -22.141 -12.352 1 95.31 252 LEU B C 1
ATOM 5596 O O . LEU B 1 252 ? -11.148 -21.516 -11.508 1 95.31 252 LEU B O 1
ATOM 5600 N N . TRP B 1 253 ? -12.406 -21.609 -13.445 1 93.5 253 TRP B N 1
ATOM 5601 C CA . TRP B 1 253 ? -12.367 -20.156 -13.664 1 93.5 253 TRP B CA 1
ATOM 5602 C C . TRP B 1 253 ? -12.977 -19.422 -12.477 1 93.5 253 TRP B C 1
ATOM 5604 O O . TRP B 1 253 ? -14.125 -19.672 -12.094 1 93.5 253 TRP B O 1
ATOM 5614 N N . HIS B 1 254 ? -12.203 -18.609 -11.812 1 95.62 254 HIS B N 1
ATOM 5615 C CA . HIS B 1 254 ? -12.594 -17.734 -10.711 1 95.62 254 HIS B CA 1
ATOM 5616 C C . HIS B 1 254 ? -12.938 -18.547 -9.469 1 95.62 254 HIS B C 1
ATOM 5618 O O . HIS B 1 254 ? -13.57 -18.031 -8.539 1 95.62 254 HIS B O 1
ATOM 5624 N N . GLN B 1 255 ? -12.609 -19.75 -9.398 1 97.5 255 GLN B N 1
ATOM 5625 C CA . GLN B 1 255 ? -13 -20.641 -8.305 1 97.5 255 GLN B CA 1
ATOM 5626 C C . GLN B 1 255 ? -12.523 -20.094 -6.961 1 97.5 255 GLN B C 1
ATOM 5628 O O . GLN B 1 255 ? -13.305 -20 -6.012 1 97.5 255 GLN B O 1
ATOM 5633 N N . VAL B 1 256 ? -11.234 -19.703 -6.824 1 98.12 256 VAL B N 1
ATOM 5634 C CA . VAL B 1 256 ? -10.68 -19.266 -5.547 1 98.12 256 VAL B CA 1
ATOM 5635 C C . VAL B 1 256 ? -11.391 -18 -5.078 1 98.12 256 VAL B C 1
ATOM 5637 O O . VAL B 1 256 ? -11.711 -17.859 -3.895 1 98.12 256 VAL B O 1
ATOM 5640 N N . ARG B 1 257 ? -11.672 -17.078 -5.949 1 98 257 ARG B N 1
ATOM 5641 C CA . ARG B 1 257 ? -12.336 -15.828 -5.602 1 98 257 ARG B CA 1
ATOM 5642 C C . ARG B 1 257 ? -13.789 -16.062 -5.219 1 98 257 ARG B C 1
ATOM 5644 O O . ARG B 1 257 ? -14.336 -15.375 -4.355 1 98 257 ARG B O 1
ATOM 5651 N N . CYS B 1 258 ? -14.445 -17.016 -5.883 1 98.06 258 CYS B N 1
ATOM 5652 C CA . CYS B 1 258 ? -15.805 -17.391 -5.488 1 98.06 258 CYS B CA 1
ATOM 5653 C C . CYS B 1 258 ? -15.812 -18.047 -4.113 1 98.06 258 CYS B C 1
ATOM 5655 O O . CYS B 1 258 ? -16.672 -17.75 -3.285 1 98.06 258 CYS B O 1
ATOM 5657 N N . ILE B 1 259 ? -14.883 -18.922 -3.91 1 98.69 259 ILE B N 1
ATOM 5658 C CA . ILE B 1 259 ? -14.734 -19.562 -2.605 1 98.69 259 ILE B CA 1
ATOM 5659 C C . ILE B 1 259 ? -14.57 -18.5 -1.526 1 98.69 259 ILE B C 1
ATOM 5661 O O . ILE B 1 259 ? -15.258 -18.516 -0.505 1 98.69 259 ILE B O 1
ATOM 5665 N N . MET B 1 260 ? -13.719 -17.531 -1.771 1 98.62 260 MET B N 1
ATOM 5666 C CA . MET B 1 260 ? -13.453 -16.484 -0.786 1 98.62 260 MET B CA 1
ATOM 5667 C C . MET B 1 260 ? -14.703 -15.641 -0.542 1 98.62 260 MET B C 1
ATOM 5669 O O . MET B 1 260 ? -14.977 -15.234 0.589 1 98.62 260 MET B O 1
ATOM 5673 N N . ALA B 1 261 ? -15.414 -15.352 -1.579 1 98 261 ALA B N 1
ATOM 5674 C CA . ALA B 1 261 ? -16.641 -14.57 -1.439 1 98 261 ALA B CA 1
ATOM 5675 C C . ALA B 1 261 ? -17.609 -15.234 -0.458 1 98 261 ALA B C 1
ATOM 5677 O O . ALA B 1 261 ? -18.156 -14.578 0.42 1 98 261 ALA B O 1
ATOM 5678 N N . VAL B 1 262 ? -17.781 -16.516 -0.611 1 98.38 262 VAL B N 1
ATOM 5679 C CA . VAL B 1 262 ? -18.703 -17.266 0.249 1 98.38 262 VAL B CA 1
ATOM 5680 C C . VAL B 1 262 ? -18.141 -17.328 1.669 1 98.38 262 VAL B C 1
ATOM 5682 O O . VAL B 1 262 ? -18.875 -17.141 2.641 1 98.38 262 VAL B O 1
ATOM 5685 N N . LEU B 1 263 ? -16.859 -17.562 1.805 1 98.81 263 LEU B N 1
ATOM 5686 C CA . LEU B 1 263 ? -16.234 -17.609 3.121 1 98.81 263 LEU B CA 1
ATOM 5687 C C . LEU B 1 263 ? -16.359 -16.266 3.84 1 98.81 263 LEU B C 1
ATOM 5689 O O . LEU B 1 263 ? -16.531 -16.234 5.062 1 98.81 263 LEU B O 1
ATOM 5693 N N . LEU B 1 264 ? -16.281 -15.164 3.096 1 98.19 264 LEU B N 1
ATOM 5694 C CA . LEU B 1 264 ? -16.453 -13.844 3.684 1 98.19 264 LEU B CA 1
ATOM 5695 C C . LEU B 1 264 ? -17.875 -13.672 4.227 1 98.19 264 LEU B C 1
ATOM 5697 O O . LEU B 1 264 ? -18.062 -13.109 5.305 1 98.19 264 LEU B O 1
ATOM 5701 N N . LEU B 1 265 ? -18.859 -14.164 3.512 1 97.44 265 LEU B N 1
ATOM 5702 C CA . LEU B 1 265 ? -20.234 -14.109 4 1 97.44 265 LEU B CA 1
ATOM 5703 C C . LEU B 1 265 ? -20.375 -14.891 5.305 1 97.44 265 LEU B C 1
ATOM 5705 O O . LEU B 1 265 ? -21.047 -14.438 6.23 1 97.44 265 LEU B O 1
ATOM 5709 N N . VAL B 1 266 ? -19.719 -16.047 5.348 1 98.62 266 VAL B N 1
ATOM 5710 C CA . VAL B 1 266 ? -19.75 -16.859 6.559 1 98.62 266 VAL B CA 1
ATOM 5711 C C . VAL B 1 266 ? -19.062 -16.094 7.699 1 98.62 266 VAL B C 1
ATOM 5713 O O . VAL B 1 266 ? -19.594 -16.031 8.805 1 98.62 266 VAL B O 1
ATOM 5716 N N . GLY B 1 267 ? -17.891 -15.57 7.434 1 98.25 267 GLY B N 1
ATOM 5717 C CA . GLY B 1 267 ? -17.156 -14.82 8.438 1 98.25 267 GLY B CA 1
ATOM 5718 C C . GLY B 1 267 ? -17.922 -13.625 8.969 1 98.25 267 GLY B C 1
ATOM 5719 O O . GLY B 1 267 ? -17.766 -13.242 10.125 1 98.25 267 GLY B O 1
ATOM 5720 N N . GLN B 1 268 ? -18.781 -13.047 8.125 1 96.31 268 GLN B N 1
ATOM 5721 C CA . GLN B 1 268 ? -19.578 -11.883 8.492 1 96.31 268 GLN B CA 1
ATOM 5722 C C . GLN B 1 268 ? -20.844 -12.305 9.25 1 96.31 268 GLN B C 1
ATOM 5724 O O . GLN B 1 268 ? -21.609 -11.453 9.703 1 96.31 268 GLN B O 1
ATOM 5729 N N . GLY B 1 269 ? -21.078 -13.586 9.32 1 96.69 269 GLY B N 1
ATOM 5730 C CA . GLY B 1 269 ? -22.234 -14.102 10.016 1 96.69 269 GLY B CA 1
ATOM 5731 C C . GLY B 1 269 ? -23.5 -14.07 9.18 1 96.69 269 GLY B C 1
ATOM 5732 O O . GLY B 1 269 ? -24.594 -14.289 9.695 1 96.69 269 GLY B O 1
ATOM 5733 N N . LYS B 1 270 ? -23.375 -13.781 7.98 1 96.25 270 LYS B N 1
ATOM 5734 C CA . LYS B 1 270 ? -24.516 -13.711 7.082 1 96.25 270 LYS B CA 1
ATOM 5735 C C . LYS B 1 270 ? -24.953 -15.094 6.617 1 96.25 270 LYS B C 1
ATOM 5737 O O . LYS B 1 270 ? -26.109 -15.305 6.254 1 96.25 270 LYS B O 1
ATOM 5742 N N . GLU B 1 271 ? -24.047 -16.031 6.496 1 98.12 271 GLU B N 1
ATOM 5743 C CA . GLU B 1 271 ? -24.281 -17.438 6.203 1 98.12 271 GLU B CA 1
ATOM 5744 C C . GLU B 1 271 ? -23.656 -18.328 7.277 1 98.12 271 GLU B C 1
ATOM 5746 O O . GLU B 1 271 ? -22.703 -17.938 7.949 1 98.12 271 GLU B O 1
ATOM 5751 N N . THR B 1 272 ? -24.156 -19.5 7.43 1 98.38 272 THR B N 1
ATOM 5752 C CA . THR B 1 272 ? -23.547 -20.5 8.297 1 98.38 272 THR B CA 1
ATOM 5753 C C . THR B 1 272 ? -22.5 -21.312 7.535 1 98.38 272 THR B C 1
ATOM 5755 O O . THR B 1 272 ? -22.516 -21.344 6.305 1 98.38 272 THR B O 1
ATOM 5758 N N . PRO B 1 273 ? -21.578 -21.922 8.281 1 98.69 273 PRO B N 1
ATOM 5759 C CA . PRO B 1 273 ? -20.578 -22.75 7.609 1 98.69 273 PRO B CA 1
ATOM 5760 C C . PRO B 1 273 ? -21.203 -23.844 6.738 1 98.69 273 PRO B C 1
ATOM 5762 O O . PRO B 1 273 ? -20.625 -24.234 5.727 1 98.69 273 PRO B O 1
ATOM 5765 N N . ALA B 1 274 ? -22.391 -24.25 7.023 1 98.38 274 ALA B N 1
ATOM 5766 C CA . ALA B 1 274 ? -23.078 -25.328 6.324 1 98.38 274 ALA B CA 1
ATOM 5767 C C . ALA B 1 274 ? -23.422 -24.922 4.895 1 98.38 274 ALA B C 1
ATOM 5769 O O . ALA B 1 274 ? -23.75 -25.766 4.059 1 98.38 274 ALA B O 1
ATOM 5770 N N . ILE B 1 275 ? -23.328 -23.656 4.633 1 98.69 275 ILE B N 1
ATOM 5771 C CA . ILE B 1 275 ? -23.672 -23.156 3.311 1 98.69 275 ILE B CA 1
ATOM 5772 C C . ILE B 1 275 ? -22.766 -23.766 2.26 1 98.69 275 ILE B C 1
ATOM 5774 O O . ILE B 1 275 ? -23.172 -24.016 1.124 1 98.69 275 ILE B O 1
ATOM 5778 N N . VAL B 1 276 ? -21.547 -24.062 2.643 1 98.75 276 VAL B N 1
ATOM 5779 C CA . VAL B 1 276 ? -20.594 -24.641 1.71 1 98.75 276 VAL B CA 1
ATOM 5780 C C . VAL B 1 276 ? -21.047 -26.047 1.308 1 98.75 276 VAL B C 1
ATOM 5782 O O . VAL B 1 276 ? -21.031 -26.391 0.125 1 98.75 276 VAL B O 1
ATOM 5785 N N . GLN B 1 277 ? -21.516 -26.781 2.248 1 98.44 277 GLN B N 1
ATOM 5786 C CA . GLN B 1 277 ? -22.031 -28.125 1.954 1 98.44 277 GLN B CA 1
ATOM 5787 C C . GLN B 1 277 ? -23.234 -28.047 1.029 1 98.44 277 GLN B C 1
ATOM 5789 O O . GLN B 1 277 ? -23.375 -28.859 0.118 1 98.44 277 GLN B O 1
ATOM 5794 N N . GLU B 1 278 ? -24.047 -27.109 1.305 1 98.38 278 GLU B N 1
ATOM 5795 C CA . GLU B 1 278 ? -25.234 -26.906 0.468 1 98.38 278 GLU B CA 1
ATOM 5796 C C . GLU B 1 278 ? -24.844 -26.609 -0.975 1 98.38 278 GLU B C 1
ATOM 5798 O O . GLU B 1 278 ? -25.422 -27.156 -1.912 1 98.38 278 GLU B O 1
ATOM 5803 N N . LEU B 1 279 ? -23.875 -25.781 -1.167 1 98.38 279 LEU B N 1
ATOM 5804 C CA . LEU B 1 279 ? -23.469 -25.359 -2.5 1 98.38 279 LEU B CA 1
ATOM 5805 C C . LEU B 1 279 ? -22.734 -26.484 -3.23 1 98.38 279 LEU B C 1
ATOM 5807 O O . LEU B 1 279 ? -22.75 -26.531 -4.461 1 98.38 279 LEU B O 1
ATOM 5811 N N . LEU B 1 280 ? -22.125 -27.375 -2.475 1 98.31 280 LEU B N 1
ATOM 5812 C CA . LEU B 1 280 ? -21.406 -28.484 -3.064 1 98.31 280 LEU B CA 1
ATOM 5813 C C . LEU B 1 280 ? -22.359 -29.625 -3.42 1 98.31 280 LEU B C 1
ATOM 5815 O O . LEU B 1 280 ? -22 -30.516 -4.199 1 98.31 280 LEU B O 1
ATOM 5819 N N . ASP B 1 281 ? -23.531 -29.641 -2.803 1 97.69 281 ASP B N 1
ATOM 5820 C CA . ASP B 1 281 ? -24.562 -30.609 -3.139 1 97.69 281 ASP B CA 1
ATOM 5821 C C . ASP B 1 281 ? -25.328 -30.188 -4.391 1 97.69 281 ASP B C 1
ATOM 5823 O O . ASP B 1 281 ? -26.391 -29.562 -4.297 1 97.69 281 ASP B O 1
ATOM 5827 N N . VAL B 1 282 ? -24.875 -30.562 -5.508 1 95.5 282 VAL B N 1
ATOM 5828 C CA . VAL B 1 282 ? -25.391 -30.062 -6.773 1 95.5 282 VAL B CA 1
ATOM 5829 C C . VAL B 1 282 ? -26.672 -30.797 -7.152 1 95.5 282 VAL B C 1
ATOM 5831 O O . VAL B 1 282 ? -27.375 -30.422 -8.094 1 95.5 282 VAL B O 1
ATOM 5834 N N . GLU B 1 283 ? -26.984 -31.891 -6.527 1 95.44 283 GLU B N 1
ATOM 5835 C CA . GLU B 1 283 ? -28.281 -32.531 -6.711 1 95.44 283 GLU B CA 1
ATOM 5836 C C . GLU B 1 283 ? -29.391 -31.719 -6.07 1 95.44 283 GLU B C 1
ATOM 5838 O O . GLU B 1 283 ? -30.453 -31.5 -6.676 1 95.44 283 GLU B O 1
ATOM 5843 N N . LYS B 1 284 ? -29.094 -31.281 -4.871 1 95.44 284 LYS B N 1
ATOM 5844 C CA . LYS B 1 284 ? -30.047 -30.453 -4.137 1 95.44 284 LYS B CA 1
ATOM 5845 C C . LYS B 1 284 ? -30.062 -29.031 -4.684 1 95.44 284 LYS B C 1
ATOM 5847 O O . LYS B 1 284 ? -31.125 -28.406 -4.762 1 95.44 284 LYS B O 1
ATOM 5852 N N . ASN B 1 285 ? -28.875 -28.531 -5.062 1 96 285 ASN B N 1
ATOM 5853 C CA . ASN B 1 285 ? -28.703 -27.188 -5.594 1 96 285 ASN B CA 1
ATOM 5854 C C . ASN B 1 285 ? -27.969 -27.188 -6.926 1 96 285 ASN B C 1
ATOM 5856 O O . ASN B 1 285 ? -26.781 -26.875 -6.977 1 96 285 ASN B O 1
ATOM 5860 N N . PRO B 1 286 ? -28.672 -27.422 -7.988 1 93.25 286 PRO B N 1
ATOM 5861 C CA . PRO B 1 286 ? -28.016 -27.656 -9.281 1 93.25 286 PRO B CA 1
ATOM 5862 C C . PRO B 1 286 ? -27.547 -26.359 -9.945 1 93.25 286 PRO B C 1
ATOM 5864 O O . PRO B 1 286 ? -26.719 -26.406 -10.859 1 93.25 286 PRO B O 1
ATOM 5867 N N . CYS B 1 287 ? -28.172 -25.219 -9.477 1 93.69 287 CYS B N 1
ATOM 5868 C CA . CYS B 1 287 ? -27.844 -23.953 -10.125 1 93.69 287 CYS B CA 1
ATOM 5869 C C . CYS B 1 287 ? -27.219 -22.984 -9.133 1 93.69 287 CYS B C 1
ATOM 5871 O O . CYS B 1 287 ? -27.656 -22.875 -7.988 1 93.69 287 CYS B O 1
ATOM 5873 N N . LYS B 1 288 ? -26.25 -22.266 -9.625 1 95.25 288 LYS B N 1
ATOM 5874 C CA . LYS B 1 288 ? -25.484 -21.344 -8.797 1 95.25 288 LYS B CA 1
ATOM 5875 C C . LYS B 1 288 ? -26.328 -20.141 -8.406 1 95.25 288 LYS B C 1
ATOM 5877 O O . LYS B 1 288 ? -26.891 -19.453 -9.266 1 95.25 288 LYS B O 1
ATOM 5882 N N . PRO B 1 289 ? -26.391 -19.859 -7.086 1 95.81 289 PRO B N 1
ATOM 5883 C CA . PRO B 1 289 ? -27.016 -18.609 -6.688 1 95.81 289 PRO B CA 1
ATOM 5884 C C . PRO B 1 289 ? -26.203 -17.375 -7.105 1 95.81 289 PRO B C 1
ATOM 5886 O O . PRO B 1 289 ? -24.984 -17.469 -7.227 1 95.81 289 PRO B O 1
ATOM 5889 N N . GLN B 1 290 ? -26.891 -16.281 -7.254 1 93.12 290 GLN B N 1
ATOM 5890 C CA . GLN B 1 290 ? -26.219 -15.055 -7.668 1 93.12 290 GLN B CA 1
ATOM 5891 C C . GLN B 1 290 ? -25.438 -14.438 -6.508 1 93.12 290 GLN B C 1
ATOM 5893 O O . GLN B 1 290 ? -26 -14.195 -5.438 1 93.12 290 GLN B O 1
ATOM 5898 N N . TYR B 1 291 ? -24.172 -14.227 -6.723 1 94.06 291 TYR B N 1
ATOM 5899 C CA . TYR B 1 291 ? -23.328 -13.469 -5.816 1 94.06 291 TYR B CA 1
ATOM 5900 C C . TYR B 1 291 ? -22.094 -12.945 -6.539 1 94.06 291 TYR B C 1
ATOM 5902 O O . TYR B 1 291 ? -21.703 -13.477 -7.582 1 94.06 291 TYR B O 1
ATOM 5910 N N . SER B 1 292 ? -21.5 -11.883 -5.977 1 93.25 292 SER B N 1
ATOM 5911 C CA . SER B 1 292 ? -20.281 -11.32 -6.547 1 93.25 292 SER B CA 1
ATOM 5912 C C . SER B 1 292 ? -19.031 -12.016 -5.996 1 93.25 292 SER B C 1
ATOM 5914 O O . SER B 1 292 ? -18.969 -12.32 -4.805 1 93.25 292 SER B O 1
ATOM 5916 N N . MET B 1 293 ? -18.078 -12.281 -6.84 1 95.06 293 MET B N 1
ATOM 5917 C CA . MET B 1 293 ? -16.844 -12.898 -6.387 1 95.06 293 MET B CA 1
ATOM 5918 C C . MET B 1 293 ? -15.984 -11.898 -5.613 1 95.06 293 MET B C 1
ATOM 5920 O O . MET B 1 293 ? -16.219 -10.695 -5.684 1 95.06 293 MET B O 1
ATOM 5924 N N . ALA B 1 294 ? -15.023 -12.398 -4.859 1 97.5 294 ALA B N 1
ATOM 5925 C CA . ALA B 1 294 ? -14.125 -11.555 -4.074 1 97.5 294 ALA B CA 1
ATOM 5926 C C . ALA B 1 294 ? -13.125 -10.836 -4.973 1 97.5 294 ALA B C 1
ATOM 5928 O O . ALA B 1 294 ? -12.898 -11.242 -6.117 1 97.5 294 ALA B O 1
ATOM 5929 N N . SER B 1 295 ? -12.523 -9.797 -4.477 1 96.44 295 SER B N 1
ATOM 5930 C CA . SER B 1 295 ? -11.562 -8.969 -5.188 1 96.44 295 SER B CA 1
ATOM 5931 C C . SER B 1 295 ? -10.398 -9.805 -5.719 1 96.44 295 SER B C 1
ATOM 5933 O O . SER B 1 295 ? -10 -10.789 -5.102 1 96.44 295 SER B O 1
ATOM 5935 N N . ASP B 1 296 ? -9.852 -9.375 -6.832 1 95.81 296 ASP B N 1
ATOM 5936 C CA . ASP B 1 296 ? -8.742 -10.086 -7.465 1 95.81 296 ASP B CA 1
ATOM 5937 C C . ASP B 1 296 ? -7.406 -9.688 -6.836 1 95.81 296 ASP B C 1
ATOM 5939 O O . ASP B 1 296 ? -6.48 -10.492 -6.77 1 95.81 296 ASP B O 1
ATOM 5943 N N . VAL B 1 297 ? -7.289 -8.531 -6.234 1 95.94 297 VAL B N 1
ATOM 5944 C CA . VAL B 1 297 ? -6.043 -7.914 -5.785 1 95.94 297 VAL B CA 1
ATOM 5945 C C . VAL B 1 297 ? -5.375 -8.805 -4.738 1 95.94 297 VAL B C 1
ATOM 5947 O O . VAL B 1 297 ? -4.164 -9.023 -4.785 1 95.94 297 VAL B O 1
ATOM 5950 N N . PRO B 1 298 ? -6.102 -9.453 -3.896 1 98.31 298 PRO B N 1
ATOM 5951 C CA . PRO B 1 298 ? -5.465 -10.195 -2.807 1 98.31 298 PRO B CA 1
ATOM 5952 C C . PRO B 1 298 ? -5.012 -11.594 -3.23 1 98.31 298 PRO B C 1
ATOM 5954 O O . PRO B 1 298 ? -4.418 -12.32 -2.432 1 98.31 298 PRO B O 1
ATOM 5957 N N . LEU B 1 299 ? -5.332 -11.992 -4.379 1 98.19 299 LEU B N 1
ATOM 5958 C CA . LEU B 1 299 ? -5.082 -13.359 -4.801 1 98.19 299 LEU B CA 1
ATOM 5959 C C . LEU B 1 299 ? -3.693 -13.5 -5.418 1 98.19 299 LEU B C 1
ATOM 5961 O O . LEU B 1 299 ? -3.273 -12.648 -6.207 1 98.19 299 LEU B O 1
ATOM 5965 N N . ASN B 1 300 ? -2.984 -14.547 -5 1 98.5 300 ASN B N 1
ATOM 5966 C CA . ASN B 1 300 ? -1.624 -14.812 -5.457 1 98.5 300 ASN B CA 1
ATOM 5967 C C . ASN B 1 300 ? -1.4 -16.297 -5.719 1 98.5 300 ASN B C 1
ATOM 5969 O O . ASN B 1 300 ? -1.684 -17.125 -4.855 1 98.5 300 ASN B O 1
ATOM 5973 N N . LEU B 1 301 ? -1.028 -16.688 -6.984 1 97.81 301 LEU B N 1
ATOM 5974 C CA . LEU B 1 301 ? -0.478 -18.016 -7.223 1 97.81 301 LEU B CA 1
ATOM 5975 C C . LEU B 1 301 ? 0.874 -18.172 -6.535 1 97.81 301 LEU B C 1
ATOM 5977 O O . LEU B 1 301 ? 1.888 -17.672 -7.023 1 97.81 301 LEU B O 1
ATOM 5981 N N . TYR B 1 302 ? 0.909 -18.953 -5.496 1 98.19 302 TYR B N 1
ATOM 5982 C CA . TYR B 1 302 ? 2.012 -18.812 -4.555 1 98.19 302 TYR B CA 1
ATOM 5983 C C . TYR B 1 302 ? 3.043 -19.906 -4.75 1 98.19 302 TYR B C 1
ATOM 5985 O O . TYR B 1 302 ? 4.23 -19.719 -4.477 1 98.19 302 TYR B O 1
ATOM 5993 N N . GLU B 1 303 ? 2.559 -21.094 -5.168 1 97.38 303 GLU B N 1
ATOM 5994 C CA . GLU B 1 303 ? 3.49 -22.188 -5.359 1 97.38 303 GLU B CA 1
ATOM 5995 C C . GLU B 1 303 ? 2.963 -23.188 -6.391 1 97.38 303 GLU B C 1
ATOM 5997 O O . GLU B 1 303 ? 1.767 -23.484 -6.418 1 97.38 303 GLU B O 1
ATOM 6002 N N . CYS B 1 304 ? 3.867 -23.609 -7.246 1 96.69 304 CYS B 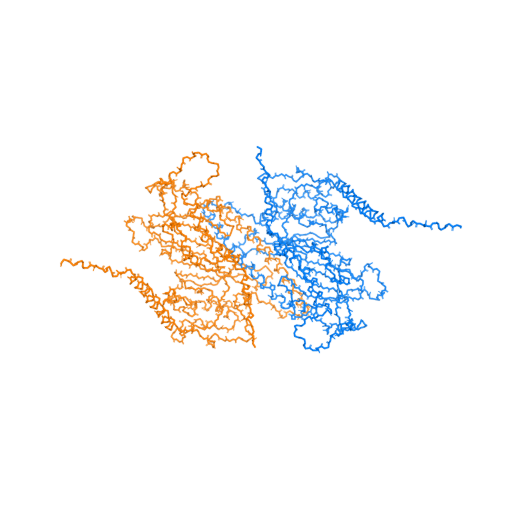N 1
ATOM 6003 C CA . CYS B 1 304 ? 3.598 -24.688 -8.18 1 96.69 304 CYS B CA 1
ATOM 6004 C C . CYS B 1 304 ? 4.555 -25.859 -7.949 1 96.69 304 CYS B C 1
ATOM 6006 O O . CYS B 1 304 ? 5.762 -25.656 -7.789 1 96.69 304 CYS B O 1
ATOM 6008 N N . GLN B 1 305 ? 3.977 -27.031 -7.887 1 96.5 305 GLN B N 1
ATOM 6009 C CA . GLN B 1 305 ? 4.785 -28.234 -7.789 1 96.5 305 GLN B CA 1
ATOM 6010 C C . GLN B 1 305 ? 4.68 -29.062 -9.062 1 96.5 305 GLN B C 1
ATOM 6012 O O . GLN B 1 305 ? 3.631 -29.094 -9.703 1 96.5 305 GLN B O 1
ATOM 6017 N N . PHE B 1 306 ? 5.746 -29.797 -9.352 1 96.31 306 PHE B N 1
ATOM 6018 C CA . PHE B 1 306 ? 5.816 -30.5 -10.625 1 96.31 306 PHE B CA 1
ATOM 6019 C C . PHE B 1 306 ? 6.086 -31.984 -10.414 1 96.31 306 PHE B C 1
ATOM 6021 O O . PHE B 1 306 ? 6.73 -32.375 -9.438 1 96.31 306 PHE B O 1
ATOM 6028 N N . ASN B 1 307 ? 5.668 -32.719 -11.43 1 95.5 307 ASN B N 1
ATOM 6029 C CA . ASN B 1 307 ? 5.875 -34.156 -11.406 1 95.5 307 ASN B CA 1
ATOM 6030 C C . ASN B 1 307 ? 7.332 -34.531 -11.664 1 95.5 307 ASN B C 1
ATOM 6032 O O . ASN B 1 307 ? 7.992 -33.906 -12.5 1 95.5 307 ASN B O 1
ATOM 6036 N N . GLU B 1 308 ? 7.738 -35.562 -10.992 1 94.5 308 GLU B N 1
ATOM 6037 C CA . GLU B 1 308 ? 9.102 -36.031 -11.195 1 94.5 308 GLU B CA 1
ATOM 6038 C C . GLU B 1 308 ? 9.297 -36.531 -12.617 1 94.5 308 GLU B C 1
ATOM 6040 O O . GLU B 1 308 ? 10.367 -36.375 -13.211 1 94.5 308 GLU B O 1
ATOM 6045 N N . LYS B 1 309 ? 8.297 -37.156 -13.102 1 92.88 309 LYS B N 1
ATOM 6046 C CA . LYS B 1 309 ? 8.328 -37.688 -14.461 1 92.88 309 LYS B CA 1
ATOM 6047 C C . LYS B 1 309 ? 7.152 -37.156 -15.281 1 92.88 309 LYS B C 1
ATOM 6049 O O . LYS B 1 309 ? 6.031 -37.062 -14.773 1 92.88 309 LYS B O 1
ATOM 6054 N N . SER B 1 310 ? 7.531 -36.719 -16.469 1 91 310 SER B N 1
ATOM 6055 C CA . SER B 1 310 ? 6.465 -36.25 -17.344 1 91 310 SER B CA 1
ATOM 6056 C C . SER B 1 310 ? 5.484 -37.375 -17.688 1 91 310 SER B C 1
ATOM 6058 O O . SER B 1 310 ? 5.883 -38.531 -17.844 1 91 310 SER B O 1
ATOM 6060 N N . GLY B 1 311 ? 4.234 -37 -17.812 1 81.25 311 GLY B N 1
ATOM 6061 C CA . GLY B 1 311 ? 3.225 -37.969 -18.266 1 81.25 311 GLY B CA 1
ATOM 6062 C C . GLY B 1 311 ? 3.176 -38.125 -19.766 1 81.25 311 GLY B C 1
ATOM 6063 O O . GLY B 1 311 ? 2.541 -39.031 -20.281 1 81.25 311 GLY B O 1
ATOM 6064 N N . GLU B 1 312 ? 3.857 -37.219 -20.422 1 75.56 312 GLU B N 1
ATOM 6065 C CA . GLU B 1 312 ? 3.834 -37.25 -21.875 1 75.56 312 GLU B CA 1
ATOM 6066 C C . GLU B 1 312 ? 4.867 -38.219 -22.422 1 75.56 312 GLU B C 1
ATOM 6068 O O . GLU B 1 312 ? 5.973 -38.344 -21.891 1 75.56 312 GLU B O 1
ATOM 6073 N N . PRO B 1 313 ? 4.422 -39.031 -23.422 1 69 313 PRO B N 1
ATOM 6074 C CA . PRO B 1 313 ? 5.379 -39.969 -24.016 1 69 313 PRO B CA 1
ATOM 6075 C C . PRO B 1 313 ? 6.566 -39.25 -24.672 1 69 313 PRO B C 1
ATOM 6077 O O . PRO B 1 313 ? 6.406 -38.188 -25.25 1 69 313 PRO B O 1
ATOM 6080 N N . SER B 1 314 ? 7.691 -39.438 -24.109 1 66.81 314 SER B N 1
ATOM 6081 C CA . SER B 1 314 ? 8.867 -38.844 -24.75 1 66.81 314 SER B CA 1
ATOM 6082 C C . SER B 1 314 ? 9.656 -39.906 -25.531 1 66.81 314 SER B C 1
ATOM 6084 O O . SER B 1 314 ? 9.672 -41.062 -25.141 1 66.81 314 SER B O 1
ATOM 6086 N N . ASP B 1 315 ? 9.969 -39.594 -26.797 1 59.59 315 ASP B N 1
ATOM 6087 C CA . ASP B 1 315 ? 10.797 -40.469 -27.609 1 59.59 315 ASP B CA 1
ATOM 6088 C C . ASP B 1 315 ? 12.148 -40.719 -26.938 1 59.59 315 ASP B C 1
ATOM 6090 O O . ASP B 1 315 ? 12.883 -41.625 -27.328 1 59.59 315 ASP B O 1
ATOM 6094 N N . ARG B 1 316 ? 12.562 -39.812 -26.094 1 60.38 316 ARG B N 1
ATOM 6095 C CA . ARG B 1 316 ? 13.867 -39.969 -25.453 1 60.38 316 ARG B CA 1
ATOM 6096 C C . ARG B 1 316 ? 13.719 -40.594 -24.078 1 60.38 316 ARG B C 1
ATOM 6098 O O . ARG B 1 316 ? 13.047 -40.062 -23.203 1 60.38 316 ARG B O 1
ATOM 6105 N N . LYS B 1 317 ? 13.727 -41.969 -24.047 1 55.47 317 LYS B N 1
ATOM 6106 C CA . LYS B 1 317 ? 13.758 -42.688 -22.766 1 55.47 317 LYS B CA 1
ATOM 6107 C C . LYS B 1 317 ? 14.969 -42.25 -21.938 1 55.47 317 LYS B C 1
ATOM 6109 O O . LYS B 1 317 ? 16.109 -42.344 -22.406 1 55.47 317 LYS B O 1
ATOM 6114 N N . THR B 1 318 ? 14.812 -41.188 -21.094 1 61.06 318 THR B N 1
ATOM 6115 C CA . THR B 1 318 ? 15.953 -40.906 -20.234 1 61.06 318 THR B CA 1
ATOM 6116 C C . THR B 1 318 ? 15.977 -41.844 -19.031 1 61.06 318 THR B C 1
ATOM 6118 O O . THR B 1 318 ? 14.922 -42.281 -18.547 1 61.06 318 THR B O 1
ATOM 6121 N N . ASP B 1 319 ? 17.094 -42.562 -18.844 1 62.47 319 ASP B N 1
ATOM 6122 C CA . ASP B 1 319 ? 17.328 -43.5 -17.734 1 62.47 319 ASP B CA 1
ATOM 6123 C C . ASP B 1 319 ? 17.297 -42.75 -16.391 1 62.47 319 ASP B C 1
ATOM 6125 O O . ASP B 1 319 ? 17.484 -43.375 -15.336 1 62.47 319 ASP B O 1
ATOM 6129 N N . ASP B 1 320 ? 16.906 -41.469 -16.547 1 71.75 320 ASP B N 1
ATOM 6130 C CA . ASP B 1 320 ? 16.938 -40.688 -15.305 1 71.75 320 ASP B CA 1
ATOM 6131 C C . ASP B 1 320 ? 15.719 -40.969 -14.445 1 71.75 320 ASP B C 1
ATOM 6133 O O . ASP B 1 320 ? 14.625 -41.188 -14.969 1 71.75 320 ASP B O 1
ATOM 6137 N N . LYS B 1 321 ? 15.898 -41.156 -13.156 1 81.88 321 LYS B N 1
ATOM 6138 C CA . LYS B 1 321 ? 14.836 -41.344 -12.18 1 81.88 321 LYS B CA 1
ATOM 6139 C C . LYS B 1 321 ? 13.875 -40.156 -12.148 1 81.88 321 LYS B C 1
ATOM 6141 O O . LYS B 1 321 ? 12.68 -40.344 -11.891 1 81.88 321 LYS B O 1
ATOM 6146 N N . SER B 1 322 ? 14.344 -38.969 -12.508 1 91.25 322 SER B N 1
ATOM 6147 C CA . SER B 1 322 ? 13.531 -37.75 -12.484 1 91.25 322 SER B CA 1
ATOM 6148 C C . SER B 1 322 ? 13.828 -36.875 -13.695 1 91.25 322 SER B C 1
ATOM 6150 O O . SER B 1 322 ? 14.961 -36.812 -14.156 1 91.25 322 SER B O 1
ATOM 6152 N N . ASP B 1 323 ? 12.758 -36.25 -14.18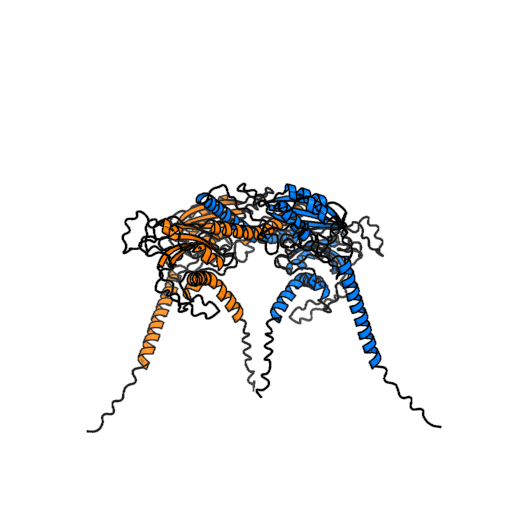8 1 93.06 323 ASP B N 1
ATOM 6153 C CA . ASP B 1 323 ? 12.922 -35.25 -15.266 1 93.06 323 ASP B CA 1
ATOM 6154 C C . ASP B 1 323 ? 13.312 -33.906 -14.711 1 93.06 323 ASP B C 1
ATOM 6156 O O . ASP B 1 323 ? 13.672 -33 -15.469 1 93.06 323 ASP B O 1
ATOM 6160 N N . LEU B 1 324 ? 13.234 -33.75 -13.43 1 94.44 324 LEU B N 1
ATOM 6161 C CA . LEU B 1 324 ? 13.477 -32.469 -12.789 1 94.44 324 LEU B CA 1
ATOM 6162 C C . LEU B 1 324 ? 14.93 -32.344 -12.336 1 94.44 324 LEU B C 1
ATOM 6164 O O . LEU B 1 324 ? 15.57 -33.375 -12.031 1 94.44 324 LEU B O 1
ATOM 6168 N N . ARG B 1 325 ? 15.43 -31.203 -12.422 1 94.25 325 ARG B N 1
ATOM 6169 C CA . ARG B 1 325 ? 16.703 -30.812 -11.828 1 94.25 325 ARG B CA 1
ATOM 6170 C C . ARG B 1 325 ? 16.5 -29.688 -10.82 1 94.25 325 ARG B C 1
ATOM 6172 O O . ARG B 1 325 ? 15.375 -29.312 -10.508 1 94.25 325 ARG B O 1
ATOM 6179 N N . GLU B 1 326 ? 17.562 -29.234 -10.25 1 94.56 326 GLU B N 1
ATOM 6180 C CA . GLU B 1 326 ? 17.484 -28.141 -9.289 1 94.56 326 GLU B CA 1
ATOM 6181 C C . GLU B 1 326 ? 17.297 -26.797 -9.992 1 94.56 326 GLU B C 1
ATOM 6183 O O . GLU B 1 326 ? 17.828 -26.578 -11.078 1 94.56 326 GLU B O 1
ATOM 6188 N N . TRP B 1 327 ? 16.484 -25.984 -9.336 1 97.31 327 TRP B N 1
ATOM 6189 C CA . TRP B 1 327 ? 16.391 -24.609 -9.805 1 97.31 327 TRP B CA 1
ATOM 6190 C C . TRP B 1 327 ? 17.75 -23.906 -9.734 1 97.31 327 TRP B C 1
ATOM 6192 O O . TRP B 1 327 ? 18.453 -24 -8.727 1 97.31 327 TRP B O 1
ATOM 6202 N N . ILE B 1 328 ? 18.109 -23.219 -10.766 1 97.38 328 ILE B N 1
ATOM 6203 C CA . ILE B 1 328 ? 19.375 -22.5 -10.812 1 97.38 328 ILE B CA 1
ATOM 6204 C C . ILE B 1 328 ? 19.141 -21.016 -10.5 1 97.38 328 ILE B C 1
ATOM 6206 O O . ILE B 1 328 ? 18.469 -20.312 -11.266 1 97.38 328 ILE B O 1
ATOM 6210 N N . TYR B 1 329 ? 19.734 -20.656 -9.391 1 96.69 329 TYR B N 1
ATOM 6211 C CA . TYR B 1 329 ? 19.719 -19.266 -8.969 1 96.69 329 TYR B CA 1
ATOM 6212 C C . TYR B 1 329 ? 21.094 -18.625 -9.148 1 96.69 329 TYR B C 1
ATOM 6214 O O . TYR B 1 329 ? 22.125 -19.266 -8.945 1 96.69 329 TYR B O 1
ATOM 6222 N N . LYS B 1 330 ? 21.078 -17.391 -9.609 1 96.38 330 LYS B N 1
ATOM 6223 C CA . LYS B 1 330 ? 22.297 -16.594 -9.562 1 96.38 330 LYS B CA 1
ATOM 6224 C C . LYS B 1 330 ? 22.25 -15.578 -8.414 1 96.38 330 LYS B C 1
ATOM 6226 O O . LYS B 1 330 ? 21.25 -14.867 -8.25 1 96.38 330 LYS B O 1
ATOM 6231 N N . GLU B 1 331 ? 23.25 -15.523 -7.664 1 95.25 331 GLU B N 1
ATOM 6232 C CA . GLU B 1 331 ? 23.297 -14.727 -6.441 1 95.25 331 GLU B CA 1
ATOM 6233 C C . GLU B 1 331 ? 23 -13.258 -6.73 1 95.25 331 GLU B C 1
ATOM 6235 O O . GLU B 1 331 ? 22.172 -12.641 -6.062 1 95.25 331 GLU B O 1
ATOM 6240 N N . ASP B 1 332 ? 23.672 -12.719 -7.684 1 94.69 332 ASP B N 1
ATOM 6241 C CA . ASP B 1 332 ? 23.516 -11.305 -8 1 94.69 332 ASP B CA 1
ATOM 6242 C C . ASP B 1 332 ? 22.094 -10.992 -8.43 1 94.69 332 ASP B C 1
ATOM 6244 O O . ASP B 1 332 ? 21.516 -9.984 -8.016 1 94.69 332 ASP B O 1
ATOM 6248 N N . ASN B 1 333 ? 21.562 -11.852 -9.211 1 95.06 333 ASN B N 1
ATOM 6249 C CA . ASN B 1 333 ? 20.203 -11.648 -9.703 1 95.06 333 ASN B CA 1
ATOM 6250 C C . ASN B 1 333 ? 19.188 -11.734 -8.57 1 95.06 333 ASN B C 1
ATOM 6252 O O . ASN B 1 333 ? 18.297 -10.891 -8.477 1 95.06 333 ASN B O 1
ATOM 6256 N N . LEU B 1 334 ? 19.312 -12.711 -7.75 1 95.94 334 LEU B N 1
ATOM 6257 C CA . LEU B 1 334 ? 18.375 -12.891 -6.652 1 95.94 334 LEU B CA 1
ATOM 6258 C C . LEU B 1 334 ? 18.484 -11.75 -5.648 1 95.94 334 LEU B C 1
ATOM 6260 O O . LEU B 1 334 ? 17.469 -11.25 -5.156 1 95.94 334 LEU B O 1
ATOM 6264 N N . SER B 1 335 ? 19.688 -11.305 -5.383 1 95.25 335 SER B N 1
ATOM 6265 C CA . SER B 1 335 ? 19.922 -10.18 -4.484 1 95.25 335 SER B CA 1
ATOM 6266 C C . SER B 1 335 ? 19.266 -8.906 -5.012 1 95.25 335 SER B C 1
ATOM 6268 O O . SER B 1 335 ? 18.594 -8.188 -4.266 1 95.25 335 SER B O 1
ATOM 6270 N N . ARG B 1 336 ? 19.469 -8.672 -6.25 1 94.81 336 ARG B N 1
ATOM 6271 C CA . ARG B 1 336 ? 18.891 -7.488 -6.887 1 94.81 336 ARG B CA 1
ATOM 6272 C C . ARG B 1 336 ? 17.359 -7.547 -6.859 1 94.81 336 ARG B C 1
ATOM 6274 O O . ARG B 1 336 ? 16.703 -6.547 -6.57 1 94.81 336 ARG B O 1
ATOM 6281 N N . THR B 1 337 ? 16.859 -8.695 -7.145 1 96.06 337 THR B N 1
ATOM 6282 C CA . THR B 1 337 ? 15.414 -8.875 -7.16 1 96.06 337 THR B CA 1
ATOM 6283 C C . THR B 1 337 ? 14.828 -8.664 -5.77 1 96.06 337 THR B C 1
ATOM 6285 O O . THR B 1 337 ? 13.789 -8.016 -5.621 1 96.06 337 THR B O 1
ATOM 6288 N N . ILE B 1 338 ? 15.469 -9.156 -4.762 1 96.62 338 ILE B N 1
ATOM 6289 C CA . ILE B 1 338 ? 15.023 -8.977 -3.383 1 96.62 338 ILE B CA 1
ATOM 6290 C C . ILE B 1 338 ? 15.047 -7.5 -3.016 1 96.62 338 ILE B C 1
ATOM 6292 O O . ILE B 1 338 ? 14.086 -6.98 -2.436 1 96.62 338 ILE B O 1
ATOM 6296 N N . SER B 1 339 ? 16.094 -6.793 -3.391 1 95.81 339 SER B N 1
ATOM 6297 C CA . SER B 1 339 ? 16.203 -5.367 -3.113 1 95.81 339 SER B CA 1
ATOM 6298 C C . SER B 1 339 ? 15.094 -4.578 -3.799 1 95.81 339 SER B C 1
ATOM 6300 O O . SER B 1 339 ? 14.508 -3.674 -3.203 1 95.81 339 SER B O 1
ATOM 6302 N N . GLU B 1 340 ? 14.844 -4.945 -5.027 1 96 340 GLU B N 1
ATOM 6303 C CA . GLU B 1 340 ? 13.797 -4.27 -5.785 1 96 340 GLU B CA 1
ATOM 6304 C C . GLU B 1 340 ? 12.422 -4.527 -5.18 1 96 340 GLU B C 1
ATOM 6306 O O . GLU B 1 340 ? 11.586 -3.625 -5.113 1 96 340 GLU B O 1
ATOM 6311 N N . LEU B 1 341 ? 12.203 -5.727 -4.754 1 97.44 341 LEU B N 1
ATOM 6312 C CA . LEU B 1 341 ? 10.945 -6.07 -4.109 1 97.44 341 LEU B CA 1
ATOM 6313 C C . LEU B 1 341 ? 10.812 -5.363 -2.764 1 97.44 341 LEU B C 1
ATOM 6315 O O . LEU B 1 341 ? 9.711 -4.969 -2.373 1 97.44 341 LEU B O 1
ATOM 6319 N N . GLN B 1 342 ? 11.914 -5.172 -2.033 1 97.69 342 GLN B N 1
ATOM 6320 C CA . GLN B 1 342 ? 11.93 -4.395 -0.798 1 97.69 342 GLN B CA 1
ATOM 6321 C C . GLN B 1 342 ? 11.508 -2.949 -1.051 1 97.69 342 GLN B C 1
ATOM 6323 O O . GLN B 1 342 ? 10.789 -2.355 -0.245 1 97.69 342 GLN B O 1
ATOM 6328 N N . THR B 1 343 ? 11.984 -2.443 -2.137 1 96.44 343 THR B N 1
ATOM 6329 C CA . THR B 1 343 ? 11.609 -1.086 -2.516 1 96.44 343 THR B CA 1
ATOM 6330 C C . THR B 1 343 ? 10.102 -0.979 -2.732 1 96.44 343 THR B C 1
ATOM 6332 O O . THR B 1 343 ? 9.469 -0.041 -2.248 1 96.44 343 THR B O 1
ATOM 6335 N N . LEU B 1 34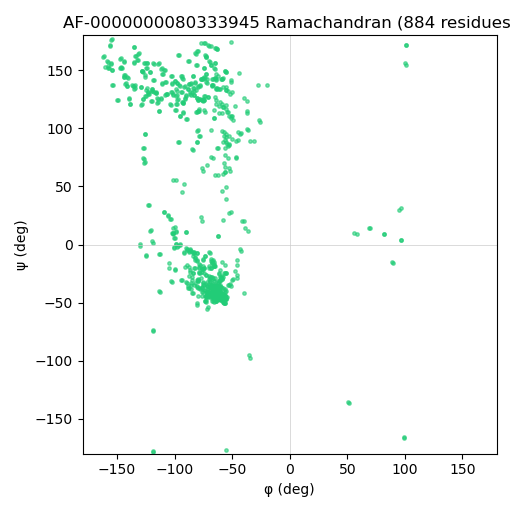4 ? 9.578 -1.932 -3.414 1 96.5 344 LEU B N 1
ATOM 6336 C CA . LEU B 1 344 ? 8.133 -1.95 -3.641 1 96.5 344 LEU B CA 1
ATOM 6337 C C . LEU B 1 344 ? 7.379 -2.125 -2.326 1 96.5 344 LEU B C 1
ATOM 6339 O O . LEU B 1 344 ? 6.352 -1.48 -2.105 1 96.5 344 LEU B O 1
ATOM 6343 N N . TRP B 1 345 ? 7.879 -2.961 -1.485 1 98.31 345 TRP B N 1
ATOM 6344 C CA . TRP B 1 345 ? 7.289 -3.158 -0.165 1 98.31 345 TRP B CA 1
ATOM 6345 C C . TRP B 1 345 ? 7.242 -1.846 0.611 1 98.31 345 TRP B C 1
ATOM 6347 O O . TRP B 1 345 ? 6.219 -1.508 1.211 1 98.31 345 TRP B O 1
ATOM 6357 N N . THR B 1 346 ? 8.336 -1.109 0.612 1 98.31 346 THR B N 1
ATOM 6358 C CA . THR B 1 346 ? 8.438 0.155 1.332 1 98.31 346 THR B CA 1
ATOM 6359 C C . THR B 1 346 ? 7.383 1.142 0.843 1 98.31 346 THR B C 1
ATOM 6361 O O . THR B 1 346 ? 6.719 1.801 1.648 1 98.31 346 THR B O 1
ATOM 6364 N N . LYS B 1 347 ? 7.211 1.188 -0.425 1 96.12 347 LYS B N 1
ATOM 6365 C CA . LYS B 1 347 ? 6.234 2.1 -1.016 1 96.12 347 LYS B CA 1
ATOM 6366 C C . LYS B 1 347 ? 4.832 1.828 -0.478 1 96.12 347 LYS B C 1
ATOM 6368 O O . LYS B 1 347 ? 4.117 2.758 -0.101 1 96.12 347 LYS B O 1
ATOM 6373 N N . HIS B 1 348 ? 4.473 0.608 -0.375 1 97.44 348 HIS B N 1
ATOM 6374 C CA . HIS B 1 348 ? 3.143 0.245 0.105 1 97.44 348 HIS B CA 1
ATOM 6375 C C . HIS B 1 348 ? 3.072 0.302 1.628 1 97.44 348 HIS B C 1
ATOM 6377 O O . HIS B 1 348 ? 2.049 0.7 2.191 1 97.44 348 HIS B O 1
ATOM 6383 N N . SER B 1 349 ? 4.172 -0.08 2.268 1 98.5 349 SER B N 1
ATOM 6384 C CA . SER B 1 349 ? 4.191 -0.134 3.725 1 98.5 349 SER B CA 1
ATOM 6385 C C . SER B 1 349 ? 4.086 1.261 4.332 1 98.5 349 SER B C 1
ATOM 6387 O O . SER B 1 349 ? 3.455 1.444 5.375 1 98.5 349 SER B O 1
ATOM 6389 N N . VAL B 1 350 ? 4.688 2.189 3.699 1 98.44 350 VAL B N 1
ATOM 6390 C CA . VAL B 1 350 ? 4.605 3.578 4.141 1 98.44 350 VAL B CA 1
ATOM 6391 C C . VAL B 1 350 ? 3.148 4.035 4.133 1 98.44 350 VAL B C 1
ATOM 6393 O O . VAL B 1 350 ? 2.664 4.602 5.117 1 98.44 350 VAL B O 1
ATOM 6396 N N . LYS B 1 351 ? 2.463 3.768 3.086 1 98 351 LYS B N 1
ATOM 6397 C CA . LYS B 1 351 ? 1.063 4.164 2.957 1 98 351 LYS B CA 1
ATOM 6398 C C . LYS B 1 351 ? 0.191 3.441 3.979 1 98 351 LYS B C 1
ATOM 6400 O O . LYS B 1 351 ? -0.641 4.062 4.645 1 98 351 LYS B O 1
ATOM 6405 N N . THR B 1 352 ? 0.437 2.168 4.102 1 98.56 352 THR B N 1
ATOM 6406 C CA . THR B 1 352 ? -0.321 1.342 5.035 1 98.56 352 THR B CA 1
ATOM 6407 C C . THR B 1 352 ? -0.139 1.838 6.465 1 98.56 352 THR B C 1
ATOM 6409 O O . THR B 1 352 ? -1.114 1.991 7.203 1 98.56 352 THR B O 1
ATOM 6412 N N . THR B 1 353 ? 1.082 2.107 6.844 1 98.62 353 THR B N 1
ATOM 6413 C CA . THR B 1 353 ? 1.411 2.533 8.203 1 98.62 353 THR B CA 1
ATOM 6414 C C . THR B 1 353 ? 0.833 3.916 8.484 1 98.62 353 THR B C 1
ATOM 6416 O O . THR B 1 353 ? 0.285 4.152 9.57 1 98.62 353 THR B O 1
ATOM 6419 N N . MET B 1 354 ? 1.014 4.766 7.523 1 98.69 354 MET B N 1
ATOM 6420 C CA . MET B 1 354 ? 0.462 6.113 7.656 1 98.69 354 MET B CA 1
ATOM 6421 C C . MET B 1 354 ? -1.041 6.062 7.91 1 98.69 354 MET B C 1
ATOM 6423 O O . MET B 1 354 ? -1.536 6.664 8.859 1 98.69 354 MET B O 1
ATOM 6427 N N . ILE B 1 355 ? -1.796 5.312 7.09 1 98.62 355 ILE B N 1
ATOM 6428 C CA . ILE B 1 355 ? -3.244 5.211 7.223 1 98.62 355 ILE B CA 1
ATOM 6429 C C . ILE B 1 355 ? -3.594 4.551 8.555 1 98.62 355 ILE B C 1
ATOM 6431 O O . ILE B 1 355 ? -4.559 4.945 9.219 1 98.62 355 ILE B O 1
ATOM 6435 N N . ARG B 1 356 ? -2.799 3.559 8.945 1 98.31 356 ARG B N 1
ATOM 6436 C CA . ARG B 1 356 ? -3.078 2.875 10.203 1 98.31 356 ARG B CA 1
ATOM 6437 C C . ARG B 1 356 ? -2.953 3.834 11.391 1 98.31 356 ARG B C 1
ATOM 6439 O O . ARG B 1 356 ? -3.77 3.799 12.312 1 98.31 356 ARG B O 1
ATOM 6446 N N . GLU B 1 357 ? -1.915 4.688 11.383 1 98 357 GLU B N 1
ATOM 6447 C CA . GLU B 1 357 ? -1.752 5.699 12.422 1 98 357 GLU B CA 1
ATOM 6448 C C . GLU B 1 357 ? -2.934 6.664 12.438 1 98 357 GLU B C 1
ATOM 6450 O O . GLU B 1 357 ? -3.42 7.035 13.508 1 98 357 GLU B O 1
ATOM 6455 N N . MET B 1 358 ? -3.369 7.062 11.258 1 98.31 358 MET B N 1
ATOM 6456 C CA . MET B 1 358 ? -4.535 7.938 11.156 1 98.31 358 MET B CA 1
ATOM 6457 C C . MET B 1 358 ? -5.77 7.27 11.75 1 98.31 358 MET B C 1
ATOM 6459 O O . MET B 1 358 ? -6.52 7.898 12.5 1 98.31 358 MET B O 1
ATOM 6463 N N . LEU B 1 359 ? -5.941 6 11.414 1 97.62 359 LEU B N 1
ATOM 6464 C CA . LEU B 1 359 ? -7.094 5.25 11.898 1 97.62 359 LEU B CA 1
ATOM 6465 C C . LEU B 1 359 ? -7.059 5.109 13.414 1 97.62 359 LEU B C 1
ATOM 6467 O O . LEU B 1 359 ? -8.094 5.219 14.078 1 97.62 359 LEU B O 1
ATOM 6471 N N . ALA B 1 360 ? -5.895 4.852 13.938 1 96.19 360 ALA B N 1
ATOM 6472 C CA . ALA B 1 360 ? -5.758 4.762 15.391 1 96.19 360 ALA B CA 1
ATOM 6473 C C . ALA B 1 360 ? -6.16 6.07 16.062 1 96.19 360 ALA B C 1
ATOM 6475 O O . ALA B 1 360 ? -6.883 6.066 17.062 1 96.19 360 ALA B O 1
ATOM 6476 N N . THR B 1 361 ? -5.695 7.172 15.484 1 96.44 361 THR B N 1
ATOM 6477 C CA . THR B 1 361 ? -6.027 8.492 16.016 1 96.44 361 THR B CA 1
ATOM 6478 C C . THR B 1 361 ? -7.527 8.75 15.906 1 96.44 361 THR B C 1
ATOM 6480 O O . THR B 1 361 ? -8.148 9.219 16.859 1 96.44 361 THR B O 1
ATOM 6483 N N . LEU B 1 362 ? -8.141 8.469 14.758 1 96.56 362 LEU B N 1
ATOM 6484 C CA . LEU B 1 362 ? -9.562 8.719 14.531 1 96.56 362 LEU B CA 1
ATOM 6485 C C . LEU B 1 362 ? -10.422 7.852 15.438 1 96.56 362 LEU B C 1
ATOM 6487 O O . LEU B 1 362 ? -11.492 8.273 15.875 1 96.56 362 LEU B O 1
ATOM 6491 N N . HIS B 1 363 ? -9.992 6.648 15.656 1 94.44 363 HIS B N 1
ATOM 6492 C CA . HIS B 1 363 ? -10.719 5.797 16.594 1 94.44 363 HIS B CA 1
ATOM 6493 C C . HIS B 1 363 ? -10.727 6.398 17.984 1 94.44 363 HIS B C 1
ATOM 6495 O O . HIS B 1 363 ? -11.734 6.328 18.688 1 94.44 363 HIS B O 1
ATOM 6501 N N . GLY B 1 364 ? -9.57 6.926 18.406 1 93.88 364 GLY B N 1
ATOM 6502 C CA . GLY B 1 364 ? -9.531 7.645 19.672 1 93.88 364 GLY B CA 1
ATOM 6503 C C . GLY B 1 364 ? -10.5 8.812 19.719 1 93.88 364 GLY B C 1
ATOM 6504 O O . GLY B 1 364 ? -11.211 8.992 20.719 1 93.88 364 GLY B O 1
ATOM 6505 N N . VAL B 1 365 ? -10.57 9.547 18.656 1 95.62 365 VAL B N 1
ATOM 6506 C CA . VAL B 1 365 ? -11.484 10.68 18.547 1 95.62 365 VAL B CA 1
ATOM 6507 C C . VAL B 1 365 ? -12.93 10.188 18.625 1 95.62 365 VAL B C 1
ATOM 6509 O O . VAL B 1 365 ? -13.766 10.797 19.312 1 95.62 365 VAL B O 1
ATOM 6512 N N . PHE B 1 366 ? -13.234 9.148 17.922 1 95.94 366 PHE B N 1
ATOM 6513 C CA . PHE B 1 366 ? -14.578 8.578 17.906 1 95.94 366 PHE B CA 1
ATOM 6514 C C . PHE B 1 366 ? -15.008 8.164 19.312 1 95.94 366 PHE B C 1
ATOM 6516 O O . PHE B 1 366 ? -16.109 8.484 19.75 1 95.94 366 PHE B O 1
ATOM 6523 N N . GLN B 1 367 ? -14.086 7.504 20.031 1 93.88 367 GLN B N 1
ATOM 6524 C CA . GLN B 1 367 ? -14.375 7.039 21.391 1 93.88 367 GLN B CA 1
ATOM 6525 C C . GLN B 1 367 ? -14.57 8.211 22.344 1 93.88 367 GLN B C 1
ATOM 6527 O O . GLN B 1 367 ? -15.469 8.188 23.188 1 93.88 367 GLN B O 1
ATOM 6532 N N . GLU B 1 368 ? -13.773 9.18 22.172 1 94 368 GLU B N 1
ATOM 6533 C CA . GLU B 1 368 ? -13.844 10.359 23.031 1 94 368 GLU B CA 1
ATOM 6534 C C . GLU B 1 368 ? -15.156 11.117 22.828 1 94 368 GLU B C 1
ATOM 6536 O O . GLU B 1 368 ? -15.734 11.641 23.781 1 94 368 GLU B O 1
ATOM 6541 N N . ASN B 1 369 ? -15.648 11.148 21.625 1 93.94 369 ASN B N 1
ATOM 6542 C CA . ASN B 1 369 ? -16.812 11.977 21.297 1 93.94 369 ASN B CA 1
ATOM 6543 C C . ASN B 1 369 ? -18.109 11.188 21.406 1 93.94 369 ASN B C 1
ATOM 6545 O O . ASN B 1 369 ? -19.156 11.742 21.734 1 93.94 369 ASN B O 1
ATOM 6549 N N . PHE B 1 370 ? -18.047 9.914 21.156 1 93.38 370 PHE B N 1
ATOM 6550 C CA . PHE B 1 370 ? -19.312 9.195 21.016 1 93.38 370 PHE B CA 1
ATOM 6551 C C . PHE B 1 370 ? -19.312 7.938 21.891 1 93.38 370 PHE B C 1
ATOM 6553 O O . PHE B 1 370 ? -20.281 7.188 21.891 1 93.38 370 PHE B O 1
ATOM 6560 N N . GLY B 1 371 ? -18.312 7.609 22.594 1 85.38 371 GLY B N 1
ATOM 6561 C CA . GLY B 1 371 ? -18.281 6.5 23.531 1 85.38 371 GLY B CA 1
ATOM 6562 C C . GLY B 1 371 ? -17.594 5.266 22.984 1 85.38 371 GLY B C 1
ATOM 6563 O O . GLY B 1 371 ? -17.453 5.125 21.766 1 85.38 371 GLY B O 1
ATOM 6564 N N . ALA B 1 372 ? -17.062 4.414 23.828 1 70.69 372 ALA B N 1
ATOM 6565 C CA . ALA B 1 372 ? -16.156 3.297 23.562 1 70.69 372 ALA B CA 1
ATOM 6566 C C . ALA B 1 372 ? -16.922 2.111 22.969 1 70.69 372 ALA B C 1
ATOM 6568 O O . ALA B 1 372 ? -16.328 1.239 22.344 1 70.69 372 ALA B O 1
ATOM 6569 N N . ALA B 1 373 ? -18.109 1.986 23.109 1 64.31 373 ALA B N 1
ATOM 6570 C CA . ALA B 1 373 ? -18.828 0.731 22.875 1 64.31 373 ALA B CA 1
ATOM 6571 C C . ALA B 1 373 ? -18.844 0.383 21.391 1 64.31 373 ALA B C 1
ATOM 6573 O O . ALA B 1 373 ? -19.109 -0.765 21.016 1 64.31 373 ALA B O 1
ATOM 6574 N N . ARG B 1 374 ? -18.359 1.33 20.578 1 69.06 374 ARG B N 1
ATOM 6575 C CA . ARG B 1 374 ? -18.594 1.021 19.172 1 69.06 374 ARG B CA 1
ATOM 6576 C C . ARG B 1 374 ? -17.297 1.05 18.375 1 69.06 374 ARG B C 1
ATOM 6578 O O . ARG B 1 374 ? -16.625 2.086 18.297 1 69.06 374 ARG B O 1
ATOM 6585 N N . SER B 1 375 ? -16.688 -0.224 18.219 1 82.56 375 SER B N 1
ATOM 6586 C CA . SER B 1 375 ? -15.523 -0.283 17.328 1 82.56 375 SER B CA 1
ATOM 6587 C C . SER B 1 375 ? -15.945 -0.468 15.875 1 82.56 375 SER B C 1
ATOM 6589 O O . SER B 1 375 ? -16.875 -1.216 15.586 1 82.56 375 SER B O 1
ATOM 6591 N N . ILE B 1 376 ? -15.414 0.401 15.039 1 90.12 376 ILE B N 1
ATOM 6592 C CA . ILE B 1 376 ? -15.68 0.293 13.609 1 90.12 376 ILE B CA 1
ATOM 6593 C C . ILE B 1 376 ? -14.633 -0.607 12.953 1 90.12 376 ILE B C 1
ATOM 6595 O O . ILE B 1 376 ? -13.445 -0.279 12.945 1 90.12 376 ILE B O 1
ATOM 6599 N N . SER B 1 377 ? -15.031 -1.811 12.562 1 92.81 377 SER B N 1
ATOM 6600 C CA . SER B 1 377 ? -14.125 -2.785 11.961 1 92.81 377 SER B CA 1
ATOM 6601 C C . SER B 1 377 ? -14.672 -3.289 10.625 1 92.81 377 SER B C 1
ATOM 6603 O O . SER B 1 377 ? -15.07 -4.449 10.508 1 92.81 377 SER B O 1
ATOM 6605 N N . ASN B 1 378 ? -14.609 -2.453 9.594 1 91.69 378 ASN B N 1
ATOM 6606 C CA . ASN B 1 378 ? -15.156 -2.783 8.281 1 91.69 378 ASN B CA 1
ATOM 6607 C C . ASN B 1 378 ? -14.047 -3.031 7.262 1 91.69 378 ASN B C 1
ATOM 6609 O O . ASN B 1 378 ? -14.258 -2.859 6.062 1 91.69 378 ASN B O 1
ATOM 6613 N N . GLN B 1 379 ? -12.906 -3.477 7.727 1 93.75 379 GLN B N 1
ATOM 6614 C CA . GLN B 1 379 ? -11.719 -3.594 6.883 1 93.75 379 GLN B CA 1
ATOM 6615 C C . GLN B 1 379 ? -11.953 -4.586 5.746 1 93.75 379 GLN B C 1
ATOM 6617 O O . GLN B 1 379 ? -11.438 -4.402 4.641 1 93.75 379 GLN B O 1
ATOM 6622 N N . ALA B 1 380 ? -12.727 -5.598 6.012 1 91.62 380 ALA B N 1
ATOM 6623 C CA . ALA B 1 380 ? -12.859 -6.688 5.051 1 91.62 380 ALA B CA 1
ATOM 6624 C C . ALA B 1 380 ? -14 -6.422 4.07 1 91.62 380 ALA B C 1
ATOM 6626 O O . ALA B 1 380 ? -14.156 -7.145 3.086 1 91.62 380 ALA B O 1
ATOM 6627 N N . ASP B 1 381 ? -14.742 -5.328 4.223 1 90.25 381 ASP B N 1
ATOM 6628 C CA . ASP B 1 381 ? -15.953 -5.07 3.443 1 90.25 381 ASP B CA 1
ATOM 6629 C C . ASP B 1 381 ? -15.609 -4.816 1.978 1 90.25 381 ASP B C 1
ATOM 6631 O O . ASP B 1 381 ? -16.391 -5.156 1.086 1 90.25 381 ASP B O 1
ATOM 6635 N N . SER B 1 382 ? -14.492 -4.344 1.771 1 90.81 382 SER B N 1
ATOM 6636 C CA . SER B 1 382 ? -14.125 -3.945 0.416 1 90.81 382 SER B CA 1
ATOM 6637 C C . SER B 1 382 ? -13.688 -5.148 -0.414 1 90.81 382 SER B C 1
ATOM 6639 O O . SER B 1 382 ? -13.523 -5.043 -1.632 1 90.81 382 SER B O 1
ATOM 6641 N N . LEU B 1 383 ? -13.562 -6.242 0.165 1 94.94 383 LEU B N 1
ATOM 6642 C CA . LEU B 1 383 ? -13.062 -7.422 -0.537 1 94.94 383 LEU B CA 1
ATOM 6643 C C . LEU B 1 383 ? -14.156 -8.047 -1.396 1 94.94 383 LEU B C 1
ATOM 6645 O O . LEU B 1 383 ? -13.867 -8.82 -2.311 1 94.94 383 LEU B O 1
ATOM 6649 N N . THR B 1 384 ? -15.359 -7.812 -1.041 1 89 384 THR B N 1
ATOM 6650 C CA . THR B 1 384 ? -16.469 -8.289 -1.861 1 89 384 THR B CA 1
ATOM 6651 C C . THR B 1 384 ? -16.859 -7.246 -2.904 1 89 384 THR B C 1
ATOM 6653 O O . THR B 1 384 ? -17.109 -6.09 -2.568 1 89 384 THR B O 1
ATOM 6656 N N . GLN B 1 385 ? -16.891 -7.738 -4.059 1 82.69 385 GLN B N 1
ATOM 6657 C CA . GLN B 1 385 ? -17.219 -6.832 -5.148 1 82.69 385 GLN B CA 1
ATOM 6658 C C . GLN B 1 385 ? -18.734 -6.637 -5.246 1 82.69 385 GLN B C 1
ATOM 6660 O O . GLN B 1 385 ? -19.5 -7.43 -4.707 1 82.69 385 GLN B O 1
ATOM 6665 N N . GLY B 1 386 ? -19.094 -5.59 -5.75 1 74.56 386 GLY B N 1
ATOM 6666 C CA . GLY B 1 386 ? -20.516 -5.355 -6.02 1 74.56 386 GLY B CA 1
ATOM 6667 C C . GLY B 1 386 ? -21.172 -4.469 -4.984 1 74.56 386 GLY B C 1
ATOM 6668 O O . GLY B 1 386 ? -20.562 -4.098 -3.984 1 74.56 386 GLY B O 1
ATOM 6669 N N . VAL B 1 387 ? -22.391 -4.074 -5.254 1 68.75 387 VAL B N 1
ATOM 6670 C CA . VAL B 1 387 ? -23.156 -3.172 -4.41 1 68.75 387 VAL B CA 1
ATOM 6671 C C . VAL B 1 387 ? -23.766 -3.953 -3.25 1 68.75 387 VAL B C 1
ATOM 6673 O O . VAL B 1 387 ? -24.312 -5.047 -3.445 1 68.75 387 VAL B O 1
ATOM 6676 N N . ARG B 1 388 ? -23.5 -3.492 -2.08 1 68.5 388 ARG B N 1
ATOM 6677 C CA . ARG B 1 388 ? -24.094 -4.102 -0.889 1 68.5 388 ARG B CA 1
ATOM 6678 C C . ARG B 1 388 ? -25.562 -3.705 -0.736 1 68.5 388 ARG B C 1
ATOM 6680 O O . ARG B 1 388 ? -25.906 -2.531 -0.871 1 68.5 388 ARG B O 1
ATOM 6687 N N . SER B 1 389 ? -26.281 -4.742 -0.649 1 69.94 389 SER B N 1
ATOM 6688 C CA . SER B 1 389 ? -27.703 -4.492 -0.428 1 69.94 389 SER B CA 1
ATOM 6689 C C . SER B 1 389 ? -27.969 -4.098 1.02 1 69.94 389 SER B C 1
ATOM 6691 O O . SER B 1 389 ? -27.266 -4.527 1.931 1 69.94 389 SER B O 1
ATOM 6693 N N . LYS B 1 390 ? -28.875 -3.186 1.248 1 76.38 390 LYS B N 1
ATOM 6694 C CA . LYS B 1 390 ? -29.312 -2.758 2.578 1 76.38 390 LYS B CA 1
ATOM 6695 C C . LYS B 1 390 ? -29.797 -3.943 3.404 1 76.38 390 LYS B C 1
ATOM 6697 O O . LYS B 1 390 ? -29.453 -4.066 4.586 1 76.38 390 LYS B O 1
ATOM 6702 N N . GLU B 1 391 ? -30.516 -4.844 2.697 1 86.81 391 GLU B N 1
ATOM 6703 C CA . GLU B 1 391 ? -30.984 -6.051 3.369 1 86.81 391 GLU B CA 1
ATOM 6704 C C . GLU B 1 391 ? -30.328 -7.301 2.783 1 86.81 391 GLU B C 1
ATOM 6706 O O . GLU B 1 391 ? -30.375 -7.52 1.571 1 86.81 391 GLU B O 1
ATOM 6711 N N . TYR B 1 392 ? -29.734 -8.039 3.658 1 91.25 392 TYR B N 1
ATOM 6712 C CA . TYR B 1 392 ? -29.047 -9.234 3.205 1 91.25 392 TYR B CA 1
ATOM 6713 C C . TYR B 1 392 ? -30.031 -10.328 2.82 1 91.25 392 TYR B C 1
ATOM 6715 O O . TYR B 1 392 ? -30.953 -10.633 3.578 1 91.25 392 TYR B O 1
ATOM 6723 N N . CYS B 1 393 ? -29.906 -10.867 1.65 1 93.88 393 CYS B N 1
ATOM 6724 C CA . CYS B 1 393 ? -30.641 -12.039 1.188 1 93.88 393 CYS B CA 1
ATOM 6725 C C . CYS B 1 393 ? -29.75 -13.281 1.201 1 93.88 393 CYS B C 1
ATOM 6727 O O . CYS B 1 393 ? -28.734 -13.328 0.507 1 93.88 393 CYS B O 1
ATOM 6729 N N . PRO B 1 394 ? -30.219 -14.258 1.971 1 95.81 394 PRO B N 1
ATOM 6730 C CA . PRO B 1 394 ? -29.422 -15.484 2.018 1 95.81 394 PRO B CA 1
ATOM 6731 C C . PRO B 1 394 ? -29.156 -16.078 0.632 1 95.81 394 PRO B C 1
ATOM 6733 O O . PRO B 1 394 ? -30.016 -15.977 -0.253 1 95.81 394 PRO B O 1
ATOM 6736 N N . LEU B 1 395 ? -28.016 -16.703 0.52 1 96.12 395 LEU B N 1
ATOM 6737 C CA . LEU B 1 395 ? -27.547 -17.156 -0.781 1 96.12 395 LEU B CA 1
ATOM 6738 C C . LEU B 1 395 ? -28.562 -18.078 -1.444 1 96.12 395 LEU B C 1
ATOM 6740 O O . LEU B 1 395 ? -28.891 -17.906 -2.623 1 96.12 395 LEU B O 1
ATOM 6744 N N . LEU B 1 396 ? -29.109 -19 -0.721 1 96.25 396 LEU B N 1
ATOM 6745 C CA . LEU B 1 396 ? -29.969 -20.031 -1.292 1 96.25 396 LEU B CA 1
ATOM 6746 C C . LEU B 1 396 ? -31.328 -19.453 -1.664 1 96.25 396 LEU B C 1
ATOM 6748 O O . LEU B 1 396 ? -32.125 -20.094 -2.363 1 96.25 396 LEU B O 1
ATOM 6752 N N . GLN B 1 397 ? -31.625 -18.25 -1.265 1 94.81 397 GLN B N 1
ATOM 6753 C CA . GLN B 1 397 ? -32.906 -17.594 -1.574 1 94.81 397 GLN B CA 1
ATOM 6754 C C . GLN B 1 397 ? -32.719 -16.625 -2.74 1 94.81 397 GLN B C 1
ATOM 6756 O O . GLN B 1 397 ? -33.719 -16.031 -3.197 1 94.81 397 GLN B O 1
ATOM 6761 N N . ARG B 1 398 ? -31.547 -16.5 -3.221 1 94.5 398 ARG B N 1
ATOM 6762 C CA . ARG B 1 398 ? -31.281 -15.578 -4.312 1 94.5 398 ARG B CA 1
ATOM 6763 C C . ARG B 1 398 ? -31.641 -16.203 -5.66 1 94.5 398 ARG B C 1
ATOM 6765 O O . ARG B 1 398 ? -31.859 -17.406 -5.754 1 94.5 398 ARG B O 1
ATOM 6772 N N . GLN B 1 399 ? -31.719 -15.273 -6.648 1 90.5 399 GLN B N 1
ATOM 6773 C CA . GLN B 1 399 ? -31.891 -15.742 -8.023 1 90.5 399 GLN B CA 1
ATOM 6774 C C . GLN B 1 399 ? -30.75 -16.641 -8.453 1 90.5 399 GLN B C 1
ATOM 6776 O O . GLN B 1 399 ? -29.594 -16.391 -8.109 1 90.5 399 GLN B O 1
ATOM 6781 N N . ARG B 1 400 ? -31.109 -17.656 -9.227 1 90.88 400 ARG B N 1
ATOM 6782 C CA . ARG B 1 400 ? -30.109 -18.625 -9.641 1 90.88 400 ARG B CA 1
ATOM 6783 C C . ARG B 1 400 ? -29.797 -18.484 -11.125 1 90.88 400 ARG B C 1
ATOM 6785 O O . ARG B 1 400 ? -30.625 -18.016 -11.906 1 90.88 400 ARG B O 1
ATOM 6792 N N . CYS B 1 401 ? -28.594 -18.828 -11.422 1 86.94 401 CYS B N 1
ATOM 6793 C CA . CYS B 1 401 ? -28.156 -18.844 -12.812 1 86.94 401 CYS B CA 1
ATOM 6794 C C . CYS B 1 401 ? -28.766 -20.031 -13.562 1 86.94 401 CYS B C 1
ATOM 6796 O O . CYS B 1 401 ? -29.469 -20.844 -12.977 1 86.94 401 CYS B O 1
ATOM 6798 N N . GLU B 1 402 ? -28.516 -20.031 -14.867 1 83.38 402 GLU B N 1
ATOM 6799 C CA . GLU B 1 402 ? -28.969 -21.156 -15.695 1 83.38 402 GLU B CA 1
ATOM 6800 C C . GLU B 1 402 ? -28.234 -22.438 -15.32 1 83.38 402 GLU B C 1
ATOM 6802 O O . GLU B 1 402 ? -27.094 -22.406 -14.867 1 83.38 402 GLU B O 1
ATOM 6807 N N . SER B 1 403 ? -28.953 -23.516 -15.562 1 83.62 403 SER B N 1
ATOM 6808 C CA . SER B 1 403 ? -28.359 -24.812 -15.25 1 83.62 403 SER B CA 1
ATOM 6809 C C . SER B 1 403 ? -27.203 -25.141 -16.188 1 83.62 403 SER B C 1
ATOM 6811 O O . SER B 1 403 ? -27.094 -24.562 -17.281 1 83.62 403 SER B O 1
ATOM 6813 N N . LEU B 1 404 ? -26.328 -25.984 -15.758 1 84.12 404 LEU B N 1
ATOM 6814 C CA . LEU B 1 404 ? -25.234 -26.469 -16.578 1 84.12 404 LEU B CA 1
ATOM 6815 C C . LEU B 1 404 ? -25.766 -27.078 -17.875 1 84.12 404 LEU B C 1
ATOM 6817 O O . LEU B 1 404 ? -25.234 -26.797 -18.953 1 84.12 404 LEU B O 1
ATOM 6821 N N . GLU B 1 405 ? -26.781 -27.859 -17.719 1 82.88 405 GLU B N 1
ATOM 6822 C CA . GLU B 1 405 ? -27.375 -28.547 -18.859 1 82.88 405 GLU B CA 1
ATOM 6823 C C . GLU B 1 405 ? -27.875 -27.547 -19.906 1 82.88 405 GLU B C 1
ATOM 6825 O O . GLU B 1 405 ? -27.656 -27.734 -21.109 1 82.88 405 GLU B O 1
ATOM 6830 N N . ASN B 1 406 ? -28.516 -26.578 -19.375 1 84.56 406 ASN B N 1
ATOM 6831 C CA . ASN B 1 406 ? -29.016 -25.547 -20.281 1 84.56 406 ASN B CA 1
ATOM 6832 C C . ASN B 1 406 ? -27.875 -24.812 -20.969 1 84.56 406 ASN B C 1
ATOM 6834 O O . ASN B 1 406 ? -27.969 -24.484 -22.156 1 84.56 406 ASN B O 1
ATOM 6838 N N . ARG B 1 407 ? -26.812 -24.594 -20.281 1 84.06 407 ARG B N 1
ATOM 6839 C CA . ARG B 1 407 ? -25.672 -23.891 -20.859 1 84.06 407 ARG B CA 1
ATOM 6840 C C . ARG B 1 407 ? -24.969 -24.75 -21.891 1 84.06 407 ARG B C 1
ATOM 6842 O O . ARG B 1 407 ? -24.547 -24.25 -22.938 1 84.06 407 ARG B O 1
ATOM 6849 N N . ILE B 1 408 ? -24.844 -25.984 -21.578 1 80.94 408 ILE B N 1
ATOM 6850 C CA . ILE B 1 408 ? -24.219 -26.922 -22.516 1 80.94 408 ILE B CA 1
ATOM 6851 C C . ILE B 1 408 ? -25.031 -26.953 -23.812 1 80.94 408 ILE B C 1
ATOM 6853 O O . ILE B 1 408 ? -24.469 -26.891 -24.906 1 80.94 408 ILE B O 1
ATOM 6857 N N . GLU B 1 409 ? -26.328 -27.078 -23.656 1 81.5 409 GLU B N 1
ATOM 6858 C CA . GLU B 1 409 ? -27.203 -27.094 -24.828 1 81.5 409 GLU B CA 1
ATOM 6859 C C . GLU B 1 409 ? -27.078 -25.797 -25.641 1 81.5 409 GLU B C 1
ATOM 6861 O O . GLU B 1 409 ? -27.031 -25.844 -26.859 1 81.5 409 GLU B O 1
ATOM 6866 N N . HIS B 1 410 ? -27.031 -24.797 -24.953 1 81.19 410 HIS B N 1
ATOM 6867 C CA . HIS B 1 410 ? -26.922 -23.484 -25.594 1 81.19 410 HIS B CA 1
ATOM 6868 C C . HIS B 1 410 ? -25.625 -23.375 -26.406 1 81.19 410 HIS B C 1
ATOM 6870 O O . HIS B 1 410 ? -25.656 -22.969 -27.562 1 81.19 410 HIS B O 1
ATOM 6876 N N . TYR B 1 411 ? -24.547 -23.766 -25.859 1 79 411 TYR B N 1
ATOM 6877 C CA . TYR B 1 411 ? -23.266 -23.609 -26.516 1 79 411 TYR B CA 1
ATOM 6878 C C . TYR B 1 411 ? -23.031 -24.703 -27.547 1 79 411 TYR B C 1
ATOM 6880 O O . TYR B 1 411 ? -22.328 -24.5 -28.547 1 79 411 TYR B O 1
ATOM 6888 N N . SER B 1 412 ? -23.594 -25.922 -27.312 1 75.06 412 SER B N 1
ATOM 6889 C CA . SER B 1 412 ? -23.547 -26.969 -28.328 1 75.06 412 SER B CA 1
ATOM 6890 C C . SER B 1 412 ? -24.297 -26.547 -29.594 1 75.06 412 SER B C 1
ATOM 6892 O O . SER B 1 412 ? -23.859 -26.797 -30.703 1 75.06 412 SER B O 1
ATOM 6894 N N . LYS B 1 413 ? -25.375 -25.906 -29.359 1 69.88 413 LYS B N 1
ATOM 6895 C CA . LYS B 1 413 ? -26.156 -25.375 -30.484 1 69.88 413 LYS B CA 1
ATOM 6896 C C . LYS B 1 413 ? -25.406 -24.266 -31.203 1 69.88 413 LYS B C 1
ATOM 6898 O O . LYS B 1 413 ? -25.422 -24.219 -32.438 1 69.88 413 LYS B O 1
ATOM 6903 N N . LYS B 1 414 ? -24.812 -23.484 -30.453 1 69.94 414 LYS B N 1
ATOM 6904 C CA . LYS B 1 414 ? -24.062 -22.375 -31.031 1 69.94 414 LYS B CA 1
ATOM 6905 C C . LYS B 1 414 ? -22.859 -22.875 -31.828 1 69.94 414 LYS B C 1
ATOM 6907 O O . LYS B 1 414 ? -22.562 -22.344 -32.906 1 69.94 414 LYS B O 1
ATOM 6912 N N . ARG B 1 415 ? -22.062 -23.859 -31.297 1 66.31 415 ARG B N 1
ATOM 6913 C CA . ARG B 1 415 ? -20.953 -24.469 -32 1 66.31 415 ARG B CA 1
ATOM 6914 C C . ARG B 1 415 ? -21.422 -25.188 -33.281 1 66.31 415 ARG B C 1
ATOM 6916 O O . ARG B 1 415 ? -20.781 -25.109 -34.312 1 66.31 415 ARG B O 1
ATOM 6923 N N . ARG B 1 416 ? -22.562 -25.859 -33.219 1 60.03 416 ARG B N 1
ATOM 6924 C CA . ARG B 1 416 ? -23.156 -26.484 -34.375 1 60.03 416 ARG B CA 1
ATOM 6925 C C . ARG B 1 416 ? -23.547 -25.438 -35.438 1 60.03 416 ARG B C 1
ATOM 6927 O O . ARG B 1 416 ? -23.344 -25.641 -36.625 1 60.03 416 ARG B O 1
ATOM 6934 N N . ILE B 1 417 ? -23.984 -24.391 -34.844 1 59.19 417 ILE B N 1
ATOM 6935 C CA . ILE B 1 417 ? -24.375 -23.281 -35.719 1 59.19 417 ILE B CA 1
ATOM 6936 C C . ILE B 1 417 ? -23.125 -22.656 -36.344 1 59.19 417 ILE B C 1
ATOM 6938 O O . ILE B 1 417 ? -23.125 -22.344 -37.531 1 59.19 417 ILE B O 1
ATOM 6942 N N . GLU B 1 418 ? -22.094 -22.531 -35.531 1 59.75 418 GLU B N 1
ATOM 6943 C CA . GLU B 1 418 ? -20.844 -21.969 -36.031 1 59.75 418 GLU B CA 1
ATOM 6944 C C . GLU B 1 418 ? -20.188 -22.922 -37.031 1 59.75 418 GLU B C 1
ATOM 6946 O O . GLU B 1 418 ? -19.641 -22.469 -38.062 1 59.75 418 GLU B O 1
ATOM 6951 N N . VAL B 1 419 ? -20.234 -24.219 -36.906 1 58.44 419 VAL B N 1
ATOM 6952 C CA . VAL B 1 419 ? -19.703 -25.219 -37.812 1 58.44 419 VAL B CA 1
ATOM 6953 C C . VAL B 1 419 ? -20.578 -25.266 -39.094 1 58.44 419 VAL B C 1
ATOM 6955 O O . VAL B 1 419 ? -20.047 -25.375 -40.188 1 58.44 419 VAL B O 1
ATOM 6958 N N . SER B 1 420 ? -21.875 -25.25 -38.906 1 56.22 420 SER B N 1
ATOM 6959 C CA . SER B 1 420 ? -22.766 -25.234 -40.031 1 56.22 420 SER B CA 1
ATOM 6960 C C . SER B 1 420 ? -22.594 -23.953 -40.875 1 56.22 420 SER B C 1
ATOM 6962 O O . SER B 1 420 ? -22.641 -24 -42.094 1 56.22 420 SER B O 1
ATOM 6964 N N . ALA B 1 421 ? -22.359 -22.953 -40.156 1 55 421 ALA B N 1
ATOM 6965 C CA . ALA B 1 421 ? -22.172 -21.672 -40.844 1 55 421 ALA B CA 1
ATOM 6966 C C . ALA B 1 421 ? -20.844 -21.641 -41.594 1 55 421 ALA B C 1
ATOM 6968 O O . ALA B 1 421 ? -20.75 -21.109 -42.688 1 55 421 ALA B O 1
ATOM 6969 N N . LYS B 1 422 ? -19.891 -22.156 -40.969 1 58.47 422 LYS B N 1
ATOM 6970 C CA . LYS B 1 422 ? -18.594 -22.25 -41.656 1 58.47 422 LYS B CA 1
ATOM 6971 C C . LYS B 1 422 ? -18.656 -23.188 -42.844 1 58.47 422 LYS B C 1
ATOM 6973 O O . LYS B 1 422 ? -17.984 -22.953 -43.844 1 58.47 422 LYS B O 1
ATOM 6978 N N . SER B 1 423 ? -19.406 -24.219 -42.781 1 55.62 423 SER B N 1
ATOM 6979 C CA . SER B 1 423 ? -19.609 -25.141 -43.906 1 55.62 423 SER B CA 1
ATOM 6980 C C . SER B 1 423 ? -20.406 -24.484 -45.031 1 55.62 423 SER B C 1
ATOM 6982 O O . SER B 1 423 ? -20.125 -24.703 -46.188 1 55.62 423 SER B O 1
ATOM 6984 N N . ILE B 1 424 ? -21.297 -23.656 -44.719 1 57.72 424 ILE B N 1
ATOM 6985 C CA . ILE B 1 424 ? -22.078 -22.938 -45.719 1 57.72 424 ILE B CA 1
ATOM 6986 C C . ILE B 1 424 ? -21.219 -21.891 -46.406 1 57.72 424 ILE B C 1
ATOM 6988 O O . ILE B 1 424 ? -21.281 -21.734 -47.625 1 57.72 424 ILE B O 1
ATOM 6992 N N . GLU B 1 425 ? -20.422 -21.266 -45.594 1 56.47 425 GLU B N 1
ATOM 6993 C CA . GLU B 1 425 ? -19.531 -20.25 -46.156 1 56.47 425 GLU B CA 1
ATOM 6994 C C . GLU B 1 425 ? -18.469 -20.906 -47.031 1 56.47 425 GLU B C 1
ATOM 6996 O O . GLU B 1 425 ? -18.094 -20.344 -48.062 1 56.47 425 GLU B O 1
ATOM 7001 N N . SER B 1 426 ? -17.984 -22.078 -46.719 1 56.62 426 SER B N 1
ATOM 7002 C CA . SER B 1 426 ? -17.016 -22.812 -47.531 1 56.62 426 SER B CA 1
ATOM 7003 C C . SER B 1 426 ? -17.672 -23.359 -48.812 1 56.62 426 SER B C 1
ATOM 7005 O O . SER B 1 426 ? -17.062 -23.375 -49.875 1 56.62 426 SER B O 1
ATOM 7007 N N . ASN B 1 427 ? -18.891 -23.781 -48.844 1 50.62 427 ASN B N 1
ATOM 7008 C CA . ASN B 1 427 ? -19.609 -24.266 -50 1 50.62 427 ASN B CA 1
ATOM 7009 C C . ASN B 1 427 ? -20.031 -23.109 -50.938 1 50.62 427 ASN B C 1
ATOM 7011 O O . ASN B 1 427 ? -20.109 -23.281 -52.156 1 50.62 427 ASN B O 1
ATOM 7015 N N . ALA B 1 428 ? -20.297 -22.016 -50.156 1 53.53 428 ALA B N 1
ATOM 7016 C CA . ALA B 1 428 ? -20.688 -20.859 -50.969 1 53.53 428 ALA B CA 1
ATOM 7017 C C . ALA B 1 428 ? -19.5 -20.328 -51.75 1 53.53 428 ALA B C 1
ATOM 7019 O O . ALA B 1 428 ? -19.672 -19.781 -52.844 1 53.53 428 ALA B O 1
ATOM 7020 N N . ALA B 1 429 ? -18.266 -20.562 -51.438 1 52.34 429 ALA B N 1
ATOM 7021 C CA . ALA B 1 429 ? -17.047 -20.141 -52.125 1 52.34 429 ALA B CA 1
ATOM 7022 C C . ALA B 1 429 ? -16.688 -21.109 -53.25 1 52.34 429 ALA B C 1
ATOM 7024 O O . ALA B 1 429 ? -16 -20.734 -54.188 1 52.34 429 ALA B O 1
ATOM 7025 N N . ARG B 1 430 ? -17.031 -22.328 -53.188 1 50.28 430 ARG B N 1
ATOM 7026 C CA . ARG B 1 430 ? -16.719 -23.297 -54.25 1 50.28 430 ARG B CA 1
ATOM 7027 C C . ARG B 1 430 ? -17.641 -23.125 -55.438 1 50.28 430 ARG B C 1
ATOM 7029 O O . ARG B 1 430 ? -17.297 -23.562 -56.562 1 50.28 430 ARG B O 1
ATOM 7036 N N . THR B 1 431 ? -18.828 -22.656 -55.219 1 45.94 431 THR B N 1
ATOM 7037 C CA . THR B 1 431 ? -19.797 -22.625 -56.312 1 45.94 431 THR B CA 1
ATOM 7038 C C . THR B 1 431 ? -19.484 -21.5 -57.281 1 45.94 431 THR B C 1
ATOM 7040 O O . THR B 1 431 ? -20.062 -21.438 -58.375 1 45.94 431 THR B O 1
ATOM 7043 N N . ASP B 1 432 ? -18.734 -20.516 -56.781 1 43.56 432 ASP B N 1
ATOM 7044 C CA . ASP B 1 432 ? -18.672 -19.375 -57.719 1 43.56 432 ASP B CA 1
ATOM 7045 C C . ASP B 1 432 ? -17.688 -19.656 -58.844 1 43.56 432 ASP B C 1
ATOM 7047 O O . ASP B 1 432 ? -17.484 -18.812 -59.719 1 43.56 432 ASP B O 1
ATOM 7051 N N . GLY B 1 433 ? -16.781 -20.672 -58.688 1 37.81 433 GLY B N 1
ATOM 7052 C CA . GLY B 1 433 ? -15.734 -20.688 -59.719 1 37.81 433 GLY B CA 1
ATOM 7053 C C . GLY B 1 433 ? -16.172 -21.312 -61.031 1 37.81 433 GLY B C 1
ATOM 7054 O O . GLY B 1 433 ? -15.391 -21.391 -61.969 1 37.81 433 GLY B O 1
ATOM 7055 N N . SER B 1 434 ? -17 -22.375 -60.906 1 36.5 434 SER B N 1
ATOM 7056 C CA . SER B 1 434 ? -17.047 -23.188 -62.125 1 36.5 434 SER B CA 1
ATOM 7057 C C . SER B 1 434 ? -17.891 -22.516 -63.219 1 36.5 434 SER B C 1
ATOM 7059 O O . SER B 1 434 ? -19.125 -22.484 -63.125 1 36.5 434 SER B O 1
ATOM 7061 N N . GLY B 1 435 ? -17.438 -21.328 -63.688 1 36.09 435 GLY B N 1
ATOM 7062 C CA . GLY B 1 435 ? -18.062 -20.734 -64.875 1 36.09 435 GLY B CA 1
ATOM 7063 C C . GLY B 1 435 ? -18.125 -21.672 -66.062 1 36.09 435 GLY B C 1
ATOM 7064 O O . GLY B 1 435 ? -17.25 -22.516 -66.25 1 36.09 435 GLY B O 1
ATOM 7065 N N . PRO B 1 436 ? -19.359 -22.141 -66.438 1 35 436 PRO B N 1
ATOM 7066 C CA . PRO B 1 436 ? -19.609 -23.078 -67.562 1 35 436 PRO B CA 1
ATOM 7067 C C . PRO B 1 436 ? -18.875 -22.688 -68.812 1 35 436 PRO B C 1
ATOM 7069 O O . PRO B 1 436 ? -18.812 -21.516 -69.188 1 35 436 PRO B O 1
ATOM 7072 N N . SER B 1 437 ? -17.594 -23.141 -69.062 1 32.53 437 SER B N 1
ATOM 7073 C CA . SER B 1 437 ? -16.859 -22.938 -70.312 1 32.53 437 SER B CA 1
ATOM 7074 C C . SER B 1 437 ? -17.688 -23.406 -71.5 1 32.53 437 SER B C 1
ATOM 7076 O O . SER B 1 437 ? -18.109 -24.562 -71.562 1 32.53 437 SER B O 1
ATOM 7078 N N . THR B 1 438 ? -18.594 -22.594 -72.125 1 31.06 438 THR B N 1
ATOM 7079 C CA . THR B 1 438 ? -19.422 -22.766 -73.312 1 31.06 438 THR B CA 1
ATOM 7080 C C . THR B 1 438 ? -18.578 -23.156 -74.5 1 31.06 438 THR B C 1
ATOM 7082 O O . THR B 1 438 ? -17.719 -22.391 -74.938 1 31.06 438 THR B O 1
ATOM 7085 N N . GLN B 1 439 ? -18.109 -24.422 -74.562 1 28.59 439 GLN B N 1
ATOM 7086 C CA . GLN B 1 439 ? -17.453 -24.984 -75.75 1 28.59 439 GLN B CA 1
ATOM 7087 C C . GLN B 1 439 ? -18.328 -24.797 -77 1 28.59 439 GLN B C 1
ATOM 7089 O O . GLN B 1 439 ? -19.484 -25.219 -77 1 28.59 439 GLN B O 1
ATOM 7094 N N . THR B 1 440 ? -18.109 -23.688 -77.75 1 29.08 440 THR B N 1
ATOM 7095 C CA . THR B 1 440 ? -18.656 -23.312 -79 1 29.08 440 THR B CA 1
ATOM 7096 C C . THR B 1 440 ? -18.375 -24.406 -80.062 1 29.08 440 THR B C 1
ATOM 7098 O O . THR B 1 440 ? -17.219 -24.781 -80.25 1 29.08 440 THR B O 1
ATOM 7101 N N . VAL B 1 441 ? -19.266 -25.391 -80.312 1 31.22 441 VAL B N 1
ATOM 7102 C CA . VAL B 1 441 ? -19.375 -26.453 -81.25 1 31.22 441 VAL B CA 1
ATOM 7103 C C . VAL B 1 441 ? -19.297 -25.859 -82.688 1 31.22 441 VAL B C 1
ATOM 7105 O O . VAL B 1 441 ? -20.125 -25.016 -83.062 1 31.22 441 VAL B O 1
ATOM 7108 N N . GLY B 1 442 ? -18.047 -25.516 -83.125 1 27.12 442 GLY B N 1
ATOM 7109 C CA . GLY B 1 442 ? -17.875 -25.172 -84.5 1 27.12 442 GLY B CA 1
ATOM 7110 C C . GLY B 1 442 ? -18.453 -26.234 -85.438 1 27.12 442 GLY B C 1
ATOM 7111 O O . GLY B 1 442 ? -18.547 -27.406 -85.062 1 27.12 442 GLY B O 1
ATOM 7112 N N . SER B 1 443 ? -19.297 -25.844 -86.438 1 29.55 443 SER B N 1
ATOM 7113 C CA . SER B 1 443 ? -19.969 -26.391 -87.625 1 29.55 443 SER B CA 1
ATOM 7114 C C . SER B 1 443 ? -18.984 -27.109 -88.562 1 29.55 443 SER B C 1
ATOM 7116 O O . SER B 1 443 ? -18.062 -26.484 -89.125 1 29.55 443 SER B O 1
ATOM 7118 N N . THR B 1 444 ? -18.328 -28.203 -88.125 1 22.16 444 THR B N 1
ATOM 7119 C CA . THR B 1 444 ? -18.062 -29.047 -89.312 1 22.16 444 THR B CA 1
ATOM 7120 C C . THR B 1 444 ? -19.328 -29.766 -89.75 1 22.16 444 THR B C 1
ATOM 7122 O O . THR B 1 444 ? -20.078 -30.281 -88.938 1 22.16 444 THR B O 1
#

Radius of gyration: 34.53 Å; Cα contacts (8 Å, |Δi|>4): 1516; chains: 2; bounding box: 76×133×117 Å

pLDDT: mean 79.59, std 24.13, range [20.66, 98.88]

Secondary structure (DSSP, 8-state):
-------------THHHHHHHHHHHTHHHHHHHHHHHHHHS------SS--------GGG-EEEEEEEEEEE--TTS--SSGGGTT---SS---TT-EES----TT-EEEEEEEEEEEEESS-GGGTTSHHHHHTS--HHHHHHTTS-TTEEEEEEEE-SSTT--TTTTEEEEEEEEEEE-TT--HHHHHHHHHTT-EEEE-GGGS---GGGT----EEEEEEEEEEEEE--TTS-GGG-EEEEEEEES---TTHHHHHHHHHHHHHTTSS-THHHHHHH-TTT--SPBP-PPBPSTTEEEEEEEE-SS-SS--SS----S-S--PPB--HHHHHHHHHHHHHHHHHHHHHHHHHHHHHHHHHHHHHHHH-TT-----GGGGGB-SPPPSSPPPGGGS-BPPPHHHHHHHHHHHHHHHHHHHHHHHHHHHTTS-----------/--------------HHHHHHHHHHHTHHHHHHHHHHHHHHS------SS--------GGG-EEEEEEEEEEE--TTS--SSGGGTT---SS---TT-EES----TT-EEEEEEEEEEEEESS-GGGTTSHHHHHTS--HHHHHHTTS-TTEEEEEEEE-SSTT--TTTTEEEEEEEEEEE-TT--HHHHHHHHHTT-EEEE-GGGS---GGGT----EEEEEEEEEEEEE--TTS-GGG-EEEEEEEES---TTHHHHHHHHHHHHHTTSS-THHHHHHH-TTT--SPBP-PPBPSTTEEEEEEEE-SS-SS--SS----S-S----B--HHHHHHHHHHHHHHHHHHHHHHHHHHHHHHHHHHHHHHHH-TT-----TTGGGB-SPPPSSPPPGGGS-BPPPHHHHHHHHHHHHHHHHHHHHHHHHHHHTTS-----------

InterPro domains:
  IPR001406 Pseudouridine synthase I, TruA [PTHR11142] (49-360)
  IPR001406 Pseudouridine synthase I, TruA [TIGR00071] (65-297)
  IPR020094 Pseudouridine synthase TruA/RsuA/RluB/E/F, N-terminal [G3DSA:3.30.70.580] (64-170)
  IPR020095 Pseudouridine synthase I, TruA, C-terminal [G3DSA:3.30.70.660] (171-363)
  IPR020097 Pseudouridine synthase I, TruA, alpha/beta domain [PF01416] (192-307)
  IPR020103 Pseudouridine synthase, catalytic domain superfamily [SSF55120] (64-308)
  IPR041707 Pseudouridine synthase Pus3-like [cd02569] (68-306)

Solvent-accessible surface area (backbone atoms only — not comparable to full-atom values): 49050 Å² total; per-residue (Å²): 136,86,80,83,82,78,80,83,78,80,75,72,74,73,60,52,64,59,46,48,55,58,52,48,42,40,20,44,58,46,35,44,50,45,44,45,43,58,68,42,35,72,59,87,75,78,69,79,80,83,64,89,64,75,75,75,67,48,88,76,60,30,62,43,46,29,39,40,33,28,29,35,60,17,66,88,35,52,23,66,61,71,41,75,75,65,63,69,66,80,69,75,69,69,68,66,67,29,56,44,70,86,40,54,50,18,26,23,26,60,38,38,36,32,15,36,62,32,63,36,85,42,52,75,93,48,46,82,40,67,71,46,52,72,67,38,77,60,62,40,57,62,47,43,72,74,41,57,93,52,37,43,50,55,29,38,23,65,45,76,45,84,65,55,37,32,39,82,27,38,54,30,37,28,37,36,39,42,42,47,41,21,70,44,38,60,67,47,26,48,56,24,50,53,69,56,57,40,77,44,44,41,60,52,35,36,51,82,48,45,86,78,67,50,84,75,48,68,39,42,30,78,41,66,49,73,44,84,65,41,53,44,63,86,72,49,64,39,63,16,33,27,30,40,38,38,27,24,58,61,78,59,54,57,20,69,32,27,46,46,28,53,37,50,37,23,14,67,64,70,41,57,42,61,52,50,56,49,45,45,35,44,85,86,38,62,39,29,49,64,76,55,43,26,51,40,64,36,32,26,38,54,39,63,41,65,46,48,56,58,84,59,87,50,94,67,80,64,91,57,92,45,41,63,61,68,73,45,70,50,69,69,53,47,52,50,50,51,41,53,50,31,33,53,31,39,61,31,40,34,53,26,50,51,44,48,54,50,49,54,52,49,50,50,51,47,30,73,74,72,41,73,89,66,80,88,53,48,33,47,60,66,41,45,46,73,85,81,62,95,67,86,69,51,57,93,77,41,64,59,50,77,40,63,68,57,48,47,52,51,45,52,50,48,51,50,46,51,52,52,49,50,50,50,55,55,53,61,63,59,65,72,66,73,66,82,80,80,77,78,79,79,83,134,136,88,75,82,81,79,80,82,78,80,74,69,86,68,59,56,66,60,46,47,56,58,56,49,38,42,22,45,59,46,35,42,49,44,43,44,44,57,67,43,38,75,61,84,75,82,68,78,81,80,64,87,63,74,73,76,66,52,89,74,59,29,62,42,47,29,39,40,32,27,28,34,62,18,68,88,34,52,25,68,62,70,41,74,76,66,64,68,68,80,68,76,68,69,69,66,68,30,56,43,70,85,39,55,51,20,28,23,26,60,38,36,37,31,14,36,63,34,65,36,86,42,54,76,94,47,44,81,39,67,71,46,53,74,66,37,76,58,62,40,58,63,48,42,73,74,41,57,93,52,37,43,51,55,29,37,25,64,45,75,46,85,66,55,38,33,38,80,26,39,53,30,38,27,36,35,38,43,43,47,40,20,70,44,38,60,68,47,26,46,57,23,49,54,68,56,58,37,78,44,46,41,61,51,36,35,52,82,50,46,84,78,67,49,84,75,48,66,39,43,30,78,42,66,51,73,45,85,67,42,53,43,62,88,72,48,63,38,63,16,32,27,31,41,36,39,28,24,57,62,80,58,56,58,20,70,31,28,46,46,27,54,38,50,37,23,14,66,65,69,39,57,42,63,52,49,56,50,44,44,34,44,85,85,37,62,39,28,49,64,76,57,43,26,51,40,64,37,31,26,39,54,39,65,40,66,45,49,57,58,84,59,88,52,94,68,81,66,94,57,91,45,42,63,61,68,73,46,69,49,69,69,53,46,52,51,51,51,38,52,51,31,33,54,31,39,62,29,40,34,54,26,51,52,45,48,53,51,50,55,52,49,51,51,50,46,31,74,74,70,42,72,89,67,80,89,54,49,34,47,59,66,40,44,47,73,84,80,64,95,66,86,70,51,58,90,76,39,65,59,50,78,40,63,66,57,48,47,52,52,44,51,50,47,50,51,47,51,52,50,47,49,51,48,54,56,52,58,62,61,62,71,65,72,66,82,79,80,79,78,80,75,88,123

Foldseek 3Di:
DDDDPDDPPPVPPPPVPVVVVVVCLLCVCVVLVVLLCVQFPLDDPPDPDPDVPPRPPSVPWAKFKKKWWKWFQQQPGAFPPDCVPPCPPPPPDFDAWAKADGAHHQAIARTIIIIGMGTWPDHPVCCPPPVRVVVIDPSQVRSQVPHDLRMGIFWMWTFPFPNDGSHQQWAKWKKKFKFFLFQFPQVQLFLLQVVQAAWFQQPQQAPDPVLVPDLGRIWHWHDWGKAWDAADPVPPSRRTMIIIMIMGRDHHHLNVQSSVQVSRCCRVVVDGSCVSVVSRPCVNPQFHFDFFGFDNNRMYRYDIHGHQDGPDDTPDPDPDPGRTDDIDGDPVRNVVSVVSVVVVVCVVVVVVVVVVVVVVVVLVVCCVVPNDPDDDGCRRVRGGDDDDDPDDDDRVRGDTDDGSVVVNVVSVVVVVVVVVVVVVVVVVVVVVPPDPPPPPPDDD/DPDDPDPPPPVPPPPVVVVVVVVCLLCVCVVLVVLLCVQQQPDDPPDPDPDVPPDPPSVPWAKFKKKWWKWFQQQPGAFPPDCVPPPPPPDPDFDAWAKADGAHHQAIARTIIIIGMGTWPDHPVCCPPPVRVVVIDPSQVRSQVPHDLRMGIFWMWTFPFPNDGSHQQWAKWKKKFKFFLFQFPQVQLFLLQVVQAAWFQQPQQAPDPVLVPDLGRIWHWHDWGKAWDAADPVPPSRRTMIIIMIMGRDHHHLNVQSSVQVSRCCRVVVDGSCVSVVSRPCVNPQFHFDFFGFDNNRMYRYDIHGHQDGPDDTPDPDPDPGRTDDIDGDPVRNVVSVVSVVVVVCVVVVVVVVVVVVVVVVLVVCCVPPNDPDDDGCRRVRGGDDDDDPDDDDRVRGDTDDGSVVVNVVSVVVVVVVVVVVVVVVVVVVVVPPDPPPPPPPDD

Sequence (888 aa):
MIEGFGGLNLWVPLDKELVEKIQQLGAHNKQLKCIVQKNLKPGDVANGKASKKRPFDFCKCFKRLILLRFYYLGWDYQGFAAQEDSVDTIAEKPQNYNRCGRTDKGVSAFHQVISLDVRSKFPPEEQLLDENVAAELDYCAMLNRVLPEEIRCLAWMPMVNPSYSARFDCRSRTYRYFFPRGNLNISAMEEAARHMLGSHDFRNLCKMDVGNGVVNFVRSIEEICIRPSQADTTDDRSYDMMYLQLRGKAFLWHQVRCIMAVLLLVGQGKETPAIVQELLDVEKNPCKPQYSMASDVPLNLYECQFNEKSGEPSDRKTDDKSDLREWIYKEDNLSRTISELQTLWTKHSVKTTMIREMLATLHGVFQENFGAARSISNQADSLTQGVRSKEYCPLLQRQRCESLENRIEHYSKKRRIEVSAKSIESNAARTDGSGPSTQTVGSTMIEGFGGLNLWVPLDKELVEKIQQLGAHNKQLKCIVQKNLKPGDVANGKASKKRPFDFCKCFKRLILLRFYYLGWDYQGFAAQEDSVDTIAEKPQNYNRCGRTDKGVSAFHQVISLDVRSKFPPEEQLLDENVAAELDYCAMLNRVLPEEIRCLAWMPMVNPSYSARFDCRSRTYRYFFPRGNLNISAMEEAARHMLGSHDFRNLCKMDVGNGVVNFVRSIEEICIRPSQADTTDDRSYDMMYLQLRGKAFLWHQVRCIMAVLLLVGQGKETPAIVQELLDVEKNPCKPQYSMASDVPLNLYECQFNEKSGEPSDRKTDDKSDLREWIYKEDNLSRTISELQTLWTKHSVKTTMIREMLATLHGVFQENFGAARSISNQADSLTQGVRSKEYCPLLQRQRCESLENRIEHYSKKRRIEVSAKSIESNAARTDGSGPSTQTVGST

Nearest PDB structures (foldseek):
  9enb-assembly1_B  TM=8.718E-01  e=7.681E-36  Homo sapiens
  9ene-assembly1_B  TM=8.598E-01  e=5.114E-36  Homo sapiens
  9enc-assembly1_B  TM=8.867E-01  e=2.075E-32  Homo sapiens
  9enc-assembly1_A  TM=8.875E-01  e=5.905E-32  Homo sapiens
  9enf-assembly1_B  TM=8.741E-01  e=2.044E-30  Homo sapiens